Protein AF-A0A2D9F675-F1 (afdb_monomer_lite)

Foldseek 3Di:
DPPVVLVQQCPFLLNPPPDSVLLVPFVVRWDKDKDAQFAWPFAFQAQLFKKKAWAFAKKWKWAQDPVRDIDTQAMADHSDMPSVVCLVVVGTHRIIMGTLFTTMITIDGSRRVVSCVVPPVPSVVSVVVVVVVCVVCGSDHDPDAFPWAAEEEAEWFDPDPVVLVVVLLQVLLVVPWQEDEDELCNLPDVLSPQQPDPDDDDPVSVVSSRVSVVVVSVVISHYYYYADNAQGSSLVNSQRRTLEYEYEDEQVGDLDGGNSNVVQVPRDDPVSGRAYEYEYEYEQDADQRRVLVSNPVVDPHLYYAYDYRPDSVRSNLVSCQNRLLAEAEWQFDQALLSLLVLLLVVQCVLQQQDHQAYEAFASSLLLRQCVQQVDDSVLSLVLLCVLPVVLVQLPQADDQPWARHASVSVLVSLCVVQPQGWQSSTNHQYKYWWQWPVVRGIDIRRTGGSSLRNSLLNADGRHYAFRQDPNTTTHHRLLAARICLVVVVVSGGHAYETEDSAPDLDPDDPPPDPDDDDPVRLVVLVVDPPHDNHPDDDPSRVSRCVSNVNNNVVVVVSVVPGQHYFHQLNNLDHSSNNVCSVVSNNSSNQSSLVRLVDDGDPSRVVRRNNVSRDDDPHDPRPDSVCSVVPVPPPVPVVPPPPPPDDDDDDDDDDDDDDDDDDDDDDDDDDDDDDDDDDDDDDDDDDDDDQDFAEFAKDFWAKDQWDKDKDKFKWFKAFPDKDFWFFQAWAAWADADADAFDWAAAFDWGTFGDCPVLVVVLVVLVVQLVVLVVQLVVLVVQLVVLVVLLVVVVVCVVVVNDDPVSNVVSVVSNVVSVVVSVVSVVSNVVSVVVSVVSVVVRVSRTIGDNHTFGWHDADDDHRDTDHRPDGGTMTGHQFKMKIKTFAAPVQVVVDDQQDWFWKAFPRDIFIWHFNDFDPDADPVVRGTITITMGGPVVRPRDRGGMIMTMGMDIDGDIFTKAWPQQWDADPPGWIWWWWWDDDPDPQKTFTAIWTWDFPDDDPTITTIDTDDDRRIMIGRHPCVVDDHGRIHGYDHDDD

Radius of gyration: 43.02 Å; chains: 1; bounding box: 139×98×117 Å

Structure (mmCIF, N/CA/C/O backbone):
data_AF-A0A2D9F675-F1
#
_entry.id   AF-A0A2D9F675-F1
#
loop_
_atom_site.group_PDB
_atom_site.id
_atom_site.type_symbol
_atom_site.label_atom_id
_atom_site.label_alt_id
_atom_site.label_comp_id
_atom_site.label_asym_id
_atom_site.label_entity_id
_atom_site.label_seq_id
_atom_site.pdbx_PDB_ins_code
_atom_site.Cartn_x
_atom_site.Cartn_y
_atom_site.Cartn_z
_atom_site.occupancy
_atom_site.B_iso_or_equiv
_atom_site.auth_seq_id
_atom_site.auth_comp_id
_atom_site.auth_asym_id
_atom_site.auth_atom_id
_atom_site.pdbx_PDB_model_num
ATOM 1 N N . MET A 1 1 ? -28.519 6.036 36.894 1.00 57.94 1 MET A N 1
ATOM 2 C CA . MET A 1 1 ? -28.214 6.800 35.665 1.00 57.94 1 MET A CA 1
ATOM 3 C C . MET A 1 1 ? -28.690 8.237 35.803 1.00 57.94 1 MET A C 1
ATOM 5 O O . MET A 1 1 ? -29.732 8.433 36.426 1.00 57.94 1 MET A O 1
ATOM 9 N N . PRO A 1 2 ? -27.969 9.214 35.232 1.00 57.16 2 PRO A N 1
ATOM 10 C CA . PRO A 1 2 ? -28.535 10.517 34.888 1.00 57.16 2 PRO A CA 1
ATOM 11 C C . PRO A 1 2 ? -29.544 10.377 33.723 1.00 57.16 2 PRO A C 1
ATOM 13 O O . PRO A 1 2 ? -29.600 9.333 33.069 1.00 57.16 2 PRO A O 1
ATOM 16 N N . GLN A 1 3 ? -30.416 11.371 33.530 1.00 58.47 3 GLN A N 1
ATOM 17 C CA . GLN A 1 3 ? -31.591 11.244 32.649 1.00 58.47 3 GLN A CA 1
ATOM 18 C C . GLN A 1 3 ? -31.233 11.263 31.152 1.00 58.47 3 GLN A C 1
ATOM 20 O O . GLN A 1 3 ? -31.793 10.490 30.376 1.00 58.47 3 GLN A O 1
ATOM 25 N N . ASP A 1 4 ? -30.253 12.087 30.785 1.00 62.53 4 ASP A N 1
ATOM 26 C CA . ASP A 1 4 ? -29.620 12.166 29.463 1.00 62.53 4 ASP A CA 1
ATOM 27 C C . ASP A 1 4 ? -29.192 10.790 28.924 1.00 62.53 4 ASP A C 1
ATOM 29 O O . ASP A 1 4 ? -29.533 10.427 27.799 1.00 62.53 4 ASP A O 1
ATOM 33 N N . ALA A 1 5 ? -28.518 9.986 29.750 1.00 64.50 5 ALA A N 1
ATOM 34 C CA . ALA A 1 5 ? -28.063 8.650 29.385 1.00 64.50 5 ALA A CA 1
ATOM 35 C C . ALA A 1 5 ? -29.232 7.718 29.029 1.00 64.50 5 ALA A C 1
ATOM 37 O O . ALA A 1 5 ? -29.139 6.969 28.062 1.00 64.50 5 ALA A O 1
ATOM 38 N N . VAL A 1 6 ? -30.345 7.769 29.771 1.00 67.12 6 VAL A N 1
ATOM 39 C CA . VAL A 1 6 ? -31.510 6.897 29.528 1.00 67.12 6 VAL A CA 1
ATOM 40 C C . VAL A 1 6 ? -32.218 7.275 28.224 1.00 67.12 6 VAL A C 1
ATOM 42 O O . VAL A 1 6 ? -32.516 6.399 27.411 1.00 67.12 6 VAL A O 1
ATOM 45 N N . GLU A 1 7 ? -32.430 8.573 27.993 1.00 65.94 7 GLU A N 1
ATOM 46 C CA . GLU A 1 7 ? -33.061 9.084 26.769 1.00 65.94 7 GLU A CA 1
ATOM 47 C C . GLU A 1 7 ? -32.202 8.868 25.514 1.00 65.94 7 GLU A C 1
ATOM 49 O O . GLU A 1 7 ? -32.743 8.787 24.410 1.00 65.94 7 GLU A O 1
ATOM 54 N N . LEU A 1 8 ? -30.875 8.795 25.658 1.00 66.88 8 LEU A N 1
ATOM 55 C CA . LEU A 1 8 ? -29.948 8.516 24.559 1.00 66.88 8 LEU A CA 1
ATOM 56 C C . LEU A 1 8 ? -29.852 7.006 24.286 1.00 66.88 8 LEU A C 1
ATOM 58 O O . LEU A 1 8 ? -29.984 6.592 23.136 1.00 66.88 8 LEU A O 1
ATOM 62 N N . LEU A 1 9 ? -29.747 6.170 25.327 1.00 69.00 9 LEU A N 1
ATOM 63 C CA . LEU A 1 9 ? -29.768 4.704 25.212 1.00 69.00 9 LEU A CA 1
ATOM 64 C C . LEU A 1 9 ? -30.987 4.199 24.432 1.00 69.00 9 LEU A C 1
ATOM 66 O O . LEU A 1 9 ? -30.829 3.422 23.490 1.00 69.00 9 LEU A O 1
ATOM 70 N N . ALA A 1 10 ? -32.182 4.689 24.777 1.00 65.25 10 ALA A N 1
ATOM 71 C CA . ALA A 1 10 ? -33.442 4.297 24.144 1.00 65.25 10 ALA A CA 1
ATOM 72 C C . ALA A 1 10 ? -33.534 4.641 22.639 1.00 65.25 10 ALA A C 1
ATOM 74 O O . ALA A 1 10 ? -34.393 4.096 21.944 1.00 65.25 10 ALA A O 1
ATOM 75 N N . LYS A 1 11 ? -32.658 5.523 22.130 1.00 65.69 11 LYS A N 1
ATOM 76 C CA . LYS A 1 11 ? -32.572 5.920 20.711 1.00 65.69 11 LYS A CA 1
ATOM 77 C C . LYS A 1 11 ? -31.547 5.110 19.908 1.00 65.69 11 LYS A C 1
ATOM 79 O O . LYS A 1 11 ? -31.570 5.178 18.685 1.00 65.69 11 LYS A O 1
ATOM 84 N N . THR A 1 12 ? -30.653 4.358 20.556 1.00 70.50 12 THR A N 1
ATOM 85 C CA . THR A 1 12 ? -29.629 3.561 19.852 1.00 70.50 12 THR A CA 1
ATOM 86 C C . THR A 1 12 ? -30.213 2.276 19.263 1.00 70.50 12 THR A C 1
ATOM 88 O O . THR A 1 12 ? -30.947 1.567 19.947 1.00 70.50 12 THR A O 1
ATOM 91 N N . ASP A 1 13 ? -29.845 1.914 18.027 1.00 67.00 13 ASP A N 1
ATOM 92 C CA . ASP A 1 13 ? -30.332 0.704 17.327 1.00 67.00 13 ASP A CA 1
ATOM 93 C C . ASP A 1 13 ? -30.208 -0.592 18.154 1.00 67.00 13 ASP A C 1
ATOM 95 O O . ASP A 1 13 ? -31.023 -1.512 18.024 1.00 67.00 13 ASP A O 1
ATOM 99 N N . LEU A 1 14 ? -29.189 -0.666 19.017 1.00 68.25 14 LEU A N 1
ATOM 100 C CA . LEU A 1 14 ? -28.904 -1.820 19.867 1.00 68.25 14 LEU A CA 1
ATOM 101 C C . LEU A 1 14 ? -29.928 -2.011 21.003 1.00 68.25 14 LEU A C 1
ATOM 103 O O . LEU A 1 14 ? -30.152 -3.141 21.434 1.00 68.25 14 LEU A O 1
ATOM 107 N N . LEU A 1 15 ? -30.533 -0.921 21.488 1.00 72.19 15 LEU A N 1
ATOM 108 C CA . LEU A 1 15 ? -31.460 -0.895 22.631 1.00 72.19 15 LEU A CA 1
ATOM 109 C C . LEU A 1 15 ? -32.822 -0.262 22.290 1.00 72.19 15 LEU A C 1
ATOM 111 O O . LEU A 1 15 ? -33.674 -0.103 23.166 1.00 72.19 15 LEU A O 1
ATOM 115 N N . ALA A 1 16 ? -33.056 0.060 21.017 1.00 66.25 16 ALA A N 1
ATOM 116 C CA . ALA A 1 16 ? -34.313 0.589 20.510 1.00 66.25 16 ALA A CA 1
ATOM 117 C C . ALA A 1 16 ? -35.485 -0.344 20.864 1.00 66.25 16 ALA A C 1
ATOM 119 O O . ALA A 1 16 ? -35.533 -1.506 20.455 1.00 66.25 16 ALA A O 1
ATOM 120 N N . GLY A 1 17 ? -36.442 0.184 21.632 1.00 68.50 17 GLY A N 1
ATOM 121 C CA . GLY A 1 17 ? -37.603 -0.559 22.132 1.00 68.50 17 GLY A CA 1
ATOM 122 C C . GLY A 1 17 ? -37.462 -1.127 23.550 1.00 68.50 17 GLY A C 1
ATOM 123 O O . GLY A 1 17 ? -38.452 -1.634 24.075 1.00 68.50 17 GLY A O 1
ATOM 124 N N . VAL A 1 18 ? -36.300 -1.010 24.206 1.00 77.56 18 VAL A N 1
ATOM 125 C CA . VAL A 1 18 ? -36.172 -1.313 25.643 1.00 77.56 18 VAL A CA 1
ATOM 126 C C . VAL A 1 18 ? -36.865 -0.211 26.462 1.00 77.56 18 VAL A C 1
ATOM 128 O O . VAL A 1 18 ? -36.518 0.961 26.302 1.00 77.56 18 VAL A O 1
ATOM 131 N N . PRO A 1 19 ? -37.817 -0.537 27.359 1.00 78.06 19 PRO A N 1
ATOM 132 C CA . PRO A 1 19 ? -38.482 0.466 28.189 1.00 78.06 19 PRO A CA 1
ATOM 133 C C . PRO A 1 19 ? -37.523 1.177 29.157 1.00 78.06 19 PRO A C 1
ATOM 135 O O . PRO A 1 19 ? -36.663 0.549 29.779 1.00 78.06 19 PRO A O 1
ATOM 138 N N . GLU A 1 20 ? -37.694 2.488 29.342 1.00 77.62 20 GLU A N 1
ATOM 139 C CA . GLU A 1 20 ? -36.815 3.288 30.207 1.00 77.62 20 GLU A CA 1
ATOM 140 C C . GLU A 1 20 ? -36.791 2.819 31.669 1.00 77.62 20 GLU A C 1
ATOM 142 O O . GLU A 1 20 ? -35.759 2.918 32.330 1.00 77.62 20 GLU A O 1
ATOM 147 N N . ASP A 1 21 ? -37.902 2.293 32.191 1.00 78.06 21 ASP A N 1
ATOM 148 C CA . ASP A 1 21 ? -37.978 1.735 33.543 1.00 78.06 21 ASP A CA 1
ATOM 149 C C . ASP A 1 21 ? -37.104 0.481 33.706 1.00 78.06 21 ASP A C 1
ATOM 151 O O . ASP A 1 21 ? -36.565 0.253 34.790 1.00 78.06 21 ASP A O 1
ATOM 155 N N . ARG A 1 22 ? -36.872 -0.281 32.625 1.00 79.19 22 ARG A N 1
ATOM 156 C CA . ARG A 1 22 ? -35.912 -1.396 32.615 1.00 79.19 22 ARG A CA 1
ATOM 157 C C . ARG A 1 22 ? -34.476 -0.897 32.686 1.00 79.19 22 ARG A C 1
ATOM 159 O O . ARG A 1 22 ? -33.727 -1.382 33.526 1.00 79.19 22 ARG A O 1
ATOM 166 N N . LEU A 1 23 ? -34.115 0.104 31.878 1.00 77.12 23 LEU A N 1
ATOM 167 C CA . LEU A 1 23 ? -32.776 0.713 31.898 1.00 77.12 23 LEU A CA 1
ATOM 168 C C . LEU A 1 23 ? -32.465 1.373 33.254 1.00 77.12 23 LEU A C 1
ATOM 170 O O . LEU A 1 23 ? -31.360 1.243 33.776 1.00 77.12 23 LEU A O 1
ATOM 174 N N . ARG A 1 24 ? -33.460 2.034 33.861 1.00 79.00 24 ARG A N 1
ATOM 175 C CA . ARG A 1 24 ? -33.368 2.637 35.204 1.00 79.00 24 ARG A CA 1
ATOM 176 C C . ARG A 1 24 ? -33.337 1.598 36.339 1.00 79.00 24 ARG A C 1
ATOM 178 O O . ARG A 1 24 ? -32.915 1.947 37.438 1.00 79.00 24 ARG A O 1
ATOM 185 N N . GLY A 1 25 ? -33.786 0.365 36.091 1.00 81.00 25 GLY A N 1
ATOM 186 C CA . GLY A 1 25 ? -33.882 -0.732 37.065 1.00 81.00 25 GLY A CA 1
ATOM 187 C C . GLY A 1 25 ? -32.702 -1.712 37.080 1.00 81.00 25 GLY A C 1
ATOM 188 O O . GLY A 1 25 ? -32.811 -2.773 37.699 1.00 81.00 25 GLY A O 1
ATOM 189 N N . LEU A 1 26 ? -31.605 -1.397 36.385 1.00 83.81 26 LEU A N 1
ATOM 190 C CA . LEU A 1 26 ? -30.380 -2.199 36.382 1.00 83.81 26 LEU A CA 1
ATOM 191 C C . LEU A 1 26 ? -29.542 -1.961 37.652 1.00 83.81 26 LEU A C 1
ATOM 193 O O . LEU A 1 26 ? -29.348 -0.812 38.053 1.00 83.81 26 LEU A O 1
ATOM 197 N N . ASP A 1 27 ? -29.020 -3.037 38.245 1.00 83.06 27 ASP A N 1
ATOM 198 C CA . ASP A 1 27 ? -28.173 -3.023 39.445 1.00 83.06 27 ASP A CA 1
ATOM 199 C C . ASP A 1 27 ? -26.938 -3.935 39.238 1.00 83.06 27 ASP A C 1
ATOM 201 O O . ASP A 1 27 ? -27.105 -5.141 39.032 1.00 83.06 27 ASP A O 1
ATOM 205 N N . PRO A 1 28 ? -25.698 -3.400 39.234 1.00 84.88 28 PRO A N 1
ATOM 206 C CA . PRO A 1 28 ? -25.349 -1.988 39.387 1.00 84.88 28 PRO A CA 1
ATOM 207 C C . PRO A 1 28 ? -25.815 -1.141 38.194 1.00 84.88 28 PRO A C 1
ATOM 209 O O . PRO A 1 28 ? -25.789 -1.578 37.040 1.00 84.88 28 PRO A O 1
ATOM 212 N N . ALA A 1 29 ? -26.211 0.103 38.464 1.00 83.12 29 ALA A N 1
ATOM 213 C CA . ALA A 1 29 ? -26.615 1.036 37.416 1.00 83.12 29 ALA A CA 1
ATOM 214 C C . ALA A 1 29 ? -25.437 1.312 36.451 1.00 83.12 29 ALA A C 1
ATOM 216 O O . ALA A 1 29 ? -24.346 1.611 36.935 1.00 83.12 29 ALA A O 1
ATOM 217 N N . PRO A 1 30 ? -25.625 1.263 35.115 1.00 86.19 30 PRO A N 1
ATOM 218 C CA . PRO A 1 30 ? -24.525 1.485 34.178 1.00 86.19 30 PRO A CA 1
ATOM 219 C C . PRO A 1 30 ? -23.994 2.926 34.238 1.00 86.19 30 PRO A C 1
ATOM 221 O O . PRO A 1 30 ? -24.740 3.878 34.503 1.00 86.19 30 PRO A O 1
ATOM 224 N N . GLU A 1 31 ? -22.693 3.067 33.996 1.00 87.19 31 GLU A N 1
ATOM 225 C CA . GLU A 1 31 ? -21.894 4.256 34.314 1.00 87.19 31 GLU A CA 1
ATOM 226 C C . GLU A 1 31 ? -21.377 4.957 33.049 1.00 87.19 31 GLU A C 1
ATOM 228 O O . GLU A 1 31 ? -21.138 4.314 32.028 1.00 87.19 31 GLU A O 1
ATOM 233 N N . TRP A 1 32 ? -21.151 6.272 33.121 1.00 85.81 32 TRP A N 1
ATOM 234 C CA . TRP A 1 32 ? -20.409 6.997 32.084 1.00 85.81 32 TRP A CA 1
ATOM 235 C C . TRP A 1 32 ? -18.907 6.710 32.200 1.00 85.81 32 TRP A C 1
ATOM 237 O O . TRP A 1 32 ? -18.339 6.800 33.288 1.00 85.81 32 TRP A O 1
ATOM 247 N N . LEU A 1 33 ? -18.259 6.433 31.069 1.00 89.25 33 LEU A N 1
ATOM 248 C CA . LEU A 1 33 ? -16.815 6.257 30.948 1.00 89.25 33 LEU A CA 1
ATOM 249 C C . LEU A 1 33 ? -16.295 7.094 29.774 1.00 89.25 33 LEU A C 1
ATOM 251 O O . LEU A 1 33 ? -16.635 6.818 28.627 1.00 89.25 33 LEU A O 1
ATOM 255 N N . SER A 1 34 ? -15.440 8.075 30.060 1.00 87.06 34 SER A N 1
ATOM 256 C CA . SER A 1 34 ? -14.696 8.823 29.041 1.00 87.06 34 SER A CA 1
ATOM 257 C C . SER A 1 34 ? -13.314 8.192 28.835 1.00 87.06 34 SER A C 1
ATOM 259 O O . SER A 1 34 ? -12.616 7.920 29.814 1.00 87.06 34 SER A O 1
ATOM 261 N N . VAL A 1 35 ? -12.908 7.990 27.582 1.00 86.69 35 VAL A N 1
ATOM 262 C CA . VAL A 1 35 ? -11.623 7.394 27.166 1.00 86.69 35 VAL A CA 1
ATOM 263 C C . VAL A 1 35 ? -10.980 8.309 26.131 1.00 86.69 35 VAL A C 1
ATOM 265 O O . VAL A 1 35 ? -11.656 8.731 25.197 1.00 86.69 35 VAL A O 1
ATOM 268 N N . LYS A 1 36 ? -9.697 8.648 26.278 1.00 81.38 36 LYS A N 1
ATOM 269 C CA . LYS A 1 36 ? -9.036 9.584 25.353 1.00 81.38 36 LYS A CA 1
ATOM 270 C C . LYS A 1 36 ? -8.579 8.911 24.063 1.00 81.38 36 LYS A C 1
ATOM 272 O O . LYS A 1 36 ? -8.267 7.722 24.063 1.00 81.38 36 LYS A O 1
ATOM 277 N N . ALA A 1 37 ? -8.417 9.701 23.005 1.00 76.94 37 ALA A N 1
ATOM 278 C CA . ALA A 1 37 ? -7.717 9.293 21.790 1.00 76.94 37 ALA A CA 1
ATOM 279 C C . ALA A 1 37 ? -6.365 8.625 22.128 1.00 76.94 37 ALA A C 1
ATOM 281 O O . ALA A 1 37 ? -5.538 9.189 22.850 1.00 76.94 37 ALA A O 1
ATOM 282 N N . GLY A 1 38 ? -6.149 7.410 21.622 1.00 75.12 38 GLY A N 1
ATOM 283 C CA . GLY A 1 38 ? -4.968 6.584 21.882 1.00 75.12 38 GLY A CA 1
ATOM 284 C C . GLY A 1 38 ? -5.062 5.635 23.089 1.00 75.12 38 GLY A C 1
ATOM 285 O O . GLY A 1 38 ? -4.254 4.712 23.193 1.00 75.12 38 GLY A O 1
ATOM 286 N N . GLU A 1 39 ? -6.028 5.799 23.999 1.00 84.56 39 GLU A N 1
ATOM 287 C CA . GLU A 1 39 ? -6.183 4.902 25.154 1.00 84.56 39 GLU A CA 1
ATOM 288 C C . GLU A 1 39 ? -6.820 3.555 24.742 1.00 84.56 39 GLU A C 1
ATOM 290 O O . GLU A 1 39 ? -7.659 3.468 23.839 1.00 84.56 39 GLU A O 1
ATOM 295 N N . THR A 1 40 ? -6.403 2.465 25.398 1.00 89.25 40 THR A N 1
ATOM 296 C CA . THR A 1 40 ? -6.932 1.112 25.144 1.00 89.25 40 THR A CA 1
ATOM 297 C C . THR A 1 40 ? -8.113 0.827 26.070 1.00 89.25 40 THR A C 1
ATOM 299 O O . THR A 1 40 ? -7.973 0.895 27.287 1.00 89.25 40 THR A O 1
ATOM 302 N N . LEU A 1 41 ? -9.270 0.495 25.490 1.00 91.88 41 LEU A N 1
ATOM 303 C CA . LEU A 1 41 ? -10.505 0.164 26.209 1.00 91.88 41 LEU A CA 1
ATOM 304 C C . LEU A 1 41 ? -10.578 -1.328 26.570 1.00 91.88 41 LEU A C 1
ATOM 306 O O . LEU A 1 41 ? -11.093 -1.686 27.625 1.00 91.88 41 LEU A O 1
ATOM 310 N N . ILE A 1 42 ? -10.093 -2.195 25.674 1.00 92.00 42 ILE A N 1
ATOM 311 C CA . ILE A 1 42 ? -10.078 -3.656 25.832 1.00 92.00 42 ILE A CA 1
ATOM 312 C C . ILE A 1 42 ? -8.762 -4.185 25.255 1.00 92.00 42 ILE A C 1
ATOM 314 O O . ILE A 1 42 ? -8.404 -3.817 24.140 1.00 92.00 42 ILE A O 1
ATOM 318 N N . GLU A 1 43 ? -8.071 -5.084 25.953 1.00 91.44 43 GLU A N 1
ATOM 319 C CA . GLU A 1 43 ? -6.952 -5.857 25.393 1.00 91.44 43 GLU A CA 1
ATOM 320 C C . GLU A 1 43 ? -7.394 -7.288 25.065 1.00 91.44 43 GLU A C 1
ATOM 322 O O . GLU A 1 43 ? -8.179 -7.882 25.805 1.00 91.44 43 GLU A O 1
ATOM 327 N N . GLN A 1 44 ? -6.893 -7.854 23.963 1.00 90.75 44 GLN A N 1
ATOM 328 C CA . GLN A 1 44 ? -7.150 -9.236 23.544 1.00 90.75 44 GLN A CA 1
ATOM 329 C C . GLN A 1 44 ? -6.628 -10.259 24.569 1.00 90.75 44 GLN A C 1
ATOM 331 O O . GLN A 1 44 ? -5.553 -10.098 25.142 1.00 90.75 44 GLN A O 1
ATOM 336 N N . GLY A 1 45 ? -7.363 -11.356 24.760 1.00 87.25 45 GLY A N 1
ATOM 337 C CA . GLY A 1 45 ? -6.972 -12.471 25.628 1.00 87.25 45 GLY A CA 1
ATOM 338 C C . GLY A 1 45 ? -7.247 -12.266 27.123 1.00 87.25 45 GLY A C 1
ATOM 339 O O . GLY A 1 45 ? -7.027 -13.191 27.903 1.00 87.25 45 GLY A O 1
ATOM 340 N N . GLN A 1 46 ? -7.770 -11.109 27.533 1.00 88.00 46 GLN A N 1
ATOM 341 C CA . GLN A 1 46 ? -8.200 -10.838 28.908 1.00 88.00 46 GLN A CA 1
ATOM 342 C C . GLN A 1 46 ? -9.634 -11.326 29.167 1.00 88.00 46 GLN A C 1
ATOM 344 O O . GLN A 1 46 ? -10.375 -11.674 28.248 1.00 88.00 46 GLN A O 1
ATOM 349 N N . ARG A 1 47 ? -10.053 -11.386 30.437 1.00 87.12 47 ARG A N 1
ATOM 350 C CA . ARG A 1 47 ? -11.431 -11.752 30.800 1.00 87.12 47 ARG A CA 1
ATOM 351 C C . ARG A 1 47 ? -12.376 -10.594 30.461 1.00 87.12 47 ARG A C 1
ATOM 353 O O . ARG A 1 47 ? -12.135 -9.471 30.882 1.00 87.12 47 ARG A O 1
ATOM 360 N N . GLY A 1 48 ? -13.478 -10.860 29.756 1.00 83.75 48 GLY A N 1
ATOM 361 C CA . GLY A 1 48 ? -14.507 -9.840 29.524 1.00 83.75 48 GLY A CA 1
ATOM 362 C C . GLY A 1 48 ? -15.239 -9.472 30.821 1.00 83.75 48 GLY A C 1
ATOM 363 O O . GLY A 1 48 ? -15.971 -10.304 31.366 1.00 83.75 48 GLY A O 1
ATOM 364 N N . GLU A 1 49 ? -15.052 -8.247 31.320 1.00 86.19 49 GLU A N 1
ATOM 365 C CA . GLU A 1 49 ? -15.668 -7.766 32.574 1.00 86.19 49 GLU A CA 1
ATOM 366 C C . GLU A 1 49 ? -16.879 -6.845 32.376 1.00 86.19 49 GLU A C 1
ATOM 368 O O . GLU A 1 49 ? -17.724 -6.735 33.265 1.00 86.19 49 GLU A O 1
ATOM 373 N N . ALA A 1 50 ? -16.977 -6.180 31.226 1.00 90.94 50 ALA A N 1
ATOM 374 C CA . ALA A 1 50 ? -18.003 -5.184 30.948 1.00 90.94 50 ALA A CA 1
ATOM 375 C C . ALA A 1 50 ? -18.362 -5.141 29.457 1.00 90.94 50 ALA A C 1
ATOM 377 O O . ALA A 1 50 ? -17.571 -5.528 28.596 1.00 90.94 50 ALA A O 1
ATOM 378 N N . PHE A 1 51 ? -19.565 -4.645 29.181 1.00 90.38 51 PHE A N 1
ATOM 379 C CA . PHE A 1 51 ? -20.024 -4.261 27.853 1.00 90.38 51 PHE A CA 1
ATOM 380 C C . PHE A 1 51 ? -20.026 -2.733 27.759 1.00 90.38 51 PHE A C 1
ATOM 382 O O . PHE A 1 51 ? -20.411 -2.049 28.709 1.00 90.38 51 PHE A O 1
ATOM 389 N N . TYR A 1 52 ? -19.609 -2.200 26.615 1.00 91.31 52 TYR A N 1
ATOM 390 C CA . TYR A 1 52 ? -19.482 -0.765 26.393 1.00 91.31 52 TYR A CA 1
ATOM 391 C C . TYR A 1 52 ? -20.307 -0.363 25.175 1.00 91.31 52 TYR A C 1
ATOM 393 O O . TYR A 1 52 ? -20.096 -0.887 24.082 1.00 91.31 52 TYR A O 1
ATOM 401 N N . LEU A 1 53 ? -21.226 0.583 25.355 1.00 87.06 53 LEU A N 1
ATOM 402 C CA . LEU A 1 53 ? -21.913 1.246 24.251 1.00 87.06 53 LEU A CA 1
ATOM 403 C C . LEU A 1 53 ? -21.203 2.564 23.946 1.00 87.06 53 LEU A C 1
ATOM 405 O O . LEU A 1 53 ? -21.031 3.381 24.852 1.00 87.06 53 LEU A O 1
ATOM 409 N N . LEU A 1 54 ? -20.800 2.772 22.695 1.00 85.38 54 LEU A N 1
ATOM 410 C CA . LEU A 1 54 ? -20.158 4.010 22.264 1.00 85.38 54 LEU A CA 1
ATOM 411 C C . LEU A 1 54 ? -21.221 5.094 22.032 1.00 85.38 54 LEU A C 1
ATOM 413 O O . LEU A 1 54 ? -22.162 4.878 21.270 1.00 85.38 54 LEU A O 1
ATOM 417 N N . VAL A 1 55 ? -21.079 6.249 22.684 1.00 81.00 55 VAL A N 1
ATOM 418 C CA . VAL A 1 55 ? -21.994 7.396 22.534 1.00 81.00 55 VAL A CA 1
ATOM 419 C C . VAL A 1 55 ? -21.357 8.511 21.708 1.00 81.00 55 VAL A C 1
ATOM 421 O O . VAL A 1 55 ? -22.011 9.042 20.820 1.00 81.00 55 VAL A O 1
ATOM 424 N N . HIS A 1 56 ? -20.088 8.832 21.965 1.00 76.88 56 HIS A N 1
ATOM 425 C CA . HIS A 1 56 ? -19.303 9.804 21.197 1.00 76.88 56 HIS A CA 1
ATOM 426 C C . HIS A 1 56 ? -17.964 9.200 20.772 1.00 76.88 56 HIS A C 1
ATOM 428 O O . HIS A 1 56 ? -17.416 8.359 21.487 1.00 76.88 56 HIS A O 1
ATOM 434 N N . GLY A 1 57 ? -17.408 9.686 19.662 1.00 79.00 57 GLY A N 1
ATOM 435 C CA . GLY A 1 57 ? -16.084 9.317 19.169 1.00 79.00 57 GLY A CA 1
ATOM 436 C C . GLY A 1 57 ? -16.090 8.035 18.335 1.00 79.00 57 GLY A C 1
ATOM 437 O O . GLY A 1 57 ? -17.118 7.608 17.810 1.00 79.00 57 GLY A O 1
ATOM 438 N N . ARG A 1 58 ? -14.914 7.418 18.180 1.00 81.62 58 ARG A N 1
ATOM 439 C CA . ARG A 1 58 ? -14.726 6.202 17.378 1.00 81.62 58 ARG A CA 1
ATOM 440 C C . ARG A 1 58 ? -13.687 5.290 18.011 1.00 81.62 58 ARG A C 1
ATOM 442 O O . ARG A 1 58 ? -12.632 5.758 18.437 1.00 81.62 58 ARG A O 1
ATOM 449 N N . LEU A 1 59 ? -13.956 3.987 18.022 1.00 84.94 59 LEU A N 1
ATOM 450 C CA . LEU A 1 59 ? -12.987 2.972 18.444 1.00 84.94 59 LEU A CA 1
ATOM 451 C C . LEU A 1 59 ? -12.473 2.197 17.227 1.00 84.94 59 LEU A C 1
ATOM 453 O O . LEU A 1 59 ? -13.220 1.970 16.276 1.00 84.94 59 LEU A O 1
ATOM 457 N N . ARG A 1 60 ? -11.231 1.720 17.279 1.00 85.00 60 ARG A N 1
ATOM 458 C CA . ARG A 1 60 ? -10.625 0.832 16.279 1.00 85.00 60 ARG A CA 1
ATOM 459 C C . ARG A 1 60 ? -10.299 -0.521 16.907 1.00 85.00 60 ARG A C 1
ATOM 461 O O . ARG A 1 60 ? -9.829 -0.605 18.042 1.00 85.00 60 ARG A O 1
ATOM 468 N N . VAL A 1 61 ? -10.593 -1.582 16.161 1.00 83.75 61 VAL A N 1
ATOM 469 C CA . VAL A 1 61 ? -10.488 -2.982 16.585 1.00 83.75 61 VAL A CA 1
ATOM 470 C C . VAL A 1 61 ? -9.303 -3.634 15.882 1.00 83.75 61 VAL A C 1
ATOM 472 O O . VAL A 1 61 ? -9.180 -3.563 14.655 1.00 83.75 61 VAL A O 1
ATOM 475 N N . PHE A 1 62 ? -8.458 -4.302 16.660 1.00 82.69 62 PHE A N 1
ATOM 476 C CA . PHE A 1 62 ? -7.245 -4.984 16.222 1.00 82.69 62 PHE A CA 1
ATOM 477 C C . PHE A 1 62 ? -7.258 -6.432 16.715 1.00 82.69 62 PHE A C 1
ATOM 479 O O . PHE A 1 62 ? -7.638 -6.690 17.855 1.00 82.69 62 PHE A O 1
ATOM 486 N N . VAL A 1 63 ? -6.811 -7.374 15.885 1.00 82.31 63 VAL A N 1
ATOM 487 C CA . VAL A 1 63 ? -6.555 -8.759 16.307 1.00 82.31 63 VAL A CA 1
ATOM 488 C C . VAL A 1 63 ? -5.078 -9.065 16.124 1.00 82.31 63 VAL A C 1
ATOM 490 O O . VAL A 1 63 ? -4.550 -8.953 15.018 1.00 82.31 63 VAL A O 1
ATOM 493 N N . THR A 1 64 ? -4.418 -9.455 17.209 1.00 81.94 64 THR A N 1
ATOM 494 C CA . THR A 1 64 ? -3.038 -9.936 17.193 1.00 81.94 64 THR A CA 1
ATOM 495 C C . THR A 1 64 ? -3.017 -11.395 16.746 1.00 81.94 64 THR A C 1
ATOM 497 O O . THR A 1 64 ? -3.669 -12.250 17.354 1.00 81.94 64 THR A O 1
ATOM 500 N N . ASN A 1 65 ? -2.276 -11.665 15.674 1.00 78.00 65 ASN A N 1
ATOM 501 C CA . ASN A 1 65 ? -2.038 -12.995 15.122 1.00 78.00 65 ASN A CA 1
ATOM 502 C C . ASN A 1 65 ? -1.011 -13.783 15.973 1.00 78.00 65 ASN A C 1
ATOM 504 O O . ASN A 1 65 ? -0.266 -13.183 16.751 1.00 78.00 65 ASN A O 1
ATOM 508 N N . PRO A 1 66 ? -0.898 -15.119 15.809 1.00 67.75 66 PRO A N 1
ATOM 509 C CA . PRO A 1 66 ? 0.079 -15.937 16.544 1.00 67.75 66 PRO A CA 1
ATOM 510 C C . PRO A 1 66 ? 1.559 -15.604 16.281 1.00 67.75 66 PRO A C 1
ATOM 512 O O . PRO A 1 66 ? 2.414 -16.014 17.058 1.00 67.75 66 PRO A O 1
ATOM 515 N N . ASP A 1 67 ? 1.863 -14.874 15.204 1.00 66.25 67 ASP A N 1
ATOM 516 C CA . ASP A 1 67 ? 3.200 -14.356 14.873 1.00 66.25 67 ASP A CA 1
ATOM 517 C C . ASP A 1 67 ? 3.535 -13.022 15.580 1.00 66.25 67 ASP A C 1
ATOM 519 O O . ASP A 1 67 ? 4.629 -12.487 15.413 1.00 66.25 67 ASP A O 1
ATOM 523 N N . GLY A 1 68 ? 2.603 -12.481 16.375 1.00 68.38 68 GLY A N 1
ATOM 524 C CA . GLY A 1 68 ? 2.729 -11.196 17.063 1.00 68.38 68 GLY A CA 1
ATOM 525 C C . GLY A 1 68 ? 2.287 -9.981 16.241 1.00 68.38 68 GLY A C 1
ATOM 526 O O . GLY A 1 68 ? 2.259 -8.876 16.780 1.00 68.38 68 GLY A O 1
ATOM 527 N N . THR A 1 69 ? 1.902 -10.144 14.970 1.00 68.12 69 THR A N 1
ATOM 528 C CA . THR A 1 69 ? 1.434 -9.026 14.136 1.00 68.12 69 THR A CA 1
ATOM 529 C C . THR A 1 69 ? 0.022 -8.588 14.529 1.00 68.12 69 THR A C 1
ATOM 531 O O . THR A 1 69 ? -0.910 -9.394 14.580 1.00 68.12 69 THR A O 1
ATOM 534 N N . ALA A 1 70 ? -0.164 -7.293 14.792 1.00 71.31 70 ALA A N 1
ATOM 535 C CA . ALA A 1 70 ? -1.480 -6.705 15.018 1.00 71.31 70 ALA A CA 1
ATOM 536 C C . ALA A 1 70 ? -2.143 -6.374 13.673 1.00 71.31 70 ALA A C 1
ATOM 538 O O . ALA A 1 70 ? -1.674 -5.519 12.924 1.00 71.31 70 ALA A O 1
ATOM 539 N N . LYS A 1 71 ? -3.256 -7.036 13.355 1.00 72.19 71 LYS A N 1
ATOM 540 C CA . LYS A 1 71 ? -4.048 -6.756 12.154 1.00 72.19 71 LYS A CA 1
ATOM 541 C C . LYS A 1 71 ? -5.226 -5.849 12.502 1.00 72.19 71 LYS A C 1
ATOM 543 O O . LYS A 1 71 ? -6.043 -6.202 13.352 1.00 72.19 71 LYS A O 1
ATOM 548 N N . ARG A 1 72 ? -5.377 -4.715 11.805 1.00 75.25 72 ARG A N 1
ATOM 549 C CA . ARG A 1 72 ? -6.605 -3.901 11.876 1.00 75.25 72 ARG A CA 1
ATOM 550 C C . ARG A 1 72 ? -7.790 -4.705 11.333 1.00 75.25 72 ARG A C 1
ATOM 552 O O . ARG A 1 72 ? -7.712 -5.280 10.248 1.00 75.25 72 ARG A O 1
ATOM 559 N N . VAL A 1 73 ? -8.876 -4.724 12.096 1.00 69.31 73 VAL A N 1
ATOM 560 C CA . VAL A 1 73 ? -10.014 -5.638 11.928 1.00 69.31 73 VAL A CA 1
ATOM 561 C C . VAL A 1 73 ? -11.352 -4.906 11.779 1.00 69.31 73 VAL A C 1
ATOM 563 O O . VAL A 1 73 ? -12.251 -5.408 11.112 1.00 69.31 73 VAL A O 1
ATOM 566 N N . GLY A 1 74 ? -11.497 -3.702 12.327 1.00 70.88 74 GLY A N 1
ATOM 567 C CA . GLY A 1 74 ? -12.703 -2.900 12.124 1.00 70.88 74 GLY A CA 1
ATOM 568 C C . GLY A 1 74 ? -12.705 -1.613 12.933 1.00 70.88 74 GLY A C 1
ATOM 569 O O . GLY A 1 74 ? -11.720 -1.288 13.595 1.00 70.88 74 GLY A O 1
ATOM 570 N N . GLU A 1 75 ? -13.826 -0.903 12.891 1.00 79.12 75 GLU A N 1
ATOM 571 C CA . GLU A 1 75 ? -14.089 0.289 13.700 1.00 79.12 75 GLU A CA 1
ATOM 572 C C . GLU A 1 75 ? -15.485 0.178 14.327 1.00 79.12 75 GLU A C 1
ATOM 574 O O . GLU A 1 75 ? -16.368 -0.468 13.762 1.00 79.12 75 GLU A O 1
ATOM 579 N N . VAL A 1 76 ? -15.663 0.777 15.504 1.00 79.06 76 VAL A N 1
ATOM 580 C CA . VAL A 1 76 ? -16.941 0.877 16.222 1.00 79.06 76 VAL A CA 1
ATOM 581 C C . VAL A 1 76 ? -17.383 2.334 16.153 1.00 79.06 76 VAL A C 1
ATOM 583 O O . VAL A 1 76 ? -16.600 3.228 16.484 1.00 79.06 76 VAL A O 1
ATOM 586 N N . LEU A 1 77 ? -18.614 2.557 15.697 1.00 78.44 77 LEU A N 1
ATOM 587 C CA . LEU A 1 77 ? -19.222 3.877 15.502 1.00 78.44 77 LEU A CA 1
ATOM 588 C C . LEU A 1 77 ? -20.203 4.208 16.648 1.00 78.44 77 LEU A C 1
ATOM 590 O O . LEU A 1 77 ? -20.637 3.285 17.345 1.00 78.44 77 LEU A O 1
ATOM 594 N N . PRO A 1 78 ? -20.572 5.486 16.858 1.00 76.31 78 PRO A N 1
ATOM 595 C CA . PRO A 1 78 ? -21.612 5.866 17.813 1.00 76.31 78 PRO A CA 1
ATOM 596 C C . PRO A 1 78 ? -22.897 5.041 17.648 1.00 76.31 78 PRO A C 1
ATOM 598 O O . PRO A 1 78 ? -23.319 4.728 16.535 1.00 76.31 78 PRO A O 1
ATOM 601 N N . GLY A 1 79 ? -23.493 4.637 18.769 1.00 74.00 79 GLY A N 1
ATOM 602 C CA . GLY A 1 79 ? -24.642 3.729 18.817 1.00 74.00 79 GLY A CA 1
ATOM 603 C C . GLY A 1 79 ? -24.301 2.236 18.683 1.00 74.00 79 GLY A C 1
ATOM 604 O O . GLY A 1 79 ? -25.162 1.403 18.976 1.00 74.00 79 GLY A O 1
ATOM 605 N N . GLU A 1 80 ? -23.072 1.863 18.302 1.00 80.25 80 GLU A N 1
ATOM 606 C CA . GLU A 1 80 ? -22.620 0.468 18.336 1.00 80.25 80 GLU A CA 1
ATOM 607 C C . GLU A 1 80 ? -22.034 0.062 19.701 1.00 80.25 80 GLU A C 1
ATOM 609 O O . GLU A 1 80 ? -21.456 0.853 20.450 1.00 80.25 80 GLU A O 1
ATOM 614 N N . GLY A 1 81 ? -22.182 -1.226 20.020 1.00 84.69 81 GLY A N 1
ATOM 615 C CA . GLY A 1 81 ? -21.636 -1.849 21.224 1.00 84.69 81 GLY A CA 1
ATOM 616 C C . GLY A 1 81 ? -20.326 -2.601 20.987 1.00 84.69 81 GLY A C 1
ATOM 617 O O . GLY A 1 81 ? -20.052 -3.046 19.867 1.00 84.69 81 GLY A O 1
ATOM 618 N N . VAL A 1 82 ? -19.541 -2.793 22.048 1.00 88.50 82 VAL A N 1
ATOM 619 C CA . VAL A 1 82 ? -18.322 -3.612 22.048 1.00 88.50 82 VAL A CA 1
ATOM 620 C C . VAL A 1 82 ? -18.108 -4.331 23.389 1.00 88.50 82 VAL A C 1
ATOM 622 O O . VAL A 1 82 ? -18.529 -3.861 24.446 1.00 88.50 82 VAL A O 1
ATOM 625 N N . GLY A 1 83 ? -17.457 -5.497 23.345 1.00 87.38 83 GLY A N 1
ATOM 626 C CA . GLY A 1 83 ? -17.244 -6.384 24.500 1.00 87.38 83 GLY A CA 1
ATOM 627 C C . GLY A 1 83 ? -18.359 -7.421 24.704 1.00 87.38 83 GLY A C 1
ATOM 628 O O . GLY A 1 83 ? -18.233 -8.310 25.544 1.00 87.38 83 GLY A O 1
ATOM 629 N N . GLU A 1 84 ? -19.418 -7.368 23.892 1.00 85.19 84 GLU A N 1
ATOM 630 C CA . GLU A 1 84 ? -20.598 -8.228 23.983 1.00 85.19 84 GLU A CA 1
ATOM 631 C C . GLU A 1 84 ? -20.259 -9.715 23.829 1.00 85.19 84 GLU A C 1
ATOM 633 O O . GLU A 1 84 ? -20.815 -10.554 24.535 1.00 85.19 84 GLU A O 1
ATOM 638 N N . MET A 1 85 ? -19.308 -10.048 22.949 1.00 81.38 85 MET A N 1
ATOM 639 C CA . MET A 1 85 ? -18.956 -11.437 22.638 1.00 81.38 85 MET A CA 1
ATOM 640 C C . MET A 1 85 ? -18.406 -12.181 23.863 1.00 81.38 85 MET A C 1
ATOM 642 O O . MET A 1 85 ? -18.918 -13.245 24.195 1.00 81.38 85 MET A O 1
ATOM 646 N N . ALA A 1 86 ? -17.447 -11.594 24.586 1.00 85.19 86 ALA A N 1
ATOM 647 C CA . ALA A 1 86 ? -16.832 -12.221 25.762 1.00 85.19 86 ALA A CA 1
ATOM 648 C C . ALA A 1 86 ? -17.799 -12.348 26.959 1.00 85.19 86 ALA A C 1
ATOM 650 O O . ALA A 1 86 ? -17.635 -13.232 27.798 1.00 85.19 86 ALA A O 1
ATOM 651 N N . LEU A 1 87 ? -18.837 -11.503 27.038 1.00 86.88 87 LEU A N 1
ATOM 652 C CA . LEU A 1 87 ? -19.913 -11.669 28.024 1.00 86.88 87 LEU A CA 1
ATOM 653 C C . LEU A 1 87 ? -20.946 -12.729 27.611 1.00 86.88 87 LEU A C 1
ATOM 655 O O . LEU A 1 87 ? -21.545 -13.355 28.483 1.00 86.88 87 LEU A O 1
ATOM 659 N N . LEU A 1 88 ? -21.161 -12.936 26.308 1.00 80.62 88 LEU A N 1
ATOM 660 C CA . LEU A 1 88 ? -22.119 -13.912 25.777 1.00 80.62 88 LEU A CA 1
ATOM 661 C C . LEU A 1 88 ? -21.556 -15.340 25.695 1.00 80.62 88 LEU A C 1
ATOM 663 O O . LEU A 1 88 ? -22.324 -16.289 25.852 1.00 80.62 88 LEU A O 1
ATOM 667 N N . THR A 1 89 ? -20.250 -15.514 25.460 1.00 79.88 89 THR A N 1
ATOM 668 C CA . THR A 1 89 ? -19.601 -16.842 25.420 1.00 79.88 89 THR A CA 1
ATOM 669 C C . THR A 1 89 ? -18.926 -17.249 26.737 1.00 79.88 89 THR A C 1
ATOM 671 O O . THR A 1 89 ? -18.634 -18.427 26.922 1.00 79.88 89 THR A O 1
ATOM 674 N N . ASP A 1 90 ? -18.718 -16.300 27.660 1.00 77.12 90 ASP A N 1
ATOM 675 C CA . ASP A 1 90 ? -17.871 -16.413 28.868 1.00 77.12 90 ASP A CA 1
ATOM 676 C C . ASP A 1 90 ? -16.395 -16.771 28.583 1.00 77.12 90 ASP A C 1
ATOM 678 O O . ASP A 1 90 ? -15.676 -17.285 29.443 1.00 77.12 90 ASP A O 1
ATOM 682 N N . GLU A 1 91 ? -15.931 -16.473 27.368 1.00 81.75 91 GLU A N 1
ATOM 683 C CA . GLU A 1 91 ? -14.537 -16.621 26.944 1.00 81.75 91 GLU A CA 1
ATOM 684 C C . GLU A 1 91 ? -13.720 -15.340 27.220 1.00 81.75 91 GLU A C 1
ATOM 686 O O . GLU A 1 91 ? -14.173 -14.376 27.850 1.00 81.75 91 GLU A O 1
ATOM 691 N N . THR A 1 92 ? -12.470 -15.328 26.760 1.00 86.81 92 THR A N 1
ATOM 692 C CA . THR A 1 92 ? -11.632 -14.129 26.746 1.00 86.81 92 THR A CA 1
ATOM 693 C C . THR A 1 92 ? -11.978 -13.199 25.579 1.00 86.81 92 THR A C 1
ATOM 695 O O . THR A 1 92 ? -12.648 -13.565 24.614 1.00 86.81 92 THR A O 1
ATOM 698 N N . THR A 1 93 ? -11.527 -11.954 25.674 1.00 86.19 93 THR A N 1
ATOM 699 C CA . THR A 1 93 ? -11.696 -10.905 24.667 1.00 86.19 93 THR A CA 1
ATOM 700 C C . THR A 1 93 ? -11.012 -11.290 23.351 1.00 86.19 93 THR A C 1
ATOM 702 O O . THR A 1 93 ? -9.803 -11.510 23.290 1.00 86.19 93 THR A O 1
ATOM 705 N N . SER A 1 94 ? -11.785 -11.365 22.267 1.00 84.12 94 SER A N 1
ATOM 706 C CA . SER A 1 94 ? -11.309 -11.851 20.962 1.00 84.12 94 SER A CA 1
ATOM 707 C C . SER A 1 94 ? -10.459 -10.848 20.172 1.00 84.12 94 SER A C 1
ATOM 709 O O . SER A 1 94 ? -9.914 -11.209 19.133 1.00 84.12 94 SER A O 1
ATOM 711 N N . ALA A 1 95 ? -10.383 -9.594 20.622 1.00 86.88 95 ALA A N 1
ATOM 712 C CA . ALA A 1 95 ? -9.696 -8.494 19.953 1.00 86.88 95 ALA A CA 1
ATOM 713 C C . ALA A 1 95 ? -9.303 -7.398 20.959 1.00 86.88 95 ALA A C 1
ATOM 715 O O . ALA A 1 95 ? -9.939 -7.251 22.005 1.00 86.88 95 ALA A O 1
ATOM 716 N N . THR A 1 96 ? -8.294 -6.607 20.602 1.00 89.94 96 THR A N 1
ATOM 717 C CA . THR A 1 96 ? -7.920 -5.360 21.278 1.00 89.94 96 THR A CA 1
ATOM 718 C C . THR A 1 96 ? -8.730 -4.208 20.680 1.00 89.94 96 THR A C 1
ATOM 720 O O . THR A 1 96 ? -8.918 -4.133 19.465 1.00 89.94 96 THR A O 1
ATOM 723 N N . VAL A 1 97 ? -9.211 -3.296 21.522 1.00 89.75 97 VAL A N 1
ATOM 724 C CA . VAL A 1 97 ? -10.062 -2.160 21.144 1.00 89.75 97 VAL A CA 1
ATOM 725 C C . VAL A 1 97 ? -9.465 -0.885 21.725 1.00 89.75 97 VAL A C 1
ATOM 727 O O . VAL A 1 97 ? -9.310 -0.771 22.942 1.00 89.75 97 VAL A O 1
ATOM 730 N N . ARG A 1 98 ? -9.133 0.077 20.861 1.00 88.88 98 ARG A N 1
ATOM 731 C CA . ARG A 1 98 ? -8.517 1.362 21.233 1.00 88.88 98 ARG A CA 1
ATOM 732 C C . ARG A 1 98 ? -9.347 2.535 20.726 1.00 88.88 98 ARG A C 1
ATOM 734 O O . ARG A 1 98 ? -10.026 2.408 19.710 1.00 88.88 98 ARG A O 1
ATOM 741 N N . ALA A 1 99 ? -9.301 3.662 21.422 1.00 86.12 99 ALA A N 1
ATOM 742 C CA . ALA A 1 99 ? -9.982 4.882 21.006 1.00 86.12 99 ALA A CA 1
ATOM 743 C C . ALA A 1 99 ? -9.174 5.636 19.933 1.00 86.12 99 ALA A C 1
ATOM 745 O O . ALA A 1 99 ? -7.972 5.843 20.092 1.00 86.12 99 ALA A O 1
ATOM 746 N N . MET A 1 100 ? -9.837 6.044 18.848 1.00 76.94 100 MET A N 1
ATOM 747 C CA . MET A 1 100 ? -9.263 6.904 17.800 1.00 76.94 100 MET A CA 1
ATOM 748 C C . MET A 1 100 ? -9.445 8.386 18.128 1.00 76.94 100 MET A C 1
ATOM 750 O O . MET A 1 100 ? -8.523 9.175 17.954 1.00 76.94 100 MET A O 1
ATOM 754 N N . HIS A 1 101 ? -10.626 8.736 18.637 1.00 81.12 101 HIS A N 1
ATOM 755 C CA . HIS A 1 101 ? -10.980 10.079 19.099 1.00 81.12 101 HIS A CA 1
ATOM 756 C C . HIS A 1 101 ? -11.201 10.064 20.615 1.00 81.12 101 HIS A C 1
ATOM 758 O O . HIS A 1 101 ? -11.207 8.993 21.227 1.00 81.12 101 HIS A O 1
ATOM 764 N N . ASP A 1 102 ? -11.435 11.223 21.232 1.00 80.81 102 ASP A N 1
ATOM 765 C CA . ASP A 1 102 ? -11.935 11.249 22.609 1.00 80.81 102 ASP A CA 1
ATOM 766 C C . ASP A 1 102 ? -13.366 10.679 22.629 1.00 80.81 102 ASP A C 1
ATOM 768 O O . ASP A 1 102 ? -14.293 11.212 22.017 1.00 80.81 102 ASP A O 1
ATOM 772 N N . CYS A 1 103 ? -13.536 9.540 23.295 1.00 85.94 103 CYS A N 1
ATOM 773 C CA . CYS A 1 103 ? -14.764 8.756 23.292 1.00 85.94 103 CYS A CA 1
ATOM 774 C C . CYS A 1 103 ? -15.503 8.882 24.625 1.00 85.94 103 CYS A C 1
ATOM 776 O O . CYS A 1 103 ? -14.901 8.723 25.686 1.00 85.94 103 CYS A O 1
ATOM 778 N N . ASP A 1 104 ? -16.823 9.059 24.571 1.00 86.69 104 ASP A N 1
ATOM 779 C CA . ASP A 1 104 ? -17.703 8.851 25.723 1.00 86.69 104 ASP A CA 1
ATOM 780 C C . ASP A 1 104 ? -18.525 7.583 25.505 1.00 86.69 104 ASP A C 1
ATOM 782 O O . ASP A 1 104 ? -19.103 7.363 24.437 1.00 86.69 104 ASP A O 1
ATOM 786 N N . LEU A 1 105 ? -18.560 6.735 26.530 1.00 89.88 105 LEU A N 1
ATOM 787 C CA . LEU A 1 105 ? -19.194 5.426 26.509 1.00 89.88 105 LEU A CA 1
ATOM 788 C C . LEU A 1 105 ? -20.099 5.240 27.725 1.00 89.88 105 LEU A C 1
ATOM 790 O O . LEU A 1 105 ? -19.866 5.815 28.790 1.00 89.88 105 LEU A O 1
ATOM 794 N N . ILE A 1 106 ? -21.085 4.357 27.589 1.00 89.12 106 ILE A N 1
ATOM 795 C CA . ILE A 1 106 ? -21.862 3.839 28.718 1.00 89.12 106 ILE A CA 1
ATOM 796 C C . ILE A 1 106 ? -21.385 2.413 29.005 1.00 89.12 106 ILE A C 1
ATOM 798 O O . ILE A 1 106 ? -21.516 1.515 28.168 1.00 89.12 106 ILE A O 1
ATOM 802 N N . ARG A 1 107 ? -20.807 2.217 30.193 1.00 91.88 107 ARG A N 1
ATOM 803 C CA . ARG A 1 107 ? -20.272 0.947 30.690 1.00 91.88 107 ARG A CA 1
ATOM 804 C C . ARG A 1 107 ? -21.342 0.196 31.476 1.00 91.88 107 ARG A C 1
ATOM 806 O O . ARG A 1 107 ? -21.774 0.642 32.537 1.00 91.88 107 ARG A O 1
ATOM 813 N N . PHE A 1 108 ? -21.696 -0.986 30.994 1.00 90.88 108 PHE A N 1
ATOM 814 C CA . PHE A 1 108 ? -22.508 -1.975 31.694 1.00 90.88 108 PHE A CA 1
ATOM 815 C C . PHE A 1 108 ? -21.571 -3.007 32.326 1.00 90.88 108 PHE A C 1
ATOM 817 O O . PHE A 1 108 ? -20.714 -3.562 31.635 1.00 90.88 108 PHE A O 1
ATOM 824 N N . SER A 1 109 ? -21.720 -3.287 33.622 1.00 91.56 109 SER A N 1
ATOM 825 C CA . SER A 1 109 ? -20.994 -4.400 34.241 1.00 91.56 109 SER A CA 1
ATOM 826 C C . SER A 1 109 ? -21.513 -5.730 33.689 1.00 91.56 109 SER A C 1
ATOM 828 O O . SER A 1 109 ? -22.614 -5.807 33.139 1.00 91.56 109 SER A O 1
ATOM 830 N N . ARG A 1 110 ? -20.742 -6.803 33.856 1.00 89.50 110 ARG A N 1
ATOM 831 C CA . ARG A 1 110 ? -21.168 -8.170 33.527 1.00 89.50 110 ARG A CA 1
ATOM 832 C C . ARG A 1 110 ? -22.524 -8.541 34.148 1.00 89.50 110 ARG A C 1
ATOM 834 O O . ARG A 1 110 ? -23.319 -9.222 33.504 1.00 89.50 110 ARG A O 1
ATOM 841 N N . GLU A 1 111 ? -22.805 -8.075 35.361 1.00 90.12 111 GLU A N 1
ATOM 842 C CA . GLU A 1 111 ? -24.048 -8.317 36.102 1.00 90.12 111 GLU A CA 1
ATOM 843 C C . GLU A 1 111 ? -25.216 -7.532 35.500 1.00 90.12 111 GLU A C 1
ATOM 845 O O . GLU A 1 111 ? -26.238 -8.131 35.166 1.00 90.12 111 GLU A O 1
ATOM 850 N N . SER A 1 112 ? -25.060 -6.220 35.290 1.00 89.25 112 SER A N 1
ATOM 851 C CA . SER A 1 112 ? -26.135 -5.380 34.749 1.00 89.25 112 SER A CA 1
ATOM 852 C C . SER A 1 112 ? -26.399 -5.630 33.264 1.00 89.25 112 SER A C 1
ATOM 854 O O . SER A 1 112 ? -27.552 -5.611 32.834 1.00 89.25 112 SER A O 1
ATOM 856 N N . TYR A 1 113 ? -25.371 -5.982 32.488 1.00 89.19 113 TYR A N 1
ATOM 857 C CA . TYR A 1 113 ? -25.530 -6.495 31.127 1.00 89.19 113 TYR A CA 1
ATOM 858 C C . TYR A 1 113 ? -26.304 -7.821 31.112 1.00 89.19 113 TYR A C 1
ATOM 860 O O . TYR A 1 113 ? -27.255 -7.974 30.345 1.00 89.19 113 TYR A O 1
ATOM 868 N N . LYS A 1 114 ? -25.961 -8.770 31.995 1.00 87.88 114 LYS A N 1
ATOM 869 C CA . LYS A 1 114 ? -26.706 -10.028 32.126 1.00 87.88 114 LYS A CA 1
ATOM 870 C C . LYS A 1 114 ? -28.167 -9.772 32.520 1.00 87.88 114 LYS A C 1
ATOM 872 O O . LYS A 1 114 ? -29.061 -10.323 31.884 1.00 87.88 114 LYS A O 1
ATOM 877 N N . GLN A 1 115 ? -28.415 -8.912 33.508 1.00 88.81 115 GLN A N 1
ATOM 878 C CA . GLN A 1 115 ? -29.764 -8.527 33.930 1.00 88.81 115 GLN A CA 1
ATOM 879 C C . GLN A 1 115 ? -30.559 -7.902 32.772 1.00 88.81 115 GLN A C 1
ATOM 881 O O . GLN A 1 115 ? -31.734 -8.223 32.593 1.00 88.81 115 GLN A O 1
ATOM 886 N N . LEU A 1 116 ? -29.933 -7.056 31.949 1.00 86.31 116 LEU A N 1
ATOM 887 C CA . LEU A 1 116 ? -30.551 -6.475 30.756 1.00 86.31 116 LEU A CA 1
ATOM 888 C C . LEU A 1 116 ? -30.953 -7.560 29.740 1.00 86.31 116 LEU A C 1
ATOM 890 O O . LEU A 1 116 ? -32.093 -7.563 29.280 1.00 86.31 116 LEU A O 1
ATOM 894 N N . MET A 1 117 ? -30.065 -8.520 29.452 1.00 87.62 117 MET A N 1
ATOM 895 C CA . MET A 1 117 ? -30.356 -9.650 28.554 1.00 87.62 117 MET A CA 1
ATOM 896 C C . MET A 1 117 ? -31.445 -10.592 29.104 1.00 87.62 117 MET A C 1
ATOM 898 O O . MET A 1 117 ? -32.253 -11.105 28.333 1.00 87.62 117 MET A O 1
ATOM 902 N N . GLU A 1 118 ? -31.499 -10.813 30.422 1.00 86.31 118 GLU A N 1
ATOM 903 C CA . GLU A 1 118 ? -32.512 -11.661 31.075 1.00 86.31 118 GLU A CA 1
ATOM 904 C C . GLU A 1 118 ? -33.886 -10.974 31.214 1.00 86.31 118 GLU A C 1
ATOM 906 O O . GLU A 1 118 ? -34.910 -11.657 31.255 1.00 86.31 118 GLU A O 1
ATOM 911 N N . THR A 1 119 ? -33.936 -9.637 31.279 1.00 84.94 119 THR A N 1
ATOM 912 C CA . THR A 1 119 ? -35.184 -8.871 31.489 1.00 84.94 119 THR A CA 1
ATOM 913 C C . THR A 1 119 ? -35.775 -8.238 30.229 1.00 84.94 119 THR A C 1
ATOM 915 O O . THR A 1 119 ? -36.953 -7.876 30.256 1.00 84.94 119 THR A O 1
ATOM 918 N N . SER A 1 120 ? -34.994 -8.107 29.149 1.00 83.62 120 SER A N 1
ATOM 919 C CA . SER A 1 120 ? -35.384 -7.419 27.906 1.00 83.62 120 SER A CA 1
ATOM 920 C C . SER A 1 120 ? -35.070 -8.278 26.664 1.00 83.62 120 SER A C 1
ATOM 922 O O . SER A 1 120 ? -33.999 -8.131 26.064 1.00 83.62 120 SER A O 1
ATOM 924 N N . PRO A 1 121 ? -35.980 -9.188 26.252 1.00 82.75 121 PRO A N 1
ATOM 925 C CA . PRO A 1 121 ? -35.798 -10.056 25.080 1.00 82.75 121 PRO A CA 1
ATOM 926 C C . PRO A 1 121 ? -35.480 -9.305 23.778 1.00 82.75 121 PRO A C 1
ATOM 928 O O . PRO A 1 121 ? -34.773 -9.823 22.913 1.00 82.75 121 PRO A O 1
ATOM 931 N N . GLU A 1 122 ? -35.974 -8.076 23.646 1.00 80.50 122 GLU A N 1
ATOM 932 C CA . GLU A 1 122 ? -35.737 -7.168 22.526 1.00 80.50 122 GLU A CA 1
ATOM 933 C C . GLU A 1 122 ? -34.245 -6.819 22.402 1.00 80.50 122 GLU A C 1
ATOM 935 O O . GLU A 1 122 ? -33.669 -6.951 21.320 1.00 80.50 122 GLU A O 1
ATOM 940 N N . ALA A 1 123 ? -33.595 -6.470 23.520 1.00 79.75 123 ALA A N 1
ATOM 941 C CA . ALA A 1 123 ? -32.162 -6.176 23.572 1.00 79.75 123 ALA A CA 1
ATOM 942 C C . ALA A 1 123 ? -31.329 -7.414 23.207 1.00 79.75 123 ALA A C 1
ATOM 944 O O . ALA A 1 123 ? -30.424 -7.337 22.376 1.00 79.75 123 ALA A O 1
ATOM 945 N N . ALA A 1 124 ? -31.681 -8.578 23.764 1.00 83.31 124 ALA A N 1
ATOM 946 C CA . ALA A 1 124 ? -31.008 -9.838 23.454 1.00 83.31 124 ALA A CA 1
ATOM 947 C C . ALA A 1 124 ? -31.096 -10.192 21.956 1.00 83.31 124 ALA A C 1
ATOM 949 O O . ALA A 1 124 ? -30.109 -10.636 21.359 1.00 83.31 124 ALA A O 1
ATOM 950 N N . LEU A 1 125 ? -32.244 -9.944 21.314 1.00 82.56 125 LEU A N 1
ATOM 951 C CA . LEU A 1 125 ? -32.425 -10.136 19.872 1.00 82.56 125 LEU A CA 1
ATOM 952 C C . LEU A 1 125 ? -31.609 -9.141 19.030 1.00 82.56 125 LEU A C 1
ATOM 954 O O . LEU A 1 125 ? -31.021 -9.556 18.029 1.00 82.56 125 LEU A O 1
ATOM 958 N N . GLN A 1 126 ? -31.543 -7.863 19.414 1.00 76.19 126 GLN A N 1
ATOM 959 C CA . GLN A 1 126 ? -30.770 -6.848 18.684 1.00 76.19 126 GLN A CA 1
ATOM 960 C C . GLN A 1 126 ? -29.260 -7.092 18.793 1.00 76.19 126 GLN A C 1
ATOM 962 O O . GLN A 1 126 ? -28.584 -7.144 17.765 1.00 76.19 126 GLN A O 1
ATOM 967 N N . VAL A 1 127 ? -28.732 -7.366 19.992 1.00 78.56 127 VAL A N 1
ATOM 968 C CA . VAL A 1 127 ? -27.318 -7.744 20.169 1.00 78.56 127 VAL A CA 1
ATOM 969 C C . VAL A 1 127 ? -26.983 -9.001 19.356 1.00 78.56 127 VAL A C 1
ATOM 971 O O . VAL A 1 127 ? -26.000 -9.014 18.613 1.00 78.56 127 VAL A O 1
ATOM 974 N N . THR A 1 128 ? -27.838 -10.031 19.401 1.00 79.00 128 THR A N 1
ATOM 975 C CA . THR A 1 128 ? -27.654 -11.261 18.607 1.00 79.00 128 THR A CA 1
ATOM 976 C C . THR A 1 128 ? -27.607 -10.971 17.101 1.00 79.00 128 THR A C 1
ATOM 978 O O . THR A 1 128 ? -26.766 -11.526 16.392 1.00 79.00 128 THR A O 1
ATOM 981 N N . ARG A 1 129 ? -28.462 -10.073 16.588 1.00 77.94 129 ARG A N 1
ATOM 982 C CA . ARG A 1 129 ? -28.434 -9.637 15.178 1.00 77.94 129 ARG A CA 1
ATOM 983 C C . ARG A 1 129 ? -27.136 -8.912 14.826 1.00 77.94 129 ARG A C 1
ATOM 985 O O . ARG A 1 129 ? -26.571 -9.205 13.774 1.00 77.94 129 ARG A O 1
ATOM 992 N N . THR A 1 130 ? -26.646 -8.020 15.686 1.00 72.69 130 THR A N 1
ATOM 993 C CA . THR A 1 130 ? -25.386 -7.287 15.478 1.00 72.69 130 THR A CA 1
ATOM 994 C C . THR A 1 130 ? -24.185 -8.232 15.429 1.00 72.69 130 THR A C 1
ATOM 996 O O . THR A 1 130 ? -23.393 -8.155 14.489 1.00 72.69 130 THR A O 1
ATOM 999 N N . VAL A 1 131 ? -24.099 -9.200 16.349 1.00 73.50 131 VAL A N 1
ATOM 1000 C CA . VAL A 1 131 ? -23.052 -10.238 16.328 1.00 73.50 131 VAL A CA 1
ATOM 1001 C C . VAL A 1 131 ? -23.144 -11.091 15.054 1.00 73.50 131 VAL A C 1
ATOM 1003 O O . VAL A 1 131 ? -22.140 -11.286 14.373 1.00 73.50 131 VAL A O 1
ATOM 1006 N N . ILE A 1 132 ? -24.342 -11.534 14.650 1.00 70.94 132 ILE A N 1
ATOM 1007 C CA . ILE A 1 132 ? -24.533 -12.294 13.397 1.00 70.94 132 ILE A CA 1
ATOM 1008 C C . ILE A 1 132 ? -24.163 -11.463 12.156 1.00 70.94 132 ILE A C 1
ATOM 1010 O O . ILE A 1 132 ? -23.601 -12.011 11.208 1.00 70.94 132 ILE A O 1
ATOM 1014 N N . LYS A 1 133 ? -24.443 -10.152 12.146 1.00 65.81 133 LYS A N 1
ATOM 1015 C CA . LYS A 1 133 ? -24.063 -9.227 11.065 1.00 65.81 133 LYS A CA 1
ATOM 1016 C C . LYS A 1 133 ? -22.537 -9.133 10.949 1.00 65.81 133 LYS A C 1
ATOM 1018 O O . LYS A 1 133 ? -22.019 -9.386 9.865 1.00 65.81 133 LYS A O 1
ATOM 1023 N N . ARG A 1 134 ? -21.839 -8.877 12.068 1.00 64.81 134 ARG A N 1
ATOM 1024 C CA . ARG A 1 134 ? -20.364 -8.825 12.166 1.00 64.81 134 ARG A CA 1
ATOM 1025 C C . ARG A 1 134 ? -19.701 -10.152 11.753 1.00 64.81 134 ARG A C 1
ATOM 1027 O O . ARG A 1 134 ? -18.702 -10.142 11.041 1.00 64.81 134 ARG A O 1
ATOM 1034 N N . LEU A 1 135 ? -20.286 -11.296 12.125 1.00 63.75 135 LEU A N 1
ATOM 1035 C CA . LEU A 1 135 ? -19.814 -12.626 11.706 1.00 63.75 135 LEU A CA 1
ATOM 1036 C C . LEU A 1 135 ? -20.042 -12.911 10.208 1.00 63.75 135 LEU A C 1
ATOM 1038 O O . LEU A 1 135 ? -19.244 -13.616 9.595 1.00 63.75 135 LEU A O 1
ATOM 1042 N N . ARG A 1 136 ? -21.123 -12.391 9.607 1.00 57.12 136 ARG A N 1
ATOM 1043 C CA . ARG A 1 136 ? -21.472 -12.638 8.193 1.00 57.12 136 ARG A CA 1
ATOM 1044 C C . ARG A 1 136 ? -20.738 -11.758 7.191 1.00 57.12 136 ARG A C 1
ATOM 1046 O O . ARG A 1 136 ? -20.492 -12.221 6.084 1.00 57.12 136 ARG A O 1
ATOM 1053 N N . SER A 1 137 ? -20.433 -10.508 7.533 1.00 53.03 137 SER A N 1
ATOM 1054 C CA . SER A 1 137 ? -19.742 -9.584 6.620 1.00 53.03 137 SER A CA 1
ATOM 1055 C C . SER A 1 137 ? -18.275 -9.948 6.389 1.00 53.03 137 SER A C 1
ATOM 1057 O O . SER A 1 137 ? -17.643 -9.399 5.490 1.00 53.03 137 SER A O 1
ATOM 1059 N N . GLY A 1 138 ? -17.710 -10.805 7.245 1.00 47.47 138 GLY A N 1
ATOM 1060 C CA . GLY A 1 138 ? -16.285 -10.751 7.528 1.00 47.47 138 GLY A CA 1
ATOM 1061 C C . GLY A 1 138 ? -15.917 -9.427 8.207 1.00 47.47 138 GLY A C 1
ATOM 1062 O O . GLY A 1 138 ? -16.725 -8.506 8.351 1.00 47.47 138 GLY A O 1
ATOM 1063 N N . LEU A 1 139 ? -14.665 -9.322 8.628 1.00 48.75 139 LEU A N 1
ATOM 1064 C CA . LEU A 1 139 ? -14.147 -8.152 9.333 1.00 48.75 139 LEU A CA 1
ATOM 1065 C C . LEU A 1 139 ? -13.548 -7.164 8.315 1.00 48.75 139 LEU A C 1
ATOM 1067 O O . LEU A 1 139 ? -12.346 -6.918 8.269 1.00 48.75 139 LEU A O 1
ATOM 1071 N N . GLY A 1 140 ? -14.417 -6.703 7.407 1.00 40.19 140 GLY A N 1
ATOM 1072 C CA . GLY A 1 140 ? -14.073 -5.870 6.253 1.00 40.19 140 GLY A CA 1
ATOM 1073 C C . GLY A 1 140 ? -15.176 -5.869 5.191 1.00 40.19 140 GLY A C 1
ATOM 1074 O O . GLY A 1 140 ? -15.130 -6.656 4.251 1.00 40.19 140 GLY A O 1
ATOM 1075 N N . GLY A 1 141 ? -16.166 -4.980 5.330 1.00 28.39 141 GLY A N 1
ATOM 1076 C CA . GLY A 1 141 ? -17.311 -4.907 4.416 1.00 28.39 141 GLY A CA 1
ATOM 1077 C C . GLY A 1 141 ? -18.092 -3.598 4.532 1.00 28.39 141 GLY A C 1
ATOM 1078 O O . GLY A 1 141 ? -19.135 -3.555 5.179 1.00 28.39 141 GLY A O 1
ATOM 1079 N N . GLY A 1 142 ? -17.588 -2.534 3.901 1.00 29.00 142 GLY A N 1
ATOM 1080 C CA . GLY A 1 142 ? -18.213 -1.208 3.892 1.00 29.00 142 GLY A CA 1
ATOM 1081 C C . GLY A 1 142 ? -17.965 -0.466 2.581 1.00 29.00 142 GLY A C 1
ATOM 1082 O O . GLY A 1 142 ? -17.059 0.354 2.485 1.00 29.00 142 GLY A O 1
ATOM 1083 N N . SER A 1 143 ? -18.764 -0.765 1.558 1.00 31.12 143 SER A N 1
ATOM 1084 C CA . SER A 1 143 ? -18.744 -0.058 0.274 1.00 31.12 143 SER A CA 1
ATOM 1085 C C . SER A 1 143 ? -19.469 1.290 0.366 1.00 31.12 143 SER A C 1
ATOM 1087 O O . SER A 1 143 ? -20.621 1.321 0.796 1.00 31.12 143 SER A O 1
ATOM 1089 N N . GLY A 1 144 ? -18.856 2.372 -0.124 1.00 39.84 144 GLY A N 1
ATOM 1090 C CA . GLY A 1 144 ? -19.578 3.615 -0.437 1.00 39.84 144 GLY A CA 1
ATOM 1091 C C . GLY A 1 144 ? -19.770 4.623 0.702 1.00 39.84 144 GLY A C 1
ATOM 1092 O O . GLY A 1 144 ? -20.635 5.484 0.577 1.00 39.84 144 GLY A O 1
ATOM 1093 N N . LYS A 1 145 ? -18.985 4.556 1.786 1.00 50.31 145 LYS A N 1
ATOM 1094 C CA . LYS A 1 145 ? -18.811 5.704 2.699 1.00 50.31 145 LYS A CA 1
ATOM 1095 C C . LYS A 1 145 ? -17.687 6.624 2.202 1.00 50.31 145 LYS A C 1
ATOM 1097 O O . LYS A 1 145 ? -16.799 6.173 1.480 1.00 50.31 145 LYS A O 1
ATOM 1102 N N . LEU A 1 146 ? -17.734 7.896 2.607 1.00 53.03 146 LEU A N 1
ATOM 1103 C CA . LEU A 1 146 ? -16.636 8.852 2.427 1.00 53.03 146 LEU A CA 1
ATOM 1104 C C . LEU A 1 146 ? -15.367 8.374 3.147 1.00 53.03 146 LEU A C 1
ATOM 1106 O O . LEU A 1 146 ? -15.435 7.596 4.099 1.00 53.03 146 LEU A O 1
ATOM 1110 N N . LEU A 1 147 ? -14.209 8.837 2.672 1.00 63.25 147 LEU A N 1
ATOM 1111 C CA . LEU A 1 147 ? -12.901 8.404 3.175 1.00 63.25 147 LEU A CA 1
ATOM 1112 C C . LEU A 1 147 ? -12.600 8.927 4.593 1.00 63.25 147 LEU A C 1
ATOM 1114 O O . LEU A 1 147 ? -11.902 8.262 5.354 1.00 63.25 147 LEU A O 1
ATOM 1118 N N . TYR A 1 148 ? -13.161 10.091 4.928 1.00 77.00 148 TYR A N 1
ATOM 1119 C CA . TYR A 1 148 ? -13.061 10.797 6.205 1.00 77.00 148 TYR A CA 1
ATOM 1120 C C . TYR A 1 148 ? -14.432 11.419 6.522 1.00 77.00 148 TYR A C 1
ATOM 1122 O O . TYR A 1 148 ? -15.141 11.794 5.587 1.00 77.00 148 TYR A O 1
ATOM 1130 N N . GLY A 1 149 ? -14.795 11.538 7.802 1.00 79.62 149 GLY A N 1
ATOM 1131 C CA . GLY A 1 149 ? -15.972 12.292 8.264 1.00 79.62 149 GLY A CA 1
ATOM 1132 C C . GLY A 1 149 ? -15.603 13.620 8.934 1.00 79.62 149 GLY A C 1
ATOM 1133 O O . GLY A 1 149 ? -16.309 14.611 8.768 1.00 79.62 149 GLY A O 1
ATOM 1134 N N . ALA A 1 150 ? -14.455 13.668 9.617 1.00 88.38 150 ALA A N 1
ATOM 1135 C CA . ALA A 1 150 ? -13.929 14.875 10.255 1.00 88.38 150 ALA A CA 1
ATOM 1136 C C . ALA A 1 150 ? -12.506 15.198 9.767 1.00 88.38 150 ALA A C 1
ATOM 1138 O O . ALA A 1 150 ? -11.612 14.353 9.824 1.00 88.38 150 ALA A O 1
ATOM 1139 N N . ILE A 1 151 ? -12.273 16.433 9.318 1.00 93.19 151 ILE A N 1
ATOM 1140 C CA . ILE A 1 151 ? -10.961 16.933 8.882 1.00 93.19 151 ILE A CA 1
ATOM 1141 C C . ILE A 1 151 ? -10.570 18.131 9.749 1.00 93.19 151 ILE A C 1
ATOM 1143 O O . ILE A 1 151 ? -11.285 19.128 9.772 1.00 93.19 151 ILE A O 1
ATOM 1147 N N . ALA A 1 152 ? -9.421 18.077 10.420 1.00 93.75 152 ALA A N 1
ATOM 1148 C CA . ALA A 1 152 ? -8.831 19.245 11.067 1.00 93.75 152 ALA A CA 1
ATOM 1149 C C . ALA A 1 152 ? -7.917 19.986 10.085 1.00 93.75 152 ALA A C 1
ATOM 1151 O O . ALA A 1 152 ? -7.052 19.380 9.457 1.00 93.75 152 ALA A O 1
ATOM 1152 N N . ILE A 1 153 ? -8.072 21.303 9.988 1.00 95.56 153 ILE A N 1
ATOM 1153 C CA . ILE A 1 153 ? -7.145 22.196 9.290 1.00 95.56 153 ILE A CA 1
ATOM 1154 C C . ILE A 1 153 ? -6.288 22.894 10.343 1.00 95.56 153 ILE A C 1
ATOM 1156 O O . ILE A 1 153 ? -6.812 23.615 11.194 1.00 95.56 153 ILE A O 1
ATOM 1160 N N . LEU A 1 154 ? -4.976 22.660 10.283 1.00 93.19 154 LEU A N 1
ATOM 1161 C CA . LEU A 1 154 ? -3.982 23.203 11.203 1.00 93.19 154 LEU A CA 1
ATOM 1162 C C . LEU A 1 154 ? -3.087 24.216 10.468 1.00 93.19 154 LEU A C 1
ATOM 1164 O O . LEU A 1 154 ? -2.326 23.816 9.585 1.00 93.19 154 LEU A O 1
ATOM 1168 N N . PRO A 1 155 ? -3.132 25.514 10.813 1.00 92.00 155 PRO A N 1
ATOM 1169 C CA . PRO A 1 155 ? -2.180 26.493 10.293 1.00 92.00 155 PRO A CA 1
ATOM 1170 C C . PRO A 1 155 ? -0.776 26.240 10.857 1.00 92.00 155 PRO A C 1
ATOM 1172 O O . PRO A 1 155 ? -0.626 26.066 12.068 1.00 92.00 155 PRO A O 1
ATOM 1175 N N . ILE A 1 156 ? 0.251 26.244 10.002 1.00 88.06 156 ILE A N 1
ATOM 1176 C CA . ILE A 1 156 ? 1.650 25.991 10.409 1.00 88.06 156 ILE A CA 1
ATOM 1177 C C . ILE A 1 156 ? 2.643 27.073 9.946 1.00 88.06 156 ILE A C 1
ATOM 1179 O O . ILE A 1 156 ? 3.847 26.914 10.131 1.00 88.06 156 ILE A O 1
ATOM 1183 N N . GLY A 1 157 ? 2.151 28.184 9.388 1.00 76.31 157 GLY A N 1
ATOM 1184 C CA . GLY A 1 157 ? 2.944 29.348 8.978 1.00 76.31 157 GLY A CA 1
ATOM 1185 C C . GLY A 1 157 ? 2.108 30.634 8.929 1.00 76.31 157 GLY A C 1
ATOM 1186 O O . GLY A 1 157 ? 0.877 30.576 8.913 1.00 76.31 157 GLY A O 1
ATOM 1187 N N . ASP A 1 158 ? 2.775 31.792 8.932 1.00 71.19 158 ASP A N 1
ATOM 1188 C CA . ASP A 1 158 ? 2.138 33.108 9.113 1.00 71.19 158 ASP A CA 1
ATOM 1189 C C . ASP A 1 158 ? 1.518 33.691 7.826 1.00 71.19 158 ASP A C 1
ATOM 1191 O O . ASP A 1 158 ? 0.657 34.569 7.902 1.00 71.19 158 ASP A O 1
ATOM 1195 N N . HIS A 1 159 ? 1.948 33.242 6.639 1.00 76.25 159 HIS A N 1
ATOM 1196 C CA . HIS A 1 159 ? 1.578 33.874 5.360 1.00 76.25 159 HIS A CA 1
ATOM 1197 C C . HIS A 1 159 ? 0.441 33.171 4.596 1.00 76.25 159 HIS A C 1
ATOM 1199 O O . HIS A 1 159 ? 0.012 33.661 3.549 1.00 76.25 159 HIS A O 1
ATOM 1205 N N . ALA A 1 160 ? -0.068 32.041 5.091 1.00 79.06 160 ALA A N 1
ATOM 1206 C CA . ALA A 1 160 ? -1.183 31.334 4.466 1.00 79.06 160 ALA A CA 1
ATOM 1207 C C . ALA A 1 160 ? -2.535 31.994 4.810 1.00 79.06 160 ALA A C 1
ATOM 1209 O O . ALA A 1 160 ? -2.916 32.080 5.976 1.00 79.06 160 ALA A O 1
ATOM 1210 N N . ASP A 1 161 ? -3.313 32.402 3.800 1.00 86.75 161 ASP A N 1
ATOM 1211 C CA . ASP A 1 161 ? -4.706 32.834 4.000 1.00 86.75 161 ASP A CA 1
ATOM 1212 C C . ASP A 1 161 ? -5.610 31.614 4.244 1.00 86.75 161 ASP A C 1
ATOM 1214 O O . ASP A 1 161 ? -6.244 31.067 3.335 1.00 86.75 161 ASP A O 1
ATOM 1218 N N . ILE A 1 162 ? -5.633 31.168 5.501 1.00 90.50 162 ILE A N 1
ATOM 1219 C CA . ILE A 1 162 ? -6.403 30.002 5.936 1.00 90.50 162 ILE A CA 1
ATOM 1220 C C . ILE A 1 162 ? -7.910 30.224 5.762 1.00 90.50 162 ILE A C 1
ATOM 1222 O O . ILE A 1 162 ? -8.617 29.284 5.413 1.00 90.50 162 ILE A O 1
ATOM 1226 N N . ALA A 1 163 ? -8.419 31.444 5.956 1.00 88.50 163 ALA A N 1
ATOM 1227 C CA . ALA A 1 163 ? -9.850 31.722 5.827 1.00 88.50 163 ALA A CA 1
ATOM 1228 C C . ALA A 1 163 ? -10.326 31.507 4.380 1.00 88.50 163 ALA A C 1
ATOM 1230 O O . ALA A 1 163 ? -11.315 30.807 4.145 1.00 88.50 163 ALA A O 1
ATOM 1231 N N . THR A 1 164 ? -9.572 32.026 3.406 1.00 90.06 164 THR A N 1
ATOM 1232 C CA . THR A 1 164 ? -9.803 31.749 1.983 1.00 90.06 164 THR A CA 1
ATOM 1233 C C . THR A 1 164 ? -9.597 30.271 1.656 1.00 90.06 164 THR A C 1
ATOM 1235 O O . THR A 1 164 ? -10.429 29.686 0.963 1.00 90.06 164 THR A O 1
ATOM 1238 N N . PHE A 1 165 ? -8.522 29.645 2.151 1.00 93.81 165 PHE A N 1
ATOM 1239 C CA . PHE A 1 165 ? -8.231 28.230 1.898 1.00 93.81 165 PHE A CA 1
ATOM 1240 C C . PHE A 1 165 ? -9.381 27.318 2.352 1.00 93.81 165 PHE A C 1
ATOM 1242 O O . PHE A 1 165 ? -9.834 26.468 1.582 1.00 93.81 165 PHE A O 1
ATOM 1249 N N . VAL A 1 166 ? -9.877 27.518 3.578 1.00 94.56 166 VAL A N 1
ATOM 1250 C CA . VAL A 1 166 ? -10.986 26.754 4.165 1.00 94.56 166 VAL A CA 1
ATOM 1251 C C . VAL A 1 166 ? -12.242 26.902 3.313 1.00 94.56 166 VAL A C 1
ATOM 1253 O O . VAL A 1 166 ? -12.837 25.890 2.954 1.00 94.56 166 VAL A O 1
ATOM 1256 N N . GLU A 1 167 ? -12.632 28.123 2.936 1.00 93.50 167 GLU A N 1
ATOM 1257 C CA . GLU A 1 167 ? -13.855 28.338 2.154 1.00 93.50 167 GLU A CA 1
ATOM 1258 C C . GLU A 1 167 ? -13.734 27.796 0.720 1.00 93.50 167 GLU A C 1
ATOM 1260 O O . GLU A 1 167 ? -14.650 27.129 0.237 1.00 93.50 167 GLU A O 1
ATOM 1265 N N . MET A 1 168 ? -12.588 27.985 0.054 1.00 94.38 168 MET A N 1
ATOM 1266 C CA . MET A 1 168 ? -12.333 27.393 -1.266 1.00 94.38 168 MET A CA 1
ATOM 1267 C C . MET A 1 168 ? -12.402 25.862 -1.233 1.00 94.38 168 MET A C 1
ATOM 1269 O O . MET A 1 168 ? -13.014 25.251 -2.114 1.00 94.38 168 MET A O 1
ATOM 1273 N N . LEU A 1 169 ? -11.807 25.234 -0.214 1.00 95.81 169 LEU A N 1
ATOM 1274 C CA . LEU A 1 169 ? -11.840 23.784 -0.049 1.00 95.81 169 LEU A CA 1
ATOM 1275 C C . LEU A 1 169 ? -13.254 23.294 0.299 1.00 95.81 169 LEU A C 1
ATOM 1277 O O . LEU A 1 169 ? -13.732 22.341 -0.315 1.00 95.81 169 LEU A O 1
ATOM 1281 N N . ARG A 1 170 ? -13.963 23.983 1.203 1.00 95.62 170 ARG A N 1
ATOM 1282 C CA . ARG A 1 170 ? -15.350 23.680 1.591 1.00 95.62 170 ARG A CA 1
ATOM 1283 C C . ARG A 1 170 ? -16.302 23.741 0.395 1.00 95.62 170 ARG A C 1
ATOM 1285 O O . ARG A 1 170 ? -17.135 22.849 0.244 1.00 95.62 170 ARG A O 1
ATOM 1292 N N . VAL A 1 171 ? -16.170 24.740 -0.482 1.00 94.94 171 VAL A N 1
ATOM 1293 C CA . VAL A 1 171 ? -16.973 24.859 -1.715 1.00 94.94 171 VAL A CA 1
ATOM 1294 C C . VAL A 1 171 ? -16.731 23.678 -2.660 1.00 94.94 171 VAL A C 1
ATOM 1296 O O . VAL A 1 171 ? -17.692 23.117 -3.183 1.00 94.94 171 VAL A O 1
ATOM 1299 N N . GLN A 1 172 ? -15.480 23.246 -2.846 1.00 95.12 172 GLN A N 1
ATOM 1300 C CA . GLN A 1 172 ? -15.169 22.110 -3.725 1.00 95.12 172 GLN A CA 1
ATOM 1301 C C . GLN A 1 172 ? -15.569 20.756 -3.112 1.00 95.12 172 GLN A C 1
ATOM 1303 O O . GLN A 1 172 ? -16.055 19.881 -3.826 1.00 95.12 172 GLN A O 1
ATOM 1308 N N . LEU A 1 173 ? -15.448 20.588 -1.791 1.00 93.44 173 LEU A N 1
ATOM 1309 C CA . LEU A 1 173 ? -15.948 19.415 -1.062 1.00 93.44 173 LEU A CA 1
ATOM 1310 C C . LEU A 1 173 ? -17.485 19.337 -1.063 1.00 93.44 173 LEU A C 1
ATOM 1312 O O . LEU A 1 173 ? -18.036 18.245 -1.197 1.00 93.44 173 LEU A O 1
ATOM 1316 N N . SER A 1 174 ? -18.175 20.486 -1.058 1.00 91.81 174 SER A N 1
ATOM 1317 C CA . SER A 1 174 ? -19.644 20.580 -1.167 1.00 91.81 174 SER A CA 1
ATOM 1318 C C . SER A 1 174 ? -20.212 19.988 -2.468 1.00 91.81 174 SER A C 1
ATOM 1320 O O . SER A 1 174 ? -21.411 19.738 -2.557 1.00 91.81 174 SER A O 1
ATOM 1322 N N . ALA A 1 175 ? -19.377 19.727 -3.481 1.00 88.94 175 ALA A N 1
ATOM 1323 C CA . ALA A 1 175 ? -19.778 18.989 -4.680 1.00 88.94 175 ALA A CA 1
ATOM 1324 C C . ALA A 1 175 ? -19.864 17.460 -4.463 1.00 88.94 175 ALA A C 1
ATOM 1326 O O . ALA A 1 175 ? -20.372 16.748 -5.332 1.00 88.94 175 ALA A O 1
ATOM 1327 N N . PHE A 1 176 ? -19.350 16.935 -3.349 1.00 87.44 176 PHE A N 1
ATOM 1328 C CA . PHE A 1 176 ? -19.254 15.500 -3.048 1.00 87.44 176 PHE A CA 1
ATOM 1329 C C . PHE A 1 176 ? -20.005 15.090 -1.777 1.00 87.44 176 PHE A C 1
ATOM 1331 O O . PHE A 1 176 ? -20.482 13.960 -1.714 1.00 87.44 176 PHE A O 1
ATOM 1338 N N . ALA A 1 177 ? -20.085 15.988 -0.796 1.00 86.25 177 ALA A N 1
ATOM 1339 C CA . ALA A 1 177 ? -20.568 15.742 0.560 1.00 86.25 177 ALA A CA 1
ATOM 1340 C C . ALA A 1 177 ? -21.179 17.035 1.130 1.00 86.25 177 ALA A C 1
ATOM 1342 O O . ALA A 1 177 ? -20.638 18.115 0.880 1.00 86.25 177 ALA A O 1
ATOM 1343 N N . ALA A 1 178 ? -22.254 16.971 1.918 1.00 88.62 178 ALA A N 1
ATOM 1344 C CA . ALA A 1 178 ? -22.717 18.118 2.702 1.00 88.62 178 ALA A CA 1
ATOM 1345 C C . ALA A 1 178 ? -21.602 18.566 3.669 1.00 88.62 178 ALA A C 1
ATOM 1347 O O . ALA A 1 178 ? -21.289 17.862 4.626 1.00 88.62 178 ALA A O 1
ATOM 1348 N N . THR A 1 179 ? -20.957 19.704 3.369 1.00 93.12 179 THR A N 1
ATOM 1349 C CA . THR A 1 179 ? -19.693 20.102 4.014 1.00 93.12 179 THR A CA 1
ATOM 1350 C C . THR A 1 179 ? -19.807 21.415 4.790 1.00 93.12 179 THR A C 1
ATOM 1352 O O . THR A 1 179 ? -20.003 22.487 4.196 1.00 93.12 179 THR A O 1
ATOM 1355 N N . ARG A 1 180 ? -19.569 21.358 6.107 1.00 94.19 180 ARG A N 1
ATOM 1356 C CA . ARG A 1 180 ? -19.510 22.528 7.002 1.00 94.19 180 ARG A CA 1
ATOM 1357 C C . ARG A 1 180 ? -18.094 22.780 7.522 1.00 94.19 180 ARG A C 1
ATOM 1359 O O . ARG A 1 180 ? -17.385 21.849 7.883 1.00 94.19 180 ARG A O 1
ATOM 1366 N N . ALA A 1 181 ? -17.713 24.056 7.606 1.00 94.19 181 ALA A N 1
ATOM 1367 C CA . ALA A 1 181 ? -16.560 24.503 8.385 1.00 94.19 181 ALA A CA 1
ATOM 1368 C C . ALA A 1 181 ? -16.999 24.957 9.788 1.00 94.19 181 ALA A C 1
ATOM 1370 O O . ALA A 1 181 ? -18.087 25.515 9.944 1.00 94.19 181 ALA A O 1
ATOM 1371 N N . VAL A 1 182 ? -16.164 24.688 10.792 1.00 94.56 182 VAL A N 1
ATOM 1372 C CA . VAL A 1 182 ? -16.468 24.850 12.219 1.00 94.56 182 VAL A CA 1
ATOM 1373 C C . VAL A 1 182 ? -15.308 25.539 12.928 1.00 94.56 182 VAL A C 1
ATOM 1375 O O . VAL A 1 182 ? -14.157 25.105 12.847 1.00 94.56 182 VAL A O 1
ATOM 1378 N N . THR A 1 183 ? -15.636 26.590 13.669 1.00 93.56 183 THR A N 1
ATOM 1379 C CA . THR A 1 183 ? -14.749 27.301 14.593 1.00 93.56 183 THR A CA 1
ATOM 1380 C C . THR A 1 183 ? -15.206 27.096 16.039 1.00 93.56 183 THR A C 1
ATOM 1382 O O . THR A 1 183 ? -16.305 26.607 16.301 1.00 93.56 183 THR A O 1
ATOM 1385 N N . VAL A 1 184 ? -14.397 27.527 17.010 1.00 91.50 184 VAL A N 1
ATOM 1386 C CA . VAL A 1 184 ? -14.769 27.469 18.434 1.00 91.50 184 VAL A CA 1
ATOM 1387 C C . VAL A 1 184 ? -16.040 28.274 18.766 1.00 91.50 184 VAL A C 1
ATOM 1389 O O . VAL A 1 184 ? -16.735 27.947 19.728 1.00 91.50 184 VAL A O 1
ATOM 1392 N N . ASP A 1 185 ? -16.374 29.302 17.976 1.00 89.19 185 ASP A N 1
ATOM 1393 C CA . ASP A 1 185 ? -17.571 30.131 18.171 1.00 89.19 185 ASP A CA 1
ATOM 1394 C C . ASP A 1 185 ? -18.861 29.465 17.654 1.00 89.19 185 ASP A C 1
ATOM 1396 O O . ASP A 1 185 ? -19.935 29.719 18.208 1.00 89.19 185 ASP A O 1
ATOM 1400 N N . ASP A 1 186 ? -18.772 28.555 16.673 1.00 89.94 186 ASP A N 1
ATOM 1401 C CA . ASP A 1 186 ? -19.914 27.777 16.160 1.00 89.94 186 ASP A CA 1
ATOM 1402 C C . ASP A 1 186 ? -20.560 26.888 17.237 1.00 89.94 186 ASP A C 1
ATOM 1404 O O . ASP A 1 186 ? -21.756 26.605 17.173 1.00 89.94 186 ASP A O 1
ATOM 1408 N N . LEU A 1 187 ? -19.799 26.488 18.264 1.00 88.75 187 LEU A N 1
ATOM 1409 C CA . LEU A 1 187 ? -20.292 25.692 19.397 1.00 88.75 187 LEU A CA 1
ATOM 1410 C C . LEU A 1 187 ? -21.209 26.474 20.356 1.00 88.75 187 LEU A C 1
ATOM 1412 O O . LEU A 1 187 ? -21.822 25.879 21.253 1.00 88.75 187 LEU A O 1
ATOM 1416 N N . GLY A 1 188 ? -21.300 27.796 20.185 1.00 87.88 188 GLY A N 1
ATOM 1417 C CA . GLY A 1 188 ? -22.084 28.705 21.011 1.00 87.88 188 GLY A CA 1
ATOM 1418 C C . GLY A 1 188 ? -21.283 29.342 22.149 1.00 87.88 188 GLY A C 1
ATOM 1419 O O . GLY A 1 188 ? -20.399 28.734 22.756 1.00 87.88 188 GLY A O 1
ATOM 1420 N N . ALA A 1 189 ? -21.637 30.589 22.479 1.00 85.69 189 ALA A N 1
ATOM 1421 C CA . ALA A 1 189 ? -20.849 31.478 23.339 1.00 85.69 189 ALA A CA 1
ATOM 1422 C C . ALA A 1 189 ? -20.467 30.893 24.714 1.00 85.69 189 ALA A C 1
ATOM 1424 O O . ALA A 1 189 ? -19.386 31.188 25.218 1.00 85.69 189 ALA A O 1
ATOM 1425 N N . GLN A 1 190 ? -21.302 30.043 25.321 1.00 86.12 190 GLN A N 1
ATOM 1426 C CA . GLN A 1 190 ? -20.981 29.393 26.597 1.00 86.12 190 GLN A CA 1
ATOM 1427 C C . GLN A 1 190 ? -19.817 28.398 26.456 1.00 86.12 190 GLN A C 1
ATOM 1429 O O . GLN A 1 190 ? -18.852 28.479 27.217 1.00 86.12 190 GLN A O 1
ATOM 1434 N N . ARG 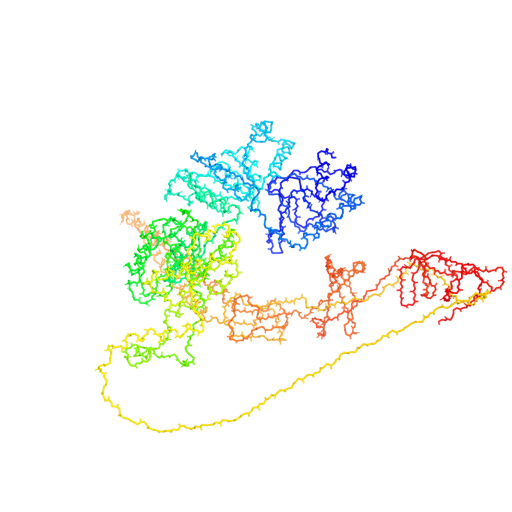A 1 191 ? -19.874 27.504 25.461 1.00 89.88 191 ARG A N 1
ATOM 1435 C CA . ARG A 1 191 ? -18.827 26.505 25.191 1.00 89.88 191 ARG A CA 1
ATOM 1436 C C . ARG A 1 191 ? -17.551 27.172 24.699 1.00 89.88 191 ARG A C 1
ATOM 1438 O O . ARG A 1 191 ? -16.478 26.884 25.218 1.00 89.88 191 ARG A O 1
ATOM 1445 N N . ALA A 1 192 ? -17.675 28.153 23.803 1.00 88.25 192 ALA A N 1
ATOM 1446 C CA . ALA A 1 192 ? -16.548 28.964 23.348 1.00 88.25 192 ALA A CA 1
ATOM 1447 C C . ALA A 1 192 ? -15.811 29.644 24.520 1.00 88.25 192 ALA A C 1
ATOM 1449 O O . ALA A 1 192 ? -14.582 29.657 24.564 1.00 88.25 192 ALA A O 1
ATOM 1450 N N . THR A 1 193 ? -16.556 30.153 25.510 1.00 87.06 193 THR A N 1
ATOM 1451 C CA . THR A 1 193 ? -15.989 30.753 26.733 1.00 87.06 193 THR A CA 1
ATOM 1452 C C . THR A 1 193 ? -15.279 29.721 27.612 1.00 87.06 193 THR A C 1
ATOM 1454 O O . THR A 1 193 ? -14.225 30.019 28.170 1.00 87.06 193 THR A O 1
ATOM 1457 N N . GLN A 1 194 ? -15.816 28.501 27.722 1.00 87.00 194 GLN A N 1
ATOM 1458 C CA . GLN A 1 194 ? -15.191 27.411 28.480 1.00 87.00 194 GLN A CA 1
ATOM 1459 C C . GLN A 1 194 ? -13.899 26.909 27.817 1.00 87.00 194 GLN A C 1
ATOM 1461 O O . GLN A 1 194 ? -12.898 26.728 28.505 1.00 87.00 194 GLN A O 1
ATOM 1466 N N . ILE A 1 195 ? -13.898 26.734 26.491 1.00 87.00 195 ILE A N 1
ATOM 1467 C CA . ILE A 1 195 ? -12.740 26.268 25.706 1.00 87.00 195 ILE A CA 1
ATOM 1468 C C . ILE A 1 195 ? -11.615 27.314 25.689 1.00 87.00 195 ILE A C 1
ATOM 1470 O O . ILE A 1 195 ? -10.445 26.955 25.763 1.00 87.00 195 ILE A O 1
ATOM 1474 N N . ARG A 1 196 ? -11.953 28.611 25.647 1.00 87.75 196 ARG A N 1
ATOM 1475 C CA . ARG A 1 196 ? -10.991 29.725 25.768 1.00 87.75 196 ARG A CA 1
ATOM 1476 C C . ARG A 1 196 ? -10.552 30.012 27.217 1.00 87.75 196 ARG A C 1
ATOM 1478 O O . ARG A 1 196 ? -9.760 30.926 27.444 1.00 87.75 196 ARG A O 1
ATOM 1485 N N . GLY A 1 197 ? -11.076 29.283 28.203 1.00 80.19 197 GLY A N 1
ATOM 1486 C CA . GLY A 1 197 ? -10.767 29.473 29.619 1.00 80.19 197 GLY A CA 1
ATOM 1487 C C . GLY A 1 197 ? -9.388 28.936 30.018 1.00 80.19 197 GLY A C 1
ATOM 1488 O O . GLY A 1 197 ? -8.902 27.948 29.477 1.00 80.19 197 GLY A O 1
ATOM 1489 N N . GLN A 1 198 ? -8.756 29.552 31.021 1.00 62.56 198 GLN A N 1
ATOM 1490 C CA . GLN A 1 198 ? -7.500 29.047 31.586 1.00 62.56 198 GLN A CA 1
ATOM 1491 C C . GLN A 1 198 ? -7.764 27.899 32.573 1.00 62.56 198 GLN A C 1
ATOM 1493 O O . GLN A 1 198 ? -7.954 28.120 33.769 1.00 62.56 198 GLN A O 1
ATOM 1498 N N . GLY A 1 199 ? -7.767 26.663 32.074 1.00 69.25 199 GLY A N 1
ATOM 1499 C CA . GLY A 1 199 ? -7.868 25.456 32.895 1.00 69.25 199 GLY A CA 1
ATOM 1500 C C . GLY A 1 199 ? -8.170 24.199 32.078 1.00 69.25 199 GLY A C 1
ATOM 1501 O O . GLY A 1 199 ? -8.507 24.269 30.901 1.00 69.25 199 GLY A O 1
ATOM 1502 N N . ALA A 1 200 ? -8.068 23.028 32.707 1.00 75.44 200 ALA A N 1
ATOM 1503 C CA . ALA A 1 200 ? -8.526 21.787 32.090 1.00 75.44 200 ALA A CA 1
ATOM 1504 C C . ALA A 1 200 ? -10.062 21.709 32.133 1.00 75.44 200 ALA A C 1
ATOM 1506 O O . ALA A 1 200 ? -10.658 21.863 33.200 1.00 75.44 200 ALA A O 1
ATOM 1507 N N . LEU A 1 201 ? -10.699 21.417 30.993 1.00 82.50 201 LEU A N 1
ATOM 1508 C CA . LEU A 1 201 ? -12.150 21.212 30.907 1.00 82.50 201 LEU A CA 1
ATOM 1509 C C . LEU A 1 201 ? -12.607 20.110 31.879 1.00 82.50 201 LEU A C 1
ATOM 1511 O O . LEU A 1 201 ? -12.007 19.027 31.919 1.00 82.50 201 LEU A O 1
ATOM 1515 N N . SER A 1 202 ? -13.686 20.366 32.626 1.00 83.81 202 SER A N 1
ATOM 1516 C CA . SER A 1 202 ? -14.330 19.362 33.482 1.00 83.81 202 SER A CA 1
ATOM 1517 C C . SER A 1 202 ? -14.948 18.236 32.645 1.00 83.81 202 SER A C 1
ATOM 1519 O O . SER A 1 202 ? -15.199 18.409 31.452 1.00 83.81 202 SER A O 1
ATOM 1521 N N . ALA A 1 203 ? -15.212 17.080 33.262 1.00 77.62 203 ALA A N 1
ATOM 1522 C CA . ALA A 1 203 ? -15.839 15.954 32.566 1.00 77.62 203 ALA A CA 1
ATOM 1523 C C . ALA A 1 203 ? -17.193 16.346 31.945 1.00 77.62 203 ALA A C 1
ATOM 1525 O O . ALA A 1 203 ? -17.473 15.991 30.807 1.00 77.62 203 ALA A O 1
ATOM 1526 N N . ASP A 1 204 ? -18.005 17.127 32.662 1.00 78.69 204 ASP A N 1
ATOM 1527 C CA . ASP A 1 204 ? -19.328 17.552 32.189 1.00 78.69 204 ASP A CA 1
ATOM 1528 C C . ASP A 1 204 ? -19.238 18.561 31.036 1.00 78.69 204 ASP A C 1
ATOM 1530 O O . ASP A 1 204 ? -19.995 18.457 30.075 1.00 78.69 204 ASP A O 1
ATOM 1534 N N . ALA A 1 205 ? -18.268 19.484 31.081 1.00 82.81 205 ALA A N 1
ATOM 1535 C CA . ALA A 1 205 ? -18.022 20.414 29.979 1.00 82.81 205 ALA A CA 1
ATOM 1536 C C . ALA A 1 205 ? -17.532 19.686 28.716 1.00 82.81 205 ALA A C 1
ATOM 1538 O O . ALA A 1 205 ? -17.941 20.039 27.616 1.00 82.81 205 ALA A O 1
ATOM 1539 N N . ARG A 1 206 ? -16.702 18.638 28.855 1.00 82.75 206 ARG A N 1
ATOM 1540 C CA . ARG A 1 206 ? -16.289 17.812 27.705 1.00 82.75 206 ARG A CA 1
ATOM 1541 C C . ARG A 1 206 ? -17.470 17.084 27.079 1.00 82.75 206 ARG A C 1
ATOM 1543 O O . ARG A 1 206 ? -17.624 17.187 25.873 1.00 82.75 206 ARG A O 1
ATOM 1550 N N . ARG A 1 207 ? -18.336 16.439 27.873 1.00 80.88 207 ARG A N 1
ATOM 1551 C CA . ARG A 1 207 ? -19.527 15.749 27.337 1.00 80.88 207 ARG A CA 1
ATOM 1552 C C . ARG A 1 207 ? -20.489 16.704 26.616 1.00 80.88 207 ARG A C 1
ATOM 1554 O O . ARG A 1 207 ? -21.047 16.330 25.592 1.00 80.88 207 ARG A O 1
ATOM 1561 N N . ASP A 1 208 ? -20.642 17.945 27.088 1.00 83.62 208 ASP A N 1
ATOM 1562 C CA . ASP A 1 208 ? -21.433 18.979 26.395 1.00 83.62 208 ASP A CA 1
ATOM 1563 C C . ASP A 1 208 ? -20.781 19.463 25.078 1.00 83.62 208 ASP A C 1
ATOM 1565 O O . ASP A 1 208 ? -21.475 19.702 24.091 1.00 83.62 208 ASP A O 1
ATOM 1569 N N . ILE A 1 209 ? -19.447 19.558 25.026 1.00 87.25 209 ILE A N 1
ATOM 1570 C CA . ILE A 1 209 ? -18.694 19.891 23.802 1.00 87.25 209 ILE A CA 1
ATOM 1571 C C . ILE A 1 209 ? -18.733 18.732 22.793 1.00 87.25 209 ILE A C 1
ATOM 1573 O O . ILE A 1 209 ? -19.002 18.959 21.618 1.00 87.25 209 ILE A O 1
ATOM 1577 N N . HIS A 1 210 ? -18.540 17.496 23.247 1.00 84.69 210 HIS A N 1
ATOM 1578 C CA . HIS A 1 210 ? -18.666 16.273 22.452 1.00 84.69 210 HIS A CA 1
ATOM 1579 C C . HIS A 1 210 ? -20.086 16.108 21.887 1.00 84.69 210 HIS A C 1
ATOM 1581 O O . HIS A 1 210 ? -20.264 15.879 20.694 1.00 84.69 210 HIS A O 1
ATOM 1587 N N . GLY A 1 211 ? -21.123 16.337 22.701 1.00 80.50 211 GLY A N 1
ATOM 1588 C CA . GLY A 1 211 ? -22.508 16.371 22.223 1.00 80.50 211 GLY A CA 1
ATOM 1589 C C . GLY A 1 211 ? -22.753 17.444 21.153 1.00 80.50 211 GLY A C 1
ATOM 1590 O O . GLY A 1 211 ? -23.567 17.237 20.256 1.00 80.50 211 GLY A O 1
ATOM 1591 N N . ALA A 1 212 ? -22.024 18.564 21.199 1.00 85.94 212 ALA A N 1
ATOM 1592 C CA . ALA A 1 212 ? -22.059 19.588 20.156 1.00 85.94 212 ALA A CA 1
ATOM 1593 C C . ALA A 1 212 ? -21.277 19.195 18.887 1.00 85.94 212 ALA A C 1
ATOM 1595 O O . ALA A 1 212 ? -21.686 19.589 17.799 1.00 85.94 212 ALA A O 1
ATOM 1596 N N . PHE A 1 213 ? -20.198 18.411 18.999 1.00 86.75 213 PHE A N 1
ATOM 1597 C CA . PHE A 1 213 ? -19.509 17.828 17.843 1.00 86.75 213 PHE A CA 1
ATOM 1598 C C . PHE A 1 213 ? -20.401 16.819 17.118 1.00 86.75 213 PHE A C 1
ATOM 1600 O O . PHE A 1 213 ? -20.668 17.025 15.937 1.00 86.75 213 PHE A O 1
ATOM 1607 N N . THR A 1 214 ? -20.965 15.825 17.815 1.00 80.19 214 THR A N 1
ATOM 1608 C CA . THR A 1 214 ? -21.914 14.877 17.199 1.00 80.19 214 THR A CA 1
ATOM 1609 C C . THR A 1 214 ? -23.120 15.587 16.588 1.00 80.19 214 THR A C 1
ATOM 1611 O O . THR A 1 214 ? -23.491 15.259 15.472 1.00 80.19 214 THR A O 1
ATOM 1614 N N . ALA A 1 215 ? -23.686 16.616 17.230 1.00 83.12 215 ALA A N 1
ATOM 1615 C CA . ALA A 1 215 ? -24.794 17.371 16.636 1.00 83.12 215 ALA A CA 1
ATOM 1616 C C . ALA A 1 215 ? -24.427 18.095 15.321 1.00 83.12 215 ALA A C 1
ATOM 1618 O O . ALA A 1 215 ? -25.305 18.325 14.497 1.00 83.12 215 ALA A O 1
ATOM 1619 N N . ILE A 1 216 ? -23.155 18.458 15.112 1.00 87.75 216 ILE A N 1
ATOM 1620 C CA . ILE A 1 216 ? -22.681 19.051 13.852 1.00 87.75 216 ILE A CA 1
ATOM 1621 C C . ILE A 1 216 ? -22.348 17.961 12.821 1.00 87.75 216 ILE A C 1
ATOM 1623 O O . ILE A 1 216 ? -22.662 18.129 11.643 1.00 87.75 216 ILE A O 1
ATOM 1627 N N . GLU A 1 217 ? -21.746 16.849 13.245 1.00 85.25 217 GLU A N 1
ATOM 1628 C CA . GLU A 1 217 ? -21.408 15.711 12.379 1.00 85.25 217 GLU A CA 1
ATOM 1629 C C . GLU A 1 217 ? -22.660 14.952 11.893 1.00 85.25 217 GLU A C 1
ATOM 1631 O O . GLU A 1 217 ? -22.728 14.585 10.726 1.00 85.25 217 GLU A O 1
ATOM 1636 N N . ASP A 1 218 ? -23.699 14.803 12.719 1.00 80.62 218 ASP A N 1
ATOM 1637 C CA . ASP A 1 218 ? -24.991 14.214 12.321 1.00 80.62 218 ASP A CA 1
ATOM 1638 C C . ASP A 1 218 ? -25.739 15.079 11.280 1.00 80.62 218 ASP A C 1
ATOM 1640 O O . ASP A 1 218 ? -26.570 14.571 10.523 1.00 80.62 218 ASP A O 1
ATOM 1644 N N . GLU A 1 219 ? -25.454 16.387 11.221 1.00 85.62 219 GLU A N 1
ATOM 1645 C CA . GLU A 1 219 ? -26.017 17.319 10.231 1.00 85.62 219 GLU A CA 1
ATOM 1646 C C . GLU A 1 219 ? -25.214 17.384 8.913 1.00 85.62 219 GLU A C 1
ATOM 1648 O O . GLU A 1 219 ? -25.706 17.968 7.943 1.00 85.62 219 GLU A O 1
ATOM 1653 N N . ASN A 1 220 ? -23.988 16.841 8.849 1.00 85.62 220 ASN A N 1
ATOM 1654 C CA . ASN A 1 220 ? -23.056 17.066 7.733 1.00 85.62 220 ASN A CA 1
ATOM 1655 C C . ASN A 1 220 ? -22.260 15.803 7.364 1.00 85.62 220 ASN A C 1
ATOM 1657 O O . ASN A 1 220 ? -21.492 15.290 8.170 1.00 85.62 220 ASN A O 1
ATOM 1661 N N . ASP A 1 221 ? -22.336 15.376 6.097 1.00 84.69 221 ASP A N 1
ATOM 1662 C CA . ASP A 1 221 ? -21.538 14.260 5.556 1.00 84.69 221 ASP A CA 1
ATOM 1663 C C . ASP A 1 221 ? -20.017 14.435 5.771 1.00 84.69 221 ASP A C 1
ATOM 1665 O O . ASP A 1 221 ? -19.275 13.450 5.776 1.00 84.69 221 ASP A O 1
ATOM 1669 N N . LEU A 1 222 ? -19.543 15.685 5.887 1.00 90.38 222 LEU A N 1
ATOM 1670 C CA . LEU A 1 222 ? -18.143 16.032 6.127 1.00 90.38 222 LEU A CA 1
ATOM 1671 C C . LEU A 1 222 ? -18.004 17.317 6.967 1.00 90.38 222 LEU A C 1
ATOM 1673 O O . LEU A 1 222 ? -18.465 18.391 6.571 1.00 90.38 222 LEU A O 1
ATOM 1677 N N . THR A 1 223 ? -17.281 17.240 8.084 1.00 93.56 223 THR A N 1
ATOM 1678 C CA . THR A 1 223 ? -17.000 18.389 8.961 1.00 93.56 223 THR A CA 1
ATOM 1679 C C . THR A 1 223 ? -15.537 18.826 8.862 1.00 93.56 223 THR A C 1
ATOM 1681 O O . THR A 1 223 ? -14.622 18.006 8.930 1.00 93.56 223 THR A O 1
ATOM 1684 N N . ILE A 1 224 ? -15.305 20.134 8.721 1.00 95.62 224 ILE A N 1
ATOM 1685 C CA . ILE A 1 224 ? -13.978 20.763 8.701 1.00 95.62 224 ILE A CA 1
ATOM 1686 C C . ILE A 1 224 ? -13.786 21.574 9.988 1.00 95.62 224 ILE A C 1
ATOM 1688 O O . ILE A 1 224 ? -14.390 22.632 10.152 1.00 95.62 224 ILE A O 1
ATOM 1692 N N . TYR A 1 225 ? -12.911 21.120 10.879 1.00 95.00 225 TYR A N 1
ATOM 1693 C CA . TYR A 1 225 ? -12.536 21.824 12.104 1.00 95.00 225 TYR A CA 1
ATOM 1694 C C . TYR A 1 225 ? -11.328 22.735 11.858 1.00 95.00 225 TYR A C 1
ATOM 1696 O O . TYR A 1 225 ? -10.236 22.255 11.557 1.00 95.00 225 TYR A O 1
ATOM 1704 N N . LEU A 1 226 ? -11.499 24.051 11.996 1.00 95.06 226 LEU A N 1
ATOM 1705 C CA . LEU A 1 226 ? -10.394 25.009 11.898 1.00 95.06 226 LEU A CA 1
ATOM 1706 C C . LEU A 1 226 ? -9.715 25.172 13.264 1.00 95.06 226 LEU A C 1
ATOM 1708 O O . LEU A 1 226 ? -10.297 25.770 14.170 1.00 95.06 226 LEU A O 1
ATOM 1712 N N . ALA A 1 227 ? -8.492 24.660 13.403 1.00 92.38 227 ALA A N 1
ATOM 1713 C CA . ALA A 1 227 ? -7.682 24.793 14.612 1.00 92.38 227 ALA A CA 1
ATOM 1714 C C . ALA A 1 227 ? -6.973 26.161 14.698 1.00 92.38 227 ALA A C 1
ATOM 1716 O O . ALA A 1 227 ? -6.725 26.816 13.684 1.00 92.38 227 ALA A O 1
ATOM 1717 N N . ASP A 1 228 ? -6.593 26.571 15.912 1.00 89.69 228 ASP A N 1
ATOM 1718 C CA . ASP A 1 228 ? -5.691 27.711 16.108 1.00 89.69 228 ASP A CA 1
ATOM 1719 C C . ASP A 1 228 ? -4.242 27.304 15.738 1.00 89.69 228 ASP A C 1
ATOM 1721 O O . ASP A 1 228 ? -3.861 26.153 15.977 1.00 89.69 228 ASP A O 1
ATOM 1725 N N . PRO A 1 229 ? -3.381 28.226 15.256 1.00 85.25 229 PRO A N 1
ATOM 1726 C CA . PRO A 1 229 ? -1.963 27.929 14.985 1.00 85.25 229 PRO A CA 1
ATOM 1727 C C . PRO A 1 229 ? -1.164 27.513 16.236 1.00 85.25 229 PRO A C 1
ATOM 1729 O O . PRO A 1 229 ? -0.136 26.843 16.148 1.00 85.25 229 PRO A O 1
ATOM 1732 N N . ALA A 1 230 ? -1.626 27.938 17.416 1.00 86.44 230 ALA A N 1
ATOM 1733 C CA . ALA A 1 230 ? -1.037 27.611 18.711 1.00 86.44 230 AL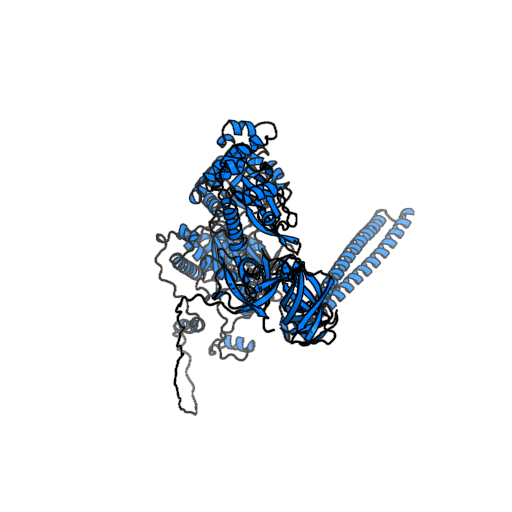A A CA 1
ATOM 1734 C C . ALA A 1 230 ? -1.661 26.328 19.307 1.00 86.44 230 ALA A C 1
ATOM 1736 O O . ALA A 1 230 ? -2.815 26.013 19.006 1.00 86.44 230 ALA A O 1
ATOM 1737 N N . PRO A 1 231 ? -0.962 25.608 20.209 1.00 86.25 231 PRO A N 1
ATOM 1738 C CA . PRO A 1 231 ? -1.491 24.428 20.903 1.00 86.25 231 PRO A CA 1
ATOM 1739 C C . PRO A 1 231 ? -2.525 24.806 21.987 1.00 86.25 231 PRO A C 1
ATOM 1741 O O . PRO A 1 231 ? -2.301 24.646 23.187 1.00 86.25 231 PRO A O 1
ATOM 1744 N N . THR A 1 232 ? -3.673 25.346 21.573 1.00 89.00 232 THR A N 1
ATOM 1745 C CA . THR A 1 232 ? -4.785 25.707 22.465 1.00 89.00 232 THR A CA 1
ATOM 1746 C C . THR A 1 232 ? -5.624 24.482 22.850 1.00 89.00 232 THR A C 1
ATOM 1748 O O . THR A 1 232 ? -5.520 23.399 22.263 1.00 89.00 232 THR A O 1
ATOM 1751 N N . THR A 1 233 ? -6.530 24.652 23.817 1.00 88.94 233 THR A N 1
ATOM 1752 C CA . THR A 1 233 ? -7.569 23.657 24.127 1.00 88.94 233 THR A CA 1
ATOM 1753 C C . THR A 1 233 ? -8.467 23.380 22.917 1.00 88.94 233 THR A C 1
ATOM 1755 O O . THR A 1 233 ? -8.858 22.235 22.712 1.00 88.94 233 THR A O 1
ATOM 1758 N N . TRP A 1 234 ? -8.748 24.391 22.085 1.00 90.94 234 TRP A N 1
ATOM 1759 C CA . TRP A 1 234 ? -9.524 24.227 20.854 1.00 90.94 234 TRP A CA 1
ATOM 1760 C C . TRP A 1 234 ? -8.769 23.395 19.813 1.00 90.94 234 TRP A C 1
ATOM 1762 O O . TRP A 1 234 ? -9.293 22.384 19.347 1.00 90.94 234 TRP A O 1
ATOM 1772 N N . THR A 1 235 ? -7.510 23.741 19.533 1.00 89.44 235 THR A N 1
ATOM 1773 C CA . THR A 1 235 ? -6.619 22.962 18.660 1.00 89.44 235 THR A CA 1
ATOM 1774 C C . THR A 1 235 ? -6.502 21.516 19.133 1.00 89.44 235 THR A C 1
ATOM 1776 O O . THR A 1 235 ? -6.648 20.596 18.335 1.00 89.44 235 THR A O 1
ATOM 1779 N N . THR A 1 236 ? -6.349 21.289 20.441 1.00 86.69 236 THR A N 1
ATOM 1780 C CA . THR A 1 236 ? -6.301 19.931 21.012 1.00 86.69 236 THR A CA 1
ATOM 1781 C C . THR A 1 236 ? -7.583 19.135 20.736 1.00 86.69 236 THR A C 1
ATOM 1783 O O . THR A 1 236 ? -7.495 17.964 20.378 1.00 86.69 236 THR A O 1
ATOM 1786 N N . LEU A 1 237 ? -8.762 19.758 20.858 1.00 87.06 237 LEU A N 1
ATOM 1787 C CA . LEU A 1 237 ? -10.052 19.117 20.570 1.00 87.06 237 LEU A CA 1
ATOM 1788 C C . LEU A 1 237 ? -10.215 18.792 19.077 1.00 87.06 237 LEU A C 1
ATOM 1790 O O . LEU A 1 237 ? -10.536 17.655 18.741 1.00 87.06 237 LEU A O 1
ATOM 1794 N N . CYS A 1 238 ? -9.925 19.744 18.182 1.00 89.38 238 CYS A N 1
ATOM 1795 C CA . CYS A 1 238 ? -9.985 19.535 16.726 1.00 89.38 238 CYS A CA 1
ATOM 1796 C C . CYS A 1 238 ? -9.111 18.351 16.285 1.00 89.38 238 CYS A C 1
ATOM 1798 O O . CYS A 1 238 ? -9.526 17.506 15.495 1.00 89.38 238 CYS A O 1
ATOM 1800 N N . LEU A 1 239 ? -7.898 18.280 16.838 1.00 86.19 239 LEU A N 1
ATOM 1801 C CA . LEU A 1 239 ? -6.903 17.253 16.542 1.00 86.19 239 LEU A CA 1
ATOM 1802 C C . LEU A 1 239 ? -7.186 15.896 17.213 1.00 86.19 239 LEU A C 1
ATOM 1804 O O . LEU A 1 239 ? -6.580 14.898 16.829 1.00 86.19 239 LEU A O 1
ATOM 1808 N N . ASN A 1 240 ? -8.085 15.843 18.200 1.00 81.81 240 ASN A N 1
ATOM 1809 C CA . ASN A 1 240 ? -8.606 14.588 18.748 1.00 81.81 240 ASN A CA 1
ATOM 1810 C C . ASN A 1 240 ? -9.822 14.090 17.949 1.00 81.81 240 ASN A C 1
ATOM 1812 O O . ASN A 1 240 ? -9.974 12.884 17.784 1.00 81.81 240 ASN A O 1
ATOM 1816 N N . GLN A 1 241 ? -10.663 14.996 17.441 1.00 84.44 241 GLN A N 1
ATOM 1817 C CA . GLN A 1 241 ? -11.892 14.657 16.715 1.00 84.44 241 GLN A CA 1
ATOM 1818 C C . GLN A 1 241 ? -11.652 14.215 15.261 1.00 84.44 241 GLN A C 1
ATOM 1820 O O . GLN A 1 241 ? -12.415 13.420 14.723 1.00 84.44 241 GLN A O 1
ATOM 1825 N N . ALA A 1 242 ? -10.606 14.720 14.606 1.00 86.19 242 ALA A N 1
ATOM 1826 C CA . ALA A 1 242 ? -10.408 14.494 13.177 1.00 86.19 242 ALA A CA 1
ATOM 1827 C C . ALA A 1 242 ? -9.944 13.071 12.802 1.00 86.19 242 ALA A C 1
ATOM 1829 O O . ALA A 1 242 ? -9.082 12.480 13.450 1.00 86.19 242 ALA A O 1
ATOM 1830 N N . ASP A 1 243 ? -10.450 12.565 11.673 1.00 84.00 243 ASP A N 1
ATOM 1831 C CA . ASP A 1 243 ? -9.881 11.426 10.938 1.00 84.00 243 ASP A CA 1
ATOM 1832 C C . ASP A 1 243 ? -8.544 11.790 10.266 1.00 84.00 243 ASP A C 1
ATOM 1834 O O . ASP A 1 243 ? -7.625 10.969 10.167 1.00 84.00 243 ASP A O 1
ATOM 1838 N N . LEU A 1 244 ? -8.471 13.032 9.777 1.00 88.62 244 LEU A N 1
ATOM 1839 C CA . LEU A 1 244 ? -7.388 13.581 8.968 1.00 88.62 244 LEU A CA 1
ATOM 1840 C C . LEU A 1 244 ? -6.996 14.974 9.475 1.00 88.62 244 LEU A C 1
ATOM 1842 O O . LEU A 1 244 ? -7.849 15.848 9.615 1.00 88.62 244 LEU A O 1
ATOM 1846 N N . VAL A 1 245 ? -5.702 15.208 9.666 1.00 91.38 245 VAL A N 1
ATOM 1847 C CA . VAL A 1 245 ? -5.119 16.530 9.912 1.00 91.38 245 VAL A CA 1
ATOM 1848 C C . VAL A 1 245 ? -4.457 17.025 8.630 1.00 91.38 245 VAL A C 1
ATOM 1850 O O . VAL A 1 245 ? -3.586 16.353 8.082 1.00 91.38 245 VAL A O 1
ATOM 1853 N N . LEU A 1 246 ? -4.849 18.211 8.172 1.00 94.25 246 LEU A N 1
ATOM 1854 C CA . LEU A 1 246 ? -4.199 18.947 7.093 1.00 94.25 246 LEU A CA 1
ATOM 1855 C C . LEU A 1 246 ? -3.350 20.074 7.689 1.00 94.25 246 LEU A C 1
ATOM 1857 O O . LEU A 1 246 ? -3.892 21.102 8.101 1.00 94.25 246 LEU A O 1
ATOM 1861 N N . SER A 1 247 ? -2.028 19.891 7.720 1.00 93.62 247 SER A N 1
ATOM 1862 C CA . SER A 1 247 ? -1.082 20.972 8.031 1.00 93.62 247 SER A CA 1
ATOM 1863 C C . SER A 1 247 ? -0.979 21.915 6.828 1.00 93.62 247 SER A C 1
ATOM 1865 O O . SER A 1 247 ? -0.610 21.471 5.741 1.00 93.62 247 SER A O 1
ATOM 1867 N N . ILE A 1 248 ? -1.289 23.203 7.001 1.00 94.12 248 ILE A N 1
ATOM 1868 C CA . ILE A 1 248 ? -1.298 24.212 5.926 1.00 94.12 248 ILE A CA 1
ATOM 1869 C C . ILE A 1 248 ? -0.168 25.231 6.126 1.00 94.12 248 ILE A C 1
ATOM 1871 O O . ILE A 1 248 ? -0.200 26.012 7.082 1.00 94.12 248 ILE A O 1
ATOM 1875 N N . GLY A 1 249 ? 0.806 25.249 5.214 1.00 92.38 249 GLY A N 1
ATOM 1876 C CA . GLY A 1 249 ? 1.907 26.226 5.184 1.00 92.38 249 GLY A CA 1
ATOM 1877 C C . GLY A 1 249 ? 1.987 26.953 3.840 1.00 92.38 249 GLY A C 1
ATOM 1878 O O . GLY A 1 249 ? 1.542 26.414 2.823 1.00 92.38 249 GLY A O 1
ATOM 1879 N N . ALA A 1 250 ? 2.538 28.171 3.806 1.00 91.81 250 ALA A N 1
ATOM 1880 C CA . ALA A 1 250 ? 2.767 28.879 2.547 1.00 91.81 250 ALA A CA 1
ATOM 1881 C C . ALA A 1 250 ? 4.158 28.570 1.970 1.00 91.81 250 ALA A C 1
ATOM 1883 O O . ALA A 1 250 ? 5.154 28.493 2.689 1.00 91.81 250 ALA A O 1
ATOM 1884 N N . VAL A 1 251 ? 4.256 28.442 0.645 1.00 89.75 251 VAL A N 1
ATOM 1885 C CA . VAL A 1 251 ? 5.552 28.307 -0.036 1.00 89.75 251 VAL A CA 1
ATOM 1886 C C . VAL A 1 251 ? 6.316 29.630 0.075 1.00 89.75 251 VAL A C 1
ATOM 1888 O O . VAL A 1 251 ? 5.955 30.619 -0.570 1.00 89.75 251 VAL A O 1
ATOM 1891 N N . GLY A 1 252 ? 7.360 29.620 0.907 1.00 84.94 252 GLY A N 1
ATOM 1892 C CA . GLY A 1 252 ? 8.130 30.791 1.339 1.00 84.94 252 GLY A CA 1
ATOM 1893 C C . GLY A 1 252 ? 8.235 30.927 2.866 1.00 84.94 252 GLY A C 1
ATOM 1894 O O . GLY A 1 252 ? 9.124 31.631 3.342 1.00 84.94 252 GLY A O 1
ATOM 1895 N N . ASP A 1 253 ? 7.379 30.237 3.629 1.00 88.44 253 ASP A N 1
ATOM 1896 C CA . ASP A 1 253 ? 7.514 30.103 5.085 1.00 88.44 253 ASP A CA 1
ATOM 1897 C C . ASP A 1 253 ? 8.706 29.200 5.463 1.00 88.44 253 ASP A C 1
ATOM 1899 O O . ASP A 1 253 ? 9.228 28.434 4.650 1.00 88.44 253 ASP A O 1
ATOM 1903 N N . ALA A 1 254 ? 9.146 29.273 6.722 1.00 86.31 254 ALA A N 1
ATOM 1904 C CA . ALA A 1 254 ? 10.210 28.413 7.230 1.00 86.31 254 ALA A CA 1
ATOM 1905 C C . ALA A 1 254 ? 9.680 26.984 7.501 1.00 86.31 254 ALA A C 1
ATOM 1907 O O . ALA A 1 254 ? 8.737 26.850 8.279 1.00 86.31 254 ALA A O 1
ATOM 1908 N N . PRO A 1 255 ? 10.315 25.911 6.982 1.00 88.31 255 PRO A N 1
ATOM 1909 C CA . PRO A 1 255 ? 9.779 24.540 7.010 1.00 88.31 255 PRO A CA 1
ATOM 1910 C C . PRO A 1 255 ? 9.767 23.847 8.389 1.00 88.31 255 PRO A C 1
ATOM 1912 O O . PRO A 1 255 ? 9.528 22.641 8.485 1.00 88.31 255 PRO A O 1
ATOM 1915 N N . ASN A 1 256 ? 10.024 24.585 9.470 1.00 86.31 256 ASN A N 1
ATOM 1916 C CA . ASN A 1 256 ? 10.071 24.072 10.840 1.00 86.31 256 ASN A CA 1
ATOM 1917 C C . ASN A 1 256 ? 8.707 23.524 11.295 1.00 86.31 256 ASN A C 1
ATOM 1919 O O . ASN A 1 256 ? 7.668 23.903 10.762 1.00 86.31 256 ASN A O 1
ATOM 1923 N N . LEU A 1 257 ? 8.706 22.657 12.311 1.00 85.69 257 LEU A N 1
ATOM 1924 C CA . LEU A 1 257 ? 7.478 22.230 12.993 1.00 85.69 257 LEU A CA 1
ATOM 1925 C C . LEU A 1 257 ? 6.900 23.376 13.830 1.00 85.69 257 LEU A C 1
ATOM 1927 O O . LEU A 1 257 ? 7.647 24.034 14.559 1.00 85.69 257 LEU A O 1
ATOM 1931 N N . SER A 1 258 ? 5.579 23.563 13.793 1.00 83.81 258 SER A N 1
ATOM 1932 C CA . SER A 1 258 ? 4.898 24.434 14.761 1.00 83.81 258 SER A CA 1
ATOM 1933 C C . SER A 1 258 ? 4.813 23.774 16.148 1.00 83.81 258 SER A C 1
ATOM 1935 O O . SER A 1 258 ? 4.919 22.552 16.285 1.00 83.81 258 SER A O 1
ATOM 1937 N N . GLU A 1 259 ? 4.577 24.561 17.205 1.00 82.19 259 GLU A N 1
ATOM 1938 C CA . GLU A 1 259 ? 4.351 24.011 18.555 1.00 82.19 259 GLU A CA 1
ATOM 1939 C C . GLU A 1 259 ? 3.123 23.080 18.600 1.00 82.19 259 GLU A C 1
ATOM 1941 O O . GLU A 1 259 ? 3.114 22.085 19.329 1.00 82.19 259 GLU A O 1
ATOM 1946 N N . ALA A 1 260 ? 2.107 23.356 17.774 1.00 80.75 260 ALA A N 1
ATOM 1947 C CA . ALA A 1 260 ? 0.944 22.491 17.619 1.00 80.75 260 ALA A CA 1
ATOM 1948 C C . ALA A 1 260 ? 1.297 21.166 16.916 1.00 80.75 260 ALA A C 1
ATOM 1950 O O . ALA A 1 260 ? 0.900 20.104 17.398 1.00 80.75 260 ALA A O 1
ATOM 1951 N N . GLU A 1 261 ? 2.107 21.182 15.852 1.00 81.06 261 GLU A N 1
ATOM 1952 C CA . GLU A 1 261 ? 2.590 19.952 15.203 1.00 81.06 261 GLU A CA 1
ATOM 1953 C C . GLU A 1 261 ? 3.494 19.115 16.116 1.00 81.06 261 GLU A C 1
ATOM 1955 O O . GLU A 1 261 ? 3.374 17.889 16.154 1.00 81.06 261 GLU A O 1
ATOM 1960 N N . ALA A 1 262 ? 4.352 19.752 16.916 1.00 78.19 262 ALA A N 1
ATOM 1961 C CA . ALA A 1 262 ? 5.157 19.050 17.914 1.00 78.19 262 ALA A CA 1
ATOM 1962 C C . ALA A 1 262 ? 4.276 18.315 18.950 1.00 78.19 262 ALA A C 1
ATOM 1964 O O . ALA A 1 262 ? 4.604 17.202 19.367 1.00 78.19 262 ALA A O 1
ATOM 1965 N N . SER A 1 263 ? 3.118 18.887 19.311 1.00 68.88 263 SER A N 1
ATOM 1966 C CA . SER A 1 263 ? 2.138 18.251 20.209 1.00 68.88 263 SER A CA 1
ATOM 1967 C C . SER A 1 263 ? 1.381 17.061 19.584 1.00 68.88 263 SER A C 1
ATOM 1969 O O . SER A 1 263 ? 0.871 16.202 20.308 1.00 68.88 263 SER A O 1
ATOM 1971 N N . LEU A 1 264 ? 1.335 16.973 18.247 1.00 66.12 264 LEU A N 1
ATOM 1972 C CA . LEU A 1 264 ? 0.825 15.809 17.511 1.00 66.12 264 LEU A CA 1
ATOM 1973 C C . LEU A 1 264 ? 1.866 14.691 17.441 1.00 66.12 264 LEU A C 1
ATOM 1975 O O . LEU A 1 264 ? 1.562 13.543 17.760 1.00 66.12 264 LEU A O 1
ATOM 1979 N N . LEU A 1 265 ? 3.095 15.032 17.047 1.00 62.81 265 LEU A N 1
ATOM 1980 C CA . LEU A 1 265 ? 4.177 14.069 16.822 1.00 62.81 265 LEU A CA 1
ATOM 1981 C C . LEU A 1 265 ? 4.657 13.380 18.113 1.00 62.81 265 LEU A C 1
ATOM 1983 O O . LEU A 1 265 ? 5.249 12.308 18.046 1.00 62.81 265 LEU A O 1
ATOM 1987 N N . GLY A 1 266 ? 4.369 13.952 19.287 1.00 54.31 266 GLY A N 1
ATOM 1988 C CA . GLY A 1 266 ? 4.633 13.334 20.592 1.00 54.31 266 GLY A CA 1
ATOM 1989 C C . GLY A 1 266 ? 3.637 12.246 21.034 1.00 54.31 266 GLY A C 1
ATOM 1990 O O . GLY A 1 266 ? 3.732 11.780 22.171 1.00 54.31 266 GLY A O 1
ATOM 1991 N N . ARG A 1 267 ? 2.656 11.860 20.203 1.00 58.09 267 ARG A N 1
ATOM 1992 C CA . ARG A 1 267 ? 1.642 10.843 20.545 1.00 58.09 267 ARG A CA 1
ATOM 1993 C C . ARG A 1 267 ? 2.186 9.417 20.362 1.00 58.09 267 ARG A C 1
ATOM 1995 O O . ARG A 1 267 ? 2.974 9.142 19.467 1.00 58.09 267 ARG A O 1
ATOM 2002 N N . VAL A 1 268 ? 1.780 8.515 21.258 1.00 48.00 268 VAL A N 1
ATOM 2003 C CA . VAL A 1 268 ? 2.560 7.309 21.619 1.00 48.00 268 VAL A CA 1
ATOM 2004 C C . VAL A 1 268 ? 2.352 6.099 20.685 1.00 48.00 268 VAL A C 1
ATOM 2006 O O . VAL A 1 268 ? 3.129 5.151 20.754 1.00 48.00 268 VAL A O 1
ATOM 2009 N N . ASP A 1 269 ? 1.350 6.117 19.800 1.00 57.44 269 ASP A N 1
ATOM 2010 C CA . ASP A 1 269 ? 1.028 4.993 18.905 1.00 57.44 269 ASP A CA 1
ATOM 2011 C C . ASP A 1 269 ? 0.722 5.477 17.465 1.00 57.44 269 ASP A C 1
ATOM 2013 O O . ASP A 1 269 ? -0.295 6.150 17.254 1.00 57.44 269 ASP A O 1
ATOM 2017 N N . PRO A 1 270 ? 1.568 5.145 16.464 1.00 55.72 270 PRO A N 1
ATOM 2018 C CA . PRO A 1 270 ? 1.343 5.501 15.062 1.00 55.72 270 PRO A CA 1
ATOM 2019 C C . PRO A 1 270 ? 0.061 4.930 14.435 1.00 55.72 270 PRO A C 1
ATOM 2021 O O . PRO A 1 270 ? -0.471 5.555 13.520 1.00 55.72 270 PRO A O 1
ATOM 2024 N N . ASP A 1 271 ? -0.470 3.797 14.916 1.00 55.47 271 ASP A N 1
ATOM 2025 C CA . ASP A 1 271 ? -1.701 3.186 14.373 1.00 55.47 271 ASP A CA 1
ATOM 2026 C C . ASP A 1 271 ? -2.991 3.881 14.866 1.00 55.47 271 ASP A C 1
ATOM 2028 O O . ASP A 1 271 ? -4.096 3.619 14.359 1.00 55.47 271 ASP A O 1
ATOM 2032 N N . LEU A 1 272 ? -2.851 4.771 15.858 1.00 59.50 272 LEU A N 1
ATOM 2033 C CA . LEU A 1 272 ? -3.928 5.533 16.503 1.00 59.50 272 LEU A CA 1
ATOM 2034 C C . LEU A 1 272 ? -3.835 7.043 16.268 1.00 59.50 272 LEU A C 1
ATOM 2036 O O . LEU A 1 272 ? -4.807 7.753 16.517 1.00 59.50 272 LEU A O 1
ATOM 2040 N N . ALA A 1 273 ? -2.693 7.547 15.800 1.00 63.56 273 ALA A N 1
ATOM 2041 C CA . ALA A 1 273 ? -2.585 8.934 15.372 1.00 63.56 273 ALA A CA 1
ATOM 2042 C C . ALA A 1 273 ? -3.573 9.213 14.215 1.00 63.56 273 ALA A C 1
ATOM 2044 O O . ALA A 1 273 ? -3.747 8.357 13.338 1.00 63.56 273 ALA A O 1
ATOM 2045 N N . PRO A 1 274 ? -4.222 10.394 14.174 1.00 70.38 274 PRO A N 1
ATOM 2046 C CA . PRO A 1 274 ? -4.993 10.792 13.003 1.00 70.38 274 PRO A CA 1
ATOM 2047 C C . PRO A 1 274 ? -4.050 10.907 11.801 1.00 70.38 274 PRO A C 1
ATOM 2049 O O . PRO A 1 274 ? -2.880 11.279 11.945 1.00 70.38 274 PRO A O 1
ATOM 2052 N N . ARG A 1 275 ? -4.538 10.581 10.600 1.00 82.31 275 ARG A N 1
ATOM 2053 C CA . ARG A 1 275 ? -3.702 10.638 9.393 1.00 82.31 275 ARG A CA 1
ATOM 2054 C C . ARG A 1 275 ? -3.276 12.092 9.171 1.00 82.31 275 ARG A C 1
ATOM 2056 O O . ARG A 1 275 ? -4.129 12.966 9.146 1.00 82.31 275 ARG A O 1
ATOM 2063 N N . SER A 1 276 ? -1.981 12.358 9.016 1.00 87.25 276 SER A N 1
ATOM 2064 C CA . SER A 1 276 ? -1.470 13.716 8.780 1.00 87.25 276 SER A CA 1
ATOM 2065 C C . SER A 1 276 ? -1.029 13.878 7.329 1.00 87.25 276 SER A C 1
ATOM 2067 O O . SER A 1 276 ? -0.227 13.084 6.832 1.00 87.25 276 SER A O 1
ATOM 2069 N N . GLU A 1 277 ? -1.549 14.896 6.648 1.00 92.56 277 GLU A N 1
ATOM 2070 C CA . GLU A 1 277 ? -1.167 15.279 5.289 1.00 92.56 277 GLU A CA 1
ATOM 2071 C C . GLU A 1 277 ? -0.754 16.760 5.245 1.00 92.56 277 GLU A C 1
ATOM 2073 O O . GLU A 1 277 ? -1.316 17.604 5.944 1.00 92.56 277 GLU A O 1
ATOM 2078 N N . LEU A 1 278 ? 0.257 17.082 4.435 1.00 94.25 278 LEU A N 1
ATOM 2079 C CA . LEU A 1 278 ? 0.770 18.448 4.277 1.00 94.25 278 LEU A CA 1
ATOM 2080 C C . LEU A 1 278 ? 0.140 19.105 3.044 1.00 94.25 278 LEU A C 1
ATOM 2082 O O . LEU A 1 278 ? 0.101 18.497 1.975 1.00 94.25 278 LEU A O 1
ATOM 2086 N N . VAL A 1 279 ? -0.287 20.362 3.154 1.00 95.75 279 VAL A N 1
ATOM 2087 C CA . VAL A 1 279 ? -0.688 21.176 2.001 1.00 95.75 279 VAL A CA 1
ATOM 2088 C C . VAL A 1 279 ? 0.176 22.428 1.933 1.00 95.75 279 VAL A C 1
ATOM 2090 O O . VAL A 1 279 ? 0.114 23.291 2.809 1.00 95.75 279 VAL A O 1
ATOM 2093 N N . LEU A 1 280 ? 0.962 22.534 0.862 1.00 94.81 280 LEU A N 1
ATOM 2094 C CA . LEU A 1 280 ? 1.746 23.722 0.553 1.00 94.81 280 LEU A CA 1
ATOM 2095 C C . LEU A 1 280 ? 0.943 24.651 -0.362 1.00 94.81 280 LEU A C 1
ATOM 2097 O O . LEU A 1 280 ? 0.566 24.301 -1.487 1.00 94.81 280 LEU A O 1
ATOM 2101 N N . VAL A 1 281 ? 0.660 25.847 0.151 1.00 94.06 281 VAL A N 1
ATOM 2102 C CA . VAL A 1 281 ? -0.096 26.891 -0.540 1.00 94.06 281 VAL A CA 1
ATOM 2103 C C . VAL A 1 281 ? 0.879 27.821 -1.252 1.00 94.06 281 VAL A C 1
ATOM 2105 O O . VAL A 1 281 ? 1.677 28.520 -0.632 1.00 94.06 281 VAL A O 1
ATOM 2108 N N . HIS A 1 282 ? 0.809 27.841 -2.576 1.00 92.62 282 HIS A N 1
ATOM 2109 C CA . HIS A 1 282 ? 1.525 28.803 -3.400 1.00 92.62 282 HIS A CA 1
ATOM 2110 C C . HIS A 1 282 ? 0.734 30.109 -3.509 1.00 92.62 282 HIS A C 1
ATOM 2112 O O . HIS A 1 282 ? -0.487 30.150 -3.319 1.00 92.62 282 HIS A O 1
ATOM 2118 N N . ASN A 1 283 ? 1.424 31.156 -3.957 1.00 87.69 283 ASN A N 1
ATOM 2119 C CA . ASN A 1 283 ? 0.791 32.309 -4.587 1.00 87.69 283 ASN A CA 1
ATOM 2120 C C . ASN A 1 283 ? -0.102 31.896 -5.784 1.00 87.69 283 ASN A C 1
ATOM 2122 O O . ASN A 1 283 ? -0.188 30.727 -6.164 1.00 87.69 283 ASN A O 1
ATOM 2126 N N . ARG A 1 284 ? -0.797 32.865 -6.394 1.00 84.31 284 ARG A N 1
ATOM 2127 C CA . ARG A 1 284 ? -1.664 32.621 -7.565 1.00 84.31 284 ARG A CA 1
ATOM 2128 C C . ARG A 1 284 ? -0.916 31.955 -8.729 1.00 84.31 284 ARG A C 1
ATOM 2130 O O . ARG A 1 284 ? -1.487 31.123 -9.435 1.00 84.31 284 ARG A O 1
ATOM 2137 N N . ASP A 1 285 ? 0.342 32.333 -8.916 1.00 87.44 285 ASP A N 1
ATOM 2138 C CA . ASP A 1 285 ? 1.259 31.735 -9.880 1.00 87.44 285 ASP A CA 1
ATOM 2139 C C . ASP A 1 285 ? 2.093 30.630 -9.214 1.00 87.44 285 ASP A C 1
ATOM 2141 O O . ASP A 1 285 ? 2.317 30.639 -8.001 1.00 87.44 285 ASP A O 1
ATOM 2145 N N . TRP A 1 286 ? 2.541 29.650 -10.004 1.00 89.25 286 TRP A N 1
ATOM 2146 C CA . TRP A 1 286 ? 3.380 28.565 -9.488 1.00 89.25 286 TRP A CA 1
ATOM 2147 C C . TRP A 1 286 ? 4.747 29.091 -9.026 1.00 89.25 286 TRP A C 1
ATOM 2149 O O . TRP A 1 286 ? 5.257 30.078 -9.555 1.00 89.25 286 TRP A O 1
ATOM 2159 N N . GLN A 1 287 ? 5.345 28.414 -8.045 1.00 87.25 287 GLN A N 1
ATOM 2160 C CA . GLN A 1 287 ? 6.644 28.771 -7.473 1.00 87.25 287 GLN A CA 1
ATOM 2161 C C . GLN A 1 287 ? 7.528 27.523 -7.541 1.00 87.25 287 GLN A C 1
ATOM 2163 O O . GLN A 1 287 ? 7.187 26.517 -6.931 1.00 87.25 287 GLN A O 1
ATOM 2168 N N . ASP A 1 288 ? 8.608 27.566 -8.326 1.00 78.69 288 ASP A N 1
ATOM 2169 C CA . ASP A 1 288 ? 9.444 26.384 -8.613 1.00 78.69 288 ASP A CA 1
ATOM 2170 C C . ASP A 1 288 ? 10.364 25.971 -7.448 1.00 78.69 288 ASP A C 1
ATOM 2172 O O . ASP A 1 288 ? 10.853 24.844 -7.435 1.00 78.69 288 ASP A O 1
ATOM 2176 N N . ASP A 1 289 ? 10.609 26.862 -6.483 1.00 78.69 289 ASP A N 1
ATOM 2177 C CA . ASP A 1 289 ? 11.460 26.621 -5.312 1.00 78.69 289 ASP A CA 1
ATOM 2178 C C . ASP A 1 289 ? 10.579 26.459 -4.062 1.00 78.69 289 ASP A C 1
ATOM 2180 O O . ASP A 1 289 ? 10.262 27.425 -3.367 1.00 78.69 289 ASP A O 1
ATOM 2184 N N . CYS A 1 290 ? 10.078 25.238 -3.848 1.00 84.75 290 CYS A N 1
ATOM 2185 C CA . CYS A 1 290 ? 9.155 24.925 -2.748 1.00 84.75 290 CYS A CA 1
ATOM 2186 C C . CYS A 1 290 ? 9.849 24.436 -1.472 1.00 84.75 290 CYS A C 1
ATOM 2188 O O . CYS A 1 290 ? 9.229 24.431 -0.408 1.00 84.75 290 CYS A O 1
ATOM 2190 N N . ALA A 1 291 ? 11.097 23.969 -1.592 1.00 88.00 291 ALA A N 1
ATOM 2191 C CA . ALA A 1 291 ? 11.817 23.228 -0.558 1.00 88.00 291 ALA A CA 1
ATOM 2192 C C . ALA A 1 291 ? 10.985 22.080 0.066 1.00 88.00 291 ALA A C 1
ATOM 2194 O O . ALA A 1 291 ? 11.082 21.816 1.264 1.00 88.00 291 ALA A O 1
ATOM 2195 N N . THR A 1 292 ? 10.152 21.375 -0.714 1.00 92.81 292 THR A N 1
ATOM 2196 C CA . THR A 1 292 ? 9.170 20.408 -0.170 1.00 92.81 292 THR A CA 1
ATOM 2197 C C . THR A 1 292 ? 9.837 19.274 0.610 1.00 92.81 292 THR A C 1
ATOM 2199 O O . THR A 1 292 ? 9.318 18.827 1.630 1.00 92.81 292 THR A O 1
ATOM 2202 N N . ALA A 1 293 ? 11.037 18.853 0.198 1.00 91.06 293 ALA A N 1
ATOM 2203 C CA . ALA A 1 293 ? 11.848 17.895 0.947 1.00 91.06 293 ALA A CA 1
ATOM 2204 C C . ALA A 1 293 ? 12.212 18.386 2.364 1.00 91.06 293 ALA A C 1
ATOM 2206 O O . ALA A 1 293 ? 12.267 17.577 3.288 1.00 91.06 293 ALA A O 1
ATOM 2207 N N . GLU A 1 294 ? 12.421 19.691 2.562 1.00 92.12 294 GLU A N 1
ATOM 2208 C CA . GLU A 1 294 ? 12.707 20.286 3.874 1.00 92.12 294 GLU A CA 1
ATOM 2209 C C . GLU A 1 294 ? 11.443 20.395 4.735 1.00 92.12 294 GLU A C 1
ATOM 2211 O O . GLU A 1 294 ? 11.513 20.163 5.939 1.00 92.12 294 GLU A O 1
ATOM 2216 N N . TRP A 1 295 ? 10.275 20.653 4.131 1.00 91.69 295 TRP A N 1
ATOM 2217 C CA . TRP A 1 295 ? 8.982 20.578 4.828 1.00 91.69 295 TRP A CA 1
ATOM 2218 C C . TRP A 1 295 ? 8.640 19.156 5.288 1.00 91.69 295 TRP A C 1
ATOM 2220 O O . TRP A 1 295 ? 8.069 18.980 6.366 1.00 91.69 295 TRP A O 1
ATOM 2230 N N . LEU A 1 296 ? 8.981 18.143 4.488 1.00 91.19 296 LEU A N 1
ATOM 2231 C CA . LEU A 1 296 ? 8.708 16.739 4.798 1.00 91.19 296 LEU A CA 1
ATOM 2232 C C . LEU A 1 296 ? 9.725 16.137 5.779 1.00 91.19 296 LEU A C 1
ATOM 2234 O O . LEU A 1 296 ? 9.336 15.344 6.627 1.00 91.19 296 LEU A O 1
ATOM 2238 N N . ALA A 1 297 ? 11.003 16.522 5.722 1.00 89.25 297 ALA A N 1
ATOM 2239 C CA . ALA A 1 297 ? 12.062 15.933 6.549 1.00 89.25 297 ALA A CA 1
ATOM 2240 C C . ALA A 1 297 ? 11.789 15.882 8.077 1.00 89.25 297 ALA A C 1
ATOM 2242 O O . ALA A 1 297 ? 12.158 14.877 8.690 1.00 89.25 297 ALA A O 1
ATOM 2243 N N . PRO A 1 298 ? 11.162 16.889 8.726 1.00 85.69 298 PRO A N 1
ATOM 2244 C CA . PRO A 1 298 ? 10.820 16.823 10.148 1.00 85.69 298 PRO A CA 1
ATOM 2245 C C . PRO A 1 298 ? 9.421 16.241 10.438 1.00 85.69 298 PRO A C 1
ATOM 2247 O O . PRO A 1 298 ? 9.040 16.167 11.606 1.00 85.69 298 PRO A O 1
ATOM 2250 N N . ARG A 1 299 ? 8.632 15.851 9.423 1.00 84.00 299 ARG A N 1
ATOM 2251 C CA . ARG A 1 299 ? 7.223 15.439 9.565 1.00 84.00 299 ARG A CA 1
ATOM 2252 C C . ARG A 1 299 ? 7.003 13.981 9.155 1.00 84.00 299 ARG A C 1
ATOM 2254 O O . ARG A 1 299 ? 7.380 13.563 8.067 1.00 84.00 299 ARG A O 1
ATOM 2261 N N . ASN A 1 300 ? 6.285 13.215 9.979 1.00 73.94 300 ASN A N 1
ATOM 2262 C CA . ASN A 1 300 ? 5.805 11.878 9.603 1.00 73.94 300 ASN A CA 1
ATOM 2263 C C . ASN A 1 300 ? 4.502 11.974 8.777 1.00 73.94 300 ASN A C 1
ATOM 2265 O O . ASN A 1 300 ? 3.426 11.591 9.234 1.00 73.94 300 ASN A O 1
ATOM 2269 N N . THR A 1 301 ? 4.593 12.586 7.596 1.00 82.38 301 THR A N 1
ATOM 2270 C CA . THR A 1 301 ? 3.458 12.925 6.722 1.00 82.38 301 THR A CA 1
ATOM 2271 C C . THR A 1 301 ? 3.073 11.759 5.799 1.00 82.38 301 THR A C 1
ATOM 2273 O O . THR A 1 301 ? 3.928 11.166 5.148 1.00 82.38 301 THR A O 1
ATOM 2276 N N . ALA A 1 302 ? 1.776 11.444 5.705 1.00 84.12 302 ALA A N 1
ATOM 2277 C CA . ALA A 1 302 ? 1.257 10.274 4.987 1.00 84.12 302 ALA A CA 1
ATOM 2278 C C . ALA A 1 302 ? 1.044 10.485 3.469 1.00 84.12 302 ALA A C 1
ATOM 2280 O O . ALA A 1 302 ? 1.135 9.533 2.693 1.00 84.12 302 ALA A O 1
ATOM 2281 N N . ASP A 1 303 ? 0.734 11.711 3.048 1.00 90.00 303 ASP A N 1
ATOM 2282 C CA . ASP A 1 303 ? 0.819 12.226 1.670 1.00 90.00 303 ASP A CA 1
ATOM 2283 C C . ASP A 1 303 ? 0.868 13.764 1.734 1.00 90.00 303 ASP A C 1
ATOM 2285 O O . ASP A 1 303 ? 0.599 14.359 2.780 1.00 90.00 303 ASP A O 1
ATOM 2289 N N . PHE A 1 304 ? 1.219 14.422 0.636 1.00 94.31 304 PHE A N 1
ATOM 2290 C CA . PHE A 1 304 ? 1.299 15.880 0.572 1.00 94.31 304 PHE A CA 1
ATOM 2291 C C . PHE A 1 304 ? 0.783 16.424 -0.757 1.00 94.31 304 PHE A C 1
ATOM 2293 O O . PHE A 1 304 ? 0.796 15.731 -1.776 1.00 94.31 304 PHE A O 1
ATOM 2300 N N . HIS A 1 305 ? 0.335 17.679 -0.737 1.00 95.00 305 HIS A N 1
ATOM 2301 C CA . HIS A 1 305 ? -0.370 18.326 -1.841 1.00 95.00 305 HIS A CA 1
ATOM 2302 C C . HIS A 1 305 ? 0.114 19.755 -2.053 1.00 95.00 305 HIS A C 1
ATOM 2304 O O . HIS A 1 305 ? 0.442 20.463 -1.105 1.00 95.00 305 HIS A O 1
ATOM 2310 N N . HIS A 1 306 ? 0.065 20.202 -3.303 1.00 94.56 306 HIS A N 1
ATOM 2311 C CA . HIS A 1 306 ? 0.333 21.584 -3.684 1.00 94.56 306 HIS A CA 1
ATOM 2312 C C . HIS A 1 306 ? -0.924 22.209 -4.284 1.00 94.56 306 HIS A C 1
ATOM 2314 O O . HIS A 1 306 ? -1.561 21.611 -5.163 1.00 94.56 306 HIS A O 1
ATOM 2320 N N . VAL A 1 307 ? -1.264 23.421 -3.842 1.00 94.56 307 VAL A N 1
ATOM 2321 C CA . VAL A 1 307 ? -2.349 24.233 -4.418 1.00 94.56 307 VAL A CA 1
ATOM 2322 C C . VAL A 1 307 ? -1.901 25.681 -4.596 1.00 94.56 307 VAL A C 1
ATOM 2324 O O . VAL A 1 307 ? -1.191 26.219 -3.751 1.00 94.56 307 VAL A O 1
ATOM 2327 N N . ARG A 1 308 ? -2.330 26.348 -5.671 1.00 92.31 308 ARG A N 1
ATOM 2328 C CA . ARG A 1 308 ? -2.191 27.808 -5.797 1.00 92.31 308 ARG A CA 1
ATOM 2329 C C . ARG A 1 308 ? -3.394 28.503 -5.178 1.00 92.31 308 ARG A C 1
ATOM 2331 O O . ARG A 1 308 ? -4.539 28.140 -5.461 1.00 92.31 308 ARG A O 1
ATOM 2338 N N . ALA A 1 309 ? -3.144 29.531 -4.373 1.00 87.88 309 ALA A N 1
ATOM 2339 C CA . ALA A 1 309 ? -4.199 30.378 -3.834 1.00 87.88 309 ALA A CA 1
ATOM 2340 C C . ALA A 1 309 ? -5.083 30.928 -4.970 1.00 87.88 309 ALA A C 1
ATOM 2342 O O . ALA A 1 309 ? -4.583 31.356 -6.014 1.00 87.88 309 ALA A O 1
ATOM 2343 N N . TRP A 1 310 ? -6.403 30.927 -4.764 1.00 85.38 310 TRP A N 1
ATOM 2344 C CA . TRP A 1 310 ? -7.407 31.409 -5.726 1.00 85.38 310 TRP A CA 1
ATOM 2345 C C . TRP A 1 310 ? -7.533 30.598 -7.037 1.00 85.38 310 TRP A C 1
ATOM 2347 O O . TRP A 1 310 ? -8.270 31.012 -7.934 1.00 85.38 310 TRP A O 1
ATOM 2357 N N . VAL A 1 311 ? -6.883 29.430 -7.168 1.00 92.00 311 VAL A N 1
ATOM 2358 C CA . VAL A 1 311 ? -6.997 28.551 -8.352 1.00 92.00 311 VAL A CA 1
ATOM 2359 C C . VAL A 1 311 ? -7.939 27.375 -8.080 1.00 92.00 311 VAL A C 1
ATOM 2361 O O . VAL A 1 311 ? -7.539 26.335 -7.562 1.00 92.00 311 VAL A O 1
ATOM 2364 N N . GLU A 1 312 ? -9.202 27.521 -8.489 1.00 91.75 312 GLU A N 1
ATOM 2365 C CA . GLU A 1 312 ? -10.279 26.539 -8.260 1.00 91.75 312 GLU A CA 1
ATOM 2366 C C . GLU A 1 312 ? -9.892 25.094 -8.627 1.00 91.75 312 GLU A C 1
ATOM 2368 O O . GLU A 1 312 ? -10.139 24.172 -7.853 1.00 91.75 312 GLU A O 1
ATOM 2373 N N . GLY A 1 313 ? -9.227 24.887 -9.770 1.00 91.75 313 GLY A N 1
ATOM 2374 C CA . GLY A 1 313 ? -8.845 23.554 -10.251 1.00 91.75 313 GLY A CA 1
ATOM 2375 C C . GLY A 1 313 ? -7.880 22.784 -9.337 1.00 91.75 313 GLY A C 1
ATOM 2376 O O . GLY A 1 313 ? -7.889 21.551 -9.355 1.00 91.75 313 GLY A O 1
ATOM 2377 N N . ASP A 1 314 ? -7.088 23.481 -8.517 1.00 94.62 314 ASP A N 1
ATOM 2378 C CA . ASP A 1 314 ? -6.198 22.851 -7.536 1.00 94.62 314 ASP A CA 1
ATOM 2379 C C . ASP A 1 314 ? -6.967 22.417 -6.280 1.00 94.62 314 ASP A C 1
ATOM 2381 O O . ASP A 1 314 ? -6.796 21.294 -5.805 1.00 94.62 314 ASP A O 1
ATOM 2385 N N . PHE A 1 315 ? -7.898 23.247 -5.803 1.00 95.56 315 PHE A N 1
ATOM 2386 C CA . PHE A 1 315 ? -8.815 22.881 -4.718 1.00 95.56 315 PHE A CA 1
ATOM 2387 C C . PHE A 1 315 ? -9.781 21.764 -5.140 1.00 95.56 315 PHE A C 1
ATOM 2389 O O . PHE A 1 315 ? -10.079 20.879 -4.344 1.00 95.56 315 PHE A O 1
ATOM 2396 N N . ALA A 1 316 ? -10.202 21.733 -6.407 1.00 94.88 316 ALA A N 1
ATOM 2397 C CA . ALA A 1 316 ? -10.998 20.646 -6.972 1.00 94.88 316 ALA A CA 1
ATOM 2398 C C . ALA A 1 316 ? -10.221 19.313 -7.011 1.00 94.88 316 ALA A C 1
ATOM 2400 O O . ALA A 1 316 ? -10.805 18.256 -6.767 1.00 94.88 316 ALA A O 1
ATOM 2401 N N . ARG A 1 317 ? -8.906 19.348 -7.296 1.00 95.44 317 ARG A N 1
ATOM 2402 C CA . ARG A 1 317 ? -8.004 18.182 -7.190 1.00 95.44 317 ARG A CA 1
ATOM 2403 C C . ARG A 1 317 ? -7.908 17.701 -5.744 1.00 95.44 317 ARG A C 1
ATOM 2405 O O . ARG A 1 317 ? -8.120 16.518 -5.493 1.00 95.44 317 ARG A O 1
ATOM 2412 N N . LEU A 1 318 ? -7.666 18.612 -4.800 1.00 95.25 318 LEU A N 1
ATOM 2413 C CA . LEU A 1 318 ? -7.600 18.277 -3.377 1.00 95.25 318 LEU A CA 1
ATOM 2414 C C . LEU A 1 318 ? -8.928 17.673 -2.879 1.00 95.25 318 LEU A C 1
ATOM 2416 O O . LEU A 1 318 ? -8.924 16.592 -2.301 1.00 95.25 318 LEU A O 1
ATOM 2420 N N . ALA A 1 319 ? -10.075 18.278 -3.199 1.00 94.12 319 ALA A N 1
ATOM 2421 C CA . ALA A 1 319 ? -11.395 17.755 -2.834 1.00 94.12 319 ALA A CA 1
ATOM 2422 C C . ALA A 1 319 ? -11.678 16.353 -3.415 1.00 94.12 319 ALA A C 1
ATOM 2424 O O . ALA A 1 319 ? -12.222 15.494 -2.714 1.00 94.12 319 ALA A O 1
ATOM 2425 N N . ARG A 1 320 ? -11.266 16.073 -4.662 1.00 93.12 320 ARG A N 1
ATOM 2426 C CA . ARG A 1 320 ? -11.340 14.717 -5.240 1.00 93.12 320 ARG A CA 1
ATOM 2427 C C . ARG A 1 320 ? -10.469 13.719 -4.481 1.00 93.12 320 ARG A C 1
ATOM 2429 O O . ARG A 1 320 ? -10.938 12.622 -4.189 1.00 93.12 320 ARG A O 1
ATOM 2436 N N . ILE A 1 321 ? -9.236 14.090 -4.140 1.00 92.12 321 ILE A N 1
ATOM 2437 C CA . ILE A 1 321 ? -8.317 13.240 -3.369 1.00 92.12 321 ILE A CA 1
ATOM 2438 C C . ILE A 1 321 ? -8.899 12.915 -1.989 1.00 92.12 321 ILE A C 1
ATOM 2440 O O . ILE A 1 321 ? -9.029 11.740 -1.648 1.00 92.12 321 ILE A O 1
ATOM 2444 N N . LEU A 1 322 ? -9.314 13.934 -1.235 1.00 90.44 322 LEU A N 1
ATOM 2445 C CA . LEU A 1 322 ? -9.809 13.783 0.136 1.00 90.44 322 LEU A CA 1
ATOM 2446 C C . LEU A 1 322 ? -11.110 12.973 0.228 1.00 90.44 322 LEU A C 1
ATOM 2448 O O . LEU A 1 322 ? -11.336 12.286 1.217 1.00 90.44 322 LEU A O 1
ATOM 2452 N N . THR A 1 323 ? -11.949 13.002 -0.810 1.00 87.56 323 THR A N 1
ATOM 2453 C CA . THR A 1 323 ? -13.212 12.241 -0.852 1.00 87.56 323 THR A CA 1
ATOM 2454 C C . THR A 1 323 ? -13.088 10.863 -1.512 1.00 87.56 323 THR A C 1
ATOM 2456 O O . THR A 1 323 ? -14.088 10.162 -1.640 1.00 87.56 323 THR A O 1
ATOM 2459 N N . GLY A 1 324 ? -11.890 10.454 -1.954 1.00 87.25 324 GLY A N 1
ATOM 2460 C CA . GLY A 1 324 ? -11.676 9.192 -2.680 1.00 87.25 324 GLY A CA 1
ATOM 2461 C C . GLY A 1 324 ? -12.184 9.187 -4.133 1.00 87.25 324 GLY A C 1
ATOM 2462 O O . GLY A 1 324 ? -12.246 8.132 -4.762 1.00 87.25 324 GLY A O 1
ATOM 2463 N N . ASN A 1 325 ? -12.519 10.358 -4.686 1.00 89.06 325 ASN A N 1
ATOM 2464 C CA . ASN A 1 325 ? -12.996 10.572 -6.059 1.00 89.06 325 ASN A CA 1
ATOM 2465 C C . ASN A 1 325 ? -11.877 10.983 -7.044 1.00 89.06 325 ASN A C 1
ATOM 2467 O O . ASN A 1 325 ? -12.171 11.482 -8.133 1.00 89.06 325 ASN A O 1
ATOM 2471 N N . ALA A 1 326 ? -10.606 10.814 -6.663 1.00 92.75 326 ALA A N 1
ATOM 2472 C CA . ALA A 1 326 ? -9.447 11.107 -7.506 1.00 92.75 326 ALA A CA 1
ATOM 2473 C C . ALA A 1 326 ? -9.384 10.218 -8.753 1.00 92.75 326 ALA A C 1
ATOM 2475 O O . ALA A 1 326 ? -9.766 9.047 -8.710 1.00 92.75 326 ALA A O 1
ATOM 2476 N N . ILE A 1 327 ? -8.840 10.758 -9.843 1.00 95.38 327 ILE A N 1
ATOM 2477 C CA . ILE A 1 327 ? -8.497 9.993 -11.046 1.00 95.38 327 ILE A CA 1
ATOM 2478 C C . ILE A 1 327 ? -6.974 9.891 -11.145 1.00 95.38 327 ILE A C 1
ATOM 2480 O O . ILE A 1 327 ? -6.274 10.869 -11.411 1.00 95.38 327 ILE A O 1
ATOM 2484 N N . ASN A 1 328 ? -6.460 8.688 -10.913 1.00 96.69 328 ASN A N 1
ATOM 2485 C CA . ASN A 1 328 ? -5.036 8.388 -10.846 1.00 96.69 328 ASN A CA 1
ATOM 2486 C C . ASN A 1 328 ? -4.588 7.745 -12.175 1.00 96.69 328 ASN A C 1
ATOM 2488 O O . ASN A 1 328 ? -5.080 6.681 -12.546 1.00 96.69 328 ASN A O 1
ATOM 2492 N N . LEU A 1 329 ? -3.663 8.373 -12.905 1.00 97.81 329 LEU A N 1
ATOM 2493 C CA . LEU A 1 329 ? -3.205 7.921 -14.226 1.00 97.81 329 LEU A CA 1
ATOM 2494 C C . LEU A 1 329 ? -1.922 7.080 -14.140 1.00 97.81 329 LEU A C 1
ATOM 2496 O O . LEU A 1 329 ? -0.989 7.437 -13.428 1.00 97.81 329 LEU A O 1
ATOM 2500 N N . VAL A 1 330 ? -1.835 6.006 -14.924 1.00 97.50 330 VAL A N 1
ATOM 2501 C CA . VAL A 1 330 ? -0.686 5.090 -14.987 1.00 97.50 330 VAL A CA 1
ATOM 2502 C C . VAL A 1 330 ? -0.254 4.894 -16.442 1.00 97.50 330 VAL A C 1
ATOM 2504 O O . VAL A 1 330 ? -1.026 4.403 -17.266 1.00 97.50 330 VAL A O 1
ATOM 2507 N N . LEU A 1 331 ? 0.990 5.253 -16.766 1.00 97.38 331 LEU A N 1
ATOM 2508 C CA . LEU A 1 331 ? 1.534 5.243 -18.128 1.00 97.38 331 LEU A CA 1
ATOM 2509 C C . LEU A 1 331 ? 2.620 4.171 -18.305 1.00 97.38 331 LEU A C 1
ATOM 2511 O O . LEU A 1 331 ? 3.720 4.274 -17.756 1.00 97.38 331 LEU A O 1
ATOM 2515 N N . GLY A 1 332 ? 2.318 3.136 -19.093 1.00 93.44 332 GLY A N 1
ATOM 2516 C CA . GLY A 1 332 ? 3.227 2.009 -19.296 1.00 93.44 332 GLY A CA 1
ATOM 2517 C C . GLY A 1 332 ? 4.451 2.309 -20.173 1.00 93.44 332 GLY A C 1
ATOM 2518 O O . GLY A 1 332 ? 4.459 3.250 -20.970 1.00 93.44 332 GLY A O 1
ATOM 2519 N N . GLY A 1 333 ? 5.486 1.477 -20.055 1.00 89.88 333 GLY A N 1
ATOM 2520 C CA . GLY A 1 333 ? 6.677 1.537 -20.909 1.00 89.88 333 GLY A CA 1
ATOM 2521 C C . GLY A 1 333 ? 6.459 0.928 -22.303 1.00 89.88 333 GLY A C 1
ATOM 2522 O O . GLY A 1 333 ? 5.644 0.023 -22.488 1.00 89.88 333 GLY A O 1
ATOM 2523 N N . GLY A 1 334 ? 7.197 1.423 -23.306 1.00 84.62 334 GLY A N 1
ATOM 2524 C CA . GLY A 1 334 ? 7.114 0.918 -24.689 1.00 84.62 334 GLY A CA 1
ATOM 2525 C C . GLY A 1 334 ? 7.970 1.637 -25.743 1.00 84.62 334 GLY A C 1
ATOM 2526 O O . GLY A 1 334 ? 7.712 1.487 -26.940 1.00 84.62 334 GLY A O 1
ATOM 2527 N N . GLY A 1 335 ? 8.959 2.444 -25.337 1.00 87.44 335 GLY A N 1
ATOM 2528 C CA . GLY A 1 335 ? 9.747 3.282 -26.253 1.00 87.44 335 GLY A CA 1
ATOM 2529 C C . GLY A 1 335 ? 8.860 4.213 -27.087 1.00 87.44 335 GLY A C 1
ATOM 2530 O O . GLY A 1 335 ? 7.947 4.830 -26.544 1.00 87.44 335 GLY A O 1
ATOM 2531 N N . ALA A 1 336 ? 9.081 4.278 -28.403 1.00 88.75 336 ALA A N 1
ATOM 2532 C CA . ALA A 1 336 ? 8.307 5.110 -29.334 1.00 88.75 336 ALA A CA 1
ATOM 2533 C C . ALA A 1 336 ? 6.781 4.886 -29.258 1.00 88.75 336 ALA A C 1
ATOM 2535 O O . ALA A 1 336 ? 6.013 5.823 -29.461 1.00 88.75 336 ALA A O 1
ATOM 2536 N N . ARG A 1 337 ? 6.316 3.680 -28.884 1.00 92.38 337 ARG A N 1
ATOM 2537 C CA . ARG A 1 337 ? 4.880 3.388 -28.686 1.00 92.38 337 ARG A CA 1
ATOM 2538 C C . ARG A 1 337 ? 4.243 4.263 -27.597 1.00 92.38 337 ARG A C 1
ATOM 2540 O O . ARG A 1 337 ? 3.048 4.540 -27.663 1.00 92.38 337 ARG A O 1
ATOM 2547 N N . GLY A 1 338 ? 5.037 4.738 -26.633 1.00 92.69 338 GLY A N 1
ATOM 2548 C CA . GLY A 1 338 ? 4.597 5.632 -25.559 1.00 92.69 338 GLY A CA 1
ATOM 2549 C C . GLY A 1 338 ? 4.057 6.978 -26.042 1.00 92.69 338 GLY A C 1
ATOM 2550 O O . GLY A 1 338 ? 3.235 7.567 -25.351 1.00 92.69 338 GLY A O 1
ATOM 2551 N N . PHE A 1 339 ? 4.389 7.433 -27.257 1.00 96.81 339 PHE A N 1
ATOM 2552 C CA . PHE A 1 339 ? 3.808 8.663 -27.815 1.00 96.81 339 PHE A CA 1
ATOM 2553 C C . PHE A 1 339 ? 2.274 8.608 -27.948 1.00 96.81 339 PHE A C 1
ATOM 2555 O O . PHE A 1 339 ? 1.618 9.648 -27.912 1.00 96.81 339 PHE A O 1
ATOM 2562 N N . ALA A 1 340 ? 1.669 7.413 -27.971 1.00 96.94 340 ALA A N 1
ATOM 2563 C CA . ALA A 1 340 ? 0.217 7.243 -27.908 1.00 96.94 340 ALA A CA 1
ATOM 2564 C C . ALA A 1 340 ? -0.396 7.870 -26.641 1.00 96.94 340 ALA A C 1
ATOM 2566 O O . ALA A 1 340 ? -1.521 8.365 -26.677 1.00 96.94 340 ALA A O 1
ATOM 2567 N N . GLN A 1 341 ? 0.351 7.903 -25.534 1.00 97.75 341 GLN A N 1
ATOM 2568 C CA . GLN A 1 341 ? -0.085 8.465 -24.252 1.00 97.75 341 GLN A CA 1
ATOM 2569 C C . GLN A 1 341 ? -0.286 9.984 -24.336 1.00 97.75 341 GLN A C 1
ATOM 2571 O O . GLN A 1 341 ? -1.204 10.502 -23.711 1.00 97.75 341 GLN A O 1
ATOM 2576 N N . ILE A 1 342 ? 0.479 10.686 -25.183 1.00 98.00 342 ILE A N 1
ATOM 2577 C CA . ILE A 1 342 ? 0.269 12.114 -25.484 1.00 98.00 342 ILE A CA 1
ATOM 2578 C C . ILE A 1 342 ? -1.123 12.313 -26.112 1.00 98.00 342 ILE A C 1
ATOM 2580 O O . ILE A 1 342 ? -1.871 13.214 -25.730 1.00 98.00 342 ILE A O 1
ATOM 2584 N N . GLY A 1 343 ? -1.519 11.406 -27.010 1.00 96.81 343 GLY A N 1
ATOM 2585 C CA . GLY A 1 343 ? -2.864 11.359 -27.581 1.00 96.81 343 GLY A CA 1
ATOM 2586 C C . GLY A 1 343 ? -3.962 11.048 -26.561 1.00 96.81 343 GLY A C 1
ATOM 2587 O O . GLY A 1 343 ? -5.014 11.686 -26.585 1.00 96.81 343 GLY A O 1
ATOM 2588 N N . VAL A 1 344 ? -3.720 10.122 -25.627 1.00 97.06 344 VAL A N 1
ATOM 2589 C CA . VAL A 1 344 ? -4.664 9.837 -24.529 1.00 97.06 344 VAL A CA 1
ATOM 2590 C C . VAL A 1 344 ? -4.874 11.077 -23.654 1.00 97.06 344 VAL A C 1
ATOM 2592 O O . VAL A 1 344 ? -6.014 11.478 -23.425 1.00 97.06 344 VAL A O 1
ATOM 2595 N N . LEU A 1 345 ? -3.791 11.740 -23.236 1.00 97.50 345 LEU A N 1
ATOM 2596 C CA . LEU A 1 345 ? -3.844 12.986 -22.463 1.00 97.50 345 LEU A CA 1
ATOM 2597 C C . LEU A 1 345 ? -4.613 14.093 -23.211 1.00 97.50 345 LEU A C 1
ATOM 2599 O O . LEU A 1 345 ? -5.398 14.821 -22.602 1.00 97.50 345 LEU A O 1
ATOM 2603 N N . ARG A 1 346 ? -4.461 14.178 -24.541 1.00 96.69 346 ARG A N 1
ATOM 2604 C CA . ARG A 1 346 ? -5.245 15.076 -25.410 1.00 96.69 346 ARG A CA 1
ATOM 2605 C C . ARG A 1 346 ? -6.748 14.794 -25.333 1.00 96.69 346 ARG A C 1
ATOM 2607 O O . ARG A 1 346 ? -7.527 15.732 -25.181 1.00 96.69 346 ARG A O 1
ATOM 2614 N N . ALA A 1 347 ? -7.149 13.525 -25.426 1.00 95.31 347 ALA A N 1
ATOM 2615 C CA . ALA A 1 347 ? -8.553 13.115 -25.362 1.00 95.31 347 ALA A CA 1
ATOM 2616 C C . ALA A 1 347 ? -9.169 13.409 -23.983 1.00 95.31 347 ALA A C 1
ATOM 2618 O O . ALA A 1 347 ? -10.255 13.978 -23.904 1.00 95.31 347 ALA A O 1
ATOM 2619 N N . PHE A 1 348 ? -8.445 13.108 -22.900 1.00 94.62 348 PHE A N 1
ATOM 2620 C CA . PHE A 1 348 ? -8.886 13.372 -21.524 1.00 94.62 348 PHE A CA 1
ATOM 2621 C C . PHE A 1 348 ? -9.068 14.874 -21.268 1.00 94.62 348 PHE A C 1
ATOM 2623 O O . PHE A 1 348 ? -10.118 15.297 -20.780 1.00 94.62 348 PHE A O 1
ATOM 2630 N N . LYS A 1 349 ? -8.101 15.697 -21.699 1.00 93.69 349 LYS A N 1
ATOM 2631 C CA . LYS A 1 349 ? -8.165 17.163 -21.584 1.00 93.69 349 LYS A CA 1
ATOM 2632 C C . LYS A 1 349 ? -9.325 17.778 -22.381 1.00 93.69 349 LYS A C 1
ATOM 2634 O O . LYS A 1 349 ? -9.883 18.781 -21.947 1.00 93.69 349 LYS A O 1
ATOM 2639 N N . GLN A 1 350 ? -9.719 17.182 -23.510 1.00 94.25 350 GLN A N 1
ATOM 2640 C CA . GLN A 1 350 ? -10.908 17.598 -24.272 1.00 94.25 350 GLN A CA 1
ATOM 2641 C C . GLN A 1 350 ? -12.224 17.133 -23.633 1.00 94.25 350 GLN A C 1
ATOM 2643 O O . GLN A 1 350 ? -13.189 17.898 -23.604 1.00 94.25 350 GLN A O 1
ATOM 2648 N N . ALA A 1 351 ? -12.254 15.914 -23.085 1.00 92.81 351 ALA A N 1
ATOM 2649 C CA . ALA A 1 351 ? -13.401 15.379 -22.352 1.00 92.81 351 ALA A CA 1
ATOM 2650 C C . ALA A 1 351 ? -13.674 16.141 -21.045 1.00 92.81 351 ALA A C 1
ATOM 2652 O O . ALA A 1 351 ? -14.789 16.099 -20.538 1.00 92.81 351 ALA A O 1
ATOM 2653 N N . GLY A 1 352 ? -12.670 16.828 -20.491 1.00 92.62 352 GLY A N 1
ATOM 2654 C CA . GLY A 1 352 ? -12.749 17.447 -19.166 1.00 92.62 352 GLY A CA 1
ATOM 2655 C C . GLY A 1 352 ? -12.517 16.462 -18.017 1.00 92.62 352 GLY A C 1
ATOM 2656 O O . GLY A 1 352 ? -12.762 16.814 -16.866 1.00 92.62 352 GLY A O 1
ATOM 2657 N N . VAL A 1 353 ? -12.023 15.253 -18.311 1.00 94.00 353 VAL A N 1
ATOM 2658 C CA . VAL A 1 353 ? -11.665 14.256 -17.294 1.00 94.00 353 VAL A CA 1
ATOM 2659 C C . VAL A 1 353 ? -10.389 14.726 -16.580 1.00 94.00 353 VAL A C 1
ATOM 2661 O O . VAL A 1 353 ? -9.355 14.866 -17.241 1.00 94.00 353 VAL A O 1
ATOM 2664 N N . PRO A 1 354 ? -10.429 14.996 -15.260 1.00 94.44 354 PRO A N 1
ATOM 2665 C CA . PRO A 1 354 ? -9.247 15.401 -14.511 1.00 94.44 354 PRO A CA 1
ATOM 2666 C C . PRO A 1 354 ? -8.262 14.238 -14.354 1.00 94.44 354 PRO A C 1
ATOM 2668 O O . PRO A 1 354 ? -8.624 13.070 -14.470 1.00 94.44 354 PRO A O 1
ATOM 2671 N N . ILE A 1 355 ? -7.010 14.578 -14.053 1.00 96.44 355 ILE A N 1
ATOM 2672 C CA . ILE A 1 355 ? -5.955 13.646 -13.649 1.00 96.44 355 ILE A CA 1
ATOM 2673 C C . ILE A 1 355 ? -5.310 14.256 -12.402 1.00 96.44 355 ILE A C 1
ATOM 2675 O O . ILE A 1 355 ? -4.805 15.377 -12.458 1.00 96.44 355 ILE A O 1
ATOM 2679 N N . ASP A 1 356 ? -5.374 13.536 -11.285 1.00 96.25 356 ASP A N 1
ATOM 2680 C CA . ASP A 1 356 ? -5.045 14.039 -9.946 1.00 96.25 356 ASP A CA 1
ATOM 2681 C C . ASP A 1 356 ? -3.705 13.503 -9.416 1.00 96.25 356 ASP A C 1
ATOM 2683 O O . ASP A 1 356 ? -3.044 14.174 -8.622 1.00 96.25 356 ASP A O 1
ATOM 2687 N N . ARG A 1 357 ? -3.277 12.327 -9.898 1.00 96.88 357 ARG A N 1
ATOM 2688 C CA . ARG A 1 357 ? -1.945 11.730 -9.687 1.00 96.88 357 ARG A CA 1
ATOM 2689 C C . ARG A 1 357 ? -1.466 11.030 -10.960 1.00 96.88 357 ARG A C 1
ATOM 2691 O O . ARG A 1 357 ? -2.293 10.597 -11.764 1.00 96.88 357 ARG A O 1
ATOM 2698 N N . VAL A 1 358 ? -0.152 10.882 -11.134 1.00 98.06 358 VAL A N 1
ATOM 2699 C CA . VAL A 1 358 ? 0.465 10.234 -12.306 1.00 98.06 358 VAL A CA 1
ATOM 2700 C C . VAL A 1 358 ? 1.569 9.254 -11.892 1.00 98.06 358 VAL A C 1
ATOM 2702 O O . VAL A 1 358 ? 2.449 9.596 -11.111 1.00 98.06 358 VAL A O 1
ATOM 2705 N N . ALA A 1 359 ? 1.566 8.054 -12.466 1.00 97.75 359 ALA A N 1
ATOM 2706 C CA . ALA A 1 359 ? 2.660 7.089 -12.394 1.00 97.75 359 ALA A CA 1
ATOM 2707 C C . ALA A 1 359 ? 3.163 6.742 -13.801 1.00 97.75 359 ALA A C 1
ATOM 2709 O O . ALA A 1 359 ? 2.370 6.700 -14.745 1.00 97.75 359 ALA A O 1
ATOM 2710 N N . GLY A 1 360 ? 4.454 6.439 -13.961 1.00 96.62 360 GLY A N 1
ATOM 2711 C CA . GLY A 1 360 ? 4.990 6.068 -15.274 1.00 96.62 360 GLY A CA 1
ATOM 2712 C C . GLY A 1 360 ? 6.231 5.177 -15.268 1.00 96.62 360 GLY A C 1
ATOM 2713 O O . GLY A 1 360 ? 6.997 5.143 -14.309 1.00 96.62 360 GLY A O 1
ATOM 2714 N N . THR A 1 361 ? 6.449 4.455 -16.370 1.00 95.38 361 THR A N 1
ATOM 2715 C CA . THR A 1 361 ? 7.654 3.633 -16.605 1.00 95.38 361 THR A CA 1
ATOM 2716 C C . THR A 1 361 ? 8.278 3.932 -17.962 1.00 95.38 361 THR A C 1
ATOM 2718 O O . THR A 1 361 ? 7.561 4.049 -18.956 1.00 95.38 361 THR A O 1
ATOM 2721 N N . SER A 1 362 ? 9.611 4.024 -18.034 1.00 93.19 362 SER A N 1
ATOM 2722 C CA . SER A 1 362 ? 10.352 4.246 -19.284 1.00 93.19 362 SER A CA 1
ATOM 2723 C C . SER A 1 362 ? 9.804 5.482 -20.027 1.00 93.19 362 SER A C 1
ATOM 2725 O O . SER A 1 362 ? 9.691 6.541 -19.409 1.00 93.19 362 SER A O 1
ATOM 2727 N N . MET A 1 363 ? 9.387 5.389 -21.297 1.00 93.81 363 MET A N 1
ATOM 2728 C CA . MET A 1 363 ? 8.731 6.510 -22.008 1.00 93.81 363 MET A CA 1
ATOM 2729 C C . MET A 1 363 ? 7.518 7.097 -21.252 1.00 93.81 363 MET A C 1
ATOM 2731 O O . MET A 1 363 ? 7.343 8.315 -21.234 1.00 93.81 363 MET A O 1
ATOM 2735 N N . GLY A 1 364 ? 6.719 6.264 -20.577 1.00 95.88 364 GLY A N 1
ATOM 2736 C CA . GLY A 1 364 ? 5.577 6.721 -19.781 1.00 95.88 364 GLY A CA 1
ATOM 2737 C C . GLY A 1 364 ? 5.974 7.551 -18.559 1.00 95.88 364 GLY A C 1
ATOM 2738 O O . GLY A 1 364 ? 5.205 8.409 -18.134 1.00 95.88 364 GLY A O 1
ATOM 2739 N N . SER A 1 365 ? 7.194 7.377 -18.033 1.00 96.81 365 SER A N 1
ATOM 2740 C CA . SER A 1 365 ? 7.733 8.267 -16.993 1.00 96.81 365 SER A CA 1
ATOM 2741 C C . SER A 1 365 ? 8.039 9.664 -17.544 1.00 96.81 365 SER A C 1
ATOM 2743 O O . SER A 1 365 ? 7.702 10.650 -16.900 1.00 96.81 365 SER A O 1
ATOM 2745 N N . LEU A 1 366 ? 8.582 9.770 -18.764 1.00 96.56 366 LEU A N 1
ATOM 2746 C CA . LEU A 1 366 ? 8.863 11.056 -19.409 1.00 96.56 366 LEU A CA 1
ATOM 2747 C C . LEU A 1 366 ? 7.568 11.797 -19.776 1.00 96.56 366 LEU A C 1
ATOM 2749 O O . LEU A 1 366 ? 7.406 12.959 -19.411 1.00 96.56 366 LEU A O 1
ATOM 2753 N N . VAL A 1 367 ? 6.631 11.131 -20.461 1.00 97.44 367 VAL A N 1
ATOM 2754 C CA . VAL A 1 367 ? 5.341 11.738 -20.845 1.00 97.44 367 VAL A CA 1
ATOM 2755 C C . VAL A 1 367 ? 4.520 12.108 -19.604 1.00 97.44 367 VAL A C 1
ATOM 2757 O O . VAL A 1 367 ? 3.967 13.206 -19.538 1.00 97.44 367 VAL A O 1
ATOM 2760 N N . GLY A 1 368 ? 4.488 11.228 -18.598 1.00 97.19 368 GLY A N 1
ATOM 2761 C CA . GLY A 1 368 ? 3.789 11.466 -17.336 1.00 97.19 368 GLY A CA 1
ATOM 2762 C C . GLY A 1 368 ? 4.370 12.630 -16.537 1.00 97.19 368 GLY A C 1
ATOM 2763 O O . GLY A 1 368 ? 3.609 13.457 -16.042 1.00 97.19 368 GLY A O 1
ATOM 2764 N N . ALA A 1 369 ? 5.697 12.748 -16.470 1.00 97.25 369 ALA A N 1
ATOM 2765 C CA . ALA A 1 369 ? 6.360 13.845 -15.776 1.00 97.25 369 ALA A CA 1
ATOM 2766 C C . ALA A 1 369 ? 6.117 15.202 -16.441 1.00 97.25 369 ALA A C 1
ATOM 2768 O O . ALA A 1 369 ? 5.791 16.163 -15.750 1.00 97.25 369 ALA A O 1
ATOM 2769 N N . LEU A 1 370 ? 6.230 15.291 -17.771 1.00 96.50 370 LEU A N 1
ATOM 2770 C CA . LEU A 1 370 ? 5.971 16.541 -18.496 1.00 96.50 370 LEU A CA 1
ATOM 2771 C C . LEU A 1 370 ? 4.508 16.992 -18.311 1.00 96.50 370 LEU A C 1
ATOM 2773 O O . LEU A 1 370 ? 4.251 18.171 -18.076 1.00 96.50 370 LEU A O 1
ATOM 2777 N N . TYR A 1 371 ? 3.552 16.055 -18.309 1.00 96.88 371 TYR A N 1
ATOM 2778 C CA . TYR A 1 371 ? 2.161 16.354 -17.956 1.00 96.88 371 TYR A CA 1
ATOM 2779 C C . TYR A 1 371 ? 2.000 16.793 -16.491 1.00 96.88 371 TYR A C 1
ATOM 2781 O O . TYR A 1 371 ? 1.285 17.753 -16.210 1.00 96.88 371 TYR A O 1
ATOM 2789 N N . ALA A 1 372 ? 2.681 16.131 -15.555 1.00 95.88 372 ALA A N 1
ATOM 2790 C CA . ALA A 1 372 ? 2.599 16.437 -14.129 1.00 95.88 372 ALA A CA 1
ATOM 2791 C C . ALA A 1 372 ? 3.304 17.752 -13.725 1.00 95.88 372 ALA A C 1
ATOM 2793 O O . ALA A 1 372 ? 2.932 18.355 -12.719 1.00 95.88 372 ALA A O 1
ATOM 2794 N N . LEU A 1 373 ? 4.227 18.260 -14.555 1.00 92.88 373 LEU A N 1
ATOM 2795 C CA . LEU A 1 373 ? 4.720 19.648 -14.528 1.00 92.88 373 LEU A CA 1
ATOM 2796 C C . LEU A 1 373 ? 3.672 20.681 -15.005 1.00 92.88 373 LEU A C 1
ATOM 2798 O O . LEU A 1 373 ? 3.951 21.877 -15.008 1.00 92.88 373 LEU A O 1
ATOM 2802 N N . GLY A 1 374 ? 2.475 20.252 -15.422 1.00 90.25 374 GLY A N 1
ATOM 2803 C CA . GLY A 1 374 ? 1.381 21.127 -15.858 1.00 90.25 374 GLY A CA 1
ATOM 2804 C C . GLY A 1 374 ? 1.477 21.625 -17.306 1.00 90.25 374 GLY A C 1
ATOM 2805 O O . GLY A 1 374 ? 0.754 22.553 -17.671 1.00 90.25 374 GLY A O 1
ATOM 2806 N N . MET A 1 375 ? 2.350 21.036 -18.131 1.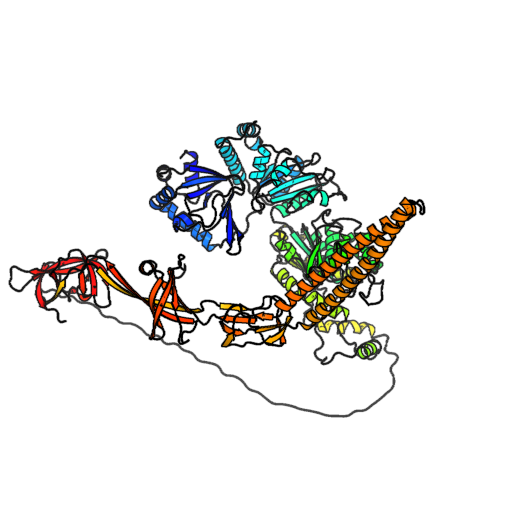00 92.75 375 MET A N 1
ATOM 2807 C CA . MET A 1 375 ? 2.606 21.484 -19.508 1.00 92.75 375 MET A CA 1
ATOM 2808 C C . MET A 1 375 ? 1.400 21.292 -20.450 1.00 92.75 375 MET A C 1
ATOM 2810 O O . MET A 1 375 ? 0.516 20.454 -20.235 1.00 92.75 375 MET A O 1
ATOM 2814 N N . GLY A 1 376 ? 1.353 22.068 -21.536 1.00 93.81 376 GLY A N 1
ATOM 2815 C CA . GLY A 1 376 ? 0.411 21.860 -22.631 1.00 93.81 376 GLY A CA 1
ATOM 2816 C C . GLY A 1 376 ? 0.700 20.565 -23.391 1.00 93.81 376 GLY A C 1
ATOM 2817 O O . GLY A 1 376 ? 1.826 20.084 -23.440 1.00 93.81 376 GLY A O 1
ATOM 2818 N N . ILE A 1 377 ? -0.330 19.984 -24.013 1.00 95.94 377 ILE A N 1
ATOM 2819 C CA . ILE A 1 377 ? -0.172 18.746 -24.796 1.00 95.94 377 ILE A CA 1
ATOM 2820 C C . ILE A 1 377 ? 0.743 18.986 -26.002 1.00 95.94 377 ILE A C 1
ATOM 2822 O O . ILE A 1 377 ? 1.549 18.126 -26.353 1.00 95.94 377 ILE A O 1
ATOM 2826 N N . ASP A 1 378 ? 0.652 20.171 -26.600 1.00 94.88 378 ASP A N 1
ATOM 2827 C CA . ASP A 1 378 ? 1.492 20.586 -27.718 1.00 94.88 378 ASP A CA 1
ATOM 2828 C C . ASP A 1 378 ? 2.952 20.803 -27.259 1.00 94.88 378 ASP A C 1
ATOM 2830 O O . ASP A 1 378 ? 3.867 20.320 -27.921 1.00 94.88 378 ASP A O 1
ATOM 2834 N N . ASP A 1 379 ? 3.180 21.371 -26.065 1.00 95.44 379 ASP A N 1
ATOM 2835 C CA . ASP A 1 379 ? 4.519 21.496 -25.457 1.00 95.44 379 ASP A CA 1
ATOM 2836 C C . ASP A 1 379 ? 5.144 20.117 -25.169 1.00 95.44 379 ASP A C 1
ATOM 2838 O O . ASP A 1 379 ? 6.303 19.865 -25.492 1.00 95.44 379 ASP A O 1
ATOM 2842 N N . ILE A 1 380 ? 4.359 19.182 -24.611 1.00 96.19 380 ILE A N 1
ATOM 2843 C CA . ILE A 1 380 ? 4.773 17.786 -24.375 1.00 96.19 380 ILE A CA 1
ATOM 2844 C C . ILE A 1 380 ? 5.130 17.100 -25.702 1.00 96.19 380 ILE A C 1
ATOM 2846 O O . ILE A 1 380 ? 6.079 16.314 -25.756 1.00 96.19 380 ILE A O 1
ATOM 2850 N N . THR A 1 381 ? 4.384 17.391 -26.771 1.00 96.31 381 THR A N 1
ATOM 2851 C CA . THR A 1 381 ? 4.640 16.866 -28.121 1.00 96.31 381 THR A CA 1
ATOM 2852 C C . THR A 1 381 ? 5.971 17.392 -28.658 1.00 96.31 381 THR A C 1
ATOM 2854 O O . THR A 1 381 ? 6.804 16.600 -29.102 1.00 96.31 381 THR A O 1
ATOM 2857 N N . GLU A 1 382 ? 6.210 18.701 -28.561 1.00 95.38 382 GLU A N 1
ATOM 2858 C CA . GLU A 1 382 ? 7.405 19.337 -29.119 1.00 95.38 382 GLU A CA 1
ATOM 2859 C C . GLU A 1 382 ? 8.675 19.002 -28.323 1.00 95.38 382 GLU A C 1
ATOM 2861 O O . GLU A 1 382 ? 9.685 18.644 -28.922 1.00 95.38 382 GLU A O 1
ATOM 2866 N N . ILE A 1 383 ? 8.615 18.946 -26.988 1.00 94.25 383 ILE A N 1
ATOM 2867 C CA . ILE A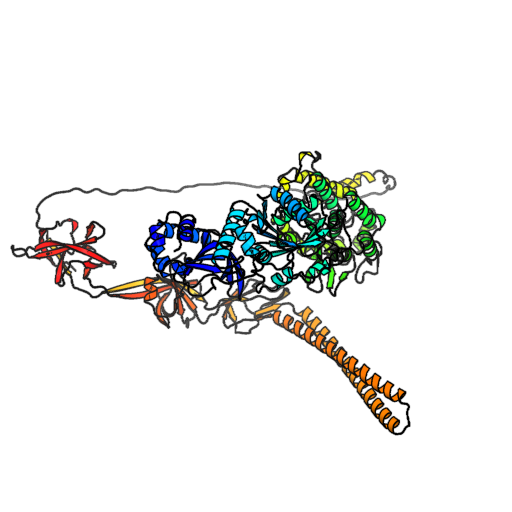 1 383 ? 9.733 18.458 -26.158 1.00 94.25 383 ILE A CA 1
ATOM 2868 C C . ILE A 1 383 ? 10.106 17.011 -26.534 1.00 94.25 383 ILE A C 1
ATOM 2870 O O . ILE A 1 383 ? 11.284 16.648 -26.557 1.00 94.25 383 ILE A O 1
ATOM 2874 N N . ASN A 1 384 ? 9.130 16.166 -26.885 1.00 94.19 384 ASN A N 1
ATOM 2875 C CA . ASN A 1 384 ? 9.424 14.817 -27.372 1.00 94.19 384 ASN A CA 1
ATOM 2876 C C . ASN A 1 384 ? 9.993 14.806 -28.806 1.00 94.19 384 ASN A C 1
ATOM 2878 O O . ASN A 1 384 ? 10.853 13.966 -29.088 1.00 94.19 384 ASN A O 1
ATOM 2882 N N . ARG A 1 385 ? 9.614 15.746 -29.684 1.00 93.75 385 ARG A N 1
ATOM 2883 C CA . ARG A 1 385 ? 10.289 15.957 -30.980 1.00 93.75 385 ARG A CA 1
ATOM 2884 C C . ARG A 1 385 ? 11.757 16.339 -30.770 1.00 93.75 385 ARG A C 1
ATOM 2886 O O . ARG A 1 385 ? 12.638 15.647 -31.285 1.00 93.75 385 ARG A O 1
ATOM 2893 N N . GLU A 1 386 ? 12.019 17.369 -29.965 1.00 92.88 386 GLU A N 1
ATOM 2894 C CA . GLU A 1 386 ? 13.368 17.862 -29.669 1.00 92.88 386 GLU A CA 1
ATOM 2895 C C . GLU A 1 386 ? 14.267 16.759 -29.093 1.00 92.88 386 GLU A C 1
ATOM 2897 O O . GLU A 1 386 ? 15.391 16.561 -29.560 1.00 92.88 386 GLU A O 1
ATOM 2902 N N . ILE A 1 387 ? 13.775 16.002 -28.103 1.00 90.31 387 ILE A N 1
ATOM 2903 C CA . ILE A 1 387 ? 14.546 14.926 -27.468 1.00 90.31 387 ILE A CA 1
ATOM 2904 C C . ILE A 1 387 ? 14.811 13.779 -28.449 1.00 90.31 387 ILE A C 1
ATOM 2906 O O . ILE A 1 387 ? 15.957 13.335 -28.552 1.00 90.31 387 ILE A O 1
ATOM 2910 N N . TRP A 1 388 ? 13.783 13.262 -29.134 1.00 90.62 388 TRP A N 1
ATOM 2911 C CA . TRP A 1 388 ? 13.870 11.974 -29.835 1.00 90.62 388 TRP A CA 1
ATOM 2912 C C . TRP A 1 388 ? 14.168 12.086 -31.332 1.00 90.62 388 TRP A C 1
ATOM 2914 O O . TRP A 1 388 ? 14.992 11.314 -31.833 1.00 90.62 388 TRP A O 1
ATOM 2924 N N . ILE A 1 389 ? 13.536 13.032 -32.032 1.00 89.31 389 ILE A N 1
ATOM 2925 C CA . ILE A 1 389 ? 13.636 13.189 -33.490 1.00 89.31 389 ILE A CA 1
ATOM 2926 C C . ILE A 1 389 ? 14.838 14.059 -33.854 1.00 89.31 389 ILE A C 1
ATOM 2928 O O . ILE A 1 389 ? 15.647 13.643 -34.680 1.00 89.31 389 ILE A O 1
ATOM 2932 N N . ASP A 1 390 ? 15.010 15.222 -33.223 1.00 89.12 390 ASP A N 1
ATOM 2933 C CA . ASP A 1 390 ? 16.092 16.155 -33.571 1.00 89.12 390 ASP A CA 1
ATOM 2934 C C . ASP A 1 390 ? 17.384 15.875 -32.790 1.00 89.12 390 ASP A C 1
ATOM 2936 O O . ASP A 1 390 ? 18.461 15.738 -33.382 1.00 89.12 390 ASP A O 1
ATOM 2940 N N . GLY A 1 391 ? 17.283 15.682 -31.470 1.00 83.06 391 GLY A N 1
ATOM 2941 C CA . GLY A 1 391 ? 18.406 15.364 -30.583 1.00 83.06 391 GLY A CA 1
ATOM 2942 C C . GLY A 1 391 ? 19.022 13.973 -30.792 1.00 83.06 391 GLY A C 1
ATOM 2943 O O . GLY A 1 391 ? 20.174 13.743 -30.405 1.00 83.06 391 GLY A O 1
ATOM 2944 N N . LYS A 1 392 ? 18.284 13.051 -31.432 1.00 84.62 392 LYS A N 1
ATOM 2945 C CA . LYS A 1 392 ? 18.702 11.689 -31.837 1.00 84.62 392 LYS A CA 1
ATOM 2946 C C . LYS A 1 392 ? 19.470 10.972 -30.716 1.00 84.62 392 LYS A C 1
ATOM 2948 O O . LYS A 1 392 ? 20.659 10.660 -30.861 1.00 84.62 392 LYS A O 1
ATOM 2953 N N . PRO A 1 393 ? 18.815 10.696 -29.577 1.00 80.12 393 PRO A N 1
ATOM 2954 C CA . PRO A 1 393 ? 19.464 10.556 -28.274 1.00 80.12 393 PRO A CA 1
ATOM 2955 C C . PRO A 1 393 ? 20.228 9.236 -28.101 1.00 80.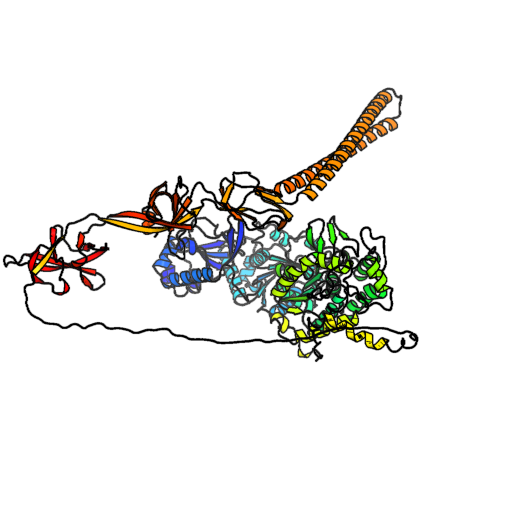12 393 PRO A C 1
ATOM 2957 O O . PRO A 1 393 ? 20.994 9.098 -27.151 1.00 80.12 393 PRO A O 1
ATOM 2960 N N . LEU A 1 394 ? 20.038 8.289 -29.028 1.00 80.19 394 LEU A N 1
ATOM 2961 C CA . LEU A 1 394 ? 20.674 6.967 -29.060 1.00 80.19 394 LEU A CA 1
ATOM 2962 C C . LEU A 1 394 ? 21.870 6.878 -30.035 1.00 80.19 394 LEU A C 1
ATOM 2964 O O . LEU A 1 394 ? 22.365 5.789 -30.316 1.00 80.19 394 LEU A O 1
ATOM 2968 N N . SER A 1 395 ? 22.317 8.007 -30.596 1.00 80.69 395 SER A N 1
ATOM 2969 C CA . SER A 1 395 ? 23.340 8.052 -31.657 1.00 80.69 395 SER A CA 1
ATOM 2970 C C . SER A 1 395 ? 24.788 8.229 -31.168 1.00 80.69 395 SER A C 1
ATOM 2972 O O . SER A 1 395 ? 25.707 8.291 -31.986 1.00 80.69 395 SER A O 1
ATOM 2974 N N . ASP A 1 396 ? 25.037 8.310 -29.856 1.00 80.38 396 ASP A N 1
ATOM 2975 C CA . ASP A 1 396 ? 26.385 8.352 -29.271 1.00 80.38 396 ASP A CA 1
ATOM 2976 C C . ASP A 1 396 ? 26.931 6.944 -28.972 1.00 80.38 396 ASP A C 1
ATOM 2978 O O . ASP A 1 396 ? 27.155 6.576 -27.821 1.00 80.38 396 ASP A O 1
ATOM 2982 N N . TYR A 1 397 ? 27.151 6.151 -30.026 1.00 79.50 397 TYR A N 1
ATOM 2983 C CA . TYR A 1 397 ? 27.649 4.766 -29.965 1.00 79.50 397 TYR A CA 1
ATOM 2984 C C . TYR A 1 397 ? 28.968 4.590 -29.182 1.00 79.50 397 TYR A C 1
ATOM 2986 O O . TYR A 1 397 ? 29.811 5.491 -29.108 1.00 79.50 397 TYR A O 1
ATOM 2994 N N . THR A 1 398 ? 29.181 3.393 -28.626 1.00 74.44 398 THR A N 1
ATOM 2995 C CA . THR A 1 398 ? 30.403 3.023 -27.896 1.00 74.44 398 THR A CA 1
ATOM 2996 C C . THR A 1 398 ? 30.807 1.563 -28.119 1.00 74.44 398 THR A C 1
ATOM 2998 O O . THR A 1 398 ? 30.104 0.804 -28.780 1.00 74.44 398 THR A O 1
ATOM 3001 N N . PHE A 1 399 ? 31.968 1.169 -27.590 1.00 71.12 399 PHE A N 1
ATOM 3002 C CA . PHE A 1 399 ? 32.417 -0.223 -27.634 1.00 71.12 399 PHE A CA 1
ATOM 3003 C C . PHE A 1 399 ? 31.534 -1.099 -26.716 1.00 71.12 399 PHE A C 1
ATOM 3005 O O . PHE A 1 399 ? 31.425 -0.777 -25.528 1.00 71.12 399 PHE A O 1
ATOM 3012 N N . PRO A 1 400 ? 30.921 -2.190 -27.217 1.00 68.50 400 PRO A N 1
ATOM 3013 C CA . PRO A 1 400 ? 29.835 -2.904 -26.539 1.00 68.50 400 PRO A CA 1
ATOM 3014 C C . PRO A 1 400 ? 30.321 -3.889 -25.459 1.00 68.50 400 PRO A C 1
ATOM 3016 O O . PRO A 1 400 ? 29.965 -5.062 -25.467 1.00 68.50 400 PRO A O 1
ATOM 3019 N N . ALA A 1 401 ? 31.137 -3.413 -24.515 1.00 66.19 401 ALA A N 1
ATOM 3020 C CA . ALA A 1 401 ? 31.542 -4.176 -23.330 1.00 66.19 401 ALA A CA 1
ATOM 3021 C C . ALA A 1 401 ? 30.524 -4.092 -22.173 1.00 66.19 401 ALA A C 1
ATOM 3023 O O . ALA A 1 401 ? 30.526 -4.948 -21.297 1.00 66.19 401 ALA A O 1
ATOM 3024 N N . ILE A 1 402 ? 29.683 -3.047 -22.155 1.00 61.47 402 ILE A N 1
ATOM 3025 C CA . ILE A 1 402 ? 28.659 -2.797 -21.116 1.00 61.47 402 ILE A CA 1
ATOM 3026 C C . ILE A 1 402 ? 27.348 -2.305 -21.753 1.00 61.47 402 ILE A C 1
ATOM 3028 O O . ILE A 1 402 ? 26.268 -2.745 -21.373 1.00 61.47 402 ILE A O 1
ATOM 3032 N N . ALA A 1 403 ? 27.435 -1.409 -22.742 1.00 71.88 403 ALA A N 1
ATOM 3033 C CA . ALA A 1 403 ? 26.292 -0.886 -23.487 1.00 71.88 403 ALA A CA 1
ATOM 3034 C C . ALA A 1 403 ? 26.685 -0.560 -24.937 1.00 71.88 403 ALA A C 1
ATOM 3036 O O . ALA A 1 403 ? 27.853 -0.288 -25.216 1.00 71.88 403 ALA A O 1
ATOM 3037 N N . ILE A 1 404 ? 25.714 -0.552 -25.853 1.00 71.69 404 ILE A N 1
ATOM 3038 C CA . ILE A 1 404 ? 25.908 -0.171 -27.266 1.00 71.69 404 ILE A CA 1
ATOM 3039 C C . ILE A 1 404 ? 26.065 1.355 -27.424 1.00 71.69 404 ILE A C 1
ATOM 3041 O O . ILE A 1 404 ? 26.762 1.830 -28.324 1.00 71.69 404 ILE A O 1
ATOM 3045 N N . VAL A 1 405 ? 25.440 2.135 -26.539 1.00 78.88 405 VAL A N 1
ATOM 3046 C CA . VAL A 1 405 ? 25.367 3.603 -26.590 1.00 78.88 405 VAL A CA 1
ATOM 3047 C C . VAL A 1 405 ? 25.944 4.203 -25.300 1.00 78.88 405 VAL A C 1
ATOM 3049 O O . VAL A 1 405 ? 25.812 3.619 -24.229 1.00 78.88 405 VAL A O 1
ATOM 3052 N N . ARG A 1 406 ? 26.591 5.377 -25.364 1.00 75.75 406 ARG A N 1
ATOM 3053 C CA . ARG A 1 406 ? 27.132 6.084 -24.180 1.00 75.75 406 ARG A CA 1
ATOM 3054 C C . ARG A 1 406 ? 26.047 6.708 -23.305 1.00 75.75 406 ARG A C 1
ATOM 3056 O O . ARG A 1 406 ? 26.303 6.970 -22.133 1.00 75.75 406 ARG A O 1
ATOM 3063 N N . GLY A 1 407 ? 24.875 6.999 -23.870 1.00 78.75 407 GLY A N 1
ATOM 3064 C CA . GLY A 1 407 ? 23.728 7.574 -23.168 1.00 78.75 407 GLY A CA 1
ATOM 3065 C C . GLY A 1 407 ? 23.947 9.005 -22.664 1.00 78.75 407 GLY A C 1
ATOM 3066 O O . GLY A 1 407 ? 23.128 9.498 -21.888 1.00 78.75 407 GLY A O 1
ATOM 3067 N N . ARG A 1 408 ? 25.027 9.681 -23.088 1.00 82.56 408 ARG A N 1
ATOM 3068 C CA . ARG A 1 408 ? 25.324 11.071 -22.711 1.00 82.56 408 ARG A CA 1
ATOM 3069 C C . ARG A 1 408 ? 24.418 12.042 -23.460 1.00 82.56 408 ARG A C 1
ATOM 3071 O O . ARG A 1 408 ? 24.028 13.051 -22.882 1.00 82.56 408 ARG A O 1
ATOM 3078 N N . ARG A 1 409 ? 24.049 11.733 -24.712 1.00 83.94 409 ARG A N 1
ATOM 3079 C CA . ARG A 1 409 ? 23.055 12.519 -25.466 1.00 83.94 409 ARG A CA 1
ATOM 3080 C C . ARG A 1 409 ? 21.692 12.487 -24.778 1.00 83.94 409 ARG A C 1
ATOM 3082 O O . ARG A 1 409 ? 21.203 13.546 -24.401 1.00 83.94 409 ARG A O 1
ATOM 3089 N N . LEU A 1 410 ? 21.150 11.294 -24.515 1.00 83.06 410 LEU A N 1
ATOM 3090 C CA . LEU A 1 410 ? 19.895 11.129 -23.768 1.00 83.06 410 LEU A CA 1
ATOM 3091 C C . LEU A 1 410 ? 19.931 11.823 -22.392 1.00 83.06 410 LEU A C 1
ATOM 3093 O O . LEU A 1 410 ? 19.014 12.572 -22.072 1.00 83.06 410 LEU A O 1
ATOM 3097 N N . HIS A 1 411 ? 21.000 11.628 -21.608 1.00 85.81 411 HIS A N 1
ATOM 3098 C CA . HIS A 1 411 ? 21.188 12.297 -20.312 1.00 85.81 411 HIS A CA 1
ATOM 3099 C C . HIS A 1 411 ? 21.113 13.825 -20.437 1.00 85.81 411 HIS A C 1
ATOM 3101 O O . HIS A 1 411 ? 20.344 14.454 -19.716 1.00 85.81 411 HIS A O 1
ATOM 3107 N N . ASN A 1 412 ? 21.873 14.423 -21.361 1.00 87.19 412 ASN A N 1
ATOM 3108 C CA . ASN A 1 412 ? 21.896 15.874 -21.542 1.00 87.19 412 ASN A CA 1
ATOM 3109 C C . ASN A 1 412 ? 20.538 16.426 -21.998 1.00 87.19 412 ASN A C 1
ATOM 3111 O O . ASN A 1 412 ? 20.125 17.465 -21.499 1.00 87.19 412 ASN A O 1
ATOM 3115 N N . LEU A 1 413 ? 19.848 15.741 -22.915 1.00 87.69 413 LEU A N 1
ATOM 3116 C CA . LEU A 1 413 ? 18.555 16.177 -23.458 1.00 87.69 413 LEU A CA 1
ATOM 3117 C C . LEU A 1 413 ? 17.443 16.127 -22.399 1.00 87.69 413 LEU A C 1
ATOM 3119 O O . LEU A 1 413 ? 16.767 17.127 -22.171 1.00 87.69 413 LEU A O 1
ATOM 3123 N N . VAL A 1 414 ? 17.313 15.007 -21.680 1.00 87.56 414 VAL A N 1
ATOM 3124 C CA . VAL A 1 414 ? 16.316 14.847 -20.603 1.00 87.56 414 VAL A CA 1
ATOM 3125 C C . VAL A 1 414 ? 16.590 15.821 -19.449 1.00 87.56 414 VAL A C 1
ATOM 3127 O O . VAL A 1 414 ? 15.670 16.463 -18.944 1.00 87.56 414 VAL A O 1
ATOM 3130 N N . LYS A 1 415 ? 17.864 16.018 -19.080 1.00 91.06 415 LYS A N 1
ATOM 3131 C CA . LYS A 1 415 ? 18.277 17.018 -18.082 1.00 91.06 415 LYS A CA 1
ATOM 3132 C C . LYS A 1 415 ? 18.049 18.462 -18.546 1.00 91.06 415 LYS A C 1
ATOM 3134 O O . LYS A 1 415 ? 17.782 19.326 -17.714 1.00 91.06 415 LYS A O 1
ATOM 3139 N N . HIS A 1 416 ? 18.139 18.737 -19.848 1.00 89.75 416 HIS A N 1
ATOM 3140 C CA . HIS A 1 416 ? 17.846 20.060 -20.393 1.00 89.75 416 HIS A CA 1
ATOM 3141 C C . HIS A 1 416 ? 16.348 20.366 -20.339 1.00 89.75 416 HIS A C 1
ATOM 3143 O O . HIS A 1 416 ? 15.997 21.405 -19.799 1.00 89.75 416 HIS A O 1
ATOM 3149 N N . ALA A 1 417 ? 15.477 19.457 -20.789 1.00 87.75 417 ALA A N 1
ATOM 3150 C CA . ALA A 1 417 ? 14.024 19.667 -20.788 1.00 87.75 417 ALA A CA 1
ATOM 3151 C C . ALA A 1 417 ? 13.413 19.775 -19.373 1.00 87.75 417 ALA A C 1
ATOM 3153 O O . ALA A 1 417 ? 12.500 20.563 -19.130 1.00 87.75 417 ALA A O 1
ATOM 3154 N N . LEU A 1 418 ? 13.919 18.991 -18.416 1.00 89.19 418 LEU A N 1
ATOM 3155 C CA . LEU A 1 418 ? 13.345 18.913 -17.066 1.00 89.19 418 LEU A CA 1
ATOM 3156 C C . LEU A 1 418 ? 14.010 19.861 -16.053 1.00 89.19 418 LEU A C 1
ATOM 3158 O O . LEU A 1 418 ? 13.396 20.181 -15.034 1.00 89.19 418 LEU A O 1
ATOM 3162 N N . HIS A 1 419 ? 15.218 20.352 -16.354 1.00 84.75 419 HIS A N 1
ATOM 3163 C CA . HIS A 1 419 ? 16.067 21.159 -15.466 1.00 84.75 419 HIS A CA 1
ATOM 3164 C C . HIS A 1 419 ? 16.397 20.438 -14.139 1.00 84.75 419 HIS A C 1
ATOM 3166 O O . HIS A 1 419 ? 16.364 19.212 -14.057 1.00 84.75 419 HIS A O 1
ATOM 3172 N N . GLY A 1 420 ? 16.768 21.187 -13.094 1.00 83.69 420 GLY A N 1
ATOM 3173 C CA . GLY A 1 420 ? 17.082 20.657 -11.759 1.00 83.69 420 GLY A CA 1
ATOM 3174 C C . GLY A 1 420 ? 15.868 20.339 -10.874 1.00 83.69 420 GLY A C 1
ATOM 3175 O O . GLY A 1 420 ? 16.066 20.106 -9.685 1.00 83.69 420 GLY A O 1
ATOM 3176 N N . ARG A 1 421 ? 14.646 20.358 -11.429 1.00 90.31 421 ARG A N 1
ATOM 3177 C CA . ARG A 1 421 ? 13.386 20.192 -10.686 1.00 90.31 421 ARG A CA 1
ATOM 3178 C C . ARG A 1 421 ? 13.316 18.865 -9.928 1.00 90.31 421 ARG A C 1
ATOM 3180 O O . ARG A 1 421 ? 13.909 17.861 -10.342 1.00 90.31 421 ARG A O 1
ATOM 3187 N N . LYS A 1 422 ? 12.577 18.877 -8.822 1.00 93.31 422 LYS A N 1
ATOM 3188 C CA . LYS A 1 422 ? 12.324 17.716 -7.967 1.00 93.31 422 LYS A CA 1
ATOM 3189 C C . LYS A 1 422 ? 10.999 17.032 -8.301 1.00 93.31 422 LYS A C 1
ATOM 3191 O O . LYS A 1 422 ? 10.210 17.570 -9.071 1.00 93.31 422 LYS A O 1
ATOM 3196 N N . ILE A 1 423 ? 10.800 15.827 -7.769 1.00 95.12 423 ILE A N 1
ATOM 3197 C CA . ILE A 1 423 ? 9.568 15.037 -7.934 1.00 95.12 423 ILE A CA 1
ATOM 3198 C C . ILE A 1 423 ? 8.516 15.463 -6.900 1.00 95.12 423 ILE A C 1
ATOM 3200 O O . ILE A 1 423 ? 7.321 15.500 -7.186 1.00 95.12 423 ILE A O 1
ATOM 3204 N N . GLU A 1 424 ? 8.980 15.844 -5.713 1.00 94.06 424 GLU A N 1
ATOM 3205 C CA . GLU A 1 424 ? 8.189 16.434 -4.644 1.00 94.06 424 GLU A CA 1
ATOM 3206 C C . GLU A 1 424 ? 7.616 17.807 -5.039 1.00 94.06 424 GLU A C 1
ATOM 3208 O O . GLU A 1 424 ? 6.423 18.028 -4.865 1.00 94.06 424 GLU A O 1
ATOM 3213 N N . ASP A 1 425 ? 8.400 18.675 -5.686 1.00 93.19 425 ASP A N 1
ATOM 3214 C CA . ASP A 1 425 ? 7.992 20.036 -6.082 1.00 93.19 425 ASP A CA 1
ATOM 3215 C C . ASP A 1 425 ? 7.115 20.076 -7.367 1.00 93.19 425 ASP A C 1
ATOM 3217 O O . ASP A 1 425 ? 7.262 20.968 -8.207 1.00 93.19 425 ASP A O 1
ATOM 3221 N N . MET A 1 426 ? 6.232 19.090 -7.585 1.00 92.19 426 MET A N 1
ATOM 3222 C CA . MET A 1 426 ? 5.438 18.948 -8.821 1.00 92.19 426 MET A CA 1
ATOM 3223 C C . MET A 1 426 ? 3.947 19.327 -8.652 1.00 92.19 426 MET A C 1
ATOM 3225 O O . MET A 1 426 ? 3.294 18.835 -7.730 1.00 92.19 426 MET A O 1
ATOM 3229 N N . PRO A 1 427 ? 3.350 20.117 -9.580 1.00 91.56 427 PRO A N 1
ATOM 3230 C CA . PRO A 1 427 ? 1.934 20.523 -9.536 1.00 91.56 427 PRO A CA 1
ATOM 3231 C C . PRO A 1 427 ? 0.911 19.384 -9.452 1.00 91.56 427 PRO A C 1
ATOM 3233 O O . PRO A 1 427 ? -0.160 19.546 -8.862 1.00 91.56 427 PRO A O 1
ATOM 3236 N N . ILE A 1 428 ? 1.222 18.240 -10.062 1.00 94.56 428 ILE A N 1
ATOM 3237 C CA . ILE A 1 428 ? 0.461 16.995 -9.944 1.00 94.56 428 ILE A CA 1
ATOM 3238 C C . ILE A 1 428 ? 1.410 15.947 -9.367 1.00 94.56 428 ILE A C 1
ATOM 3240 O O . ILE A 1 428 ? 2.534 15.797 -9.847 1.00 94.56 428 ILE A O 1
ATOM 3244 N N . ARG A 1 429 ? 0.961 15.202 -8.351 1.00 94.38 429 ARG A N 1
ATOM 3245 C CA . ARG A 1 429 ? 1.788 14.194 -7.674 1.00 94.38 429 ARG A CA 1
ATOM 3246 C C . ARG A 1 429 ? 2.216 13.115 -8.671 1.00 94.38 429 ARG A C 1
ATOM 3248 O O . ARG A 1 429 ? 1.368 12.462 -9.284 1.00 94.38 429 ARG A O 1
ATOM 3255 N N . PHE A 1 430 ? 3.527 12.947 -8.823 1.00 96.88 430 PHE A N 1
ATOM 3256 C CA . PHE A 1 430 ? 4.153 12.050 -9.790 1.00 96.88 430 PHE A CA 1
ATOM 3257 C C . PHE A 1 430 ? 5.019 10.998 -9.093 1.00 96.88 430 PHE A C 1
ATOM 3259 O O . PHE A 1 430 ? 5.657 11.291 -8.084 1.00 96.88 430 PHE A O 1
ATOM 3266 N N . PHE A 1 431 ? 5.093 9.794 -9.661 1.00 97.44 431 PHE A N 1
ATOM 3267 C CA . PHE A 1 431 ? 6.206 8.879 -9.409 1.00 97.44 431 PHE A CA 1
ATOM 3268 C C . PHE A 1 431 ? 6.570 8.057 -10.652 1.00 97.44 431 PHE A C 1
ATOM 3270 O O . PHE A 1 431 ? 5.765 7.860 -11.566 1.00 97.44 431 PHE A O 1
ATOM 3277 N N . CYS A 1 432 ? 7.789 7.526 -10.683 1.00 97.38 432 CYS A N 1
ATOM 3278 C CA . CYS A 1 432 ? 8.194 6.529 -11.676 1.00 97.38 432 CYS A CA 1
ATOM 3279 C C . CYS A 1 432 ? 8.974 5.373 -11.048 1.00 97.38 432 CYS A C 1
ATOM 3281 O O . CYS A 1 432 ? 9.325 5.426 -9.872 1.00 97.38 432 CYS A O 1
ATOM 3283 N N . VAL A 1 433 ? 9.206 4.300 -11.808 1.00 96.12 433 VAL A N 1
ATOM 3284 C CA . VAL A 1 433 ? 9.898 3.096 -11.313 1.00 96.12 433 VAL A CA 1
ATOM 3285 C C . VAL A 1 433 ? 11.087 2.700 -12.185 1.00 96.12 433 VAL A C 1
ATOM 3287 O O . VAL A 1 433 ? 11.068 2.867 -13.406 1.00 96.12 433 VAL A O 1
ATOM 3290 N N . SER A 1 434 ? 12.113 2.139 -11.552 1.00 94.81 434 SER A N 1
ATOM 3291 C CA . SER A 1 434 ? 13.272 1.491 -12.180 1.00 94.81 434 SER A CA 1
ATOM 3292 C C . SER A 1 434 ? 13.547 0.160 -11.480 1.00 94.81 434 SER A C 1
ATOM 3294 O O . SER A 1 434 ? 13.327 0.066 -10.275 1.00 94.81 434 SER A O 1
ATOM 3296 N N . GLY A 1 435 ? 14.072 -0.848 -12.176 1.00 91.06 435 GLY A N 1
ATOM 3297 C CA . GLY A 1 435 ? 14.593 -2.034 -11.487 1.00 91.06 435 GLY A CA 1
ATOM 3298 C C . GLY A 1 435 ? 15.940 -1.718 -10.835 1.00 91.06 435 GLY A C 1
ATOM 3299 O O . GLY A 1 435 ? 16.798 -1.144 -11.504 1.00 91.06 435 GLY A O 1
ATOM 3300 N N . ASP A 1 436 ? 16.146 -2.077 -9.568 1.00 91.56 436 ASP A N 1
ATOM 3301 C CA . ASP A 1 436 ? 17.460 -1.991 -8.923 1.00 91.56 436 ASP A CA 1
ATOM 3302 C C . ASP A 1 436 ? 18.158 -3.353 -8.909 1.00 91.56 436 ASP A C 1
ATOM 3304 O O . ASP A 1 436 ? 17.675 -4.322 -8.324 1.00 91.56 436 ASP A O 1
ATOM 3308 N N . LEU A 1 437 ? 19.336 -3.415 -9.529 1.00 85.19 437 LEU A N 1
ATOM 3309 C CA . LEU A 1 437 ? 20.178 -4.609 -9.541 1.00 85.19 437 LEU A CA 1
ATOM 3310 C C . LEU A 1 437 ? 20.992 -4.780 -8.245 1.00 85.19 437 LEU A C 1
ATOM 3312 O O . LEU A 1 437 ? 21.573 -5.846 -8.050 1.00 85.19 437 LEU A O 1
ATOM 3316 N N . THR A 1 438 ? 21.042 -3.768 -7.368 1.00 83.12 438 THR A N 1
ATOM 3317 C CA . THR A 1 438 ? 21.683 -3.860 -6.045 1.00 83.12 438 THR A CA 1
ATOM 3318 C C . THR A 1 438 ? 20.753 -4.503 -5.010 1.00 83.12 438 THR A C 1
ATOM 3320 O O . THR A 1 438 ? 21.167 -5.442 -4.337 1.00 83.12 438 THR A O 1
ATOM 3323 N N . ALA A 1 439 ? 19.508 -4.029 -4.885 1.00 82.44 439 ALA A N 1
ATOM 3324 C CA . ALA A 1 439 ? 18.503 -4.576 -3.967 1.00 82.44 439 ALA A CA 1
ATOM 3325 C C . ALA A 1 439 ? 17.693 -5.754 -4.548 1.00 82.44 439 ALA A C 1
ATOM 3327 O O . ALA A 1 439 ? 17.004 -6.445 -3.802 1.00 82.44 439 ALA A O 1
ATOM 3328 N N . THR A 1 440 ? 17.772 -6.003 -5.862 1.00 83.38 440 THR A N 1
ATOM 3329 C CA . THR A 1 440 ? 16.949 -6.990 -6.598 1.00 83.38 440 THR A CA 1
ATOM 3330 C C . THR A 1 440 ? 15.433 -6.754 -6.497 1.00 83.38 440 THR A C 1
ATOM 3332 O O . THR A 1 440 ? 14.650 -7.699 -6.527 1.00 83.38 440 THR A O 1
ATOM 3335 N N . ASP A 1 441 ? 15.022 -5.484 -6.432 1.00 87.31 441 ASP A N 1
ATOM 3336 C CA . ASP A 1 441 ? 13.623 -5.055 -6.274 1.00 87.31 441 ASP A CA 1
ATOM 3337 C C . ASP A 1 441 ? 13.295 -3.805 -7.130 1.00 87.31 441 ASP A C 1
ATOM 3339 O O . ASP A 1 441 ? 14.146 -3.257 -7.841 1.00 87.31 441 ASP A O 1
ATOM 3343 N N . LEU A 1 442 ? 12.040 -3.354 -7.093 1.00 90.19 442 LEU A N 1
ATOM 3344 C CA . LEU A 1 442 ? 11.555 -2.118 -7.701 1.00 90.19 442 LEU A CA 1
ATOM 3345 C C . LEU A 1 442 ? 11.959 -0.888 -6.879 1.00 90.19 442 LEU A C 1
ATOM 3347 O O . LEU A 1 442 ? 11.434 -0.640 -5.798 1.00 90.19 442 LEU A O 1
ATOM 3351 N N . MET A 1 443 ? 12.811 -0.040 -7.452 1.00 93.50 443 MET A N 1
ATOM 3352 C CA . MET A 1 443 ? 13.073 1.295 -6.922 1.00 93.50 443 MET A CA 1
ATOM 3353 C C . MET A 1 443 ? 11.996 2.265 -7.424 1.00 93.50 443 MET A C 1
ATOM 3355 O O . MET A 1 443 ? 11.908 2.539 -8.627 1.00 93.50 443 MET A O 1
ATOM 3359 N N . MET A 1 444 ? 11.190 2.796 -6.502 1.00 95.00 444 MET A N 1
ATOM 3360 C CA . MET A 1 444 ? 10.273 3.908 -6.762 1.00 95.00 444 MET A CA 1
ATOM 3361 C C . MET A 1 444 ? 11.019 5.246 -6.670 1.00 95.00 444 MET A C 1
ATOM 3363 O O . MET A 1 444 ? 11.881 5.436 -5.817 1.00 95.00 444 MET A O 1
ATOM 3367 N N . HIS A 1 445 ? 10.663 6.175 -7.553 1.00 95.81 445 HIS A N 1
ATOM 3368 C CA . HIS A 1 445 ? 11.127 7.559 -7.574 1.00 95.81 445 HIS A CA 1
ATOM 3369 C C . HIS A 1 445 ? 9.907 8.467 -7.431 1.00 95.81 445 HIS A C 1
ATOM 3371 O O . HIS A 1 445 ? 9.292 8.854 -8.426 1.00 95.81 445 HIS A O 1
ATOM 3377 N N . ASP A 1 446 ? 9.533 8.741 -6.187 1.00 93.19 446 ASP A N 1
ATOM 3378 C CA . ASP A 1 446 ? 8.500 9.691 -5.748 1.00 93.19 446 ASP A CA 1
ATOM 3379 C C . ASP A 1 446 ? 9.097 10.933 -5.049 1.00 93.19 446 ASP A C 1
ATOM 3381 O O . ASP A 1 446 ? 8.368 11.870 -4.723 1.00 93.19 446 ASP A O 1
ATOM 3385 N N . HIS A 1 447 ? 10.423 10.939 -4.866 1.00 92.31 447 HIS A N 1
ATOM 3386 C CA . HIS A 1 447 ? 11.234 12.004 -4.280 1.00 92.31 447 HIS A CA 1
ATOM 3387 C C . HIS A 1 447 ? 12.601 12.109 -4.982 1.00 92.31 447 HIS A C 1
ATOM 3389 O O . HIS A 1 447 ? 13.107 11.130 -5.537 1.00 92.31 447 HIS A O 1
ATOM 3395 N N . GLY A 1 448 ? 13.239 13.278 -4.922 1.00 91.94 448 GLY A N 1
ATOM 3396 C CA . GLY A 1 448 ? 14.549 13.542 -5.514 1.00 91.94 448 GLY A CA 1
ATOM 3397 C C . GLY A 1 448 ? 14.471 14.196 -6.896 1.00 91.94 448 GLY A C 1
ATOM 3398 O O . GLY A 1 448 ? 13.463 14.780 -7.283 1.00 91.94 448 GLY A O 1
ATOM 3399 N N . THR A 1 449 ? 15.575 14.190 -7.648 1.00 93.75 449 THR A N 1
ATOM 3400 C CA . THR A 1 449 ? 15.673 14.969 -8.895 1.00 93.75 449 THR A CA 1
ATOM 3401 C C . THR A 1 449 ? 14.945 14.290 -10.060 1.00 93.75 449 THR A C 1
ATOM 3403 O O . THR A 1 449 ? 15.267 13.167 -10.446 1.00 93.75 449 THR A O 1
ATOM 3406 N N . LEU A 1 450 ? 14.012 15.007 -10.689 1.00 94.19 450 LEU A N 1
ATOM 3407 C CA . LEU A 1 450 ? 13.067 14.469 -11.672 1.00 94.19 450 LEU A CA 1
ATOM 3408 C C . LEU A 1 450 ? 13.747 13.811 -12.884 1.00 94.19 450 LEU A C 1
ATOM 3410 O O . LEU A 1 450 ? 13.394 12.698 -13.281 1.00 94.19 450 LEU A O 1
ATOM 3414 N N . TRP A 1 451 ? 14.770 14.461 -13.451 1.00 93.81 451 TRP A N 1
ATOM 3415 C CA . TRP A 1 451 ? 15.507 13.909 -14.594 1.00 93.81 451 TRP A CA 1
ATOM 3416 C C . TRP A 1 451 ? 16.323 12.657 -14.234 1.00 93.81 451 TRP A C 1
ATOM 3418 O O . TRP A 1 451 ? 16.608 11.856 -15.124 1.00 93.81 451 TRP A O 1
ATOM 3428 N N . GLU A 1 452 ? 16.684 12.466 -12.959 1.00 93.44 452 GLU A N 1
ATOM 3429 C CA . GLU A 1 452 ? 17.452 11.306 -12.491 1.00 93.44 452 GLU A CA 1
ATOM 3430 C C . GLU A 1 452 ? 16.561 10.064 -12.427 1.00 93.44 452 GLU A C 1
ATOM 3432 O O . GLU A 1 452 ? 16.913 9.044 -13.022 1.00 93.44 452 GLU A O 1
ATOM 3437 N N . GLY A 1 453 ? 15.368 10.178 -11.833 1.00 93.94 453 GLY A N 1
ATOM 3438 C CA . GLY A 1 453 ? 14.376 9.097 -11.809 1.00 93.94 453 GLY A CA 1
ATOM 3439 C C . GLY A 1 453 ? 13.922 8.673 -13.209 1.00 93.94 453 GLY A C 1
ATOM 3440 O O . GLY A 1 453 ? 13.919 7.487 -13.530 1.00 93.94 453 GLY A O 1
ATOM 3441 N N . ILE A 1 454 ? 13.649 9.629 -14.103 1.00 94.50 454 ILE A N 1
ATOM 3442 C CA . ILE A 1 454 ? 13.244 9.337 -15.493 1.00 94.50 454 ILE A CA 1
ATOM 3443 C C . ILE A 1 454 ? 14.399 8.727 -16.300 1.00 94.50 454 ILE A C 1
ATOM 3445 O O . ILE A 1 454 ? 14.202 7.761 -17.042 1.00 94.50 454 ILE A O 1
ATOM 3449 N N . ARG A 1 455 ? 15.635 9.229 -16.138 1.00 91.56 455 ARG A N 1
ATOM 3450 C CA . ARG A 1 455 ? 16.806 8.624 -16.791 1.00 91.56 455 ARG A CA 1
ATOM 3451 C C . ARG A 1 455 ? 17.064 7.214 -16.257 1.00 91.56 455 ARG A C 1
ATOM 3453 O O . ARG A 1 455 ? 17.414 6.360 -17.071 1.00 91.56 455 ARG A O 1
ATOM 3460 N N . ALA A 1 456 ? 16.861 6.946 -14.966 1.00 92.25 456 ALA A N 1
ATOM 3461 C CA . ALA A 1 456 ? 16.911 5.600 -14.395 1.00 92.25 456 ALA A CA 1
ATOM 3462 C C . ALA A 1 456 ? 15.809 4.704 -14.992 1.00 92.25 456 ALA A C 1
ATOM 3464 O O . ALA A 1 456 ? 16.130 3.678 -15.591 1.00 92.25 456 ALA A O 1
ATOM 3465 N N . SER A 1 457 ? 14.548 5.148 -14.951 1.00 93.25 457 SER A N 1
ATOM 3466 C CA . SER A 1 457 ? 13.364 4.441 -15.465 1.00 93.25 457 SER A CA 1
ATOM 3467 C C . SER A 1 457 ? 13.452 4.061 -16.951 1.00 93.25 457 SER A C 1
ATOM 3469 O O . SER A 1 457 ? 12.850 3.068 -17.346 1.00 93.25 457 SER A O 1
ATOM 3471 N N . GLY A 1 458 ? 14.227 4.799 -17.760 1.00 87.81 458 GLY A N 1
ATOM 3472 C CA . GLY A 1 458 ? 14.531 4.496 -19.169 1.00 87.81 458 GLY A CA 1
ATOM 3473 C C . GLY A 1 458 ? 15.885 3.810 -19.446 1.00 87.81 458 GLY A C 1
ATOM 3474 O O . GLY A 1 458 ? 16.371 3.849 -20.578 1.00 87.81 458 GLY A O 1
ATOM 3475 N N . SER A 1 459 ? 16.562 3.242 -18.440 1.00 87.75 459 SER A N 1
ATOM 3476 C CA . SER A 1 459 ? 17.903 2.632 -18.575 1.00 87.75 459 SER A CA 1
ATOM 3477 C C . SER A 1 459 ? 17.870 1.216 -19.168 1.00 87.75 459 SER A C 1
ATOM 3479 O O . SER A 1 459 ? 18.185 0.247 -18.476 1.00 87.75 459 SER A O 1
ATOM 3481 N N . ILE A 1 460 ? 17.467 1.067 -20.436 1.00 82.62 460 ILE A N 1
ATOM 3482 C CA . ILE A 1 460 ? 17.266 -0.262 -21.044 1.00 82.62 460 ILE A CA 1
ATOM 3483 C C . ILE A 1 460 ? 18.589 -1.061 -21.076 1.00 82.62 460 ILE A C 1
ATOM 3485 O O . ILE A 1 460 ? 19.535 -0.612 -21.742 1.00 82.62 460 ILE A O 1
ATOM 3489 N N . PRO A 1 461 ? 18.659 -2.250 -20.432 1.00 75.94 461 PRO A N 1
ATOM 3490 C CA . PRO A 1 461 ? 19.864 -3.078 -20.387 1.00 75.94 461 PRO A CA 1
ATOM 3491 C C . PRO A 1 461 ? 20.470 -3.369 -21.767 1.00 75.94 461 PRO A C 1
ATOM 3493 O O . PRO A 1 461 ? 19.764 -3.637 -22.740 1.00 75.94 461 PRO A O 1
ATOM 3496 N N . GLY A 1 462 ? 21.801 -3.307 -21.860 1.00 69.38 462 GLY A N 1
ATOM 3497 C CA . GLY A 1 462 ? 22.578 -3.582 -23.077 1.00 69.38 462 GLY A CA 1
ATOM 3498 C C . GLY A 1 462 ? 22.517 -2.492 -24.159 1.00 69.38 462 GLY A C 1
ATOM 3499 O O . GLY A 1 462 ? 23.509 -2.268 -24.855 1.00 69.38 462 GLY A O 1
ATOM 3500 N N . ALA A 1 463 ? 21.405 -1.762 -24.291 1.00 71.62 463 ALA A N 1
ATOM 3501 C CA . ALA A 1 463 ? 21.320 -0.607 -25.185 1.00 71.62 463 ALA A CA 1
ATOM 3502 C C . ALA A 1 463 ? 21.985 0.631 -24.567 1.00 71.62 463 ALA A C 1
ATOM 3504 O O . ALA A 1 463 ? 22.919 1.183 -25.154 1.00 71.62 463 ALA A O 1
ATOM 3505 N N . GLY A 1 464 ? 21.523 1.039 -23.383 1.00 73.69 464 GLY A N 1
ATOM 3506 C CA . GLY A 1 464 ? 22.097 2.132 -22.599 1.00 73.69 464 GLY A CA 1
ATOM 3507 C C . GLY A 1 464 ? 22.878 1.621 -21.383 1.00 73.69 464 GLY A C 1
ATOM 3508 O O . GLY A 1 464 ? 22.698 0.474 -20.973 1.00 73.69 464 GLY A O 1
ATOM 3509 N N . PRO A 1 465 ? 23.749 2.451 -20.784 1.00 79.81 465 PRO A N 1
ATOM 3510 C CA . PRO A 1 465 ? 24.381 2.111 -19.519 1.00 79.81 465 PRO A CA 1
ATOM 3511 C C . PRO A 1 465 ? 23.359 2.229 -18.371 1.00 79.81 465 PRO A C 1
ATOM 3513 O O . PRO A 1 465 ? 22.502 3.130 -18.426 1.00 79.81 465 PRO A O 1
ATOM 3516 N N . PRO A 1 466 ? 23.471 1.380 -17.329 1.00 85.06 466 PRO A N 1
ATOM 3517 C CA . PRO A 1 466 ? 22.688 1.521 -16.105 1.00 85.06 466 PRO A CA 1
ATOM 3518 C C . PRO A 1 466 ? 22.995 2.856 -15.419 1.00 85.06 466 PRO A C 1
ATOM 3520 O O . PRO A 1 466 ? 24.056 3.457 -15.630 1.00 85.06 466 PRO A O 1
ATOM 3523 N N . MET A 1 467 ? 22.062 3.325 -14.597 1.00 87.00 467 MET A N 1
ATOM 3524 C CA . MET A 1 467 ? 22.218 4.554 -13.831 1.00 87.00 467 MET A CA 1
ATOM 3525 C C . MET A 1 467 ? 22.661 4.242 -12.401 1.00 87.00 467 MET A C 1
ATOM 3527 O O . MET A 1 467 ? 21.962 3.564 -11.656 1.00 87.00 467 MET A O 1
ATOM 3531 N N . PHE A 1 468 ? 23.820 4.773 -12.015 1.00 86.88 468 PHE A N 1
ATOM 3532 C CA . PHE A 1 468 ? 24.309 4.719 -10.640 1.00 86.88 468 PHE A CA 1
ATOM 3533 C C . PHE A 1 468 ? 23.737 5.910 -9.868 1.00 86.88 468 PHE A C 1
ATOM 3535 O O . PHE A 1 468 ? 24.057 7.054 -10.194 1.00 86.88 468 PHE A O 1
ATOM 3542 N N . LEU A 1 469 ? 22.891 5.649 -8.872 1.00 84.88 469 LEU A N 1
ATOM 3543 C CA . LEU A 1 469 ? 22.220 6.675 -8.067 1.00 84.88 469 LEU A CA 1
ATOM 3544 C C . LEU A 1 469 ? 22.208 6.232 -6.602 1.00 84.88 469 LEU A C 1
ATOM 3546 O O . LEU A 1 469 ? 21.796 5.118 -6.302 1.00 84.88 469 LEU A O 1
ATOM 3550 N N . ASN A 1 470 ? 22.706 7.072 -5.692 1.00 83.19 470 ASN A N 1
ATOM 3551 C CA . ASN A 1 470 ? 22.753 6.823 -4.240 1.00 83.19 470 ASN A CA 1
ATOM 3552 C C . ASN A 1 470 ? 23.399 5.482 -3.798 1.00 83.19 470 ASN A C 1
ATOM 3554 O O . ASN A 1 470 ? 23.189 5.039 -2.675 1.00 83.19 470 ASN A O 1
ATOM 3558 N N . GLY A 1 471 ? 24.208 4.845 -4.656 1.00 82.25 471 GLY A N 1
ATOM 3559 C CA . GLY A 1 471 ? 24.826 3.526 -4.419 1.00 82.25 471 GLY A CA 1
ATOM 3560 C C . GLY A 1 471 ? 24.105 2.340 -5.083 1.00 82.25 471 GLY A C 1
ATOM 3561 O O . GLY A 1 471 ? 24.661 1.244 -5.138 1.00 82.25 471 GLY A O 1
ATOM 3562 N N . HIS A 1 472 ? 22.918 2.568 -5.641 1.00 88.75 472 HIS A N 1
ATOM 3563 C CA . HIS A 1 472 ? 22.103 1.586 -6.359 1.00 88.75 472 HIS A CA 1
ATOM 3564 C C . HIS A 1 472 ? 22.475 1.519 -7.849 1.00 88.75 472 HIS A C 1
ATOM 3566 O O . HIS A 1 472 ? 23.045 2.471 -8.398 1.00 88.75 472 HIS A O 1
ATOM 3572 N N . VAL A 1 473 ? 22.159 0.399 -8.512 1.00 88.94 473 VAL A N 1
ATOM 3573 C CA . VAL A 1 473 ? 22.489 0.144 -9.926 1.00 88.94 473 VAL A CA 1
ATOM 3574 C C . VAL A 1 473 ? 21.194 -0.052 -10.707 1.00 88.94 473 VAL A C 1
ATOM 3576 O O . VAL A 1 473 ? 20.675 -1.159 -10.838 1.00 88.94 473 VAL A O 1
ATOM 3579 N N . LEU A 1 474 ? 20.667 1.055 -11.226 1.00 91.12 474 LEU A N 1
ATOM 3580 C CA . LEU A 1 474 ? 19.306 1.136 -11.744 1.00 91.12 474 LEU A CA 1
ATOM 3581 C C . LEU A 1 474 ? 19.223 0.853 -13.253 1.00 91.12 474 LEU A C 1
ATOM 3583 O O . LEU A 1 474 ? 20.021 1.360 -14.052 1.00 91.12 474 LEU A O 1
ATOM 3587 N N . VAL A 1 475 ? 18.208 0.082 -13.642 1.00 90.62 475 VAL A N 1
ATOM 3588 C CA . VAL A 1 475 ? 17.837 -0.265 -15.024 1.00 90.62 475 VAL A CA 1
ATOM 3589 C C . VAL A 1 475 ? 16.370 0.082 -15.318 1.00 90.62 475 VAL A C 1
ATOM 3591 O O . VAL A 1 475 ? 15.606 0.403 -14.410 1.00 90.62 475 VAL A O 1
ATOM 3594 N N . ASP A 1 476 ? 15.970 0.037 -16.594 1.00 90.31 476 ASP A N 1
ATOM 3595 C CA . ASP A 1 476 ? 14.608 0.380 -17.038 1.00 90.31 476 ASP A CA 1
ATOM 3596 C C . ASP A 1 476 ? 13.523 -0.335 -16.209 1.00 90.31 476 ASP A C 1
ATOM 3598 O O . ASP A 1 476 ? 13.607 -1.540 -15.958 1.00 90.31 476 ASP A O 1
ATOM 3602 N N . GLY A 1 477 ? 12.503 0.408 -15.770 1.00 86.62 477 GLY A N 1
ATOM 3603 C CA . GLY A 1 477 ? 11.455 -0.128 -14.892 1.00 86.62 477 GLY A CA 1
ATOM 3604 C C . GLY A 1 477 ? 10.657 -1.268 -15.523 1.00 86.62 477 GLY A C 1
ATOM 3605 O O . GLY A 1 477 ? 10.190 -2.156 -14.811 1.00 86.62 477 GLY A O 1
ATOM 3606 N N . GLY A 1 478 ? 10.594 -1.319 -16.859 1.00 85.69 478 GLY A N 1
ATOM 3607 C CA . GLY A 1 478 ? 9.911 -2.358 -17.621 1.00 85.69 478 GLY A CA 1
ATOM 3608 C C . GLY A 1 478 ? 10.476 -3.766 -17.426 1.00 85.69 478 GLY A C 1
ATOM 3609 O O . GLY A 1 478 ? 9.810 -4.730 -17.801 1.00 85.69 478 GLY A O 1
ATOM 3610 N N . VAL A 1 479 ? 11.648 -3.915 -16.799 1.00 84.50 479 VAL A N 1
ATOM 3611 C CA . VAL A 1 479 ? 12.205 -5.211 -16.369 1.00 84.50 479 VAL A CA 1
ATOM 3612 C C . VAL A 1 479 ? 11.342 -5.869 -15.278 1.00 84.50 479 VAL A C 1
ATOM 3614 O O . VAL A 1 479 ? 11.074 -7.069 -15.339 1.00 84.50 479 VAL A O 1
ATOM 3617 N N . LEU A 1 480 ? 10.863 -5.092 -14.299 1.00 85.12 480 LEU A N 1
ATOM 3618 C CA . LEU A 1 480 ? 10.114 -5.609 -13.143 1.00 85.12 480 LEU A CA 1
ATOM 3619 C C . LEU A 1 480 ? 8.643 -5.166 -13.123 1.00 85.12 480 LEU A C 1
ATOM 3621 O O . LEU A 1 480 ? 7.774 -5.977 -12.802 1.00 85.12 480 LEU A O 1
ATOM 3625 N N . ASN A 1 481 ? 8.349 -3.914 -13.491 1.00 89.25 481 ASN A N 1
ATOM 3626 C CA . ASN A 1 481 ? 6.985 -3.407 -13.595 1.00 89.25 481 ASN A CA 1
ATOM 3627 C C . ASN A 1 481 ? 6.841 -2.387 -14.735 1.00 89.25 481 ASN A C 1
ATOM 3629 O O . ASN A 1 481 ? 7.107 -1.200 -14.574 1.00 89.25 481 ASN A O 1
ATOM 3633 N N . ASN A 1 482 ? 6.380 -2.853 -15.898 1.00 90.25 482 ASN A N 1
ATOM 3634 C CA . ASN A 1 482 ? 6.125 -2.006 -17.068 1.00 90.25 482 ASN A CA 1
ATOM 3635 C C . ASN A 1 482 ? 4.827 -1.175 -16.981 1.00 90.25 482 ASN A C 1
ATOM 3637 O O . ASN A 1 482 ? 4.596 -0.355 -17.867 1.00 90.25 482 ASN A O 1
ATOM 3641 N N . LEU A 1 483 ? 3.963 -1.396 -15.979 1.00 92.00 483 LEU A N 1
ATOM 3642 C CA . LEU A 1 483 ? 2.663 -0.725 -15.829 1.00 92.00 483 LEU A CA 1
ATOM 3643 C C . LEU A 1 483 ? 2.274 -0.637 -14.331 1.00 92.00 483 LEU A C 1
ATOM 3645 O O . LEU A 1 483 ? 1.469 -1.455 -13.870 1.00 92.00 483 LEU A O 1
ATOM 3649 N N . PRO A 1 484 ? 2.822 0.344 -13.579 1.00 93.38 484 PRO A N 1
ATOM 3650 C CA . PRO A 1 484 ? 2.830 0.382 -12.108 1.00 93.38 484 PRO A CA 1
ATOM 3651 C C . PRO A 1 484 ? 1.499 0.824 -11.473 1.00 93.38 484 PRO A C 1
ATOM 3653 O O . PRO A 1 484 ? 1.443 1.710 -10.620 1.00 93.38 484 PRO A O 1
ATOM 3656 N N . GLY A 1 485 ? 0.395 0.232 -11.929 1.00 90.81 485 GLY A N 1
ATOM 3657 C CA . GLY A 1 485 ? -0.947 0.517 -11.427 1.00 90.81 485 GLY A CA 1
ATOM 3658 C C . GLY A 1 485 ? -1.285 -0.239 -10.149 1.00 90.81 485 GLY A C 1
ATOM 3659 O O . GLY A 1 485 ? -2.068 0.262 -9.355 1.00 90.81 485 GLY A O 1
ATOM 3660 N N . ASP A 1 486 ? -0.653 -1.385 -9.912 1.00 88.00 486 ASP A N 1
ATOM 3661 C CA . ASP A 1 486 ? -0.589 -2.050 -8.609 1.00 88.00 486 ASP A CA 1
ATOM 3662 C C . ASP A 1 486 ? -0.065 -1.090 -7.529 1.00 88.00 486 ASP A C 1
ATOM 3664 O O . ASP A 1 486 ? -0.775 -0.806 -6.569 1.00 88.00 486 ASP A O 1
ATOM 3668 N N . LEU A 1 487 ? 1.098 -0.472 -7.759 1.00 91.00 487 LEU A N 1
ATOM 3669 C CA . LEU A 1 487 ? 1.693 0.507 -6.843 1.00 91.00 487 LEU A CA 1
ATOM 3670 C C . LEU A 1 487 ? 0.824 1.767 -6.675 1.00 91.00 487 LEU A C 1
ATOM 3672 O O . LEU A 1 487 ? 0.798 2.358 -5.599 1.00 91.00 487 LEU A O 1
ATOM 3676 N N . MET A 1 488 ? 0.090 2.170 -7.719 1.00 92.75 488 MET A N 1
ATOM 3677 C CA . MET A 1 488 ? -0.879 3.268 -7.635 1.00 92.75 488 MET A CA 1
ATOM 3678 C C . MET A 1 488 ? -2.090 2.895 -6.762 1.00 92.75 488 MET A C 1
ATOM 3680 O O . MET A 1 488 ? -2.473 3.679 -5.898 1.00 92.75 488 MET A O 1
ATOM 3684 N N . MET A 1 489 ? -2.674 1.707 -6.963 1.00 88.06 489 MET A N 1
ATOM 3685 C CA . MET A 1 489 ? -3.845 1.212 -6.223 1.00 88.06 489 MET A CA 1
ATOM 3686 C C . MET A 1 489 ? -3.540 0.892 -4.759 1.00 88.06 489 MET A C 1
ATOM 3688 O O . MET A 1 489 ? -4.390 1.099 -3.898 1.00 88.06 489 MET A O 1
ATOM 3692 N N . ASP A 1 490 ? -2.347 0.371 -4.477 1.00 84.06 490 ASP A N 1
ATOM 3693 C CA . ASP A 1 490 ? -1.962 -0.052 -3.130 1.00 84.06 490 ASP A CA 1
ATOM 3694 C C . ASP A 1 490 ? -1.488 1.143 -2.268 1.00 84.06 490 ASP A C 1
ATOM 3696 O O . ASP A 1 490 ? -1.500 1.054 -1.041 1.00 84.06 490 ASP A O 1
ATOM 3700 N N . ARG A 1 491 ? -1.141 2.287 -2.890 1.00 84.94 491 ARG A N 1
ATOM 3701 C CA . ARG A 1 491 ? -0.765 3.542 -2.204 1.00 84.94 491 ARG A CA 1
ATOM 3702 C C . ARG A 1 491 ? -1.876 4.599 -2.151 1.00 84.94 491 ARG A C 1
ATOM 3704 O O . ARG A 1 491 ? -1.912 5.371 -1.193 1.00 84.94 491 ARG A O 1
ATOM 3711 N N . TYR A 1 492 ? -2.762 4.669 -3.150 1.00 88.44 492 TYR A N 1
ATOM 3712 C CA . TYR A 1 492 ? -3.725 5.768 -3.294 1.00 88.44 492 TYR A CA 1
ATOM 3713 C C . TYR A 1 492 ? -5.152 5.304 -3.609 1.00 88.44 492 TYR A C 1
ATOM 3715 O O . TYR A 1 492 ? -5.391 4.448 -4.457 1.00 88.44 492 TYR A O 1
ATOM 3723 N N . THR A 1 493 ? -6.125 5.967 -2.982 1.00 85.38 493 THR A N 1
ATOM 3724 C CA . THR A 1 493 ? -7.548 5.846 -3.316 1.00 85.38 493 THR A CA 1
ATOM 3725 C C . THR A 1 493 ? -7.914 6.680 -4.550 1.00 85.38 493 THR A C 1
ATOM 3727 O O . THR A 1 493 ? -7.221 7.636 -4.914 1.00 85.38 493 THR A O 1
ATOM 3730 N N . GLY A 1 494 ? -9.004 6.299 -5.218 1.00 87.94 494 GLY A N 1
ATOM 3731 C CA . GLY A 1 494 ? -9.471 6.893 -6.474 1.00 87.94 494 GLY A CA 1
ATOM 3732 C C . GLY A 1 494 ? -9.855 5.830 -7.505 1.00 87.94 494 GLY A C 1
ATOM 3733 O O . GLY A 1 494 ? -9.861 4.639 -7.199 1.00 87.94 494 GLY A O 1
ATOM 3734 N N . ALA A 1 495 ? -10.183 6.264 -8.720 1.00 91.88 495 ALA A N 1
ATOM 3735 C CA . ALA A 1 495 ? -10.237 5.410 -9.906 1.00 91.88 495 ALA A CA 1
ATOM 3736 C C . ALA A 1 495 ? -8.865 5.411 -10.598 1.00 91.88 495 ALA A C 1
ATOM 3738 O O . ALA A 1 495 ? -8.254 6.470 -10.760 1.00 91.88 495 ALA A O 1
ATOM 3739 N N . VAL A 1 496 ? -8.377 4.245 -11.018 1.00 94.56 496 VAL A N 1
ATOM 3740 C CA . VAL A 1 496 ? -7.078 4.079 -11.677 1.00 94.56 496 VAL A CA 1
ATOM 3741 C C . VAL A 1 496 ? -7.255 3.851 -13.175 1.00 94.56 496 VAL A C 1
ATOM 3743 O O . VAL A 1 496 ? -7.795 2.838 -13.625 1.00 94.56 496 VAL A O 1
ATOM 3746 N N . VAL A 1 497 ? -6.747 4.811 -13.947 1.00 95.38 497 VAL A N 1
ATOM 3747 C CA . VAL A 1 497 ? -6.708 4.797 -15.411 1.00 95.38 497 VAL A CA 1
ATOM 3748 C C . VAL A 1 497 ? -5.340 4.297 -15.856 1.00 95.38 497 VAL A C 1
ATOM 3750 O O . VAL A 1 497 ? -4.333 4.953 -15.598 1.00 95.38 497 VAL A O 1
ATOM 3753 N N . ALA A 1 498 ? -5.282 3.168 -16.558 1.00 95.25 498 ALA A N 1
ATOM 3754 C CA . ALA A 1 498 ? -4.033 2.601 -17.062 1.00 95.25 498 ALA A CA 1
ATOM 3755 C C . ALA A 1 498 ? -3.934 2.687 -18.589 1.00 95.25 498 ALA A C 1
ATOM 3757 O O . ALA A 1 498 ? -4.887 2.373 -19.300 1.00 95.25 498 ALA A O 1
ATOM 3758 N N . VAL A 1 499 ? -2.763 3.080 -19.101 1.00 95.62 499 VAL A N 1
ATOM 3759 C CA . VAL A 1 499 ? -2.477 3.181 -20.540 1.00 95.62 499 VAL A CA 1
ATOM 3760 C C . VAL A 1 499 ? -1.319 2.260 -20.911 1.00 95.62 499 VAL A C 1
ATOM 3762 O O . VAL A 1 499 ? -0.142 2.612 -20.771 1.00 95.62 499 VAL A O 1
ATOM 3765 N N . ASP A 1 500 ? -1.664 1.076 -21.412 1.00 92.88 500 ASP A N 1
ATOM 3766 C CA . ASP A 1 500 ? -0.713 0.059 -21.847 1.00 92.88 500 ASP A CA 1
ATOM 3767 C C . ASP A 1 500 ? -0.449 0.172 -23.357 1.00 92.88 500 ASP A C 1
ATOM 3769 O O . ASP A 1 500 ? -1.292 -0.138 -24.200 1.00 92.88 500 ASP A O 1
ATOM 3773 N N . VAL A 1 501 ? 0.754 0.640 -23.694 1.00 88.81 501 VAL A N 1
ATOM 3774 C CA . VAL A 1 501 ? 1.244 0.802 -25.074 1.00 88.81 501 VAL A CA 1
ATOM 3775 C C . VAL A 1 501 ? 2.054 -0.400 -25.569 1.00 88.81 501 VAL A C 1
ATOM 3777 O O . VAL A 1 501 ? 2.555 -0.387 -26.697 1.00 88.81 501 VAL A O 1
ATOM 3780 N N . ASN A 1 502 ? 2.196 -1.444 -24.748 1.00 76.88 502 ASN A N 1
ATOM 3781 C CA . ASN A 1 502 ? 2.924 -2.665 -25.075 1.00 76.88 502 ASN A CA 1
ATOM 3782 C C . ASN A 1 502 ? 2.087 -3.951 -24.855 1.00 76.88 502 ASN A C 1
ATOM 3784 O O . ASN A 1 502 ? 2.634 -4.945 -24.369 1.00 76.88 502 ASN A O 1
ATOM 3788 N N . PRO A 1 503 ? 0.787 -3.992 -25.234 1.00 59.22 503 PRO A N 1
ATOM 3789 C CA . PRO A 1 503 ? -0.054 -5.164 -25.012 1.00 59.22 503 PRO A CA 1
ATOM 3790 C C . PRO A 1 503 ? 0.499 -6.386 -25.756 1.00 59.22 503 PRO A C 1
ATOM 3792 O O . PRO A 1 503 ? 1.041 -6.262 -26.857 1.00 59.22 503 PRO A O 1
ATOM 3795 N N . MET A 1 504 ? 0.339 -7.569 -25.150 1.00 51.91 504 MET A N 1
ATOM 3796 C CA . MET A 1 504 ? 1.007 -8.830 -25.507 1.00 51.91 504 MET A CA 1
ATOM 3797 C C . MET A 1 504 ? 0.981 -9.205 -27.005 1.00 51.91 504 MET A C 1
ATOM 3799 O O . MET A 1 504 ? 0.203 -10.052 -27.448 1.00 51.91 504 MET A O 1
ATOM 3803 N N . ALA A 1 505 ? 1.928 -8.683 -27.782 1.00 46.94 505 ALA A N 1
ATOM 3804 C CA . ALA A 1 505 ? 2.265 -9.228 -29.089 1.00 46.94 505 ALA A CA 1
ATOM 3805 C C . ALA A 1 505 ? 2.995 -10.563 -28.874 1.00 46.94 505 ALA A C 1
ATOM 3807 O O . ALA A 1 505 ? 4.163 -10.584 -28.472 1.00 46.94 505 ALA A O 1
ATOM 3808 N N . SER A 1 506 ? 2.315 -11.692 -29.085 1.00 44.50 506 SER A N 1
ATOM 3809 C CA . SER A 1 506 ? 2.936 -13.022 -29.070 1.00 44.50 506 SER A CA 1
ATOM 3810 C C . SER A 1 506 ? 4.102 -13.055 -30.059 1.00 44.50 506 SER A C 1
ATOM 3812 O O . SER A 1 506 ? 3.902 -12.745 -31.233 1.00 44.50 506 SER A O 1
ATOM 3814 N N . MET A 1 507 ? 5.308 -13.420 -29.609 1.00 51.94 507 MET A N 1
ATOM 3815 C CA . MET A 1 507 ? 6.478 -13.513 -30.489 1.00 51.94 507 MET A CA 1
ATOM 3816 C C . MET A 1 507 ? 6.374 -14.774 -31.357 1.00 51.94 507 MET A C 1
ATOM 3818 O O . MET A 1 507 ? 6.913 -15.825 -31.026 1.00 51.94 507 MET A O 1
ATOM 3822 N N . THR A 1 508 ? 5.615 -14.680 -32.447 1.00 45.75 508 THR A N 1
ATOM 3823 C CA . THR A 1 508 ? 5.392 -15.778 -33.390 1.00 45.75 508 THR A CA 1
ATOM 3824 C C . THR A 1 508 ? 6.566 -15.894 -34.352 1.00 45.75 508 THR A C 1
ATOM 3826 O O . THR A 1 508 ? 6.664 -15.127 -35.313 1.00 45.75 508 THR A O 1
ATOM 3829 N N . VAL A 1 509 ? 7.436 -16.871 -34.106 1.00 49.81 509 VAL A N 1
ATOM 3830 C CA . VAL A 1 509 ? 8.362 -17.382 -35.124 1.00 49.81 509 VAL A CA 1
ATOM 3831 C C . VAL A 1 509 ? 7.531 -18.086 -36.214 1.00 49.81 509 VAL A C 1
ATOM 3833 O O . VAL A 1 509 ? 6.531 -18.728 -35.877 1.00 49.81 509 VAL A O 1
ATOM 3836 N N . PRO A 1 510 ? 7.876 -17.958 -37.508 1.00 52.28 510 PRO A N 1
ATOM 3837 C CA . PRO A 1 510 ? 7.303 -18.791 -38.564 1.00 52.28 510 PRO A CA 1
ATOM 3838 C C . PRO A 1 510 ? 7.444 -20.292 -38.247 1.00 52.28 510 PRO A C 1
ATOM 3840 O O . PRO A 1 510 ? 8.447 -20.715 -37.677 1.00 52.28 510 PRO A O 1
ATOM 3843 N N . ALA A 1 511 ? 6.430 -21.093 -38.585 1.00 48.22 511 ALA A N 1
ATOM 3844 C CA . ALA A 1 511 ? 6.333 -22.506 -38.185 1.00 48.22 511 ALA A CA 1
ATOM 3845 C C . ALA A 1 511 ? 7.231 -23.464 -39.003 1.00 48.22 511 ALA A C 1
ATOM 3847 O O . ALA A 1 511 ? 7.058 -24.676 -38.942 1.00 48.22 511 ALA A O 1
ATOM 3848 N N . ASP A 1 512 ? 8.144 -22.905 -39.795 1.00 51.44 512 ASP A N 1
ATOM 3849 C CA . ASP A 1 512 ? 9.048 -23.543 -40.752 1.00 51.44 512 ASP A CA 1
ATOM 3850 C C . ASP A 1 512 ? 10.538 -23.282 -40.424 1.00 51.44 512 ASP A C 1
ATOM 3852 O O . ASP A 1 512 ? 11.398 -23.361 -41.301 1.00 51.44 512 ASP A O 1
ATOM 3856 N N . ILE A 1 513 ? 10.851 -22.952 -39.162 1.00 55.81 513 ILE A N 1
ATOM 3857 C CA . ILE A 1 513 ? 12.215 -22.678 -38.673 1.00 55.81 513 ILE A CA 1
ATOM 3858 C C . ILE A 1 513 ? 12.580 -23.648 -37.536 1.00 55.81 513 ILE A C 1
ATOM 3860 O O . ILE A 1 513 ? 12.426 -23.324 -36.359 1.00 55.81 513 ILE A O 1
ATOM 3864 N N . ASP A 1 514 ? 13.098 -24.825 -37.899 1.00 53.19 514 ASP A N 1
ATOM 3865 C CA . ASP A 1 514 ? 13.563 -25.849 -36.945 1.00 53.19 514 ASP A CA 1
ATOM 3866 C C . ASP A 1 514 ? 14.951 -25.539 -36.338 1.00 53.19 514 ASP A C 1
ATOM 3868 O O . ASP A 1 514 ? 15.264 -25.984 -35.235 1.00 53.19 514 ASP A O 1
ATOM 3872 N N . GLU A 1 515 ? 15.787 -24.749 -37.025 1.00 55.03 515 GLU A N 1
ATOM 3873 C CA . GLU A 1 515 ? 17.132 -24.358 -36.571 1.00 55.03 515 GLU A CA 1
ATOM 3874 C C . GLU A 1 515 ? 17.373 -22.844 -36.698 1.00 55.03 515 GLU A C 1
ATOM 3876 O O . GLU A 1 515 ? 16.925 -22.193 -37.645 1.00 55.03 515 GLU A O 1
ATOM 3881 N N . VAL A 1 516 ? 18.146 -22.270 -35.767 1.00 56.47 516 VAL A N 1
ATOM 3882 C CA . VAL A 1 516 ? 18.548 -20.854 -35.816 1.00 56.47 516 VAL A CA 1
ATOM 3883 C C . VAL A 1 516 ? 19.614 -20.652 -36.906 1.00 56.47 516 VAL A C 1
ATOM 3885 O O . VAL A 1 516 ? 20.706 -21.215 -36.788 1.00 56.47 516 VAL A O 1
ATOM 3888 N N . PRO A 1 517 ? 19.378 -19.816 -37.938 1.00 60.59 517 PRO A N 1
ATOM 3889 C CA . PRO A 1 517 ? 20.361 -19.604 -38.997 1.00 60.59 517 PRO A CA 1
ATOM 3890 C C . PRO A 1 517 ? 21.663 -18.998 -38.461 1.00 60.59 517 PRO A C 1
ATOM 3892 O O . PRO A 1 517 ? 21.645 -18.076 -37.642 1.00 60.59 517 PRO A O 1
ATOM 3895 N N . SER A 1 518 ? 22.808 -19.464 -38.970 1.00 61.22 518 SER A N 1
ATOM 3896 C CA . SER A 1 518 ? 24.115 -18.934 -38.562 1.00 61.22 518 SER A CA 1
ATOM 3897 C C . SER A 1 518 ? 24.207 -17.418 -38.794 1.00 61.22 518 SER A C 1
ATOM 3899 O O . SER A 1 518 ? 23.680 -16.892 -39.778 1.00 61.22 518 SER A O 1
ATOM 3901 N N . GLY A 1 519 ? 24.910 -16.693 -37.916 1.00 57.28 519 GLY A N 1
ATOM 3902 C CA . GLY A 1 519 ? 24.993 -15.224 -37.994 1.00 57.28 519 GLY A CA 1
ATOM 3903 C C . GLY A 1 519 ? 25.525 -14.703 -39.339 1.00 57.28 519 GLY A C 1
ATOM 3904 O O . GLY A 1 519 ? 25.063 -13.675 -39.836 1.00 57.28 519 GLY A O 1
ATOM 3905 N N . TRP A 1 520 ? 26.422 -15.459 -39.980 1.00 59.00 520 TRP A N 1
ATOM 3906 C CA . TRP A 1 520 ? 26.887 -15.192 -41.344 1.00 59.00 520 TRP A CA 1
ATOM 3907 C C . TRP A 1 520 ? 25.803 -15.430 -42.405 1.00 59.00 520 TRP A C 1
ATOM 3909 O O . TRP A 1 520 ? 25.704 -14.645 -43.343 1.00 59.00 520 TRP A O 1
ATOM 3919 N N . GLY A 1 521 ? 24.953 -16.449 -42.244 1.00 65.19 521 GLY A N 1
ATOM 3920 C CA . GLY A 1 521 ? 23.787 -16.683 -43.101 1.00 65.19 521 GLY A CA 1
ATOM 3921 C C . GLY A 1 521 ? 22.740 -15.568 -43.002 1.00 65.19 521 GLY A C 1
ATOM 3922 O O . GLY A 1 521 ? 22.245 -15.105 -44.029 1.00 65.19 521 GLY A O 1
ATOM 3923 N N . VAL A 1 522 ? 22.465 -15.064 -41.792 1.00 64.56 522 VAL A N 1
ATOM 3924 C CA . VAL A 1 522 ? 21.575 -13.903 -41.580 1.00 64.56 522 VAL A CA 1
ATOM 3925 C C . VAL A 1 522 ? 22.155 -12.640 -42.227 1.00 64.56 522 VAL A C 1
ATOM 3927 O O . VAL A 1 522 ? 21.441 -11.912 -42.919 1.00 64.56 522 VAL A O 1
ATOM 3930 N N . LEU A 1 523 ? 23.460 -12.392 -42.063 1.00 60.88 523 LEU A N 1
ATOM 3931 C CA . LEU A 1 523 ? 24.144 -11.265 -42.700 1.00 60.88 523 LEU A CA 1
ATOM 3932 C C . LEU A 1 523 ? 24.124 -11.375 -44.236 1.00 60.88 523 LEU A C 1
ATOM 3934 O O . LEU A 1 523 ? 23.850 -10.388 -44.917 1.00 60.88 523 LEU A O 1
ATOM 3938 N N . TRP A 1 524 ? 24.351 -12.572 -44.783 1.00 59.06 524 TRP A N 1
ATOM 3939 C CA . TRP A 1 524 ? 24.316 -12.828 -46.224 1.00 59.06 524 TRP A CA 1
ATOM 3940 C C . TRP A 1 524 ? 22.909 -12.664 -46.812 1.00 59.06 524 TRP A C 1
ATOM 3942 O O . TRP A 1 524 ? 22.757 -12.022 -47.849 1.00 59.06 524 TRP A O 1
ATOM 3952 N N . ASN A 1 525 ? 21.868 -13.152 -46.125 1.00 68.06 525 ASN A N 1
ATOM 3953 C CA . ASN A 1 525 ? 20.465 -12.918 -46.488 1.00 68.06 525 ASN A CA 1
ATOM 3954 C C . ASN A 1 525 ? 20.155 -11.412 -46.570 1.00 68.06 525 ASN A C 1
ATOM 3956 O O . ASN A 1 525 ? 19.593 -10.951 -47.559 1.00 68.06 525 ASN A O 1
ATOM 3960 N N . ARG A 1 526 ? 20.618 -10.631 -45.584 1.00 60.56 526 ARG A N 1
ATOM 3961 C CA . ARG A 1 526 ? 20.410 -9.174 -45.506 1.00 60.56 526 ARG A CA 1
ATOM 3962 C C . ARG A 1 526 ? 21.165 -8.365 -46.574 1.00 60.56 526 ARG A C 1
ATOM 3964 O O . ARG A 1 526 ? 20.800 -7.219 -46.825 1.00 60.56 526 ARG A O 1
ATOM 3971 N N . ILE A 1 527 ? 22.204 -8.938 -47.186 1.00 64.44 527 ILE A N 1
ATOM 3972 C CA . ILE A 1 527 ? 23.003 -8.317 -48.260 1.00 64.44 527 ILE A CA 1
ATOM 3973 C C . ILE A 1 527 ? 22.553 -8.799 -49.654 1.00 64.44 527 ILE A C 1
ATOM 3975 O O . ILE A 1 527 ? 22.687 -8.062 -50.630 1.00 64.44 527 ILE A O 1
ATOM 3979 N N . ASN A 1 528 ? 21.991 -10.006 -49.768 1.00 63.31 528 ASN A N 1
ATOM 3980 C CA . ASN A 1 528 ? 21.556 -10.601 -51.031 1.00 63.31 528 ASN A CA 1
ATOM 3981 C C . ASN A 1 528 ? 20.193 -10.036 -51.502 1.00 63.31 528 ASN A C 1
ATOM 3983 O O . ASN A 1 528 ? 19.160 -10.382 -50.928 1.00 63.31 528 ASN A O 1
ATOM 3987 N N . PRO A 1 529 ? 20.127 -9.255 -52.602 1.00 56.47 529 PRO A N 1
ATOM 3988 C CA . PRO A 1 529 ? 18.884 -8.635 -53.071 1.00 56.47 529 PRO A CA 1
ATOM 3989 C C . PRO A 1 529 ? 17.881 -9.613 -53.716 1.00 56.47 529 PRO A C 1
ATOM 3991 O O . PRO A 1 529 ? 16.823 -9.167 -54.166 1.00 56.47 529 PRO A O 1
ATOM 3994 N N . PHE A 1 530 ? 18.209 -10.909 -53.786 1.00 57.81 530 PHE A N 1
ATOM 3995 C CA . PHE A 1 530 ? 17.358 -11.982 -54.313 1.00 57.81 530 PHE A CA 1
ATOM 3996 C C . PHE A 1 530 ? 16.878 -12.976 -53.239 1.00 57.81 530 PHE A C 1
ATOM 3998 O O . PHE A 1 530 ? 16.141 -13.903 -53.566 1.00 57.81 530 PHE A O 1
ATOM 4005 N N . ALA A 1 531 ? 17.287 -12.816 -51.975 1.00 57.53 531 ALA A N 1
ATOM 4006 C CA . ALA A 1 531 ? 16.822 -13.667 -50.883 1.00 57.53 531 ALA A CA 1
ATOM 4007 C C . ALA A 1 531 ? 15.453 -13.207 -50.345 1.00 57.53 531 ALA A C 1
ATOM 4009 O O . ALA A 1 531 ? 15.155 -12.012 -50.323 1.00 57.53 531 ALA A O 1
ATOM 4010 N N . ASN A 1 532 ? 14.638 -14.146 -49.853 1.00 53.03 532 ASN A N 1
ATOM 4011 C CA . ASN A 1 532 ? 13.483 -13.794 -49.022 1.00 53.03 532 ASN A CA 1
ATOM 4012 C C . ASN A 1 532 ? 13.993 -13.240 -47.677 1.00 53.03 532 ASN A C 1
ATOM 4014 O O . ASN A 1 532 ? 14.810 -13.915 -47.043 1.00 53.03 532 ASN A O 1
ATOM 4018 N N . PRO A 1 533 ? 13.540 -12.056 -47.224 1.00 54.00 533 PRO A N 1
ATOM 4019 C CA . PRO A 1 533 ? 14.021 -11.458 -45.984 1.00 54.00 533 PRO A CA 1
ATOM 4020 C C . PRO A 1 533 ? 13.576 -12.288 -44.774 1.00 54.00 533 PRO A C 1
ATOM 4022 O O . PRO A 1 533 ? 12.382 -12.432 -44.511 1.00 54.00 533 PRO A O 1
ATOM 4025 N N . LEU A 1 534 ? 14.544 -12.820 -44.026 1.00 57.75 534 LEU A N 1
ATOM 4026 C CA . LEU A 1 534 ? 14.288 -13.587 -42.804 1.00 57.75 534 LEU A CA 1
ATOM 4027 C C . LEU A 1 534 ? 13.680 -12.688 -41.711 1.00 57.75 534 LEU A C 1
ATOM 4029 O O . LEU A 1 534 ? 14.361 -11.810 -41.177 1.00 57.75 534 LEU A O 1
ATOM 4033 N N . LYS A 1 535 ? 12.416 -12.936 -41.335 1.00 54.84 535 LYS A N 1
ATOM 4034 C CA . LYS A 1 535 ? 11.760 -12.310 -40.171 1.00 54.84 535 LYS A CA 1
ATOM 4035 C C . LYS A 1 535 ? 12.243 -12.941 -38.853 1.00 54.84 535 LYS A C 1
ATOM 4037 O O . LYS A 1 535 ? 11.481 -13.620 -38.172 1.00 54.84 535 LYS A O 1
ATOM 4042 N N . MET A 1 536 ? 13.507 -12.720 -38.501 1.00 57.72 536 MET A N 1
ATOM 4043 C CA . MET A 1 536 ? 14.060 -13.114 -37.198 1.00 57.72 536 MET A CA 1
ATOM 4044 C C . MET A 1 536 ? 14.055 -11.923 -36.225 1.00 57.72 536 MET A C 1
ATOM 4046 O O . MET A 1 536 ? 14.483 -10.837 -36.631 1.00 57.72 536 MET A O 1
ATOM 4050 N N . PRO A 1 537 ? 13.631 -12.101 -34.956 1.00 58.34 537 PRO A N 1
ATOM 4051 C CA . PRO A 1 537 ? 13.768 -11.078 -33.920 1.00 58.34 537 PRO A CA 1
ATOM 4052 C C . PRO A 1 537 ? 15.225 -10.644 -33.722 1.00 58.34 537 PRO A C 1
ATOM 4054 O O . PRO A 1 537 ? 16.157 -11.443 -33.850 1.00 58.34 537 PRO A O 1
ATOM 4057 N N . GLY A 1 538 ? 15.442 -9.371 -33.395 1.00 64.25 538 GLY A N 1
ATOM 4058 C CA . GLY A 1 538 ? 16.791 -8.853 -33.139 1.00 64.25 538 GLY A CA 1
ATOM 4059 C C . GLY A 1 538 ? 17.363 -9.328 -31.796 1.00 64.25 538 GLY A C 1
ATOM 4060 O O . GLY A 1 538 ? 16.618 -9.514 -30.842 1.00 64.25 538 GLY A O 1
ATOM 4061 N N . ILE A 1 539 ? 18.692 -9.427 -31.653 1.00 64.19 539 ILE A N 1
ATOM 4062 C CA . ILE A 1 539 ? 19.318 -9.776 -30.356 1.00 64.19 539 ILE A CA 1
ATOM 4063 C C . ILE A 1 539 ? 18.881 -8.834 -29.219 1.00 64.19 539 ILE A C 1
ATOM 4065 O O . ILE A 1 539 ? 18.580 -9.289 -28.122 1.00 64.19 539 ILE A O 1
ATOM 4069 N N . PHE A 1 540 ? 18.761 -7.532 -29.499 1.00 58.94 540 PHE A N 1
ATOM 4070 C CA . PHE A 1 540 ? 18.230 -6.547 -28.553 1.00 58.94 540 PHE A CA 1
ATOM 4071 C C . PHE A 1 540 ? 16.755 -6.796 -28.201 1.00 58.94 540 PHE A C 1
ATOM 4073 O O . PHE A 1 540 ? 16.366 -6.650 -27.049 1.00 58.94 540 PHE A O 1
ATOM 4080 N N . GLU A 1 541 ? 15.945 -7.206 -29.175 1.00 62.31 541 GLU A N 1
ATOM 4081 C CA . GLU A 1 541 ? 14.524 -7.506 -28.988 1.00 62.31 541 GLU A CA 1
ATOM 4082 C C . GLU A 1 541 ? 14.333 -8.762 -28.129 1.00 62.31 541 GLU A C 1
ATOM 4084 O O . GLU A 1 541 ? 13.525 -8.742 -27.208 1.00 62.31 541 GLU A O 1
ATOM 4089 N N . ILE A 1 542 ? 15.138 -9.807 -28.354 1.00 67.00 542 ILE A N 1
ATOM 4090 C CA . ILE A 1 542 ? 15.161 -11.026 -27.532 1.00 67.00 542 ILE A CA 1
ATOM 4091 C C . ILE A 1 542 ? 15.620 -10.710 -26.102 1.00 67.00 542 ILE A C 1
ATOM 4093 O O . ILE A 1 542 ? 14.977 -11.139 -25.148 1.00 67.00 542 ILE A O 1
ATOM 4097 N N . LEU A 1 543 ? 16.700 -9.938 -25.928 1.00 65.00 543 LEU A N 1
ATOM 4098 C CA . LEU A 1 543 ? 17.194 -9.551 -24.600 1.00 65.00 543 LEU A CA 1
ATOM 4099 C C . LEU A 1 543 ? 16.177 -8.693 -23.837 1.00 65.00 543 LEU A C 1
ATOM 4101 O O . LEU A 1 543 ? 15.911 -8.970 -22.671 1.00 65.00 543 LEU A O 1
ATOM 4105 N N . TYR A 1 544 ? 15.566 -7.704 -24.497 1.00 68.12 544 TYR A N 1
ATOM 4106 C CA . TYR A 1 544 ? 14.505 -6.886 -23.909 1.00 68.12 544 TYR A CA 1
ATOM 4107 C C . TYR A 1 544 ? 13.299 -7.751 -23.523 1.00 68.12 544 TYR A C 1
ATOM 4109 O O . TYR A 1 544 ? 12.867 -7.711 -22.377 1.00 68.12 544 TYR A O 1
ATOM 4117 N N . ARG A 1 545 ? 12.823 -8.619 -24.428 1.00 67.94 545 ARG A N 1
ATOM 4118 C CA . ARG A 1 545 ? 11.692 -9.530 -24.182 1.00 67.94 545 ARG A CA 1
ATOM 4119 C C . ARG A 1 545 ? 11.929 -10.472 -23.001 1.00 67.94 545 ARG A C 1
ATOM 4121 O O . ARG A 1 545 ? 11.001 -10.731 -22.241 1.00 67.94 545 ARG A O 1
ATOM 4128 N N . THR A 1 546 ? 13.152 -10.976 -22.853 1.00 69.31 546 THR A N 1
ATOM 4129 C CA . THR A 1 546 ? 13.546 -11.823 -21.720 1.00 69.31 546 THR A CA 1
ATOM 4130 C C . THR A 1 546 ? 13.588 -11.023 -20.420 1.00 69.31 546 THR A C 1
ATOM 4132 O O . THR A 1 546 ? 13.098 -11.502 -19.402 1.00 69.31 546 THR A O 1
ATOM 4135 N N . ALA A 1 547 ? 14.106 -9.791 -20.453 1.00 68.56 547 ALA A N 1
ATOM 4136 C CA . ALA A 1 547 ? 14.175 -8.926 -19.280 1.00 68.56 547 ALA A CA 1
ATOM 4137 C C . ALA A 1 547 ? 12.792 -8.442 -18.803 1.00 68.56 547 ALA A C 1
ATOM 4139 O O . ALA A 1 547 ? 12.577 -8.356 -17.601 1.00 68.56 547 ALA A O 1
ATOM 4140 N N . THR A 1 548 ? 11.836 -8.165 -19.701 1.00 71.56 548 THR A N 1
ATOM 4141 C CA . THR A 1 548 ? 10.486 -7.694 -19.322 1.00 71.56 548 THR A CA 1
ATOM 4142 C C . THR A 1 548 ? 9.486 -8.816 -19.004 1.00 71.56 548 THR A C 1
ATOM 4144 O O . THR A 1 548 ? 8.322 -8.535 -18.722 1.00 71.56 548 THR A O 1
ATOM 4147 N N . LEU A 1 549 ? 9.888 -10.093 -19.045 1.00 70.44 549 LEU A N 1
ATOM 4148 C CA . LEU A 1 549 ? 8.977 -11.237 -18.871 1.00 70.44 549 LEU A CA 1
ATOM 4149 C C . LEU A 1 549 ? 8.328 -11.295 -17.469 1.00 70.44 549 LEU A C 1
ATOM 4151 O O . LEU A 1 549 ? 7.222 -11.818 -17.312 1.00 70.44 549 LEU A O 1
ATOM 4155 N N . SER A 1 550 ? 8.991 -10.729 -16.458 1.00 68.50 550 SER A N 1
ATOM 4156 C CA . SER A 1 550 ? 8.461 -10.488 -15.107 1.00 68.50 550 SER A CA 1
ATOM 4157 C C . SER A 1 550 ? 7.262 -9.532 -15.142 1.00 68.50 550 SER A C 1
ATOM 4159 O O . SER A 1 550 ? 6.176 -9.876 -14.662 1.00 68.50 550 SER A O 1
ATOM 4161 N N . SER A 1 551 ? 7.432 -8.374 -15.788 1.00 71.25 551 SER A N 1
ATOM 4162 C CA . SER A 1 551 ? 6.399 -7.343 -15.945 1.00 71.25 551 SER A CA 1
ATOM 4163 C C . SER A 1 551 ? 5.127 -7.858 -16.614 1.00 71.25 551 SER A C 1
ATOM 4165 O O . SER A 1 551 ? 4.036 -7.489 -16.186 1.00 71.25 551 SER A O 1
ATOM 4167 N N . ASP A 1 552 ? 5.232 -8.750 -17.607 1.00 70.12 552 ASP A N 1
ATOM 4168 C CA . ASP A 1 552 ? 4.076 -9.347 -18.303 1.00 70.12 552 ASP A CA 1
ATOM 4169 C C . ASP A 1 552 ? 3.118 -10.095 -17.344 1.00 70.12 552 ASP A C 1
ATOM 4171 O O . ASP A 1 552 ? 1.932 -10.258 -17.648 1.00 70.12 552 ASP A O 1
ATOM 4175 N N . ARG A 1 553 ? 3.599 -10.567 -16.181 1.00 65.75 553 ARG A N 1
ATOM 4176 C CA . ARG A 1 553 ? 2.753 -11.180 -15.137 1.00 65.75 553 ARG A CA 1
ATOM 4177 C C . ARG A 1 553 ? 2.089 -10.136 -14.241 1.00 65.75 553 ARG A C 1
ATOM 4179 O O . ARG A 1 553 ? 0.945 -10.335 -13.832 1.00 65.75 553 ARG A O 1
ATOM 4186 N N . LEU A 1 554 ? 2.791 -9.045 -13.941 1.00 68.06 554 LEU A N 1
ATOM 4187 C CA . LEU A 1 554 ? 2.313 -7.982 -13.059 1.00 68.06 554 LEU A CA 1
ATOM 4188 C C . LEU A 1 554 ? 1.296 -7.080 -13.770 1.00 68.06 554 LEU A C 1
ATOM 4190 O O . LEU A 1 554 ? 0.201 -6.876 -13.253 1.00 68.06 554 LEU A O 1
ATOM 4194 N N . ALA A 1 555 ? 1.570 -6.693 -15.020 1.00 72.75 555 ALA A N 1
ATOM 4195 C CA . ALA A 1 555 ? 0.647 -5.944 -15.871 1.00 72.75 555 ALA A CA 1
ATOM 4196 C C . ALA A 1 555 ? -0.721 -6.640 -16.019 1.00 72.75 555 ALA A C 1
ATOM 4198 O O . ALA A 1 555 ? -1.749 -5.973 -15.989 1.00 72.75 555 ALA A O 1
ATOM 4199 N N . LYS A 1 556 ? -0.767 -7.981 -16.071 1.00 76.38 556 LYS A N 1
ATOM 4200 C CA . LYS A 1 556 ? -2.030 -8.750 -16.063 1.00 76.38 556 LYS A CA 1
ATOM 4201 C C . LYS A 1 556 ? -2.821 -8.625 -14.762 1.00 76.38 556 LYS A C 1
ATOM 4203 O O . LYS A 1 556 ? -4.048 -8.608 -14.808 1.00 76.38 556 LYS A O 1
ATOM 4208 N N . ARG A 1 557 ? -2.147 -8.548 -13.607 1.00 74.69 557 ARG A N 1
ATOM 4209 C CA . ARG A 1 557 ? -2.809 -8.270 -12.320 1.00 74.69 557 ARG A CA 1
ATOM 4210 C C . ARG A 1 557 ? -3.340 -6.840 -12.296 1.00 74.69 557 ARG A C 1
ATOM 4212 O O . ARG A 1 557 ? -4.465 -6.637 -11.857 1.00 74.69 557 ARG A O 1
ATOM 4219 N N . THR A 1 558 ? -2.573 -5.886 -12.826 1.00 77.06 558 THR A N 1
ATOM 4220 C CA . THR A 1 558 ? -2.998 -4.492 -13.002 1.00 77.06 558 THR A CA 1
ATOM 4221 C C . THR A 1 558 ? -4.245 -4.406 -13.889 1.00 77.06 558 THR A C 1
ATOM 4223 O O . THR A 1 558 ? -5.258 -3.893 -13.430 1.00 77.06 558 THR A O 1
ATOM 4226 N N . HIS A 1 559 ? -4.237 -5.002 -15.092 1.00 82.62 559 HIS A N 1
ATOM 4227 C CA . HIS A 1 559 ? -5.392 -5.046 -16.013 1.00 82.62 559 HIS A CA 1
ATOM 4228 C C . HIS A 1 559 ? -6.671 -5.591 -15.355 1.00 82.62 559 HIS A C 1
ATOM 4230 O O . HIS A 1 559 ? -7.762 -5.136 -15.679 1.00 82.62 559 HIS A O 1
ATOM 4236 N N . GLY A 1 560 ? -6.547 -6.570 -14.450 1.00 76.44 560 GLY A N 1
ATOM 4237 C CA . GLY A 1 560 ? -7.672 -7.171 -13.723 1.00 76.44 560 GLY A CA 1
ATOM 4238 C C . GLY A 1 560 ? -8.129 -6.414 -12.468 1.00 76.44 560 GLY A C 1
ATOM 4239 O O . GLY A 1 560 ? -9.071 -6.865 -11.820 1.00 76.44 560 GLY A O 1
ATOM 4240 N N . ARG A 1 561 ? -7.463 -5.310 -12.100 1.00 79.19 561 ARG A N 1
ATOM 4241 C CA . ARG A 1 561 ? -7.796 -4.460 -10.941 1.00 79.19 561 ARG A CA 1
ATOM 4242 C C . ARG A 1 561 ? -8.099 -2.997 -11.314 1.00 79.19 561 ARG A C 1
ATOM 4244 O O . ARG A 1 561 ? -8.744 -2.319 -10.528 1.00 79.19 561 ARG A O 1
ATOM 4251 N N . THR A 1 562 ? -7.633 -2.505 -12.465 1.00 84.25 562 THR A N 1
ATOM 4252 C CA . THR A 1 562 ? -7.829 -1.113 -12.921 1.00 84.25 562 THR A CA 1
ATOM 4253 C C . THR A 1 562 ? -9.257 -0.826 -13.367 1.00 84.25 562 THR A C 1
ATOM 4255 O O . THR A 1 562 ? -9.808 -1.579 -14.168 1.00 84.25 562 THR A O 1
ATOM 4258 N N . ASP A 1 563 ? -9.801 0.317 -12.949 1.00 88.56 563 ASP A N 1
ATOM 4259 C CA . ASP A 1 563 ? -11.176 0.733 -13.251 1.00 88.56 563 ASP A CA 1
ATOM 4260 C C . ASP A 1 563 ? -11.371 1.162 -14.719 1.00 88.56 563 ASP A C 1
ATOM 4262 O O . ASP A 1 563 ? -12.472 1.050 -15.257 1.00 88.56 563 ASP A O 1
ATOM 4266 N N . PHE A 1 564 ? -10.313 1.634 -15.395 1.00 90.94 564 PHE A N 1
ATOM 4267 C CA . PHE A 1 564 ? -10.349 1.937 -16.831 1.00 90.94 564 PHE A CA 1
ATOM 4268 C C . PHE A 1 564 ? -9.002 1.651 -17.510 1.00 90.94 564 PHE A C 1
ATOM 4270 O O . PHE A 1 564 ? -7.971 2.222 -17.149 1.00 90.94 564 PHE A O 1
ATOM 4277 N N . LEU A 1 565 ? -9.006 0.767 -18.513 1.00 91.31 565 LEU A N 1
ATOM 4278 C CA . LEU A 1 565 ? -7.806 0.300 -19.212 1.00 91.31 565 LEU A CA 1
ATOM 4279 C C . LEU A 1 565 ? -7.837 0.680 -20.698 1.00 91.31 565 LEU A C 1
ATOM 4281 O O . LEU A 1 565 ? -8.697 0.234 -21.457 1.00 91.31 565 LEU A O 1
ATOM 4285 N N . LEU A 1 566 ? -6.833 1.441 -21.128 1.00 91.88 566 LEU A N 1
ATOM 4286 C CA . LEU A 1 566 ? -6.602 1.822 -22.517 1.00 91.88 566 LEU A CA 1
ATOM 4287 C C . LEU A 1 566 ? -5.449 1.007 -23.104 1.00 91.88 566 LEU A C 1
ATOM 4289 O O . LEU A 1 566 ? -4.389 0.873 -22.493 1.00 91.88 566 LEU A O 1
ATOM 4293 N N . THR A 1 567 ? -5.657 0.482 -24.312 1.00 92.06 567 THR A N 1
ATOM 4294 C CA . THR A 1 567 ? -4.696 -0.377 -25.028 1.00 92.06 567 THR A CA 1
ATOM 4295 C C . THR A 1 567 ? -4.549 0.072 -26.489 1.00 92.06 567 THR A C 1
ATOM 4297 O O . THR A 1 567 ? -5.004 -0.629 -27.400 1.00 92.06 567 THR A O 1
ATOM 4300 N N . PRO A 1 568 ? -3.926 1.245 -26.749 1.00 92.00 568 PRO A N 1
ATOM 4301 C CA . PRO A 1 568 ? -3.811 1.786 -28.099 1.00 92.00 568 PRO A CA 1
ATOM 4302 C C . PRO A 1 568 ? -3.184 0.777 -29.079 1.00 92.00 568 PRO A C 1
ATOM 4304 O O . PRO A 1 568 ? -2.178 0.145 -28.743 1.00 92.00 568 PRO A O 1
ATOM 4307 N N . PRO A 1 569 ? -3.712 0.618 -30.310 1.00 88.81 569 PRO A N 1
ATOM 4308 C CA . PRO A 1 569 ? -3.310 -0.447 -31.242 1.00 88.81 569 PRO A CA 1
ATOM 4309 C C . PRO A 1 569 ? -1.958 -0.198 -31.954 1.00 88.81 569 PRO A C 1
ATOM 4311 O O . PRO A 1 569 ? -1.807 -0.439 -33.153 1.00 88.81 569 PRO A O 1
ATOM 4314 N N . VAL A 1 570 ? -0.947 0.263 -31.212 1.00 87.56 570 VAL A N 1
ATOM 4315 C CA . VAL A 1 570 ? 0.383 0.697 -31.686 1.00 87.56 570 VAL A CA 1
ATOM 4316 C C . VAL A 1 570 ? 1.453 -0.405 -31.658 1.00 87.56 570 VAL A C 1
ATOM 4318 O O . VAL A 1 570 ? 2.617 -0.160 -31.971 1.00 87.56 570 VAL A O 1
ATOM 4321 N N . SER A 1 571 ? 1.073 -1.648 -31.349 1.00 81.88 571 SER A N 1
ATOM 4322 C CA . SER A 1 571 ? 1.974 -2.814 -31.286 1.00 81.88 571 SER A CA 1
ATOM 4323 C C . SER A 1 571 ? 2.698 -3.143 -32.602 1.00 81.88 571 SER A C 1
ATOM 4325 O O . SER A 1 571 ? 3.682 -3.881 -32.589 1.00 81.88 571 SER A O 1
ATOM 4327 N N . HIS A 1 572 ? 2.246 -2.582 -33.727 1.00 79.94 572 HIS A N 1
ATOM 4328 C CA . HIS A 1 572 ? 2.851 -2.747 -35.049 1.00 79.94 572 HIS A CA 1
ATOM 4329 C C . HIS A 1 572 ? 4.017 -1.779 -35.337 1.00 79.94 572 HIS A C 1
ATOM 4331 O O . HIS A 1 572 ? 4.813 -2.054 -36.232 1.00 79.94 572 HIS A O 1
ATOM 4337 N N . PHE A 1 573 ? 4.169 -0.691 -34.571 1.00 81.38 573 PHE A N 1
ATOM 4338 C CA . PHE A 1 573 ? 5.380 0.140 -34.598 1.00 81.38 573 PHE A CA 1
ATOM 4339 C C . PHE A 1 573 ? 6.496 -0.531 -33.795 1.00 81.38 573 PHE A C 1
ATOM 4341 O O . PHE A 1 573 ? 6.233 -1.213 -32.797 1.00 81.38 573 PHE A O 1
ATOM 4348 N N . ARG A 1 574 ? 7.758 -0.324 -34.180 1.00 79.50 574 ARG A N 1
ATOM 4349 C CA . ARG A 1 574 ? 8.909 -0.832 -33.417 1.00 79.50 574 ARG A CA 1
ATOM 4350 C C . ARG A 1 574 ? 9.203 0.082 -32.223 1.00 79.50 574 ARG A C 1
ATOM 4352 O O . ARG A 1 574 ? 9.019 1.292 -32.284 1.00 79.50 574 ARG A O 1
ATOM 4359 N N . VAL A 1 575 ? 9.737 -0.488 -31.142 1.00 78.19 575 VAL A N 1
ATOM 4360 C CA . VAL A 1 575 ? 10.049 0.233 -29.883 1.00 78.19 575 VAL A CA 1
ATOM 4361 C C . VAL A 1 575 ? 11.025 1.410 -30.085 1.00 78.19 575 VAL A C 1
ATOM 4363 O O . VAL A 1 575 ? 11.018 2.353 -29.301 1.00 78.19 575 VAL A O 1
ATOM 4366 N N . LEU A 1 576 ? 11.830 1.392 -31.155 1.00 80.88 576 LEU A N 1
ATOM 4367 C CA . LEU A 1 576 ? 12.809 2.434 -31.501 1.00 80.88 576 LEU A CA 1
ATOM 4368 C C . LEU A 1 576 ? 12.400 3.292 -32.722 1.00 80.88 576 LEU A C 1
ATOM 4370 O O . LEU A 1 576 ? 13.250 3.920 -33.349 1.00 80.88 576 LEU A O 1
ATOM 4374 N N . GLU A 1 577 ? 11.122 3.289 -33.106 1.00 83.50 577 GLU A N 1
ATOM 4375 C CA . GLU A 1 577 ? 10.589 3.960 -34.306 1.00 83.50 577 GLU A CA 1
ATOM 4376 C C . GLU A 1 577 ? 10.124 5.395 -34.013 1.00 83.50 577 GLU A C 1
ATOM 4378 O O . GLU A 1 577 ? 8.969 5.755 -34.221 1.00 83.50 577 GLU A O 1
ATOM 4383 N N . PHE A 1 578 ? 11.032 6.212 -33.471 1.00 86.75 578 PHE A N 1
ATOM 4384 C CA . PHE A 1 578 ? 10.695 7.539 -32.941 1.00 86.75 578 PHE A CA 1
ATOM 4385 C C . PHE A 1 578 ? 10.261 8.561 -34.006 1.00 86.75 578 PHE A C 1
ATOM 4387 O O . PHE A 1 578 ? 9.557 9.507 -33.672 1.00 86.75 578 PHE A O 1
ATOM 4394 N N . ASP A 1 579 ? 10.613 8.345 -35.278 1.00 87.81 579 ASP A N 1
ATOM 4395 C CA . ASP A 1 579 ? 10.214 9.200 -36.410 1.00 87.81 579 ASP A CA 1
ATOM 4396 C C . ASP A 1 579 ? 8.688 9.191 -36.686 1.00 87.81 579 ASP A C 1
ATOM 4398 O O . ASP A 1 579 ? 8.212 9.967 -37.510 1.00 87.81 579 ASP A O 1
ATOM 4402 N N . ALA A 1 580 ? 7.918 8.310 -36.031 1.00 90.94 580 ALA A N 1
ATOM 4403 C CA . ALA A 1 580 ? 6.467 8.157 -36.199 1.00 90.94 580 ALA A CA 1
ATOM 4404 C C . ALA A 1 580 ? 5.629 8.831 -35.085 1.00 90.94 580 ALA A C 1
ATOM 4406 O O . ALA A 1 580 ? 4.473 8.458 -34.873 1.00 90.94 580 ALA A O 1
ATOM 4407 N N . LEU A 1 581 ? 6.205 9.796 -34.357 1.00 94.00 581 LEU A N 1
ATOM 4408 C CA . LEU A 1 581 ? 5.626 10.436 -33.166 1.00 94.00 581 LEU A CA 1
ATOM 4409 C C . LEU A 1 581 ? 4.166 10.875 -33.360 1.00 94.00 581 LEU A C 1
ATOM 4411 O O . LEU A 1 581 ? 3.296 10.445 -32.599 1.00 94.00 581 LEU A O 1
ATOM 4415 N N . GLU A 1 582 ? 3.874 11.662 -34.396 1.00 93.12 582 GLU A N 1
ATOM 4416 C CA . GLU A 1 582 ? 2.527 12.175 -34.663 1.00 93.12 582 GLU A CA 1
ATOM 4417 C C . GLU A 1 582 ? 1.523 11.078 -35.060 1.00 93.12 582 GLU A C 1
ATOM 4419 O O . GLU A 1 582 ? 0.355 11.152 -34.675 1.00 93.12 582 GLU A O 1
ATOM 4424 N N . GLU A 1 583 ? 1.950 10.042 -35.794 1.00 93.44 583 GLU A N 1
ATOM 4425 C CA . GLU A 1 583 ? 1.074 8.927 -36.192 1.00 93.44 583 GLU A CA 1
ATOM 4426 C C . GLU A 1 583 ? 0.688 8.075 -34.972 1.00 93.44 583 GLU A C 1
ATOM 4428 O O . GLU A 1 583 ? -0.484 7.746 -34.778 1.00 93.44 583 GLU A O 1
ATOM 4433 N N . ILE A 1 584 ? 1.659 7.780 -34.102 1.00 94.38 584 ILE A N 1
ATOM 4434 C CA . ILE A 1 584 ? 1.451 7.023 -32.863 1.00 94.38 584 ILE A CA 1
ATOM 4435 C C . ILE A 1 584 ? 0.575 7.827 -31.880 1.00 94.38 584 ILE A C 1
ATOM 4437 O O . ILE A 1 584 ? -0.351 7.265 -31.285 1.00 94.38 584 ILE A O 1
ATOM 4441 N N . ALA A 1 585 ? 0.806 9.138 -31.743 1.00 96.12 585 ALA A N 1
ATOM 4442 C CA . ALA A 1 585 ? -0.004 10.020 -30.901 1.00 96.12 585 ALA A CA 1
ATOM 4443 C C . ALA A 1 585 ? -1.463 10.125 -31.388 1.00 96.12 585 ALA A C 1
ATOM 4445 O O . ALA A 1 585 ? -2.391 9.987 -30.589 1.00 96.12 585 ALA A O 1
ATOM 4446 N N . GLU A 1 586 ? -1.697 10.292 -32.692 1.00 95.00 586 GLU A N 1
ATOM 4447 C CA . GLU A 1 586 ? -3.050 10.357 -33.266 1.00 95.00 586 GLU A CA 1
ATOM 4448 C C . GLU A 1 586 ? -3.812 9.020 -33.132 1.00 95.00 586 GLU A C 1
ATOM 4450 O O . GLU A 1 586 ? -5.029 9.017 -32.930 1.00 95.00 586 GLU A O 1
ATOM 4455 N N . ILE A 1 587 ? -3.117 7.875 -33.165 1.00 94.00 587 ILE A N 1
ATOM 4456 C CA . ILE A 1 587 ? -3.716 6.562 -32.862 1.00 94.00 587 ILE A CA 1
ATOM 4457 C C . ILE A 1 587 ? -4.155 6.477 -31.394 1.00 94.00 587 ILE A C 1
ATOM 4459 O O . ILE A 1 587 ? -5.275 6.040 -31.122 1.00 94.00 587 ILE A O 1
ATOM 4463 N N . GLY A 1 588 ? -3.310 6.915 -30.454 1.00 94.81 588 GLY A N 1
ATOM 4464 C CA . GLY A 1 588 ? -3.645 6.944 -29.025 1.00 94.81 588 GLY A CA 1
ATOM 4465 C C . GLY A 1 588 ? -4.814 7.874 -28.697 1.00 94.81 588 GLY A C 1
ATOM 4466 O O . GLY A 1 588 ? -5.705 7.502 -27.936 1.00 94.81 588 GLY A O 1
ATOM 4467 N N . TYR A 1 589 ? -4.864 9.040 -29.345 1.00 96.00 589 TYR A N 1
ATOM 4468 C CA . TYR A 1 589 ? -5.989 9.974 -29.263 1.00 96.00 589 TYR A CA 1
ATOM 4469 C C . TYR A 1 589 ? -7.300 9.322 -29.719 1.00 96.00 589 TYR A C 1
ATOM 4471 O O . TYR A 1 589 ? -8.291 9.354 -28.995 1.00 96.00 589 TYR A O 1
ATOM 4479 N N . ARG A 1 590 ? -7.309 8.656 -30.879 1.00 93.69 590 ARG A N 1
ATOM 4480 C CA . ARG A 1 590 ? -8.512 8.002 -31.422 1.00 93.69 590 ARG A CA 1
ATOM 4481 C C . ARG A 1 590 ? -9.005 6.814 -30.593 1.00 93.69 590 ARG A C 1
ATOM 4483 O O . ARG A 1 590 ? -10.215 6.682 -30.433 1.00 93.69 590 ARG A O 1
ATOM 4490 N N . ASP A 1 591 ? -8.114 5.963 -30.076 1.00 92.38 591 ASP A N 1
ATOM 4491 C CA . ASP A 1 591 ? -8.513 4.840 -29.204 1.00 92.38 591 ASP A CA 1
ATOM 4492 C C . ASP A 1 591 ? -9.087 5.364 -27.873 1.00 92.38 591 ASP A C 1
ATOM 4494 O O . ASP A 1 591 ? -10.137 4.893 -27.442 1.00 92.38 591 ASP A O 1
ATOM 4498 N N . ALA A 1 592 ? -8.504 6.424 -27.294 1.00 93.94 592 ALA A N 1
ATOM 4499 C CA . ALA A 1 592 ? -9.050 7.078 -26.102 1.00 93.94 592 ALA A CA 1
ATOM 4500 C C . ALA A 1 592 ? -10.412 7.754 -26.345 1.00 93.94 592 ALA A C 1
ATOM 4502 O O . ALA A 1 592 ? -11.314 7.577 -25.534 1.00 93.94 592 ALA A O 1
ATOM 4503 N N . ILE A 1 593 ? -10.606 8.473 -27.460 1.00 93.25 593 ILE A N 1
ATOM 4504 C CA . ILE A 1 593 ? -11.917 9.050 -27.827 1.00 93.25 593 ILE A CA 1
ATOM 4505 C C . ILE A 1 593 ? -12.979 7.952 -27.996 1.00 93.25 593 ILE A C 1
ATOM 4507 O O . ILE A 1 593 ? -14.113 8.121 -27.550 1.00 93.25 593 ILE A O 1
ATOM 4511 N N . ALA A 1 594 ? -12.624 6.819 -28.611 1.00 90.31 594 ALA A N 1
ATOM 4512 C CA . ALA A 1 594 ? -13.539 5.692 -28.782 1.00 90.31 594 ALA A CA 1
ATOM 4513 C C . ALA A 1 594 ? -13.874 4.996 -27.449 1.00 90.31 594 ALA A C 1
ATOM 4515 O O . ALA A 1 594 ? -15.021 4.607 -27.243 1.00 90.31 594 ALA A O 1
ATOM 4516 N N . ALA A 1 595 ? -12.904 4.868 -26.540 1.00 90.25 595 ALA A N 1
ATOM 4517 C CA . ALA A 1 595 ? -13.099 4.270 -25.221 1.00 90.25 595 ALA A CA 1
ATOM 4518 C C . ALA A 1 595 ? -13.879 5.185 -24.257 1.00 90.25 595 ALA A C 1
ATOM 4520 O O . ALA A 1 595 ? -14.743 4.704 -23.534 1.00 90.25 595 ALA A O 1
ATOM 4521 N N . LEU A 1 596 ? -13.652 6.504 -24.298 1.00 90.06 596 LEU A N 1
ATOM 4522 C CA . LEU A 1 596 ? -14.429 7.506 -23.547 1.00 90.06 596 LEU A CA 1
ATOM 4523 C C . LEU A 1 596 ? -15.892 7.621 -24.020 1.00 90.06 596 LEU A C 1
ATOM 4525 O O . LEU A 1 596 ? -16.706 8.224 -23.329 1.00 90.06 596 LEU A O 1
ATOM 4529 N N . LYS A 1 597 ? -16.226 7.048 -25.185 1.00 87.06 597 LYS A N 1
ATOM 4530 C CA . LYS A 1 597 ? -17.594 6.878 -25.709 1.00 87.06 597 LYS A CA 1
ATOM 4531 C C . LYS A 1 597 ? -18.200 5.493 -25.411 1.00 87.06 597 LYS A C 1
ATOM 4533 O O . LYS A 1 597 ? -19.287 5.198 -25.903 1.00 87.06 597 LYS A O 1
ATOM 4538 N N . GLY A 1 598 ? -17.501 4.641 -24.657 1.00 85.25 598 GLY A N 1
ATOM 4539 C CA . GLY A 1 598 ? -17.983 3.339 -24.187 1.00 85.25 598 GLY A CA 1
ATOM 4540 C C . GLY A 1 598 ? -18.439 3.365 -22.725 1.00 85.25 598 GLY A C 1
ATOM 4541 O O . GLY A 1 598 ? -18.676 4.429 -22.155 1.00 85.25 598 GLY A O 1
ATOM 4542 N N . ASP A 1 599 ? -18.536 2.183 -22.114 1.00 78.88 599 ASP A N 1
ATOM 4543 C CA . ASP A 1 599 ? -18.800 2.053 -20.679 1.00 78.88 599 ASP A CA 1
ATOM 4544 C C . ASP A 1 599 ? -17.612 2.593 -19.860 1.00 78.88 599 ASP A C 1
ATOM 4546 O O . ASP A 1 599 ? -16.458 2.217 -20.081 1.00 78.88 599 ASP A O 1
ATOM 4550 N N . LEU A 1 600 ? -17.908 3.472 -18.901 1.00 82.88 600 LEU A N 1
ATOM 4551 C CA . LEU A 1 600 ? -16.944 4.116 -18.007 1.00 82.88 600 LEU A CA 1
ATOM 4552 C C . LEU A 1 600 ? -17.299 3.836 -16.545 1.00 82.88 600 LEU A C 1
ATOM 4554 O O . LEU A 1 600 ? -18.477 3.771 -16.188 1.00 82.88 600 LEU A O 1
ATOM 4558 N N . ASP A 1 601 ? -16.285 3.762 -15.679 1.00 82.12 601 ASP A N 1
ATOM 4559 C CA . ASP A 1 601 ? -16.503 3.788 -14.231 1.00 82.12 601 ASP A CA 1
ATOM 4560 C C . ASP A 1 601 ? -17.282 5.062 -13.830 1.00 82.12 601 ASP A C 1
ATOM 4562 O O . ASP A 1 601 ? -16.937 6.148 -14.314 1.00 82.12 601 ASP A O 1
ATOM 4566 N N . PRO A 1 602 ? -18.288 4.989 -12.934 1.00 79.50 602 PRO A N 1
ATOM 4567 C CA . PRO A 1 602 ? -19.099 6.145 -12.545 1.00 79.50 602 PRO A CA 1
ATOM 4568 C C . PRO A 1 602 ? -18.303 7.367 -12.058 1.00 79.50 602 PRO A C 1
ATOM 4570 O O . PRO A 1 602 ? -18.719 8.500 -12.308 1.00 79.50 602 PRO A O 1
ATOM 4573 N N . ARG A 1 603 ? -17.143 7.169 -11.412 1.00 82.50 603 ARG A N 1
ATOM 4574 C CA . ARG A 1 603 ? -16.254 8.256 -10.961 1.00 82.50 603 ARG A CA 1
ATOM 4575 C C . ARG A 1 603 ? -15.603 8.977 -12.140 1.00 82.50 603 ARG A C 1
ATOM 4577 O O . ARG A 1 603 ? -15.403 10.181 -12.062 1.00 82.50 603 ARG A O 1
ATOM 4584 N N . ILE A 1 604 ? -15.309 8.275 -13.236 1.00 86.56 604 ILE A N 1
ATOM 4585 C CA . ILE A 1 604 ? -14.743 8.854 -14.466 1.00 86.56 604 ILE A CA 1
ATOM 4586 C C . ILE A 1 604 ? -15.860 9.473 -15.319 1.00 86.56 604 ILE A C 1
ATOM 4588 O O . ILE A 1 604 ? -15.746 10.621 -15.756 1.00 86.56 604 ILE A O 1
ATOM 4592 N N . ALA A 1 605 ? -16.967 8.745 -15.497 1.00 86.19 605 ALA A N 1
ATOM 4593 C CA . ALA A 1 605 ? -18.143 9.178 -16.251 1.00 86.19 605 ALA A CA 1
ATOM 4594 C C . ALA A 1 605 ? -18.700 10.522 -15.749 1.00 86.19 605 ALA A C 1
ATOM 4596 O O . ALA A 1 605 ? -19.098 11.362 -16.551 1.00 86.19 605 ALA A O 1
ATOM 4597 N N . ARG A 1 606 ? -18.644 10.763 -14.429 1.00 85.75 606 ARG A N 1
ATOM 4598 C CA . ARG A 1 606 ? -19.032 12.025 -13.775 1.00 85.75 606 ARG A CA 1
ATOM 4599 C C . ARG A 1 606 ? -18.377 13.282 -14.374 1.00 85.75 606 ARG A C 1
ATOM 4601 O O . ARG A 1 606 ? -18.983 14.350 -14.310 1.00 85.75 606 ARG A O 1
ATOM 4608 N N . TYR A 1 607 ? -17.165 13.179 -14.924 1.00 87.19 607 TYR A N 1
ATOM 4609 C CA . TYR A 1 607 ? -16.432 14.317 -15.502 1.00 87.19 607 TYR A CA 1
ATOM 4610 C C . TYR A 1 607 ? -16.336 14.272 -17.031 1.00 87.19 607 TYR A C 1
ATOM 4612 O O . TYR A 1 607 ? -16.028 15.288 -17.652 1.00 87.19 607 TYR A O 1
ATOM 4620 N N . ALA A 1 608 ? -16.576 13.111 -17.646 1.00 87.44 608 ALA A N 1
ATOM 4621 C CA . ALA A 1 608 ? -16.452 12.918 -19.083 1.00 87.44 608 ALA A CA 1
ATOM 4622 C C . ALA A 1 608 ? -17.584 13.635 -19.840 1.00 87.44 608 ALA A C 1
ATOM 4624 O O . ALA A 1 608 ? -18.688 13.117 -20.000 1.00 87.44 608 ALA A O 1
ATOM 4625 N N . ASN A 1 609 ? -17.305 14.830 -20.359 1.00 88.69 609 ASN A N 1
ATOM 4626 C CA . ASN A 1 609 ? -18.205 15.546 -21.255 1.00 88.69 609 ASN A CA 1
ATOM 4627 C C . ASN A 1 609 ? -18.118 14.943 -22.669 1.00 88.69 609 ASN A C 1
ATOM 4629 O O . ASN A 1 609 ? -17.410 15.442 -23.545 1.00 88.69 609 ASN A O 1
ATOM 4633 N N . ILE A 1 610 ? -18.819 13.823 -22.862 1.00 86.06 610 ILE A N 1
ATOM 4634 C CA . ILE A 1 610 ? -18.791 13.026 -24.096 1.00 86.06 610 ILE A CA 1
ATOM 4635 C C . ILE A 1 610 ? -19.280 13.836 -25.313 1.00 86.06 610 ILE A C 1
ATOM 4637 O O . ILE A 1 610 ? -18.730 13.680 -26.404 1.00 86.06 610 ILE A O 1
ATOM 4641 N N . ASP A 1 611 ? -20.229 14.759 -25.123 1.00 82.06 611 ASP A N 1
ATOM 4642 C CA . ASP A 1 611 ? -20.788 15.615 -26.184 1.00 82.06 611 ASP A CA 1
ATOM 4643 C C . ASP A 1 611 ? -19.759 16.571 -26.817 1.00 82.06 611 ASP A C 1
ATOM 4645 O O . ASP A 1 611 ? -19.934 17.019 -27.951 1.00 82.06 611 ASP A O 1
ATOM 4649 N N . ARG A 1 612 ? -18.662 16.888 -26.113 1.00 84.06 612 ARG A N 1
ATOM 4650 C CA . ARG A 1 612 ? -17.541 17.677 -26.660 1.00 84.06 612 ARG A CA 1
ATOM 4651 C C . ARG A 1 612 ? -16.586 16.862 -27.531 1.00 84.06 612 ARG A C 1
ATOM 4653 O O . ARG A 1 612 ? -15.739 17.452 -28.202 1.00 84.06 612 ARG A O 1
ATOM 4660 N N . LEU A 1 613 ? -16.673 15.532 -27.508 1.00 86.62 613 LEU A N 1
ATOM 4661 C CA . LEU A 1 613 ? -15.725 14.665 -28.198 1.00 86.62 613 LEU A CA 1
ATOM 4662 C C . LEU A 1 613 ? -16.147 14.430 -29.657 1.00 86.62 613 LEU A C 1
ATOM 4664 O O . LEU A 1 613 ? -17.292 14.043 -29.905 1.00 86.62 613 LEU A O 1
ATOM 4668 N N . PRO A 1 614 ? -15.242 14.586 -30.641 1.00 84.31 614 PRO A N 1
ATOM 4669 C CA . PRO A 1 614 ? -15.578 14.400 -32.050 1.00 84.31 614 PRO A CA 1
ATOM 4670 C C . PRO A 1 614 ? -16.022 12.964 -32.364 1.00 84.31 614 PRO A C 1
ATOM 4672 O O . PRO A 1 614 ? -15.571 11.995 -31.745 1.00 84.31 614 PRO A O 1
ATOM 4675 N N . ASP A 1 615 ? -16.892 12.811 -33.361 1.00 79.44 615 ASP A N 1
ATOM 4676 C CA . ASP A 1 615 ? -17.239 11.503 -33.924 1.00 79.44 615 ASP A CA 1
ATOM 4677 C C . ASP A 1 615 ? -16.167 11.062 -34.920 1.00 79.44 615 ASP A C 1
ATOM 4679 O O . ASP A 1 615 ? -16.165 11.426 -36.097 1.00 79.44 615 ASP A O 1
ATOM 4683 N N . LEU A 1 616 ? -15.212 10.284 -34.412 1.00 79.06 616 LEU A N 1
ATOM 4684 C CA . LEU A 1 616 ? -14.119 9.711 -35.187 1.00 79.06 616 LEU A CA 1
ATOM 4685 C C . LEU A 1 616 ? -14.444 8.249 -35.539 1.00 79.06 616 LEU A C 1
ATOM 4687 O O . LEU A 1 616 ? -14.902 7.500 -34.673 1.00 79.06 616 LEU A O 1
ATOM 4691 N N . PRO A 1 617 ? -14.200 7.798 -36.785 1.00 66.75 617 PRO A N 1
ATOM 4692 C CA . PRO A 1 617 ? -14.434 6.410 -37.162 1.00 66.75 617 PRO A CA 1
ATOM 4693 C C . PRO A 1 617 ? -13.501 5.485 -36.369 1.00 66.75 617 PRO A C 1
ATOM 4695 O O . PRO A 1 617 ? -12.291 5.717 -36.319 1.00 66.75 617 PRO A O 1
ATOM 4698 N N . GLN A 1 618 ? -14.058 4.424 -35.774 1.00 59.66 618 GLN A N 1
ATOM 4699 C CA . GLN A 1 618 ? -13.295 3.481 -34.950 1.00 59.66 618 GLN A CA 1
ATOM 4700 C C . GLN A 1 618 ? -12.072 2.929 -35.695 1.00 59.66 618 GLN A C 1
ATOM 4702 O O . GLN A 1 618 ? -12.174 2.434 -36.824 1.00 59.66 618 GLN A O 1
ATOM 4707 N N . ILE A 1 619 ? -10.915 2.942 -35.027 1.00 64.31 619 ILE A N 1
ATOM 4708 C CA . ILE A 1 619 ? -9.740 2.221 -35.512 1.00 64.31 619 ILE A CA 1
ATOM 4709 C C . ILE A 1 619 ? -10.064 0.727 -35.482 1.00 64.31 619 ILE A C 1
ATOM 4711 O O . ILE A 1 619 ? -10.327 0.152 -34.426 1.00 64.31 619 ILE A O 1
ATOM 4715 N N . LYS A 1 620 ? -9.999 0.075 -36.647 1.00 54.00 620 LYS A N 1
ATOM 4716 C CA . LYS A 1 620 ? -10.055 -1.387 -36.734 1.00 54.00 620 LYS A CA 1
ATOM 4717 C C . LYS A 1 620 ? -8.849 -1.970 -36.002 1.00 54.00 620 LYS A C 1
ATOM 4719 O O . LYS A 1 620 ? -7.755 -2.009 -36.564 1.00 54.00 620 LYS A O 1
ATOM 4724 N N . ARG A 1 621 ? -9.058 -2.432 -34.764 1.00 53.09 621 ARG A N 1
ATOM 4725 C CA . ARG A 1 621 ? -8.054 -3.187 -34.004 1.00 53.09 621 ARG A CA 1
ATOM 4726 C C . ARG A 1 621 ? -7.556 -4.350 -34.879 1.00 53.09 621 ARG A C 1
ATOM 4728 O O . ARG A 1 621 ? -8.391 -5.081 -35.423 1.00 53.09 621 ARG A O 1
ATOM 4735 N N . PRO A 1 622 ? -6.236 -4.497 -35.092 1.00 43.38 622 PRO A N 1
ATOM 4736 C CA . PRO A 1 622 ? -5.718 -5.540 -35.962 1.00 43.38 622 PRO A CA 1
ATOM 4737 C C . PRO A 1 622 ? -6.034 -6.909 -35.356 1.00 43.38 622 PRO A C 1
ATOM 4739 O O . PRO A 1 622 ? -5.637 -7.208 -34.233 1.00 43.38 622 PRO A O 1
ATOM 4742 N N . ASP A 1 623 ? -6.751 -7.736 -36.116 1.00 38.75 623 ASP A N 1
ATOM 4743 C CA . ASP A 1 623 ? -7.014 -9.137 -35.782 1.00 38.75 623 ASP A CA 1
ATOM 4744 C C . ASP A 1 623 ? -5.674 -9.829 -35.454 1.00 38.75 623 ASP A C 1
ATOM 4746 O O . ASP A 1 623 ? -4.792 -9.858 -36.323 1.00 38.75 623 ASP A O 1
ATOM 4750 N N . PRO A 1 624 ? -5.481 -10.371 -34.234 1.00 39.03 624 PRO A N 1
ATOM 4751 C CA . PRO A 1 624 ? -4.185 -10.892 -33.803 1.00 39.03 624 PRO A CA 1
ATOM 4752 C C . PRO A 1 624 ? -3.703 -12.065 -34.667 1.00 39.03 624 PRO A C 1
ATOM 4754 O O . PRO A 1 624 ? -2.499 -12.272 -34.793 1.00 39.03 624 PRO A O 1
ATOM 4757 N N . LYS A 1 625 ? -4.611 -12.784 -35.348 1.00 34.66 625 LYS A N 1
ATOM 4758 C CA . LYS A 1 625 ? -4.253 -13.847 -36.305 1.00 34.66 625 LYS A CA 1
ATOM 4759 C C . LYS A 1 625 ? -3.853 -13.310 -37.687 1.00 34.66 625 LYS A C 1
ATOM 4761 O O . LYS A 1 625 ? -3.276 -14.047 -38.483 1.00 34.66 625 LYS A O 1
ATOM 4766 N N . LYS A 1 626 ? -4.138 -12.038 -37.989 1.00 34.59 626 LYS A N 1
ATOM 4767 C CA . LYS A 1 626 ? -3.752 -11.360 -39.242 1.00 34.59 626 LYS A CA 1
ATOM 4768 C C . LYS A 1 626 ? -2.566 -10.412 -39.076 1.00 34.59 626 LYS A C 1
ATOM 4770 O O . LYS A 1 626 ? -1.857 -10.194 -40.055 1.00 34.59 626 LYS A O 1
ATOM 4775 N N . ALA A 1 627 ? -2.310 -9.904 -37.868 1.00 35.75 627 ALA A N 1
ATOM 4776 C CA . ALA A 1 627 ? -1.166 -9.040 -37.570 1.00 35.75 627 ALA A CA 1
ATOM 4777 C C . ALA A 1 627 ? 0.173 -9.657 -38.029 1.00 35.75 627 ALA A C 1
ATOM 4779 O O . ALA A 1 627 ? 0.950 -8.989 -38.705 1.00 35.75 627 ALA A O 1
ATOM 4780 N N . ALA A 1 628 ? 0.382 -10.959 -37.794 1.00 37.53 628 ALA A N 1
ATOM 4781 C CA . ALA A 1 628 ? 1.576 -11.696 -38.234 1.00 37.53 628 ALA A CA 1
ATOM 4782 C C . ALA A 1 628 ? 1.816 -11.687 -39.768 1.00 37.53 628 ALA A C 1
ATOM 4784 O O . ALA A 1 628 ? 2.955 -11.815 -40.224 1.00 37.53 628 ALA A O 1
ATOM 4785 N N . ASN A 1 629 ? 0.756 -11.506 -40.568 1.00 32.56 629 ASN A N 1
ATOM 4786 C CA . ASN A 1 629 ? 0.780 -11.555 -42.036 1.00 32.56 629 ASN A CA 1
ATOM 4787 C C . ASN A 1 629 ? 0.656 -10.176 -42.722 1.00 32.56 629 ASN A C 1
ATOM 4789 O O . ASN A 1 629 ? 0.719 -10.099 -43.949 1.00 32.56 629 ASN A O 1
ATOM 4793 N N . ALA A 1 630 ? 0.483 -9.081 -41.973 1.00 30.45 630 ALA A N 1
ATOM 4794 C CA . ALA A 1 630 ? 0.116 -7.778 -42.541 1.00 30.45 630 ALA A CA 1
ATOM 4795 C C . ALA A 1 630 ? 1.213 -7.114 -43.407 1.00 30.45 630 ALA A C 1
ATOM 4797 O O . ALA A 1 630 ? 0.894 -6.392 -44.356 1.00 30.45 630 ALA A O 1
ATOM 4798 N N . ASP A 1 631 ? 2.495 -7.389 -43.140 1.00 35.28 631 ASP A N 1
ATOM 4799 C CA . ASP A 1 631 ? 3.628 -6.765 -43.851 1.00 35.28 631 ASP A CA 1
ATOM 4800 C C . ASP A 1 631 ? 3.678 -7.088 -45.354 1.00 35.28 631 ASP A C 1
ATOM 4802 O O . ASP A 1 631 ? 4.245 -6.327 -46.138 1.00 35.28 631 ASP A O 1
ATOM 4806 N N . ALA A 1 632 ? 3.062 -8.198 -45.779 1.00 36.84 632 ALA A N 1
ATOM 4807 C CA . ALA A 1 632 ? 3.150 -8.715 -47.147 1.00 36.84 632 ALA A CA 1
ATOM 4808 C C . ALA A 1 632 ? 2.555 -7.783 -48.227 1.00 36.84 632 ALA A C 1
ATOM 4810 O O . ALA A 1 632 ? 2.746 -8.024 -49.420 1.00 36.84 632 ALA A O 1
ATOM 4811 N N . VAL A 1 633 ? 1.825 -6.730 -47.836 1.00 33.03 633 VAL A N 1
ATOM 4812 C CA . VAL A 1 633 ? 1.016 -5.905 -48.752 1.00 33.03 633 VAL A CA 1
ATOM 4813 C C . VAL A 1 633 ? 1.653 -4.546 -49.087 1.00 33.03 633 VAL A C 1
ATOM 4815 O O . VAL A 1 633 ? 1.472 -4.057 -50.204 1.00 33.03 633 VAL A O 1
ATOM 4818 N N . LYS A 1 634 ? 2.439 -3.926 -48.189 1.00 31.36 634 LYS A N 1
ATOM 4819 C CA . LYS A 1 634 ? 2.996 -2.570 -48.433 1.00 31.36 634 LYS A CA 1
ATOM 4820 C C . LYS A 1 634 ? 4.133 -2.536 -49.471 1.00 31.36 634 LYS A C 1
ATOM 4822 O O . LYS A 1 634 ? 4.331 -1.507 -50.116 1.00 31.36 634 LYS A O 1
ATOM 4827 N N . ASP A 1 635 ? 4.823 -3.651 -49.718 1.00 34.50 635 ASP A N 1
ATOM 4828 C CA . ASP A 1 635 ? 5.961 -3.708 -50.658 1.00 34.50 635 ASP A CA 1
ATOM 4829 C C . ASP A 1 635 ? 5.560 -3.740 -52.152 1.00 34.50 635 ASP A C 1
ATOM 4831 O O . ASP A 1 635 ? 6.396 -3.570 -53.047 1.00 34.50 635 ASP A O 1
ATOM 4835 N N . GLY A 1 636 ? 4.266 -3.903 -52.459 1.00 30.08 636 GLY A N 1
ATOM 4836 C CA . GLY A 1 636 ? 3.764 -3.912 -53.839 1.00 30.08 636 GLY A CA 1
ATOM 4837 C C . GLY A 1 636 ? 4.031 -2.607 -54.603 1.00 30.08 636 GLY A C 1
ATOM 4838 O O . GLY A 1 636 ? 4.341 -2.637 -55.796 1.00 30.08 636 GLY A O 1
ATOM 4839 N N . ALA A 1 637 ? 3.988 -1.462 -53.913 1.00 30.97 637 ALA A N 1
ATOM 4840 C CA . ALA A 1 637 ? 4.062 -0.134 -54.530 1.00 30.97 637 ALA A CA 1
ATOM 4841 C C . ALA A 1 637 ? 5.450 0.241 -55.092 1.00 30.97 637 ALA A C 1
ATOM 4843 O O . ALA A 1 637 ? 5.546 1.112 -55.955 1.00 30.97 637 ALA A O 1
ATOM 4844 N N . ARG A 1 638 ? 6.536 -0.418 -54.654 1.00 33.88 638 ARG A N 1
ATOM 4845 C CA . ARG A 1 638 ? 7.915 -0.117 -55.106 1.00 33.88 638 ARG A CA 1
ATOM 4846 C C . ARG A 1 638 ? 8.394 -0.968 -56.294 1.00 33.88 638 ARG A C 1
ATOM 4848 O O . ARG A 1 638 ? 9.504 -0.767 -56.788 1.00 33.88 638 ARG A O 1
ATOM 4855 N N . ARG A 1 639 ? 7.574 -1.897 -56.804 1.00 34.34 639 ARG A N 1
ATOM 4856 C CA . ARG A 1 639 ? 7.971 -2.853 -57.864 1.00 34.34 639 ARG A CA 1
ATOM 4857 C C . ARG A 1 639 ? 8.004 -2.293 -59.298 1.00 34.34 639 ARG A C 1
ATOM 4859 O O . ARG A 1 639 ? 8.486 -2.985 -60.192 1.00 34.34 639 ARG A O 1
ATOM 4866 N N . SER A 1 640 ? 7.567 -1.056 -59.542 1.00 31.94 640 SER A N 1
ATOM 4867 C CA . SER A 1 640 ? 7.509 -0.458 -60.891 1.00 31.94 640 SER A CA 1
ATOM 4868 C C . SER A 1 640 ? 8.877 -0.100 -61.500 1.00 31.94 640 SER A C 1
ATOM 4870 O O . SER A 1 640 ? 9.023 -0.136 -62.720 1.00 31.94 640 SER A O 1
ATOM 4872 N N . VAL A 1 641 ? 9.897 0.198 -60.683 1.00 33.50 641 VAL A N 1
ATOM 4873 C CA . VAL A 1 641 ? 11.193 0.732 -61.164 1.00 33.50 641 VAL A CA 1
ATOM 4874 C C . VAL A 1 641 ? 12.212 -0.362 -61.527 1.00 33.50 641 VAL A C 1
ATOM 4876 O O . VAL A 1 641 ? 13.057 -0.157 -62.396 1.00 33.50 641 VAL A O 1
ATOM 4879 N N . ARG A 1 642 ? 12.139 -1.557 -60.921 1.00 34.75 642 ARG A N 1
ATOM 4880 C CA . ARG A 1 642 ? 13.149 -2.626 -61.113 1.00 34.75 642 ARG A CA 1
ATOM 4881 C C . ARG A 1 642 ? 12.983 -3.461 -62.397 1.00 34.75 642 ARG A C 1
ATOM 4883 O O . ARG A 1 642 ? 13.817 -4.318 -62.677 1.00 34.75 642 ARG A O 1
ATOM 4890 N N . ARG A 1 643 ? 11.955 -3.217 -63.217 1.00 27.06 643 ARG A N 1
ATOM 4891 C CA . ARG A 1 643 ? 11.585 -4.061 -64.378 1.00 27.06 643 ARG A CA 1
ATOM 4892 C C . ARG A 1 643 ? 12.437 -3.822 -65.645 1.00 27.06 643 ARG A C 1
ATOM 4894 O O . ARG A 1 643 ? 11.898 -3.788 -66.748 1.00 27.06 643 ARG A O 1
ATOM 4901 N N . ARG A 1 644 ? 13.756 -3.627 -65.500 1.00 30.64 644 ARG A N 1
ATOM 4902 C CA . ARG A 1 644 ? 14.680 -3.326 -66.619 1.00 30.64 644 ARG A CA 1
ATOM 4903 C C . ARG A 1 644 ? 15.991 -4.124 -66.672 1.00 30.64 644 ARG A C 1
ATOM 4905 O O . ARG A 1 644 ? 16.719 -3.957 -67.643 1.00 30.64 644 ARG A O 1
ATOM 4912 N N . ILE A 1 645 ? 16.289 -4.990 -65.696 1.00 32.06 645 ILE A N 1
ATOM 4913 C CA . ILE A 1 645 ? 17.505 -5.831 -65.698 1.00 32.06 645 ILE A CA 1
ATOM 4914 C C . ILE A 1 645 ? 17.157 -7.268 -65.272 1.00 32.06 645 ILE A C 1
ATOM 4916 O O . ILE A 1 645 ? 17.281 -7.614 -64.102 1.00 32.06 645 ILE A O 1
ATOM 4920 N N . ALA A 1 646 ? 16.691 -8.083 -66.225 1.00 24.11 646 ALA A N 1
ATOM 4921 C CA . ALA A 1 646 ? 16.644 -9.551 -66.151 1.00 24.11 646 ALA A CA 1
ATOM 4922 C C . ALA A 1 646 ? 16.300 -10.136 -67.539 1.00 24.11 646 ALA A C 1
ATOM 4924 O O . ALA A 1 646 ? 15.156 -10.039 -67.984 1.00 24.11 646 ALA A O 1
ATOM 4925 N N . ALA A 1 647 ? 17.279 -10.729 -68.228 1.00 22.17 647 ALA A N 1
ATOM 4926 C CA . ALA A 1 647 ? 17.097 -11.480 -69.475 1.00 22.17 647 ALA A CA 1
ATOM 4927 C C . ALA A 1 647 ? 18.172 -12.583 -69.573 1.00 22.17 647 ALA A C 1
ATOM 4929 O O . ALA A 1 647 ? 19.306 -12.328 -69.175 1.00 22.17 647 ALA A O 1
ATOM 4930 N N . ALA A 1 648 ? 17.806 -13.758 -70.121 1.00 22.81 648 ALA A N 1
ATOM 4931 C CA . ALA A 1 648 ? 18.529 -15.051 -70.040 1.00 22.81 648 ALA A CA 1
ATOM 4932 C C . ALA A 1 648 ? 18.647 -15.613 -68.595 1.00 22.81 648 ALA A C 1
ATOM 4934 O O . ALA A 1 648 ? 18.716 -14.838 -67.648 1.00 22.81 648 ALA A O 1
ATOM 4935 N N . ALA A 1 649 ? 18.646 -16.925 -68.305 1.00 23.17 649 ALA A N 1
ATOM 4936 C CA . ALA A 1 649 ? 18.410 -18.195 -69.037 1.00 23.17 649 ALA A CA 1
ATOM 4937 C C . ALA A 1 649 ? 17.846 -19.223 -67.991 1.00 23.17 649 ALA A C 1
ATOM 4939 O O . ALA A 1 649 ? 18.128 -19.045 -66.812 1.00 23.17 649 ALA A O 1
ATOM 4940 N N . VAL A 1 650 ? 16.925 -20.184 -68.220 1.00 23.05 650 VAL A N 1
ATOM 4941 C CA . VAL A 1 650 ? 16.819 -21.323 -69.181 1.00 23.05 650 VAL A CA 1
ATOM 4942 C C . VAL A 1 650 ? 17.759 -22.500 -68.809 1.00 23.05 650 VAL A C 1
ATOM 4944 O O . VAL A 1 650 ? 18.963 -22.289 -68.844 1.00 23.05 650 VAL A O 1
ATOM 4947 N N . VAL A 1 651 ? 17.331 -23.752 -68.505 1.00 23.44 651 VAL A N 1
ATOM 4948 C CA . VAL A 1 651 ? 15.995 -24.384 -68.244 1.00 23.44 651 VAL A CA 1
ATOM 4949 C C . VAL A 1 651 ? 16.169 -25.803 -67.586 1.00 23.44 651 VAL A C 1
ATOM 4951 O O . VAL A 1 651 ? 17.289 -26.125 -67.210 1.00 23.44 651 VAL A O 1
ATOM 4954 N N . LEU A 1 652 ? 15.109 -26.646 -67.516 1.00 22.06 652 LEU A N 1
ATOM 4955 C CA . LEU A 1 652 ? 14.954 -28.039 -66.969 1.00 22.06 652 LEU A CA 1
ATOM 4956 C C . LEU A 1 652 ? 14.578 -28.130 -65.459 1.00 22.06 652 LEU A C 1
ATOM 4958 O O . LEU A 1 652 ? 15.158 -27.395 -64.672 1.00 22.06 652 LEU A O 1
ATOM 4962 N N . ALA A 1 653 ? 13.571 -28.879 -64.944 1.00 24.52 653 ALA A N 1
ATOM 4963 C CA . ALA A 1 653 ? 12.815 -30.117 -65.312 1.00 24.52 653 ALA A CA 1
ATOM 4964 C C . ALA A 1 653 ? 13.503 -31.439 -64.849 1.00 24.52 653 ALA A C 1
ATOM 4966 O O . ALA A 1 653 ? 14.725 -31.476 -64.868 1.00 24.52 653 ALA A O 1
ATOM 4967 N N . VAL A 1 654 ? 12.858 -32.558 -64.435 1.00 25.30 654 VAL A N 1
ATOM 4968 C CA . VAL A 1 654 ? 11.442 -33.060 -64.346 1.00 25.30 654 VAL A CA 1
ATOM 4969 C C . VAL A 1 654 ? 11.435 -34.334 -63.411 1.00 25.30 654 VAL A C 1
ATOM 4971 O O . VAL A 1 654 ? 12.530 -34.841 -63.194 1.00 25.30 654 VAL A O 1
ATOM 4974 N N . VAL A 1 655 ? 10.396 -34.996 -62.836 1.00 24.36 655 VAL A N 1
ATOM 4975 C CA . VAL A 1 655 ? 8.916 -34.876 -62.637 1.00 24.36 655 VAL A CA 1
ATOM 4976 C C . VAL A 1 655 ? 8.430 -35.872 -61.527 1.00 24.36 655 VAL A C 1
ATOM 4978 O O . VAL A 1 655 ? 9.152 -36.820 -61.236 1.00 24.36 655 VAL A O 1
ATOM 4981 N N . GLY A 1 656 ? 7.194 -35.748 -60.998 1.00 23.06 656 GLY A N 1
ATOM 4982 C CA . GLY A 1 656 ? 6.445 -36.783 -60.218 1.00 23.06 656 GLY A CA 1
ATOM 4983 C C . GLY A 1 656 ? 6.127 -36.398 -58.752 1.00 23.06 656 GLY A C 1
ATOM 4984 O O . GLY A 1 656 ? 6.938 -35.720 -58.138 1.00 23.06 656 GLY A O 1
ATOM 4985 N N . GLY A 1 657 ? 4.992 -36.729 -58.102 1.00 23.44 657 GLY A N 1
ATOM 4986 C CA . GLY A 1 657 ? 3.772 -37.501 -58.455 1.00 23.44 657 GLY A CA 1
ATOM 4987 C C . GLY A 1 657 ? 3.506 -38.656 -57.454 1.00 23.44 657 GLY A C 1
ATOM 4988 O O . GLY A 1 657 ? 4.457 -39.351 -57.128 1.00 23.44 657 GLY A O 1
ATOM 4989 N N . GLY A 1 658 ? 2.303 -38.957 -56.927 1.00 22.52 658 GLY A N 1
ATOM 4990 C CA . GLY A 1 658 ? 0.977 -38.301 -56.950 1.00 22.52 658 GLY A CA 1
ATOM 4991 C C . GLY A 1 658 ? -0.156 -39.224 -56.402 1.00 22.52 658 GLY A C 1
ATOM 4992 O O . GLY A 1 658 ? 0.009 -40.436 -56.447 1.00 22.52 658 GLY A O 1
ATOM 4993 N N . TRP A 1 659 ? -1.306 -38.654 -55.973 1.00 21.95 659 TRP A N 1
ATOM 4994 C CA . TRP A 1 659 ? -2.591 -39.321 -55.568 1.00 21.95 659 TRP A CA 1
ATOM 4995 C C . TRP A 1 659 ? -2.613 -40.193 -54.273 1.00 21.95 659 TRP A C 1
ATOM 4997 O O . TRP A 1 659 ? -1.555 -40.570 -53.788 1.00 21.95 659 TRP A O 1
ATOM 5007 N N . ALA A 1 660 ? -3.760 -40.622 -53.690 1.00 23.88 660 ALA A N 1
ATOM 5008 C CA . ALA A 1 660 ? -5.096 -40.008 -53.426 1.00 23.88 660 ALA A CA 1
ATOM 5009 C C . ALA A 1 660 ? -6.056 -40.996 -52.674 1.00 23.88 660 ALA A C 1
ATOM 5011 O O . ALA A 1 660 ? -5.968 -42.196 -52.912 1.00 23.88 660 ALA A O 1
ATOM 5012 N N . TYR A 1 661 ? -7.052 -40.481 -51.912 1.00 25.61 661 TYR A N 1
ATOM 5013 C CA . TYR A 1 661 ? -8.229 -41.197 -51.319 1.00 25.61 661 TYR A CA 1
ATOM 5014 C C . TYR A 1 661 ? -7.937 -42.300 -50.242 1.00 25.61 661 TYR A C 1
ATOM 5016 O O . TYR A 1 661 ? -6.791 -42.691 -50.079 1.00 25.61 661 TYR A O 1
ATOM 5024 N N . MET A 1 662 ? -8.878 -42.806 -49.407 1.00 25.38 662 MET A N 1
ATOM 5025 C CA . MET A 1 662 ? -10.357 -42.666 -49.320 1.00 25.38 662 MET A CA 1
ATOM 5026 C C . MET A 1 662 ? -10.923 -42.745 -47.864 1.00 25.38 662 MET A C 1
ATOM 5028 O O . MET A 1 662 ? -10.274 -43.321 -47.004 1.00 25.38 662 MET A O 1
ATOM 5032 N N . THR A 1 663 ? -12.127 -42.172 -47.643 1.00 27.56 663 THR A N 1
ATOM 5033 C CA . THR A 1 663 ? -13.221 -42.430 -46.634 1.00 27.56 663 THR A CA 1
ATOM 5034 C C . THR A 1 663 ? -13.018 -43.368 -45.418 1.00 27.56 663 THR A C 1
ATOM 5036 O O . THR A 1 663 ? -12.396 -44.410 -45.553 1.00 27.56 663 THR A O 1
ATOM 5039 N N . GLY A 1 664 ? -13.675 -43.199 -44.252 1.00 23.77 664 GLY A N 1
ATOM 5040 C CA . GLY A 1 664 ? -14.754 -42.279 -43.807 1.00 23.77 664 GLY A CA 1
ATOM 5041 C C . GLY A 1 664 ? -15.787 -42.993 -42.885 1.00 23.77 664 GLY A C 1
ATOM 5042 O O . GLY A 1 664 ? -15.858 -44.216 -42.927 1.00 23.77 664 GLY A O 1
ATOM 5043 N N . GLY A 1 665 ? -16.600 -42.279 -42.078 1.00 24.72 665 GLY A N 1
ATOM 5044 C CA . GLY A 1 665 ? -17.741 -42.875 -41.331 1.00 24.72 665 GLY A CA 1
ATOM 5045 C C . GLY A 1 665 ? -18.135 -42.215 -39.987 1.00 24.72 665 GLY A C 1
ATOM 5046 O O . GLY A 1 665 ? -17.272 -41.753 -39.247 1.00 24.72 665 GLY A O 1
ATOM 5047 N N . SER A 1 666 ? -19.444 -42.180 -39.684 1.00 26.17 666 SER A N 1
ATOM 5048 C CA . SER A 1 666 ? -20.113 -41.698 -38.445 1.00 26.17 666 SER A CA 1
ATOM 5049 C C . SER A 1 666 ? -21.632 -42.038 -38.518 1.00 26.17 666 SER A C 1
ATOM 5051 O O . SER A 1 666 ? -22.040 -42.582 -39.548 1.00 26.17 666 SER A O 1
ATOM 5053 N N . PRO A 1 667 ? -22.524 -41.637 -37.578 1.00 46.28 667 PRO A N 1
ATOM 5054 C CA . PRO A 1 667 ? -22.537 -41.749 -36.102 1.00 46.28 667 PRO A CA 1
ATOM 5055 C C . PRO A 1 667 ? -23.825 -42.455 -35.561 1.00 46.28 667 PRO A C 1
ATOM 5057 O O . PRO A 1 667 ? -24.762 -42.676 -36.324 1.00 46.28 667 PRO A O 1
ATOM 5060 N N . THR A 1 668 ? -23.949 -42.703 -34.242 1.00 29.05 668 THR A N 1
ATOM 5061 C CA . THR A 1 668 ? -25.240 -43.046 -33.572 1.00 29.05 668 THR A CA 1
ATOM 5062 C C . THR A 1 668 ? -25.305 -42.622 -32.091 1.00 29.05 668 THR A C 1
ATOM 5064 O O . THR A 1 668 ? -24.337 -42.822 -31.362 1.00 29.05 668 THR A O 1
ATOM 5067 N N . GLU A 1 669 ? -26.472 -42.131 -31.651 1.00 28.17 669 GLU A N 1
ATOM 5068 C CA . GLU A 1 669 ? -26.885 -41.856 -30.249 1.00 28.17 669 GLU A CA 1
ATOM 5069 C C . GLU A 1 669 ? -28.089 -42.783 -29.843 1.00 28.17 669 GLU A C 1
ATOM 5071 O O . GLU A 1 669 ? -28.197 -43.860 -30.430 1.00 28.17 669 GLU A O 1
ATOM 5076 N N . PRO A 1 670 ? -29.030 -42.434 -28.925 1.00 50.16 670 PRO A N 1
ATOM 5077 C CA . PRO A 1 670 ? -28.981 -42.614 -27.456 1.00 50.16 670 PRO A CA 1
ATOM 5078 C C . PRO A 1 670 ? -30.207 -43.384 -26.867 1.00 50.16 670 PRO A C 1
ATOM 5080 O O . PRO A 1 670 ? -31.101 -43.773 -27.614 1.00 50.16 670 PRO A O 1
ATOM 5083 N N . ALA A 1 671 ? -30.316 -43.534 -25.527 1.00 26.00 671 ALA A N 1
ATOM 5084 C CA . ALA A 1 671 ? -31.585 -43.849 -24.820 1.00 26.00 671 ALA A CA 1
ATOM 5085 C C . ALA A 1 671 ? -31.578 -43.541 -23.292 1.00 26.00 671 ALA A C 1
ATOM 5087 O O . ALA A 1 671 ? -30.516 -43.462 -22.675 1.00 26.00 671 ALA A O 1
ATOM 5088 N N . SER A 1 672 ? -32.777 -43.393 -22.704 1.00 29.91 672 SER A N 1
ATOM 5089 C CA . SER A 1 672 ? -33.131 -43.174 -21.272 1.00 29.91 672 SER A CA 1
ATOM 5090 C C . SER A 1 672 ? -33.616 -44.495 -20.586 1.00 29.91 672 SER A C 1
ATOM 5092 O O . SER A 1 672 ? -33.429 -45.545 -21.189 1.00 29.91 672 SER A O 1
ATOM 5094 N N . GLU A 1 673 ? -34.138 -44.640 -19.346 1.00 29.75 673 GLU A N 1
ATOM 5095 C CA . GLU A 1 673 ? -35.099 -43.882 -18.494 1.00 29.75 673 GLU A CA 1
ATOM 5096 C C . GLU A 1 673 ? -35.020 -44.255 -16.974 1.00 29.75 673 GLU A C 1
ATOM 5098 O O . GLU A 1 673 ? -34.381 -45.249 -16.626 1.00 29.75 673 GLU A O 1
ATOM 5103 N N . PRO A 1 674 ? -35.686 -43.505 -16.056 1.00 38.47 674 PRO A N 1
ATOM 5104 C CA . PRO A 1 674 ? -35.870 -43.843 -14.628 1.00 38.47 674 PRO A CA 1
ATOM 5105 C C . PRO A 1 674 ? -37.262 -44.441 -14.283 1.00 38.47 674 PRO A C 1
ATOM 5107 O O . PRO A 1 674 ? -38.183 -44.384 -15.091 1.00 38.47 674 PRO A O 1
ATOM 5110 N N . VAL A 1 675 ? -37.459 -44.954 -13.051 1.00 31.30 675 VAL A N 1
ATOM 5111 C CA . VAL A 1 675 ? -38.726 -45.585 -12.585 1.00 31.30 675 VAL A CA 1
ATOM 5112 C C . VAL A 1 675 ? -39.120 -45.156 -11.157 1.00 31.30 675 VAL A C 1
ATOM 5114 O O . VAL A 1 675 ? -38.262 -45.085 -10.279 1.00 31.30 675 VAL A O 1
ATOM 5117 N N . THR A 1 676 ? -40.421 -44.943 -10.897 1.00 31.47 676 THR A N 1
ATOM 5118 C CA . THR A 1 676 ? -41.022 -44.738 -9.556 1.00 31.47 676 THR A CA 1
ATOM 5119 C C . THR A 1 676 ? -42.441 -45.339 -9.452 1.00 31.47 676 THR A C 1
ATOM 5121 O O . THR A 1 676 ? -43.183 -45.332 -10.431 1.00 31.47 676 THR A O 1
ATOM 5124 N N . ALA A 1 677 ? -42.840 -45.844 -8.270 1.00 29.72 677 ALA A N 1
ATOM 5125 C CA . ALA A 1 677 ? -44.226 -46.231 -7.927 1.00 29.72 677 ALA A CA 1
ATOM 5126 C C . ALA A 1 677 ? -44.450 -46.304 -6.381 1.00 29.72 677 ALA A C 1
ATOM 5128 O O . ALA A 1 677 ? -43.450 -46.430 -5.669 1.00 29.72 677 ALA A O 1
ATOM 5129 N N . PRO A 1 678 ? -45.691 -46.197 -5.831 1.00 39.66 678 PRO A N 1
ATOM 5130 C CA . PRO A 1 678 ? -45.891 -45.767 -4.429 1.00 39.66 678 PRO A CA 1
ATOM 5131 C C . PRO A 1 678 ? -46.915 -46.544 -3.542 1.00 39.66 678 PRO A C 1
ATOM 5133 O O . PRO A 1 678 ? -47.797 -47.217 -4.053 1.00 39.66 678 PRO A O 1
ATOM 5136 N N . VAL A 1 679 ? -46.840 -46.293 -2.216 1.00 32.91 679 VAL A N 1
ATOM 5137 C CA . VAL A 1 679 ? -47.935 -46.193 -1.195 1.00 32.91 679 VAL A CA 1
ATOM 5138 C C . VAL A 1 679 ? -48.900 -47.375 -0.929 1.00 32.91 679 VAL A C 1
ATOM 5140 O O . VAL A 1 679 ? -49.599 -47.816 -1.827 1.00 32.91 679 VAL A O 1
ATOM 5143 N N . GLU A 1 680 ? -49.087 -47.732 0.360 1.00 28.88 680 GLU A N 1
ATOM 5144 C CA . GLU A 1 680 ? -50.414 -47.833 1.033 1.00 28.88 680 GLU A CA 1
ATOM 5145 C C . GLU A 1 680 ? -50.316 -48.023 2.573 1.00 28.88 680 GLU A C 1
ATOM 5147 O O . GLU A 1 680 ? -49.229 -48.253 3.105 1.00 28.88 680 GLU A O 1
ATOM 5152 N N . GLY A 1 681 ? -51.439 -47.895 3.306 1.00 37.47 681 GLY A N 1
ATOM 5153 C CA . GLY A 1 681 ? -51.522 -48.099 4.767 1.00 37.47 681 GLY A CA 1
ATOM 5154 C C . GLY A 1 681 ? -52.973 -48.157 5.319 1.00 37.47 681 GLY A C 1
ATOM 5155 O O . GLY A 1 681 ? -53.835 -47.469 4.772 1.00 37.47 681 GLY A O 1
ATOM 5156 N N . PRO A 1 682 ? -53.282 -48.957 6.370 1.00 35.75 682 PRO A N 1
ATOM 5157 C CA . PRO A 1 682 ? -54.666 -49.283 6.768 1.00 35.75 682 PRO A CA 1
ATOM 5158 C C . PRO A 1 682 ? -55.251 -48.476 7.954 1.00 35.75 682 PRO A C 1
ATOM 5160 O O . PRO A 1 682 ? -54.555 -47.740 8.651 1.00 35.75 682 PRO A O 1
ATOM 5163 N N . GLN A 1 683 ? -56.564 -48.640 8.180 1.00 27.52 683 GLN A N 1
ATOM 5164 C CA . GLN A 1 683 ? -57.405 -47.874 9.122 1.00 27.52 683 GLN A CA 1
ATOM 5165 C C . GLN A 1 683 ? -57.625 -48.553 10.501 1.00 27.52 683 GLN A C 1
ATOM 5167 O O . GLN A 1 683 ? -57.062 -49.605 10.793 1.00 27.52 683 GLN A O 1
ATOM 5172 N N . VAL A 1 684 ? -58.457 -47.935 11.357 1.00 31.34 684 VAL A N 1
ATOM 5173 C CA . VAL A 1 684 ? -58.780 -48.359 12.736 1.00 31.34 684 VAL A CA 1
ATOM 5174 C C . VAL A 1 684 ? -60.298 -48.393 12.960 1.00 31.34 684 VAL A C 1
ATOM 5176 O O . VAL A 1 684 ? -60.978 -47.413 12.663 1.00 31.34 684 VAL A O 1
ATOM 5179 N N . GLU A 1 685 ? -60.807 -49.457 13.588 1.00 28.70 685 GLU A N 1
ATOM 5180 C CA . GLU A 1 685 ? -62.181 -49.545 14.117 1.00 28.70 685 GLU A CA 1
ATOM 5181 C C . GLU A 1 685 ? -62.213 -49.653 15.658 1.00 28.70 685 GLU A C 1
ATOM 5183 O O . GLU A 1 685 ? -61.189 -49.860 16.313 1.00 28.70 685 GLU A O 1
ATOM 5188 N N . LYS A 1 686 ? -63.405 -49.488 16.251 1.00 32.34 686 LYS A N 1
ATOM 5189 C CA . LYS A 1 686 ? -63.664 -49.530 17.703 1.00 32.34 686 LYS A CA 1
ATOM 5190 C C . LYS A 1 686 ? -64.702 -50.593 18.056 1.00 32.34 686 LYS A C 1
ATOM 5192 O O . LYS A 1 686 ? -65.688 -50.730 17.344 1.00 32.34 686 LYS A O 1
ATOM 5197 N N . HIS A 1 687 ? -64.577 -51.186 19.243 1.00 30.38 687 HIS A N 1
ATOM 5198 C CA . HIS A 1 687 ? -65.695 -51.821 19.947 1.00 30.38 687 HIS A CA 1
ATOM 5199 C C . HIS A 1 687 ? -65.588 -51.603 21.462 1.00 30.38 687 HIS A C 1
ATOM 5201 O O . HIS A 1 687 ? -64.499 -51.695 22.026 1.00 30.38 687 HIS A O 1
ATOM 5207 N N . ASP A 1 688 ? -66.728 -51.339 22.106 1.00 33.72 688 ASP A N 1
ATOM 5208 C CA . ASP A 1 688 ? -66.868 -51.257 23.564 1.00 33.72 688 ASP A CA 1
ATOM 5209 C C . ASP A 1 688 ? -67.338 -52.594 24.156 1.00 33.72 688 ASP A C 1
ATOM 5211 O O . ASP A 1 688 ? -68.158 -53.304 23.573 1.00 33.72 688 ASP A O 1
ATOM 5215 N N . GLY A 1 689 ? -66.844 -52.914 25.353 1.00 36.00 689 GLY A N 1
ATOM 5216 C CA . GLY A 1 689 ? -67.242 -54.093 26.121 1.00 36.00 689 GLY A CA 1
ATOM 5217 C C . GLY A 1 689 ? -66.392 -54.244 27.383 1.00 36.00 689 GLY A C 1
ATOM 5218 O O . GLY A 1 689 ? -65.165 -54.223 27.310 1.00 36.00 689 GLY A O 1
ATOM 5219 N N . ALA A 1 690 ? -67.032 -54.387 28.548 1.00 53.78 690 ALA A N 1
ATOM 5220 C CA . ALA A 1 690 ? -66.372 -54.393 29.859 1.00 53.78 690 ALA A CA 1
ATOM 5221 C C . ALA A 1 690 ? -65.629 -55.716 30.148 1.00 53.78 690 ALA A C 1
ATOM 5223 O O . ALA A 1 690 ? -66.036 -56.520 30.984 1.00 53.78 690 ALA A O 1
ATOM 5224 N N . ASN A 1 691 ? -64.536 -55.947 29.423 1.00 59.62 691 ASN A N 1
ATOM 5225 C CA . ASN A 1 691 ? -63.733 -57.160 29.500 1.00 59.62 691 ASN A CA 1
ATOM 5226 C C . ASN A 1 691 ? -62.643 -57.024 30.584 1.00 59.62 691 ASN A C 1
ATOM 5228 O O . ASN A 1 691 ? -61.891 -56.044 30.591 1.00 59.62 691 ASN A O 1
ATOM 5232 N N . ILE A 1 692 ? -62.535 -57.997 31.497 1.00 69.69 692 ILE A N 1
ATOM 5233 C CA . ILE A 1 692 ? -61.470 -58.019 32.516 1.00 69.69 692 ILE A CA 1
ATOM 5234 C C . ILE A 1 692 ? -60.197 -58.531 31.847 1.00 69.69 692 ILE A C 1
ATOM 5236 O O . ILE A 1 692 ? -60.015 -59.733 31.646 1.00 69.69 692 ILE A O 1
ATOM 5240 N N . LEU A 1 693 ? -59.320 -57.605 31.469 1.00 77.25 693 LEU A N 1
ATOM 5241 C CA . LEU A 1 693 ? -58.126 -57.932 30.699 1.00 77.25 693 LEU A CA 1
ATOM 5242 C C . LEU A 1 693 ? -57.053 -58.597 31.584 1.00 77.25 693 LEU A C 1
ATOM 5244 O O . LEU A 1 693 ? -56.754 -58.077 32.665 1.00 77.25 693 LEU A O 1
ATOM 5248 N N . PRO A 1 694 ? -56.438 -59.710 31.140 1.00 79.56 694 PRO A N 1
ATOM 5249 C CA . PRO A 1 694 ? -55.175 -60.167 31.701 1.00 79.56 694 PRO A CA 1
ATOM 5250 C C . PRO A 1 694 ? -54.064 -59.195 31.288 1.00 79.56 694 PRO A C 1
ATOM 5252 O O . PRO A 1 694 ? -54.011 -58.755 30.137 1.00 79.56 694 PRO A O 1
ATOM 5255 N N . VAL A 1 695 ? -53.184 -58.849 32.225 1.00 83.75 695 VAL A N 1
ATOM 5256 C CA . VAL A 1 695 ? -52.073 -57.915 31.993 1.00 83.75 695 VAL A CA 1
ATOM 5257 C C . VAL A 1 695 ? -50.763 -58.509 32.494 1.00 83.75 695 VAL A C 1
ATOM 5259 O O . VAL A 1 695 ? -50.698 -59.023 33.612 1.00 83.75 695 VAL A O 1
ATOM 5262 N N . GLY A 1 696 ? -49.715 -58.447 31.671 1.00 83.88 696 GLY A N 1
ATOM 5263 C CA . GLY A 1 696 ? -48.352 -58.748 32.111 1.00 83.88 696 GLY A CA 1
ATOM 5264 C C . GLY A 1 696 ? -47.882 -57.697 33.115 1.00 83.88 696 GLY A C 1
ATOM 5265 O O . GLY A 1 696 ? -48.240 -56.521 32.992 1.00 83.88 696 GLY A O 1
ATOM 5266 N N . VAL A 1 697 ? -47.111 -58.112 34.119 1.00 86.31 697 VAL A N 1
ATOM 5267 C CA . VAL A 1 697 ? -46.679 -57.243 35.222 1.00 86.31 697 VAL A CA 1
ATOM 5268 C C . VAL A 1 697 ? -45.169 -57.309 35.411 1.00 86.31 697 VAL A C 1
ATOM 5270 O O . VAL A 1 697 ? -44.599 -58.392 35.515 1.00 86.31 697 VAL A O 1
ATOM 5273 N N . VAL A 1 698 ? -44.548 -56.135 35.520 1.00 89.12 698 VAL A N 1
ATOM 5274 C CA . VAL A 1 698 ? -43.172 -55.928 35.987 1.00 89.12 698 VAL A CA 1
ATOM 5275 C C . VAL A 1 698 ? -43.205 -55.237 37.355 1.00 89.12 698 VAL A C 1
ATOM 5277 O O . VAL A 1 698 ? -44.124 -54.473 37.648 1.00 89.12 698 VAL A O 1
ATOM 5280 N N . VAL A 1 699 ? -42.227 -55.507 38.218 1.00 89.69 699 VAL A N 1
ATOM 5281 C CA . VAL A 1 699 ? -42.079 -54.804 39.503 1.00 89.69 699 VAL A CA 1
ATOM 5282 C C . VAL A 1 699 ? -41.106 -53.647 39.315 1.00 89.69 699 VAL A C 1
ATOM 5284 O O . VAL A 1 699 ? -39.945 -53.875 38.976 1.00 89.69 699 VAL A O 1
ATOM 5287 N N . ALA A 1 700 ? -41.565 -52.417 39.543 1.00 88.44 700 ALA A N 1
ATOM 5288 C CA . ALA A 1 700 ? -40.699 -51.248 39.560 1.00 88.44 700 ALA A CA 1
ATOM 5289 C C . ALA A 1 700 ? -39.757 -51.334 40.772 1.00 88.44 700 ALA A C 1
ATOM 5291 O O . ALA A 1 700 ? -40.211 -51.412 41.913 1.00 88.44 700 ALA A O 1
ATOM 5292 N N . ARG A 1 701 ? -38.444 -51.338 40.520 1.00 90.69 701 ARG A N 1
ATOM 5293 C CA . ARG A 1 701 ? -37.404 -51.248 41.555 1.00 90.69 701 ARG A CA 1
ATOM 5294 C C . ARG A 1 701 ? -36.667 -49.926 41.431 1.00 90.69 701 ARG A C 1
ATOM 5296 O O . ARG A 1 701 ? -36.290 -49.546 40.320 1.00 90.69 701 ARG A O 1
ATOM 5303 N N . HIS A 1 702 ? -36.476 -49.248 42.554 1.00 90.56 702 HIS A N 1
ATOM 5304 C CA . HIS A 1 702 ? -35.750 -47.989 42.613 1.00 90.56 702 HIS A CA 1
ATOM 5305 C C . HIS A 1 702 ? -34.279 -48.175 42.216 1.00 90.56 702 HIS A C 1
ATOM 5307 O O . HIS A 1 702 ? -33.650 -49.185 42.538 1.00 90.56 702 HIS A O 1
ATOM 5313 N N . SER A 1 703 ? -33.715 -47.176 41.544 1.00 89.94 703 SER A N 1
ATOM 5314 C CA . SER A 1 703 ? -32.292 -47.093 41.234 1.00 89.94 703 SER A CA 1
ATOM 5315 C C . SER A 1 703 ? -31.785 -45.659 41.407 1.00 89.94 703 SER A C 1
ATOM 5317 O O . SER A 1 703 ? -32.553 -44.699 41.342 1.00 89.94 703 SER A O 1
ATOM 5319 N N . ASP A 1 704 ? -30.488 -45.523 41.677 1.00 87.19 704 ASP A N 1
ATOM 5320 C CA . ASP A 1 704 ? -29.808 -44.252 41.962 1.00 87.19 704 ASP A CA 1
ATOM 5321 C C . ASP A 1 704 ? -29.219 -43.584 40.706 1.00 87.19 704 ASP A C 1
ATOM 5323 O O . ASP A 1 704 ? -28.666 -42.483 40.768 1.00 87.19 704 ASP A O 1
ATOM 5327 N N . GLY A 1 705 ? -29.319 -44.246 39.554 1.00 86.50 705 GLY A N 1
ATOM 5328 C CA . GLY A 1 705 ? -28.798 -43.770 38.285 1.00 86.50 705 GLY A CA 1
ATOM 5329 C C . GLY A 1 705 ? -28.813 -44.829 37.190 1.00 86.50 705 GLY A C 1
ATOM 5330 O O . GLY A 1 705 ? -29.166 -45.990 37.403 1.00 86.50 705 GLY A O 1
ATOM 5331 N N . TYR A 1 706 ? -28.390 -44.410 36.004 1.00 87.00 706 TYR A N 1
ATOM 5332 C CA . TYR A 1 706 ? -28.299 -45.246 34.813 1.00 87.00 706 TYR A CA 1
ATOM 5333 C C . TYR A 1 706 ? -26.962 -45.034 34.107 1.00 87.00 706 TYR A C 1
ATOM 5335 O O . TYR A 1 706 ? -26.374 -43.952 34.157 1.00 87.00 706 TYR A O 1
ATOM 5343 N N . ASP A 1 707 ? -26.485 -46.084 33.452 1.00 83.94 707 ASP A N 1
ATOM 5344 C CA . ASP A 1 707 ? -25.223 -46.085 32.723 1.00 83.94 707 ASP A CA 1
ATOM 5345 C C . ASP A 1 707 ? -25.500 -45.780 31.246 1.00 83.94 707 ASP A C 1
ATOM 5347 O O . ASP A 1 707 ? -26.322 -46.439 30.609 1.00 83.94 707 ASP A O 1
ATOM 5351 N N . VAL A 1 708 ? -24.837 -44.755 30.710 1.00 82.25 708 VAL A N 1
ATOM 5352 C CA . VAL A 1 708 ? -24.906 -44.353 29.301 1.00 82.25 708 VAL A CA 1
ATOM 5353 C C . VAL A 1 708 ? -23.636 -44.833 28.616 1.00 82.25 708 VAL A C 1
ATOM 5355 O O . VAL A 1 708 ? -22.544 -44.549 29.102 1.00 82.25 708 VAL A O 1
ATOM 5358 N N . SER A 1 709 ? -23.765 -45.526 27.485 1.00 82.94 709 SER A N 1
ATOM 5359 C CA . SER A 1 709 ? -22.635 -45.923 26.639 1.00 82.94 709 SER A CA 1
ATOM 5360 C C . SER A 1 709 ? -22.895 -45.489 25.203 1.00 82.94 709 SER A C 1
ATOM 5362 O O . SER A 1 709 ? -23.856 -45.941 24.582 1.00 82.94 709 SER A O 1
ATOM 5364 N N . ASN A 1 710 ? -22.045 -44.598 24.694 1.00 84.56 710 ASN A N 1
ATOM 5365 C CA . ASN A 1 710 ? -22.139 -44.028 23.353 1.00 84.56 710 ASN A CA 1
ATOM 5366 C C . ASN A 1 710 ? -20.798 -44.198 22.620 1.00 84.56 710 ASN A C 1
ATOM 5368 O O . ASN A 1 710 ? -19.732 -44.147 23.239 1.00 84.56 710 ASN A O 1
ATOM 5372 N N . ARG A 1 711 ? -20.853 -44.340 21.292 1.00 88.44 711 ARG A N 1
ATOM 5373 C CA . ARG A 1 711 ? -19.678 -44.341 20.410 1.00 88.44 711 ARG A CA 1
ATOM 5374 C C . ARG A 1 711 ? -19.563 -43.003 19.676 1.00 88.44 711 ARG A C 1
ATOM 5376 O O . ARG A 1 711 ? -20.584 -42.436 19.286 1.00 88.44 711 ARG A O 1
ATOM 5383 N N . TYR A 1 712 ? -18.340 -42.519 19.470 1.00 91.44 712 TYR A N 1
ATOM 5384 C CA . TYR A 1 712 ? -18.062 -41.272 18.751 1.00 91.44 712 TYR A CA 1
ATOM 5385 C C . TYR A 1 712 ? -16.963 -41.485 17.717 1.00 91.44 712 TYR A C 1
ATOM 5387 O O . TYR A 1 712 ? -15.845 -41.859 18.064 1.00 91.44 712 TYR A O 1
ATOM 5395 N N . VAL A 1 713 ? -17.279 -41.221 16.451 1.00 91.25 713 VAL A N 1
ATOM 5396 C CA . VAL A 1 713 ? -16.319 -41.347 15.351 1.00 91.25 713 VAL A CA 1
ATOM 5397 C C . VAL A 1 713 ? -15.347 -40.165 15.374 1.00 91.25 713 VAL A C 1
ATOM 5399 O O . VAL A 1 713 ? -15.753 -39.000 15.411 1.00 91.25 713 VAL A O 1
ATOM 5402 N N . GLY A 1 714 ? -14.056 -40.471 15.335 1.00 90.75 714 GLY A N 1
ATOM 5403 C CA . GLY A 1 714 ? -12.973 -39.538 15.050 1.00 90.75 714 GLY A CA 1
ATOM 5404 C C . GLY A 1 714 ? -12.135 -39.996 13.861 1.00 90.75 714 GLY A C 1
ATOM 5405 O O . GLY A 1 714 ? -12.398 -41.037 13.259 1.00 90.75 714 GLY A O 1
ATOM 5406 N N . ARG A 1 715 ? -11.106 -39.212 13.534 1.00 91.75 715 ARG A N 1
ATOM 5407 C CA . ARG A 1 715 ? -10.131 -39.521 12.477 1.00 91.75 715 ARG A CA 1
ATOM 5408 C C . ARG A 1 715 ? -8.719 -39.625 13.051 1.00 91.75 715 ARG A C 1
ATOM 5410 O O . ARG A 1 715 ? -8.331 -38.791 13.871 1.00 91.75 715 ARG A O 1
ATOM 5417 N N . ILE A 1 716 ? -7.953 -40.603 12.569 1.00 89.75 716 ILE A N 1
ATOM 5418 C CA . ILE A 1 716 ? -6.517 -40.753 12.829 1.00 89.75 716 ILE A CA 1
ATOM 5419 C C . ILE A 1 716 ? -5.734 -39.728 11.990 1.00 89.75 716 ILE A C 1
ATOM 5421 O O . ILE A 1 716 ? -5.976 -39.573 10.789 1.00 89.75 716 ILE A O 1
ATOM 5425 N N . VAL A 1 717 ? -4.789 -39.020 12.607 1.00 88.00 717 VAL A N 1
ATOM 5426 C CA . VAL A 1 717 ? -3.860 -38.080 11.960 1.00 88.00 717 VAL A CA 1
ATOM 5427 C C . VAL A 1 717 ? -2.435 -38.269 12.491 1.00 88.00 717 VAL A C 1
ATOM 5429 O O . VAL A 1 717 ? -2.232 -38.754 13.606 1.00 88.00 717 VAL A O 1
ATOM 5432 N N . SER A 1 718 ? -1.435 -37.863 11.708 1.00 84.19 718 SER A N 1
ATOM 5433 C CA . SER A 1 718 ? -0.050 -37.788 12.186 1.00 84.19 718 SER A CA 1
ATOM 5434 C C . SER A 1 718 ? 0.100 -36.657 13.210 1.00 84.19 718 SER A C 1
ATOM 5436 O O . SER A 1 718 ? -0.545 -35.613 13.094 1.00 84.19 718 SER A O 1
ATOM 5438 N N . ARG A 1 719 ? 0.960 -36.849 14.218 1.00 80.56 719 ARG A N 1
ATOM 5439 C CA . ARG A 1 719 ? 1.236 -35.841 15.259 1.00 80.56 719 ARG A CA 1
ATOM 5440 C C . ARG A 1 719 ? 1.860 -34.559 14.695 1.00 80.56 719 ARG A C 1
ATOM 5442 O O . ARG A 1 719 ? 1.510 -33.464 15.136 1.00 80.56 719 ARG A O 1
ATOM 5449 N N . ARG A 1 720 ? 2.766 -34.703 13.726 1.00 81.44 720 ARG A N 1
ATOM 5450 C CA . ARG A 1 720 ? 3.359 -33.623 12.929 1.00 81.44 720 ARG A CA 1
ATOM 5451 C C . ARG A 1 720 ? 3.366 -34.009 11.457 1.00 81.44 720 ARG A C 1
ATOM 5453 O O . ARG A 1 720 ? 3.556 -35.172 11.108 1.00 81.44 720 ARG A O 1
ATOM 5460 N N . GLU A 1 721 ? 3.171 -33.000 10.624 1.00 87.00 721 GLU A N 1
ATOM 5461 C CA . GLU A 1 721 ? 3.169 -33.076 9.168 1.00 87.00 721 GLU A CA 1
ATOM 5462 C C . GLU A 1 721 ? 3.696 -31.729 8.654 1.00 87.00 721 GLU A C 1
ATOM 5464 O O . GLU A 1 721 ? 3.370 -30.686 9.231 1.00 87.00 721 GLU A O 1
ATOM 5469 N N . THR A 1 722 ? 4.598 -31.709 7.673 1.00 90.19 722 THR A N 1
ATOM 5470 C CA . THR A 1 722 ? 5.279 -30.469 7.253 1.00 90.19 722 THR A CA 1
ATOM 5471 C C . THR A 1 722 ? 5.702 -30.531 5.789 1.00 90.19 722 THR A C 1
ATOM 5473 O O . THR A 1 722 ? 6.356 -31.483 5.371 1.00 90.19 722 THR A O 1
ATOM 5476 N N . GLY A 1 723 ? 5.358 -29.495 5.019 1.00 92.19 723 GLY A N 1
ATOM 5477 C CA . GLY A 1 723 ? 5.894 -29.281 3.676 1.00 92.19 723 GLY A CA 1
ATOM 5478 C C . GLY A 1 723 ? 7.300 -28.683 3.744 1.00 92.19 723 GLY A C 1
ATOM 5479 O O . GLY A 1 723 ? 7.515 -27.669 4.406 1.00 92.19 723 GLY A O 1
ATOM 5480 N N . LEU A 1 724 ? 8.250 -29.317 3.066 1.00 93.44 724 LEU A N 1
ATOM 5481 C CA . LEU A 1 724 ? 9.650 -28.920 2.970 1.00 93.44 724 LEU A CA 1
ATOM 5482 C C . LEU A 1 724 ? 9.921 -28.348 1.577 1.00 93.44 724 LEU A C 1
ATOM 5484 O O . LEU A 1 724 ? 9.475 -28.899 0.572 1.00 93.44 724 LEU A O 1
ATOM 5488 N N . GLY A 1 725 ? 10.667 -27.251 1.511 1.00 93.50 725 GLY A N 1
ATOM 5489 C CA . GLY A 1 725 ? 10.960 -26.534 0.274 1.00 93.50 725 GLY A CA 1
ATOM 5490 C C . GLY A 1 725 ? 12.262 -25.753 0.377 1.00 93.50 725 GLY A C 1
ATOM 5491 O O . GLY A 1 725 ? 12.747 -25.490 1.478 1.00 93.50 725 GLY A O 1
ATOM 5492 N N . PHE A 1 726 ? 12.840 -25.380 -0.763 1.00 92.88 726 PHE A N 1
ATOM 5493 C CA . PHE A 1 726 ? 14.032 -24.535 -0.781 1.00 92.88 726 PHE A CA 1
ATOM 5494 C C . PHE A 1 726 ? 13.652 -23.076 -0.512 1.00 92.88 726 PHE A C 1
ATOM 5496 O O . PHE A 1 726 ? 12.698 -22.562 -1.094 1.00 92.88 726 PHE A O 1
ATOM 5503 N N . GLU A 1 727 ? 14.430 -22.367 0.307 1.00 86.50 727 GLU A N 1
ATOM 5504 C CA . GLU A 1 727 ? 14.260 -20.915 0.487 1.00 86.50 727 GLU A CA 1
ATOM 5505 C C . GLU A 1 727 ? 14.669 -20.115 -0.763 1.00 86.50 727 GLU A C 1
ATOM 5507 O O . GLU A 1 727 ? 14.234 -18.980 -0.954 1.00 86.50 727 GLU A O 1
ATOM 5512 N N . ARG A 1 728 ? 15.507 -20.699 -1.628 1.00 88.50 728 ARG A N 1
ATOM 5513 C CA . ARG A 1 728 ? 16.087 -20.048 -2.809 1.00 88.50 728 ARG A CA 1
ATOM 5514 C C . ARG A 1 728 ? 15.607 -20.703 -4.101 1.00 88.50 728 ARG A C 1
ATOM 5516 O O . ARG A 1 728 ? 15.389 -21.908 -4.156 1.00 88.50 728 ARG A O 1
ATOM 5523 N N . THR A 1 729 ? 15.487 -19.899 -5.154 1.00 90.50 729 THR A N 1
ATOM 5524 C CA . THR A 1 729 ? 15.182 -20.375 -6.511 1.00 90.50 729 THR A CA 1
ATOM 5525 C C . THR A 1 729 ? 16.403 -21.055 -7.133 1.00 90.50 729 THR A C 1
ATOM 5527 O O . THR A 1 729 ? 17.494 -20.485 -7.112 1.00 90.50 729 THR A O 1
ATOM 5530 N N . GLY A 1 730 ? 16.222 -22.225 -7.747 1.00 91.25 730 GLY A N 1
ATOM 5531 C CA . GLY A 1 730 ? 17.289 -22.939 -8.454 1.00 91.25 730 GLY A CA 1
ATOM 5532 C C . GLY A 1 730 ? 16.802 -24.208 -9.153 1.00 91.25 730 GLY A C 1
ATOM 5533 O O . GLY A 1 730 ? 15.617 -24.527 -9.122 1.00 91.25 730 GLY A O 1
ATOM 5534 N N . THR A 1 731 ? 17.719 -24.940 -9.785 1.00 93.94 731 THR A N 1
ATOM 5535 C CA . THR A 1 731 ? 17.435 -26.257 -10.378 1.00 93.94 731 THR A CA 1
ATOM 5536 C C . THR A 1 731 ? 17.790 -27.355 -9.386 1.00 93.94 731 THR A C 1
ATOM 5538 O O . THR A 1 731 ? 18.908 -27.345 -8.873 1.00 93.94 731 THR A O 1
ATOM 5541 N N . VAL A 1 732 ? 16.877 -28.298 -9.138 1.00 94.44 732 VAL A N 1
ATOM 5542 C CA . VAL A 1 732 ? 17.147 -29.496 -8.327 1.00 94.44 732 VAL A CA 1
ATOM 5543 C C . VAL A 1 732 ? 18.112 -30.403 -9.090 1.00 94.44 732 VAL A C 1
ATOM 5545 O O . VAL A 1 732 ? 17.856 -30.735 -10.246 1.00 94.44 732 VAL A O 1
ATOM 5548 N N . VAL A 1 733 ? 19.226 -30.793 -8.471 1.00 95.00 733 VAL A N 1
ATOM 5549 C CA . VAL A 1 733 ? 20.272 -31.635 -9.099 1.00 95.00 733 VAL A CA 1
ATOM 5550 C C . VAL A 1 733 ? 20.418 -33.014 -8.462 1.00 95.00 733 VAL A C 1
ATOM 5552 O O . VAL A 1 733 ? 21.148 -33.845 -8.993 1.00 95.00 733 VAL A O 1
ATOM 5555 N N . GLU A 1 734 ? 19.767 -33.231 -7.322 1.00 93.75 734 GLU A N 1
ATOM 5556 C CA . GLU A 1 734 ? 19.873 -34.442 -6.510 1.00 93.75 734 GLU A CA 1
ATOM 5557 C C . GLU A 1 734 ? 18.638 -34.524 -5.599 1.00 93.75 734 GLU A C 1
ATOM 5559 O O . GLU A 1 734 ? 18.341 -33.560 -4.884 1.00 93.75 734 GLU A O 1
ATOM 5564 N N . MET A 1 735 ? 17.938 -35.657 -5.616 1.00 93.38 735 MET A N 1
ATOM 5565 C CA . MET A 1 735 ? 16.846 -36.017 -4.711 1.00 93.38 735 MET A CA 1
ATOM 5566 C C . MET A 1 735 ? 17.232 -37.313 -3.984 1.00 93.38 735 MET A C 1
ATOM 5568 O O . MET A 1 735 ? 17.402 -38.360 -4.601 1.00 93.38 735 MET A O 1
ATOM 5572 N N . THR A 1 736 ? 17.413 -37.245 -2.665 1.00 91.19 736 THR A N 1
ATOM 5573 C CA . THR A 1 736 ? 17.953 -38.342 -1.836 1.00 91.19 736 THR A CA 1
ATOM 5574 C C . THR A 1 736 ? 16.908 -39.046 -0.969 1.00 91.19 736 THR A C 1
ATOM 5576 O O . THR A 1 736 ? 17.279 -39.884 -0.146 1.00 91.19 736 THR A O 1
ATOM 5579 N N . ALA A 1 737 ? 15.627 -38.710 -1.127 1.00 90.31 737 ALA A N 1
ATOM 5580 C CA . ALA A 1 737 ? 14.498 -39.397 -0.505 1.00 90.31 737 ALA A CA 1
ATOM 5581 C C . ALA A 1 737 ? 13.272 -39.352 -1.431 1.00 90.31 737 ALA A C 1
ATOM 5583 O O . ALA A 1 737 ? 13.013 -38.320 -2.054 1.00 90.31 737 ALA A O 1
ATOM 5584 N N . ASP A 1 738 ? 12.527 -40.453 -1.495 1.00 91.38 738 ASP A N 1
ATOM 5585 C CA . ASP A 1 738 ? 11.329 -40.610 -2.325 1.00 91.38 738 ASP A CA 1
ATOM 5586 C C . ASP A 1 738 ? 10.079 -40.943 -1.486 1.00 91.38 738 ASP A C 1
ATOM 5588 O O . ASP A 1 738 ? 10.148 -41.096 -0.264 1.00 91.38 738 ASP A O 1
ATOM 5592 N N . GLU A 1 739 ? 8.905 -41.039 -2.112 1.00 90.88 739 GLU A N 1
ATOM 5593 C CA . GLU A 1 739 ? 7.656 -41.341 -1.395 1.00 90.88 739 GLU A CA 1
ATOM 5594 C C . GLU A 1 739 ? 7.704 -42.693 -0.658 1.00 90.88 739 GLU A C 1
ATOM 5596 O O . GLU A 1 739 ? 7.971 -43.747 -1.237 1.00 90.88 739 GLU A O 1
ATOM 5601 N N . GLY A 1 740 ? 7.414 -42.669 0.647 1.00 86.69 740 GLY A N 1
ATOM 5602 C CA . GLY A 1 740 ? 7.509 -43.826 1.537 1.00 86.69 740 GLY A CA 1
ATOM 5603 C C . GLY A 1 740 ? 8.884 -44.044 2.185 1.00 86.69 740 GLY A C 1
ATOM 5604 O O . GLY A 1 740 ? 8.981 -44.890 3.081 1.00 86.69 740 GLY A O 1
ATOM 5605 N N . ASP A 1 741 ? 9.923 -43.287 1.809 1.00 90.75 741 ASP A N 1
ATOM 5606 C CA . ASP A 1 741 ? 11.233 -43.376 2.463 1.00 90.75 741 ASP A CA 1
ATOM 5607 C C . ASP A 1 741 ? 11.206 -42.848 3.899 1.00 90.75 741 ASP A C 1
ATOM 5609 O O . ASP A 1 741 ? 10.514 -41.883 4.238 1.00 90.75 741 ASP A O 1
ATOM 5613 N N . LYS A 1 742 ? 12.031 -43.475 4.743 1.00 89.94 742 LYS A N 1
ATOM 5614 C CA . LYS A 1 742 ? 12.240 -43.094 6.142 1.00 89.94 742 LYS A CA 1
ATOM 5615 C C . LYS A 1 742 ? 13.496 -42.261 6.297 1.00 89.94 742 LYS A C 1
ATOM 5617 O O . LYS A 1 742 ? 14.567 -42.648 5.836 1.00 89.94 742 LYS A O 1
ATOM 5622 N N . VAL A 1 743 ? 13.342 -41.131 6.976 1.00 92.94 743 VAL A N 1
ATOM 5623 C CA . VAL A 1 743 ? 14.358 -40.087 7.085 1.00 92.94 743 VAL A CA 1
ATOM 5624 C C . VAL A 1 743 ? 14.574 -39.698 8.544 1.00 92.94 743 VAL A C 1
ATOM 5626 O O . VAL A 1 743 ? 13.626 -39.674 9.331 1.00 92.94 743 VAL A O 1
ATOM 5629 N N . THR A 1 744 ? 15.821 -39.404 8.910 1.00 93.00 744 THR A N 1
ATOM 5630 C CA . THR A 1 744 ? 16.194 -38.967 10.267 1.00 93.00 744 THR A CA 1
ATOM 5631 C C . THR A 1 744 ? 16.454 -37.466 10.329 1.00 93.00 744 THR A C 1
ATOM 5633 O O . THR A 1 744 ? 16.884 -36.875 9.337 1.00 93.00 744 THR A O 1
ATOM 5636 N N . GLU A 1 745 ? 16.281 -36.847 11.495 1.00 92.31 745 GLU A N 1
ATOM 5637 C CA . GLU A 1 745 ? 16.555 -35.420 11.712 1.00 92.31 745 GLU A CA 1
ATOM 5638 C C . GLU A 1 745 ? 17.939 -34.992 11.166 1.00 92.31 745 GLU A C 1
ATOM 5640 O O . GLU A 1 745 ? 18.960 -35.651 11.369 1.00 92.31 745 GLU A O 1
ATOM 5645 N N . GLY A 1 746 ? 17.973 -33.890 10.410 1.00 91.19 746 GLY A N 1
ATOM 5646 C CA . GLY A 1 746 ? 19.177 -33.339 9.778 1.00 91.19 746 GLY A CA 1
ATOM 5647 C C . GLY A 1 746 ? 19.623 -34.011 8.468 1.00 91.19 746 GLY A C 1
ATOM 5648 O O . GLY A 1 746 ? 20.473 -33.440 7.768 1.00 91.19 746 GLY A O 1
ATOM 5649 N N . GLN A 1 747 ? 19.056 -35.168 8.097 1.00 94.31 747 GLN A N 1
ATOM 5650 C CA . GLN A 1 747 ? 19.327 -35.857 6.826 1.00 94.31 747 GLN A CA 1
ATOM 5651 C C . GLN A 1 747 ? 19.008 -34.946 5.635 1.00 94.31 747 GLN A C 1
ATOM 5653 O O . GLN A 1 747 ? 17.949 -34.326 5.597 1.00 94.31 747 GLN A O 1
ATOM 5658 N N . VAL A 1 748 ? 19.917 -34.874 4.655 1.00 94.50 748 VAL A N 1
ATOM 5659 C CA . VAL A 1 748 ? 19.674 -34.161 3.388 1.00 94.50 748 VAL A CA 1
ATOM 5660 C C . VAL A 1 748 ? 18.687 -34.963 2.544 1.00 94.50 748 VAL A C 1
ATOM 5662 O O . VAL A 1 748 ? 18.847 -36.176 2.407 1.00 94.50 748 VAL A O 1
ATOM 5665 N N . LEU A 1 749 ? 17.689 -34.275 1.987 1.00 95.06 749 LEU A N 1
ATOM 5666 C CA . LEU A 1 749 ? 16.615 -34.862 1.177 1.00 95.06 749 LEU A CA 1
ATOM 5667 C C . LEU A 1 749 ? 16.661 -34.421 -0.293 1.00 95.06 749 LEU A C 1
ATOM 5669 O O . LEU A 1 749 ? 16.229 -35.165 -1.166 1.00 95.06 749 LEU A O 1
ATOM 5673 N N . ALA A 1 750 ? 17.174 -33.218 -0.569 1.00 94.44 750 ALA A N 1
ATOM 5674 C CA . ALA A 1 750 ? 17.322 -32.685 -1.923 1.00 94.44 750 ALA A CA 1
ATOM 5675 C C . ALA A 1 750 ? 18.392 -31.581 -1.974 1.00 94.44 750 ALA A C 1
ATOM 5677 O O . ALA A 1 750 ? 18.621 -30.906 -0.963 1.00 94.44 750 ALA A O 1
ATOM 5678 N N . ARG A 1 751 ? 19.005 -31.339 -3.143 1.00 95.31 751 ARG A N 1
ATOM 5679 C CA . ARG A 1 751 ? 19.944 -30.220 -3.381 1.00 95.31 751 ARG A CA 1
ATOM 5680 C C . ARG A 1 751 ? 19.651 -29.439 -4.665 1.00 95.31 751 ARG A C 1
ATOM 5682 O O . ARG A 1 751 ? 19.238 -30.011 -5.673 1.00 95.31 751 ARG A O 1
ATOM 5689 N N . LEU A 1 752 ? 19.938 -28.136 -4.635 1.00 95.62 752 LEU A N 1
ATOM 5690 C CA . LEU A 1 752 ? 20.013 -27.264 -5.813 1.00 95.62 752 LEU A CA 1
ATOM 5691 C C . LEU A 1 752 ? 21.423 -27.244 -6.428 1.00 95.62 752 LEU A C 1
ATOM 5693 O O . LEU A 1 752 ? 22.405 -27.597 -5.778 1.00 95.62 752 LEU A O 1
ATOM 5697 N N . ASP A 1 753 ? 21.528 -26.761 -7.666 1.00 94.25 753 ASP A N 1
ATOM 5698 C CA . ASP A 1 753 ? 22.803 -26.499 -8.346 1.00 94.25 753 ASP A CA 1
ATOM 5699 C C . ASP A 1 753 ? 23.645 -25.412 -7.640 1.00 94.25 753 ASP A C 1
ATOM 5701 O O . ASP A 1 753 ? 23.493 -24.211 -7.878 1.00 94.25 753 ASP A O 1
ATOM 5705 N N . THR A 1 754 ? 24.585 -25.835 -6.794 1.00 94.31 754 THR A N 1
ATOM 5706 C CA . THR A 1 754 ? 25.499 -24.951 -6.055 1.00 94.31 754 THR A CA 1
ATOM 5707 C C . THR A 1 754 ? 26.675 -24.426 -6.881 1.00 94.31 754 THR A C 1
ATOM 5709 O O . THR A 1 754 ? 27.410 -23.570 -6.387 1.00 94.31 754 THR A O 1
ATOM 5712 N N . ARG A 1 755 ? 26.888 -24.867 -8.133 1.00 93.25 755 ARG A N 1
ATOM 5713 C CA . ARG A 1 755 ? 28.149 -24.624 -8.875 1.00 93.25 755 ARG A CA 1
ATOM 5714 C C . ARG A 1 755 ? 28.511 -23.141 -9.019 1.00 93.25 755 ARG A C 1
ATOM 5716 O O . ARG A 1 755 ? 29.687 -22.786 -8.950 1.00 93.25 755 ARG A O 1
ATOM 5723 N N . ILE A 1 756 ? 27.513 -22.270 -9.180 1.00 90.12 756 ILE A N 1
ATOM 5724 C CA . ILE A 1 756 ? 27.705 -20.810 -9.257 1.00 90.12 756 ILE A CA 1
ATOM 5725 C C . ILE A 1 756 ? 28.097 -20.232 -7.886 1.00 90.12 756 ILE A C 1
ATOM 5727 O O . ILE A 1 756 ? 29.002 -19.400 -7.803 1.00 90.12 756 ILE A O 1
ATOM 5731 N N . LEU A 1 757 ? 27.460 -20.699 -6.807 1.00 92.81 757 LEU A N 1
ATOM 5732 C CA . LEU A 1 757 ? 27.762 -20.275 -5.437 1.00 92.81 757 LEU A CA 1
ATOM 5733 C C . LEU A 1 757 ? 29.164 -20.734 -5.012 1.00 92.81 757 LEU A C 1
ATOM 5735 O O . LEU A 1 757 ? 29.908 -19.977 -4.397 1.00 92.81 757 LEU A O 1
ATOM 5739 N N . GLU A 1 758 ? 29.568 -21.946 -5.394 1.00 93.88 758 GLU A N 1
ATOM 5740 C CA . GLU A 1 758 ? 30.897 -22.482 -5.096 1.00 93.88 758 GLU A CA 1
ATOM 5741 C C . GLU A 1 758 ? 32.012 -21.758 -5.855 1.00 93.88 758 GLU A C 1
ATOM 5743 O O . GLU A 1 758 ? 33.037 -21.436 -5.253 1.00 93.88 758 GLU A O 1
ATOM 5748 N N . ALA A 1 759 ? 31.793 -21.414 -7.129 1.00 93.19 759 ALA A N 1
ATOM 5749 C CA . ALA A 1 759 ? 32.707 -20.554 -7.878 1.00 93.19 759 ALA A CA 1
ATOM 5750 C C . ALA A 1 759 ? 32.856 -19.176 -7.203 1.00 93.19 759 ALA A C 1
ATOM 5752 O O . ALA A 1 759 ? 33.975 -18.696 -7.005 1.00 93.19 759 ALA A O 1
ATOM 5753 N N . ARG A 1 760 ? 31.739 -18.576 -6.764 1.00 92.62 760 ARG A N 1
ATOM 5754 C CA . ARG A 1 760 ? 31.737 -17.295 -6.040 1.00 92.62 760 ARG A CA 1
ATOM 5755 C C . ARG A 1 760 ? 32.408 -17.391 -4.662 1.00 92.62 760 ARG A C 1
ATOM 5757 O O . ARG A 1 760 ? 33.053 -16.437 -4.233 1.00 92.62 760 ARG A O 1
ATOM 5764 N N . ARG A 1 761 ? 32.323 -18.544 -3.988 1.00 96.00 761 ARG A N 1
ATOM 5765 C CA . ARG A 1 761 ? 33.023 -18.817 -2.720 1.00 96.00 761 ARG A CA 1
ATOM 5766 C C . ARG A 1 761 ? 34.534 -18.844 -2.935 1.00 96.00 761 ARG A C 1
ATOM 5768 O O . ARG A 1 761 ? 35.260 -18.225 -2.163 1.00 96.00 761 ARG A O 1
ATOM 5775 N N . THR A 1 762 ? 35.009 -19.495 -3.999 1.00 93.94 762 THR A N 1
ATOM 5776 C CA . THR A 1 762 ? 36.434 -19.492 -4.373 1.00 93.94 762 THR A CA 1
ATOM 5777 C C . THR A 1 762 ? 36.938 -18.084 -4.716 1.00 93.94 762 THR A C 1
ATOM 5779 O O . THR A 1 762 ? 38.038 -17.722 -4.304 1.00 93.94 762 THR A O 1
ATOM 5782 N N . GLU A 1 763 ? 36.132 -17.271 -5.405 1.00 92.50 763 GLU A N 1
ATOM 5783 C CA . GLU A 1 763 ? 36.439 -15.863 -5.702 1.00 92.50 763 GLU A CA 1
ATOM 5784 C C . GLU A 1 763 ? 36.604 -15.031 -4.415 1.00 92.50 763 GLU A C 1
ATOM 5786 O O . GLU A 1 763 ? 37.666 -14.453 -4.186 1.00 92.50 763 GLU A O 1
ATOM 5791 N N . LEU A 1 764 ? 35.614 -15.055 -3.512 1.00 92.69 764 LEU A N 1
ATOM 5792 C CA . LEU A 1 764 ? 35.672 -14.316 -2.241 1.00 92.69 764 LEU A CA 1
ATOM 5793 C C . LEU A 1 764 ? 36.797 -14.802 -1.309 1.00 92.69 764 LEU A C 1
ATOM 5795 O O . LEU A 1 764 ? 37.383 -14.004 -0.577 1.00 92.69 764 LEU A O 1
ATOM 5799 N N . GLN A 1 765 ? 37.140 -16.094 -1.342 1.00 95.44 765 GLN A N 1
ATOM 5800 C CA . GLN A 1 765 ? 38.291 -16.633 -0.608 1.00 95.44 765 GLN A CA 1
ATOM 5801 C C . GLN A 1 765 ? 39.631 -16.118 -1.165 1.00 95.44 765 GLN A C 1
ATOM 5803 O O . GLN A 1 765 ? 40.557 -15.874 -0.386 1.00 95.44 765 GLN A O 1
ATOM 5808 N N . ALA A 1 766 ? 39.736 -15.901 -2.481 1.00 94.19 766 ALA A N 1
ATOM 5809 C CA . ALA A 1 766 ? 40.910 -15.288 -3.100 1.00 94.19 766 ALA A CA 1
ATOM 5810 C C . ALA A 1 766 ? 41.026 -13.793 -2.749 1.00 94.19 766 ALA A C 1
ATOM 5812 O O . ALA A 1 766 ? 42.095 -13.358 -2.314 1.00 94.19 766 ALA A O 1
ATOM 5813 N N . ASP A 1 767 ? 39.931 -13.030 -2.831 1.00 90.69 767 ASP A N 1
ATOM 5814 C CA . ASP A 1 767 ? 39.889 -11.619 -2.412 1.00 90.69 767 ASP A CA 1
ATOM 5815 C C . ASP A 1 767 ? 40.294 -11.457 -0.938 1.00 90.69 767 ASP A C 1
ATOM 5817 O O . ASP A 1 767 ? 41.154 -10.642 -0.594 1.00 90.69 767 ASP A O 1
ATOM 5821 N N . LEU A 1 768 ? 39.751 -12.305 -0.058 1.00 95.81 768 LEU A N 1
ATOM 5822 C CA . LEU A 1 768 ? 40.091 -12.325 1.363 1.00 95.81 768 LEU A CA 1
ATOM 5823 C C . LEU A 1 768 ? 41.584 -12.609 1.608 1.00 95.81 768 LEU A C 1
ATOM 5825 O O . LEU A 1 768 ? 42.187 -12.026 2.517 1.00 95.81 768 LEU A O 1
ATOM 5829 N N . ALA A 1 769 ? 42.205 -13.474 0.800 1.00 94.69 769 ALA A N 1
ATOM 5830 C CA . ALA A 1 769 ? 43.644 -13.719 0.853 1.00 94.69 769 ALA A CA 1
ATOM 5831 C C . ALA A 1 769 ? 44.458 -12.492 0.393 1.00 94.69 769 ALA A C 1
ATOM 5833 O O . ALA A 1 769 ? 45.460 -12.155 1.030 1.00 94.69 769 ALA A O 1
ATOM 5834 N N . VAL A 1 770 ? 44.004 -11.776 -0.644 1.00 95.38 770 VAL A N 1
ATOM 5835 C CA . VAL A 1 770 ? 44.628 -10.530 -1.127 1.00 95.38 770 VAL A CA 1
ATOM 5836 C C . VAL A 1 770 ? 44.546 -9.418 -0.073 1.00 95.38 770 VAL A C 1
ATOM 5838 O O . VAL A 1 770 ? 45.574 -8.815 0.250 1.00 95.38 770 VAL A O 1
ATOM 5841 N N . SER A 1 771 ? 43.386 -9.184 0.551 1.00 93.38 771 SER A N 1
ATOM 5842 C CA . SER A 1 771 ? 43.254 -8.197 1.638 1.00 93.38 771 SER A CA 1
ATOM 5843 C C . SER A 1 771 ? 44.114 -8.561 2.858 1.00 93.38 771 SER A C 1
ATOM 5845 O O . SER A 1 771 ? 44.762 -7.690 3.450 1.00 93.38 771 SER A O 1
ATOM 5847 N N . LYS A 1 772 ? 44.211 -9.853 3.207 1.00 95.56 772 LYS A N 1
ATOM 5848 C CA . LYS A 1 772 ? 45.112 -10.340 4.271 1.00 95.56 772 LYS A CA 1
ATOM 5849 C C . LYS A 1 772 ? 46.591 -10.108 3.934 1.00 95.56 772 LYS A C 1
ATOM 5851 O O . LYS A 1 772 ? 47.338 -9.673 4.814 1.00 95.56 772 LYS A O 1
ATOM 5856 N N . ALA A 1 773 ? 47.006 -10.292 2.679 1.00 95.38 773 ALA A N 1
ATOM 5857 C CA . ALA A 1 773 ? 48.360 -9.969 2.221 1.00 95.38 773 ALA A CA 1
ATOM 5858 C C . ALA A 1 773 ? 48.650 -8.453 2.259 1.00 95.38 773 ALA A C 1
ATOM 5860 O O . ALA A 1 773 ? 49.664 -8.038 2.822 1.00 95.38 773 ALA A O 1
ATOM 5861 N N . SER A 1 774 ? 47.732 -7.617 1.760 1.00 93.94 774 SER A N 1
ATOM 5862 C CA . SER A 1 774 ? 47.828 -6.145 1.804 1.00 93.94 774 SER A CA 1
ATOM 5863 C C . SER A 1 774 ? 47.994 -5.614 3.238 1.00 93.94 774 SER A C 1
ATOM 5865 O O . SER A 1 774 ? 48.834 -4.751 3.524 1.00 93.94 774 SER A O 1
ATOM 5867 N N . ARG A 1 775 ? 47.241 -6.175 4.195 1.00 96.69 775 ARG A N 1
ATOM 5868 C CA . ARG A 1 775 ? 47.392 -5.869 5.627 1.00 96.69 775 ARG A CA 1
ATOM 5869 C C . ARG A 1 775 ? 48.758 -6.297 6.177 1.00 96.69 775 ARG A C 1
ATOM 5871 O O . ARG A 1 775 ? 49.349 -5.535 6.941 1.00 96.69 775 ARG A O 1
ATOM 5878 N N . ALA A 1 776 ? 49.274 -7.466 5.794 1.00 95.19 776 ALA A N 1
ATOM 5879 C CA . ALA A 1 776 ? 50.590 -7.940 6.230 1.00 95.19 776 ALA A CA 1
ATOM 5880 C C . ALA A 1 776 ? 51.740 -7.070 5.681 1.00 95.19 776 ALA A C 1
ATOM 5882 O O . ALA A 1 776 ? 52.679 -6.748 6.415 1.00 95.19 776 ALA A O 1
ATOM 5883 N N . GLU A 1 777 ? 51.644 -6.603 4.432 1.00 95.81 777 GLU A N 1
ATOM 5884 C CA . GLU A 1 777 ? 52.609 -5.647 3.880 1.00 95.81 777 GLU A CA 1
ATOM 5885 C C . GLU A 1 777 ? 52.542 -4.303 4.625 1.00 95.81 777 GLU A C 1
ATOM 5887 O O . GLU A 1 777 ? 53.564 -3.772 5.064 1.00 95.81 777 GLU A O 1
ATOM 5892 N N . THR A 1 778 ? 51.335 -3.777 4.841 1.00 96.25 778 THR A N 1
ATOM 5893 C CA . THR A 1 778 ? 51.114 -2.496 5.535 1.00 96.25 778 THR A CA 1
ATOM 5894 C C . THR A 1 778 ? 51.614 -2.535 6.984 1.00 96.25 778 THR A C 1
ATOM 5896 O O . THR A 1 778 ? 52.243 -1.580 7.442 1.00 96.25 778 THR A O 1
ATOM 5899 N N . GLN A 1 779 ? 51.432 -3.660 7.683 1.00 96.38 779 GLN A N 1
ATOM 5900 C CA . GLN A 1 779 ? 52.027 -3.911 9.000 1.00 96.38 779 GLN A CA 1
ATOM 5901 C C . GLN A 1 779 ? 53.563 -3.896 8.941 1.00 96.38 779 GLN A C 1
ATOM 5903 O O . GLN A 1 779 ? 54.206 -3.229 9.752 1.00 96.38 779 GLN A O 1
ATOM 5908 N N . SER A 1 780 ? 54.155 -4.563 7.947 1.00 96.88 780 SER A N 1
ATOM 5909 C CA . SER A 1 780 ? 55.613 -4.609 7.765 1.00 96.88 780 SER A CA 1
ATOM 5910 C C . SER A 1 780 ? 56.206 -3.215 7.516 1.00 96.88 780 SER A C 1
ATOM 5912 O O . SER A 1 780 ? 57.224 -2.846 8.108 1.00 96.88 780 SER A O 1
ATOM 5914 N N . ARG A 1 781 ? 55.527 -2.397 6.698 1.00 96.19 781 ARG A N 1
ATOM 5915 C CA . ARG A 1 781 ? 55.875 -0.984 6.470 1.00 96.19 781 ARG A CA 1
ATOM 5916 C C . ARG A 1 781 ? 55.757 -0.162 7.765 1.00 96.19 781 ARG A C 1
ATOM 5918 O O . ARG A 1 781 ? 56.661 0.609 8.085 1.00 96.19 781 ARG A O 1
ATOM 5925 N N . LEU A 1 782 ? 54.685 -0.356 8.541 1.00 96.88 782 LEU A N 1
ATOM 5926 C CA . LEU A 1 782 ? 54.446 0.341 9.812 1.00 96.88 782 LEU A CA 1
ATOM 5927 C C . LEU A 1 782 ? 55.548 0.069 10.852 1.00 96.88 782 LEU A C 1
ATOM 5929 O O . LEU A 1 782 ? 55.962 0.995 11.551 1.00 96.88 782 LEU A O 1
ATOM 5933 N N . ASP A 1 783 ? 56.057 -1.159 10.954 1.00 95.00 783 ASP A N 1
ATOM 5934 C CA . ASP A 1 783 ? 57.117 -1.494 11.917 1.00 95.00 783 ASP A CA 1
ATOM 5935 C C . ASP A 1 783 ? 58.501 -0.958 11.510 1.00 95.00 783 ASP A C 1
ATOM 5937 O O . ASP A 1 783 ? 59.279 -0.525 12.373 1.00 95.00 783 ASP A O 1
ATOM 5941 N N . LEU A 1 784 ? 58.782 -0.854 10.206 1.00 96.25 784 LEU A N 1
ATOM 5942 C CA . LEU A 1 784 ? 59.948 -0.125 9.694 1.00 96.25 784 LEU A CA 1
ATOM 5943 C C . LEU A 1 784 ? 59.857 1.382 10.002 1.00 96.25 784 LEU A C 1
ATOM 5945 O O . LEU A 1 784 ? 60.835 1.975 10.478 1.00 96.25 784 LEU A O 1
ATOM 5949 N N . ALA A 1 785 ? 58.684 1.989 9.796 1.00 95.44 785 ALA A N 1
ATOM 5950 C CA . ALA A 1 785 ? 58.432 3.395 10.113 1.00 95.44 785 ALA A CA 1
ATOM 5951 C C . ALA A 1 785 ? 58.562 3.663 11.624 1.00 95.44 785 ALA A C 1
ATOM 5953 O O . ALA A 1 785 ? 59.292 4.567 12.029 1.00 95.44 785 ALA A O 1
ATOM 5954 N N . ARG A 1 786 ? 57.971 2.815 12.483 1.00 95.94 786 ARG A N 1
ATOM 5955 C CA . ARG A 1 786 ? 58.114 2.869 13.956 1.00 95.94 786 ARG A CA 1
ATOM 5956 C C . ARG A 1 786 ? 59.577 2.806 14.395 1.00 95.94 786 ARG A C 1
ATOM 5958 O O . ARG A 1 786 ? 60.015 3.607 15.223 1.00 95.94 786 ARG A O 1
ATOM 5965 N N . THR A 1 787 ? 60.348 1.885 13.819 1.00 95.50 787 THR A N 1
ATOM 5966 C CA . THR A 1 787 ? 61.783 1.732 14.107 1.00 95.50 787 THR A CA 1
ATOM 5967 C C . THR A 1 787 ? 62.572 2.972 13.677 1.00 95.50 787 THR A C 1
ATOM 5969 O O . THR A 1 787 ? 63.444 3.450 14.409 1.00 95.50 787 THR A O 1
ATOM 5972 N N . THR A 1 788 ? 62.231 3.557 12.526 1.00 94.12 788 THR A N 1
ATOM 5973 C CA . THR A 1 788 ? 62.855 4.790 12.026 1.00 94.12 788 THR A CA 1
ATOM 5974 C C . THR A 1 788 ? 62.483 6.015 12.863 1.00 94.12 788 THR A C 1
ATOM 5976 O O . THR A 1 788 ? 63.384 6.772 13.223 1.00 94.12 788 THR A O 1
ATOM 5979 N N . MET A 1 789 ? 61.218 6.170 13.263 1.00 95.81 789 MET A N 1
ATOM 5980 C CA . MET A 1 789 ? 60.755 7.210 14.187 1.00 95.81 789 MET A CA 1
ATOM 5981 C C . MET A 1 789 ? 61.491 7.128 15.532 1.00 95.81 789 MET A C 1
ATOM 5983 O O . MET A 1 789 ? 62.039 8.132 15.987 1.00 95.81 789 MET A O 1
ATOM 5987 N N . LYS A 1 790 ? 61.576 5.935 16.145 1.00 94.44 790 LYS A N 1
ATOM 5988 C CA . LYS A 1 790 ? 62.305 5.726 17.409 1.00 94.44 790 LYS A CA 1
ATOM 5989 C C . LYS A 1 790 ? 63.776 6.135 17.277 1.00 94.44 790 LYS A C 1
ATOM 5991 O O . LYS A 1 790 ? 64.265 6.935 18.074 1.00 94.44 790 LYS A O 1
ATOM 5996 N N . ARG A 1 791 ? 64.458 5.660 16.228 1.00 94.62 791 ARG A N 1
ATOM 5997 C CA . ARG A 1 791 ? 65.858 6.002 15.924 1.00 94.62 791 ARG A CA 1
ATOM 5998 C C . ARG A 1 791 ? 66.060 7.507 15.697 1.00 94.62 791 ARG A C 1
ATOM 6000 O O . ARG A 1 791 ? 67.009 8.068 16.239 1.00 94.62 791 ARG A O 1
ATOM 6007 N N . ARG A 1 792 ? 65.176 8.181 14.947 1.00 92.19 792 ARG A N 1
ATOM 6008 C CA . ARG A 1 792 ? 65.230 9.646 14.768 1.00 92.19 792 ARG A CA 1
ATOM 6009 C C . ARG A 1 792 ? 65.005 10.374 16.104 1.00 92.19 792 ARG A C 1
ATOM 6011 O O . ARG A 1 792 ? 65.738 11.310 16.393 1.00 92.19 792 ARG A O 1
ATOM 6018 N N . GLY A 1 793 ? 64.093 9.908 16.960 1.00 91.12 793 GLY A N 1
ATOM 6019 C CA . GLY A 1 793 ? 63.860 10.480 18.295 1.00 91.12 793 GLY A CA 1
ATOM 6020 C C . GLY A 1 793 ? 65.040 10.321 19.266 1.00 91.12 793 GLY A C 1
ATOM 6021 O O . GLY A 1 793 ? 65.325 11.222 20.054 1.00 91.12 793 GLY A O 1
ATOM 6022 N N . GLU A 1 794 ? 65.775 9.209 19.194 1.00 91.81 794 GLU A N 1
ATOM 6023 C CA . GLU A 1 794 ? 67.014 9.006 19.963 1.00 91.81 794 GLU A CA 1
ATOM 6024 C C . GLU A 1 794 ? 68.174 9.883 19.463 1.00 91.81 794 GLU A C 1
ATOM 6026 O O . GLU A 1 794 ? 68.973 10.359 20.270 1.00 91.81 794 GLU A O 1
ATOM 6031 N N . LEU A 1 795 ? 68.247 10.149 18.153 1.00 90.94 795 LEU A N 1
ATOM 6032 C CA . LEU A 1 795 ? 69.216 11.079 17.560 1.00 90.94 795 LEU A CA 1
ATOM 6033 C C . LEU A 1 795 ? 68.865 12.551 17.832 1.00 90.94 795 LEU A C 1
ATOM 6035 O O . LEU A 1 795 ? 69.770 13.354 18.056 1.00 90.94 795 LEU A O 1
ATOM 6039 N N . LEU A 1 796 ? 67.576 12.899 17.875 1.00 90.56 796 LEU A N 1
ATOM 6040 C CA . LEU A 1 796 ? 67.085 14.243 18.198 1.00 90.56 796 LEU A CA 1
ATOM 6041 C C . LEU A 1 796 ? 67.498 14.648 19.620 1.00 90.56 796 LEU A C 1
ATOM 6043 O O . LEU A 1 796 ? 68.037 15.729 19.821 1.00 90.56 796 LEU A O 1
ATOM 6047 N N . LYS A 1 797 ? 67.381 13.727 20.590 1.00 89.81 797 LYS A N 1
ATOM 6048 C CA . LYS A 1 797 ? 67.894 13.895 21.968 1.00 89.81 797 LYS A CA 1
ATOM 6049 C C . LYS A 1 797 ? 69.416 14.095 22.063 1.00 89.81 797 LYS A C 1
ATOM 6051 O O . LYS A 1 797 ? 69.918 14.406 23.138 1.00 89.81 797 LYS A O 1
ATOM 6056 N N . ARG A 1 798 ? 70.153 13.875 20.969 1.00 91.44 798 ARG A N 1
ATOM 6057 C CA . ARG A 1 798 ? 71.606 14.083 20.846 1.00 91.44 798 ARG A CA 1
ATOM 6058 C C . ARG A 1 798 ? 71.951 15.244 19.899 1.00 91.44 798 ARG A C 1
ATOM 6060 O O . ARG A 1 798 ? 73.110 15.377 19.534 1.00 91.44 798 ARG A O 1
ATOM 6067 N N . ASN A 1 799 ? 70.963 16.046 19.483 1.00 86.12 799 ASN A N 1
ATOM 6068 C CA . ASN A 1 799 ? 71.076 17.124 18.488 1.00 86.12 799 ASN A CA 1
ATOM 6069 C C . ASN A 1 799 ? 71.630 16.685 17.111 1.00 86.12 799 ASN A C 1
ATOM 6071 O O . ASN A 1 799 ? 72.126 17.510 16.349 1.00 86.12 799 ASN A O 1
ATOM 6075 N N . ASN A 1 800 ? 71.516 15.397 16.763 1.00 86.88 800 ASN A N 1
ATOM 6076 C CA . ASN A 1 800 ? 72.075 14.824 15.529 1.00 86.88 800 ASN A CA 1
ATOM 6077 C C . ASN A 1 800 ? 71.094 14.803 14.336 1.00 86.88 800 ASN A C 1
ATOM 6079 O O . ASN A 1 800 ? 71.472 14.375 13.248 1.00 86.88 800 ASN A O 1
ATOM 6083 N N . VAL A 1 801 ? 69.837 15.219 14.524 1.00 91.69 801 VAL A N 1
ATOM 6084 C CA . VAL A 1 801 ? 68.820 15.391 13.465 1.00 91.69 801 VAL A CA 1
ATOM 6085 C C . VAL A 1 801 ? 67.920 16.587 13.788 1.00 91.69 801 VAL A C 1
ATOM 6087 O O . VAL A 1 801 ? 67.820 16.988 14.947 1.00 91.69 801 VAL A O 1
ATOM 6090 N N . SER A 1 802 ? 67.247 17.146 12.779 1.00 90.31 802 SER A N 1
ATOM 6091 C CA . SER A 1 802 ? 66.279 18.233 12.962 1.00 90.31 802 SER A CA 1
ATOM 6092 C C . SER A 1 802 ? 64.941 17.743 13.534 1.00 90.31 802 SER A C 1
ATOM 6094 O O . SER A 1 802 ? 64.549 16.588 13.349 1.00 90.31 802 SER A O 1
ATOM 6096 N N . GLN A 1 803 ? 64.203 18.655 14.178 1.00 90.00 803 GLN A N 1
ATOM 6097 C CA . GLN A 1 803 ? 62.834 18.413 14.653 1.00 90.00 803 GLN A CA 1
ATOM 6098 C C . GLN A 1 803 ? 61.909 17.960 13.510 1.00 90.00 803 GLN A C 1
ATOM 6100 O O . GLN A 1 803 ? 61.212 16.958 13.647 1.00 90.00 803 GLN A O 1
ATOM 6105 N N . GLN A 1 804 ? 61.978 18.635 12.354 1.00 90.19 804 GLN A N 1
ATOM 6106 C CA . GLN A 1 804 ? 61.210 18.292 11.152 1.00 90.19 804 GLN A CA 1
ATOM 6107 C C . GLN A 1 804 ? 61.394 16.820 10.755 1.00 90.19 804 GLN A C 1
ATOM 6109 O O . GLN A 1 804 ? 60.410 16.114 10.555 1.00 90.19 804 GLN A O 1
ATOM 6114 N N . ALA A 1 805 ? 62.636 16.324 10.714 1.00 86.94 805 ALA A N 1
ATOM 6115 C CA . ALA A 1 8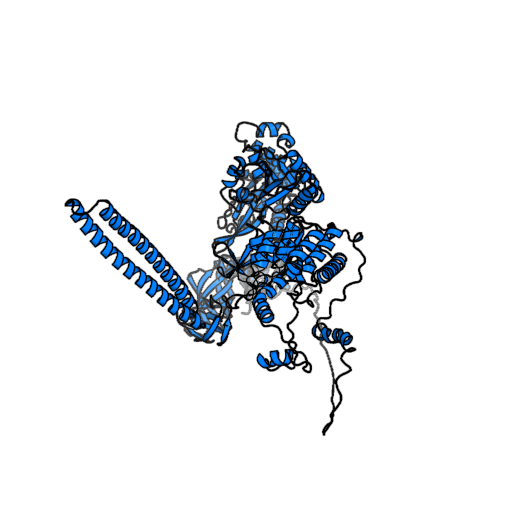05 ? 62.903 14.936 10.349 1.00 86.94 805 ALA A CA 1
ATOM 6116 C C . ALA A 1 805 ? 62.296 13.937 11.355 1.00 86.94 805 ALA A C 1
ATOM 6118 O O . ALA A 1 805 ? 61.935 12.821 10.981 1.00 86.94 805 ALA A O 1
ATOM 6119 N N . TYR A 1 806 ? 62.163 14.296 12.633 1.00 90.81 806 TYR A N 1
ATOM 6120 C CA . TYR A 1 806 ? 61.446 13.457 13.592 1.00 90.81 806 TYR A CA 1
ATOM 6121 C C . TYR A 1 806 ? 59.926 13.492 13.369 1.00 90.81 806 TYR A C 1
ATOM 6123 O O . TYR A 1 806 ? 59.296 12.433 13.364 1.00 90.81 806 TYR A O 1
ATOM 6131 N N . ASP A 1 807 ? 59.346 14.673 13.138 1.00 91.62 807 ASP A N 1
ATOM 6132 C CA . ASP A 1 807 ? 57.903 14.810 12.917 1.00 91.62 807 ASP A CA 1
ATOM 6133 C C . ASP A 1 807 ? 57.438 14.167 11.598 1.00 91.62 807 ASP A C 1
ATOM 6135 O O . ASP A 1 807 ? 56.398 13.515 11.590 1.00 91.62 807 ASP A O 1
ATOM 6139 N N . GLU A 1 808 ? 58.230 14.220 10.521 1.00 92.75 808 GLU A N 1
ATOM 6140 C CA . GLU A 1 808 ? 57.990 13.457 9.280 1.00 92.75 808 GLU A CA 1
ATOM 6141 C C . GLU A 1 808 ? 57.792 11.956 9.560 1.00 92.75 808 GLU A C 1
ATOM 6143 O O . GLU A 1 808 ? 56.760 11.381 9.214 1.00 92.75 808 GLU A O 1
ATOM 6148 N N . ALA A 1 809 ? 58.746 11.327 10.258 1.00 91.50 809 ALA A N 1
ATOM 6149 C CA . ALA A 1 809 ? 58.695 9.897 10.579 1.00 91.50 809 ALA A CA 1
ATOM 6150 C C . ALA A 1 809 ? 57.579 9.552 11.587 1.00 91.50 809 ALA A C 1
ATOM 6152 O O . ALA A 1 809 ? 57.077 8.430 11.619 1.00 91.50 809 ALA A O 1
ATOM 6153 N N . LYS A 1 810 ? 57.164 10.515 12.414 1.00 92.25 810 LYS A N 1
ATOM 6154 C CA . LYS A 1 810 ? 56.008 10.392 13.312 1.00 92.25 810 LYS A CA 1
ATOM 6155 C C . LYS A 1 810 ? 54.688 10.425 12.534 1.00 92.25 810 LYS A C 1
ATOM 6157 O O . LYS A 1 810 ? 53.811 9.613 12.820 1.00 92.25 810 LYS A O 1
ATOM 6162 N N . PHE A 1 811 ? 54.540 11.314 11.550 1.00 92.69 811 PHE A N 1
ATOM 6163 C CA . PHE A 1 811 ? 53.347 11.362 10.698 1.00 92.69 811 PHE A CA 1
ATOM 6164 C C . PHE A 1 811 ? 53.260 10.161 9.744 1.00 92.69 811 PHE A C 1
ATOM 6166 O O . PHE A 1 811 ? 52.165 9.641 9.544 1.00 92.69 811 PHE A O 1
ATOM 6173 N N . GLU A 1 812 ? 54.389 9.640 9.255 1.00 93.31 812 GLU A N 1
ATOM 6174 C CA . GLU A 1 812 ? 54.459 8.376 8.502 1.00 93.31 812 GLU A CA 1
ATOM 6175 C C . GLU A 1 812 ? 53.854 7.201 9.301 1.00 93.31 812 GLU A C 1
ATOM 6177 O O . GLU A 1 812 ? 52.997 6.470 8.800 1.00 93.31 812 GLU A O 1
ATOM 6182 N N . VAL A 1 813 ? 54.215 7.070 10.585 1.00 94.00 813 VAL A N 1
ATOM 6183 C CA . VAL A 1 813 ? 53.645 6.062 11.503 1.00 94.00 813 VAL A CA 1
ATOM 6184 C C . VAL A 1 813 ? 52.141 6.260 11.733 1.00 94.00 813 VAL A C 1
ATOM 6186 O O . VAL A 1 813 ? 51.414 5.275 11.875 1.00 94.00 813 VAL A O 1
ATOM 6189 N N . VAL A 1 814 ? 51.646 7.503 11.758 1.00 92.94 814 VAL A N 1
ATOM 6190 C CA . VAL A 1 814 ? 50.203 7.788 11.868 1.00 92.94 814 VAL A CA 1
ATOM 6191 C C . VAL A 1 814 ? 49.469 7.384 10.587 1.00 92.94 814 VAL A C 1
ATOM 6193 O O . VAL A 1 814 ? 48.474 6.667 10.670 1.00 92.94 814 VAL A O 1
ATOM 6196 N N . GLY A 1 815 ? 49.979 7.762 9.411 1.00 91.56 815 GLY A N 1
ATOM 6197 C CA . GLY A 1 815 ? 49.383 7.402 8.120 1.00 91.56 815 GLY A CA 1
ATOM 6198 C C . GLY A 1 815 ? 49.309 5.888 7.905 1.00 91.56 815 GLY A C 1
ATOM 6199 O O . GLY A 1 815 ? 48.247 5.359 7.580 1.00 91.56 815 GLY A O 1
ATOM 6200 N N . LEU A 1 816 ? 50.401 5.169 8.183 1.00 93.88 816 LEU A N 1
ATOM 6201 C CA . LEU A 1 816 ? 50.443 3.706 8.082 1.00 93.88 816 LEU A CA 1
ATOM 6202 C C . LEU A 1 816 ? 49.554 3.007 9.126 1.00 93.88 816 LEU A C 1
ATOM 6204 O O . LEU A 1 816 ? 49.005 1.944 8.841 1.00 93.88 816 LEU A O 1
ATOM 6208 N N . ARG A 1 817 ? 49.341 3.603 10.310 1.00 93.62 817 ARG A N 1
ATOM 6209 C CA . ARG A 1 817 ? 48.359 3.100 11.287 1.00 93.62 817 ARG A CA 1
ATOM 6210 C C . ARG A 1 817 ? 46.922 3.246 10.776 1.00 93.62 817 ARG A C 1
ATOM 6212 O O . ARG A 1 817 ? 46.130 2.328 10.981 1.00 93.62 817 ARG A O 1
ATOM 6219 N N . SER A 1 818 ? 46.588 4.356 10.117 1.00 87.81 818 SER A N 1
ATOM 6220 C CA . SER A 1 818 ? 45.267 4.555 9.505 1.00 87.81 818 SER A CA 1
ATOM 6221 C C . SER A 1 818 ? 45.036 3.606 8.325 1.00 87.81 818 SER A C 1
ATOM 6223 O O . SER A 1 818 ? 43.974 2.995 8.242 1.00 87.81 818 SER A O 1
ATOM 6225 N N . ALA A 1 819 ? 46.045 3.397 7.472 1.00 91.38 819 ALA A N 1
ATOM 6226 C CA . ALA A 1 819 ? 45.986 2.403 6.396 1.00 91.38 819 ALA A CA 1
ATOM 6227 C C . ALA A 1 819 ? 45.765 0.979 6.942 1.00 91.38 819 ALA A C 1
ATOM 6229 O O . ALA A 1 819 ? 44.894 0.259 6.469 1.00 91.38 819 ALA A O 1
ATOM 6230 N N . LEU A 1 820 ? 46.468 0.591 8.014 1.00 94.00 820 LEU A N 1
ATOM 6231 C CA . LEU A 1 820 ? 46.271 -0.714 8.654 1.00 94.00 820 LEU A CA 1
ATOM 6232 C C . LEU A 1 820 ? 44.833 -0.915 9.180 1.00 94.00 820 LEU A C 1
ATOM 6234 O O . LEU A 1 820 ? 44.334 -2.040 9.171 1.00 94.00 820 LEU A O 1
ATOM 6238 N N . ALA A 1 821 ? 44.173 0.157 9.632 1.00 88.88 821 ALA A N 1
ATOM 6239 C CA . ALA A 1 821 ? 42.775 0.119 10.059 1.00 88.88 821 ALA A CA 1
ATOM 6240 C C . ALA A 1 821 ? 41.805 -0.014 8.870 1.00 88.88 821 ALA A C 1
ATOM 6242 O O . ALA A 1 821 ? 40.853 -0.788 8.960 1.00 88.88 821 ALA A O 1
ATOM 6243 N N . ALA A 1 822 ? 42.076 0.658 7.744 1.00 90.12 822 ALA A N 1
ATOM 6244 C CA . ALA A 1 822 ? 41.308 0.489 6.508 1.00 90.12 822 ALA A CA 1
ATOM 6245 C C . ALA A 1 822 ? 41.376 -0.963 6.000 1.00 90.12 822 ALA A C 1
ATOM 6247 O O . ALA A 1 822 ? 40.340 -1.606 5.841 1.00 90.12 822 ALA A O 1
ATOM 6248 N N . ASN A 1 823 ? 42.580 -1.534 5.890 1.00 93.00 823 ASN A N 1
ATOM 6249 C CA . ASN A 1 823 ? 42.769 -2.924 5.458 1.00 93.00 823 ASN A CA 1
ATOM 6250 C C . ASN A 1 823 ? 42.110 -3.938 6.423 1.00 93.00 823 ASN A C 1
ATOM 6252 O O . ASN A 1 823 ? 41.779 -5.053 6.026 1.00 93.00 823 ASN A O 1
ATOM 6256 N N . ALA A 1 824 ? 41.925 -3.590 7.704 1.00 91.50 824 ALA A N 1
ATOM 6257 C CA . ALA A 1 824 ? 41.184 -4.427 8.650 1.00 91.50 824 ALA A CA 1
ATOM 6258 C C . ALA A 1 824 ? 39.663 -4.383 8.404 1.00 91.50 824 ALA A C 1
ATOM 6260 O O . ALA A 1 824 ? 39.005 -5.416 8.521 1.00 91.50 824 ALA A O 1
ATOM 6261 N N . ALA A 1 825 ? 39.114 -3.227 8.017 1.00 89.19 825 ALA A N 1
ATOM 6262 C CA . ALA A 1 825 ? 37.711 -3.096 7.621 1.00 89.19 825 ALA A CA 1
ATOM 6263 C C . ALA A 1 825 ? 37.412 -3.808 6.286 1.00 89.19 825 ALA A C 1
ATOM 6265 O O . ALA A 1 825 ? 36.361 -4.430 6.148 1.00 89.19 825 ALA A O 1
ATOM 6266 N N . GLU A 1 826 ? 38.349 -3.788 5.331 1.00 91.06 826 GLU A N 1
ATOM 6267 C CA . GLU A 1 826 ? 38.250 -4.565 4.084 1.00 91.06 826 GLU A CA 1
ATOM 6268 C C . GLU A 1 826 ? 38.172 -6.075 4.349 1.00 91.06 826 GLU A C 1
ATOM 6270 O O . GLU A 1 826 ? 37.298 -6.749 3.805 1.00 91.06 826 GLU A O 1
ATOM 6275 N N . ILE A 1 827 ? 39.029 -6.599 5.235 1.00 96.00 827 ILE A N 1
ATOM 6276 C CA . ILE A 1 827 ? 38.995 -8.011 5.649 1.00 96.00 827 ILE A CA 1
ATOM 6277 C C . ILE A 1 827 ? 37.650 -8.356 6.297 1.00 96.00 827 ILE A C 1
ATOM 6279 O O . ILE A 1 827 ? 37.034 -9.341 5.903 1.00 96.00 827 ILE A O 1
ATOM 6283 N N . ALA A 1 828 ? 37.158 -7.529 7.227 1.00 91.88 828 ALA A N 1
ATOM 6284 C CA . ALA A 1 828 ? 35.868 -7.760 7.878 1.00 91.88 828 ALA A CA 1
ATOM 6285 C C . ALA A 1 828 ? 34.695 -7.762 6.876 1.00 91.88 828 ALA A C 1
ATOM 6287 O O . ALA A 1 828 ? 33.783 -8.580 6.993 1.00 91.88 828 ALA A O 1
ATOM 6288 N N . ARG A 1 829 ? 34.735 -6.896 5.851 1.00 93.75 829 ARG A N 1
ATOM 6289 C CA . ARG A 1 829 ? 33.754 -6.892 4.753 1.00 93.75 829 ARG A CA 1
ATOM 6290 C C . ARG A 1 829 ? 33.819 -8.178 3.923 1.00 93.75 829 ARG A C 1
ATOM 6292 O O . ARG A 1 829 ? 32.773 -8.740 3.612 1.00 93.75 829 ARG A O 1
ATOM 6299 N N . ALA A 1 830 ? 35.016 -8.641 3.567 1.00 91.06 830 ALA A N 1
ATOM 6300 C CA . ALA A 1 830 ? 35.193 -9.877 2.804 1.00 91.06 830 ALA A CA 1
ATOM 6301 C C . ALA A 1 830 ? 34.754 -11.122 3.602 1.00 91.06 830 ALA A C 1
ATOM 6303 O O . ALA A 1 830 ? 34.097 -12.001 3.051 1.00 91.06 830 ALA A O 1
ATOM 6304 N N . GLU A 1 831 ? 35.035 -11.170 4.908 1.00 94.06 831 GLU A N 1
ATOM 6305 C CA . GLU A 1 831 ? 34.596 -12.253 5.803 1.00 94.06 831 GLU A CA 1
ATOM 6306 C C . GLU A 1 831 ? 33.070 -12.262 5.996 1.00 94.06 831 GLU A C 1
ATOM 6308 O O . GLU A 1 831 ? 32.459 -13.330 5.969 1.00 94.06 831 GLU A O 1
ATOM 6313 N N . ALA A 1 832 ? 32.426 -11.092 6.088 1.00 92.12 832 ALA A N 1
ATOM 6314 C CA . ALA A 1 832 ? 30.966 -10.990 6.134 1.00 92.12 832 ALA A CA 1
ATOM 6315 C C . ALA A 1 832 ? 30.291 -11.457 4.828 1.00 92.12 832 ALA A C 1
ATOM 6317 O O . ALA A 1 832 ? 29.295 -12.180 4.875 1.00 92.12 832 ALA A O 1
ATOM 6318 N N . LEU A 1 833 ? 30.845 -11.088 3.664 1.00 91.31 833 LEU A N 1
ATOM 6319 C CA . LEU A 1 833 ? 30.348 -11.541 2.357 1.00 91.31 833 LEU A CA 1
ATOM 6320 C C . LEU A 1 833 ? 30.510 -13.057 2.170 1.00 91.31 833 LEU A C 1
ATOM 6322 O O . LEU A 1 833 ? 29.612 -13.701 1.632 1.00 91.31 833 LEU A O 1
ATOM 6326 N N . LEU A 1 834 ? 31.626 -13.628 2.634 1.00 94.50 834 LEU A N 1
ATOM 6327 C CA . LEU A 1 834 ? 31.864 -15.070 2.584 1.00 94.50 834 LEU A CA 1
ATOM 6328 C C . LEU A 1 834 ? 30.859 -15.837 3.459 1.00 94.50 834 LEU A C 1
ATOM 6330 O O . LEU A 1 834 ? 30.238 -16.775 2.973 1.00 94.50 834 LEU A O 1
ATOM 6334 N N . ASN A 1 835 ? 30.628 -15.389 4.698 1.00 92.81 835 ASN A N 1
ATOM 6335 C CA . ASN A 1 835 ? 29.645 -15.986 5.610 1.00 92.81 835 ASN A CA 1
ATOM 6336 C C . ASN A 1 835 ? 28.213 -15.944 5.031 1.00 92.81 835 ASN A C 1
ATOM 6338 O O . ASN A 1 835 ? 27.503 -16.945 5.028 1.00 92.81 835 ASN A O 1
ATOM 6342 N N . SER A 1 836 ? 27.813 -14.804 4.451 1.00 92.25 836 SER A N 1
ATOM 6343 C CA . SER A 1 836 ? 26.519 -14.660 3.764 1.00 92.25 836 SER A CA 1
ATOM 6344 C C . SER A 1 836 ? 26.335 -15.676 2.629 1.00 92.25 836 SER A C 1
ATOM 6346 O O . SER A 1 836 ? 25.238 -16.192 2.433 1.00 92.25 836 SER A O 1
ATOM 6348 N N . LEU A 1 837 ? 27.405 -15.975 1.886 1.00 93.88 837 LEU A N 1
ATOM 6349 C CA . LEU A 1 837 ? 27.393 -16.956 0.803 1.00 93.88 837 LEU A CA 1
ATOM 6350 C C . LEU A 1 837 ? 27.437 -18.408 1.308 1.00 93.88 837 LEU A C 1
ATOM 6352 O O . LEU A 1 837 ? 26.870 -19.293 0.672 1.00 93.88 837 LEU A O 1
ATOM 6356 N N . GLU A 1 838 ? 28.085 -18.672 2.441 1.00 92.81 838 GLU A N 1
ATOM 6357 C CA . GLU A 1 838 ? 28.097 -20.001 3.065 1.00 92.81 838 GLU A CA 1
ATOM 6358 C C . GLU A 1 838 ? 26.700 -20.385 3.585 1.00 92.81 838 GLU A C 1
ATOM 6360 O O . GLU A 1 838 ? 26.264 -21.513 3.350 1.00 92.81 838 GLU A O 1
ATOM 6365 N N . VAL A 1 839 ? 25.938 -19.430 4.138 1.00 91.75 839 VAL A N 1
ATOM 6366 C CA . VAL A 1 839 ? 24.508 -19.613 4.466 1.00 91.75 839 VAL A CA 1
ATOM 6367 C C . VAL A 1 839 ? 23.662 -19.879 3.212 1.00 91.75 839 VAL A C 1
ATOM 6369 O O . VAL A 1 839 ? 22.791 -20.746 3.234 1.00 91.75 839 VAL A O 1
ATOM 6372 N N . ASP A 1 840 ? 23.927 -19.198 2.094 1.00 89.56 840 ASP A N 1
ATOM 6373 C CA . ASP A 1 840 ? 23.225 -19.453 0.824 1.00 89.56 840 ASP A CA 1
ATOM 6374 C C . ASP A 1 840 ? 23.516 -20.849 0.243 1.00 89.56 840 ASP A C 1
ATOM 6376 O O . ASP A 1 840 ? 22.634 -21.468 -0.362 1.00 89.56 840 ASP A O 1
ATOM 6380 N N . ILE A 1 841 ? 24.730 -21.372 0.447 1.00 92.38 841 ILE A N 1
ATOM 6381 C CA . ILE A 1 841 ? 25.100 -22.748 0.082 1.00 92.38 841 ILE A CA 1
ATOM 6382 C C . ILE A 1 841 ? 24.411 -23.756 1.014 1.00 92.38 841 ILE A C 1
ATOM 6384 O O . ILE A 1 841 ? 23.911 -24.772 0.535 1.00 92.38 841 ILE A O 1
ATOM 6388 N N . GLU A 1 842 ? 24.315 -23.481 2.318 1.00 90.69 842 GLU A N 1
ATOM 6389 C CA . GLU A 1 842 ? 23.580 -24.341 3.256 1.00 90.69 842 GLU A CA 1
ATOM 6390 C C . GLU A 1 842 ? 22.079 -24.404 2.923 1.00 90.69 842 GLU A C 1
ATOM 6392 O O . GLU A 1 842 ? 21.517 -25.494 2.809 1.00 90.69 842 GLU A O 1
ATOM 6397 N N . LYS A 1 843 ? 21.454 -23.252 2.648 1.00 91.00 843 LYS A N 1
ATOM 6398 C CA . LYS A 1 843 ? 20.044 -23.134 2.224 1.00 91.00 843 LYS A CA 1
ATOM 6399 C C . LYS A 1 843 ? 19.747 -23.697 0.830 1.00 91.00 843 LYS A C 1
ATOM 6401 O O . LYS A 1 843 ? 18.586 -23.759 0.425 1.00 91.00 843 LYS A O 1
ATOM 6406 N N . SER A 1 844 ? 20.774 -24.131 0.099 1.00 93.38 844 SER A N 1
ATOM 6407 C CA . SER A 1 844 ? 20.630 -24.847 -1.174 1.00 93.38 844 SER A CA 1
ATOM 6408 C C . SER A 1 844 ? 20.385 -26.356 -0.996 1.00 93.38 844 SER A C 1
ATOM 6410 O O . SER A 1 844 ? 20.315 -27.075 -1.993 1.00 93.38 844 SER A O 1
ATOM 6412 N N . ALA A 1 845 ? 20.228 -26.852 0.240 1.00 93.62 845 ALA A N 1
ATOM 6413 C CA . ALA A 1 845 ? 19.865 -28.237 0.543 1.00 93.62 845 ALA A CA 1
ATOM 6414 C C . ALA A 1 845 ? 18.645 -28.325 1.482 1.00 93.62 845 ALA A C 1
ATOM 6416 O O . ALA A 1 845 ? 18.643 -27.733 2.560 1.00 93.62 845 ALA A O 1
ATOM 6417 N N . ILE A 1 846 ? 17.632 -29.120 1.116 1.00 94.38 846 ILE A N 1
ATOM 6418 C CA . ILE A 1 846 ? 16.524 -29.466 2.024 1.00 94.38 846 ILE A CA 1
ATOM 6419 C C . ILE A 1 846 ? 17.013 -30.521 3.018 1.00 94.38 846 ILE A C 1
ATOM 6421 O O . ILE A 1 846 ? 17.694 -31.477 2.635 1.00 94.38 846 ILE A O 1
ATOM 6425 N N . ARG A 1 847 ? 16.626 -30.374 4.290 1.00 93.81 847 ARG A N 1
ATOM 6426 C CA . ARG A 1 847 ? 16.885 -31.345 5.360 1.00 93.81 847 ARG A CA 1
ATOM 6427 C C . ARG A 1 847 ? 15.602 -31.739 6.086 1.00 93.81 847 ARG A C 1
ATOM 6429 O O . ARG A 1 847 ? 14.695 -30.920 6.212 1.00 93.81 847 ARG A O 1
ATOM 6436 N N . ALA A 1 848 ? 15.551 -32.964 6.606 1.00 93.44 848 ALA A N 1
ATOM 6437 C CA . ALA A 1 848 ? 14.471 -33.408 7.484 1.00 93.44 848 ALA A CA 1
ATOM 6438 C C . ALA A 1 848 ? 14.524 -32.662 8.840 1.00 93.44 848 ALA A C 1
ATOM 6440 O O . ALA A 1 848 ? 15.569 -32.691 9.495 1.00 93.44 848 ALA A O 1
ATOM 6441 N N . PRO A 1 849 ? 13.434 -32.012 9.294 1.00 91.75 849 PRO A N 1
ATOM 6442 C CA . PRO A 1 849 ? 13.399 -31.282 10.567 1.00 91.75 849 PRO A CA 1
ATOM 6443 C C . PRO A 1 849 ? 13.075 -32.162 11.790 1.00 91.75 849 PRO A C 1
ATOM 6445 O O . PRO A 1 849 ? 13.049 -31.654 12.907 1.00 91.75 849 PRO A O 1
ATOM 6448 N N . PHE A 1 850 ? 12.763 -33.443 11.581 1.00 91.00 850 PHE A N 1
ATOM 6449 C CA . PHE A 1 850 ? 12.525 -34.470 12.602 1.00 91.00 850 PHE A CA 1
ATOM 6450 C C . PHE A 1 850 ? 12.534 -35.861 11.941 1.00 91.00 850 PHE A C 1
ATOM 6452 O O . PHE A 1 850 ? 12.425 -35.960 10.716 1.00 91.00 850 PHE A O 1
ATOM 6459 N N . ASP A 1 851 ? 12.624 -36.926 12.740 1.00 89.31 851 ASP A N 1
ATOM 6460 C CA . ASP A 1 851 ? 12.482 -38.313 12.270 1.00 89.31 851 ASP A CA 1
ATOM 6461 C C . ASP A 1 851 ? 11.065 -38.584 11.727 1.00 89.31 851 ASP A C 1
ATOM 6463 O O . ASP A 1 851 ? 10.062 -38.360 12.415 1.00 89.31 851 ASP A O 1
ATOM 6467 N N . GLY A 1 852 ? 10.960 -39.114 10.506 1.00 89.62 852 GLY A N 1
ATOM 6468 C CA . GLY A 1 852 ? 9.667 -39.330 9.857 1.00 89.62 852 GLY A CA 1
ATOM 6469 C C . GLY A 1 852 ? 9.724 -40.126 8.557 1.00 89.62 852 GLY A C 1
ATOM 6470 O O . GLY A 1 852 ? 10.744 -40.718 8.206 1.00 89.62 852 GLY A O 1
ATOM 6471 N N . THR A 1 853 ? 8.598 -40.125 7.848 1.00 90.00 853 THR A N 1
ATOM 6472 C CA . THR A 1 853 ? 8.419 -40.766 6.537 1.00 90.00 853 THR A CA 1
ATOM 6473 C C . THR A 1 853 ? 7.946 -39.718 5.525 1.00 90.00 853 THR A C 1
ATOM 6475 O O . THR A 1 853 ? 7.121 -38.864 5.868 1.00 90.00 853 THR A O 1
ATOM 6478 N N . ILE A 1 854 ? 8.466 -39.760 4.296 1.00 92.19 854 ILE A N 1
ATOM 6479 C CA . ILE A 1 854 ? 8.012 -38.907 3.184 1.00 92.19 854 ILE A CA 1
ATOM 6480 C C . ILE A 1 854 ? 6.654 -39.410 2.677 1.00 92.19 854 ILE A C 1
ATOM 6482 O O . ILE A 1 854 ? 6.490 -40.609 2.452 1.00 92.19 854 ILE A O 1
ATOM 6486 N N . ILE A 1 855 ? 5.681 -38.510 2.508 1.00 89.31 855 ILE A N 1
ATOM 6487 C CA . ILE A 1 855 ? 4.292 -38.859 2.150 1.00 89.31 855 ILE A CA 1
ATOM 6488 C C . ILE A 1 855 ? 3.798 -38.287 0.815 1.00 89.31 855 ILE A C 1
ATOM 6490 O O . ILE A 1 855 ? 2.760 -38.735 0.341 1.00 89.31 855 ILE A O 1
ATOM 6494 N N . ASP A 1 856 ? 4.505 -37.312 0.243 1.00 90.88 856 ASP A N 1
ATOM 6495 C CA . ASP A 1 856 ? 4.194 -36.677 -1.048 1.00 90.88 856 ASP A CA 1
ATOM 6496 C C . ASP A 1 856 ? 5.475 -36.034 -1.607 1.00 90.88 856 ASP A C 1
ATOM 6498 O O . ASP A 1 856 ? 6.246 -35.425 -0.847 1.00 90.88 856 ASP A O 1
ATOM 6502 N N . ARG A 1 857 ? 5.711 -36.169 -2.916 1.00 92.50 857 ARG A N 1
ATOM 6503 C CA . ARG A 1 857 ? 6.829 -35.553 -3.645 1.00 92.50 857 ARG A CA 1
ATOM 6504 C C . ARG A 1 857 ? 6.306 -34.814 -4.875 1.00 92.50 857 ARG A C 1
ATOM 6506 O O . ARG A 1 857 ? 5.914 -35.400 -5.879 1.00 92.50 857 ARG A O 1
ATOM 6513 N N . THR A 1 858 ? 6.387 -33.490 -4.837 1.00 89.19 858 THR A N 1
ATOM 6514 C CA . THR A 1 858 ? 5.784 -32.602 -5.845 1.00 89.19 858 THR A CA 1
ATOM 6515 C C . THR A 1 858 ? 6.715 -32.242 -7.009 1.00 89.19 858 THR A C 1
ATOM 6517 O O . THR A 1 858 ? 6.294 -31.539 -7.933 1.00 89.19 858 THR A O 1
ATOM 6520 N N . VAL A 1 859 ? 7.991 -32.647 -6.959 1.00 90.94 859 VAL A N 1
ATOM 6521 C CA . VAL A 1 859 ? 9.060 -32.164 -7.853 1.00 90.94 859 VAL A CA 1
ATOM 6522 C C . VAL A 1 859 ? 10.056 -33.273 -8.214 1.00 90.94 859 VAL A C 1
ATOM 6524 O O . VAL A 1 859 ? 10.456 -34.075 -7.369 1.00 90.94 859 VAL A O 1
ATOM 6527 N N . ASP A 1 860 ? 10.517 -33.255 -9.466 1.00 88.38 860 ASP A N 1
ATOM 6528 C CA . ASP A 1 860 ? 11.554 -34.142 -10.001 1.00 88.38 860 ASP A CA 1
ATOM 6529 C C . ASP A 1 860 ? 12.951 -33.509 -10.081 1.00 88.38 860 ASP A C 1
ATOM 6531 O O . ASP A 1 860 ? 13.120 -32.287 -10.116 1.00 88.38 860 ASP A O 1
ATOM 6535 N N . GLU A 1 861 ? 13.975 -34.360 -10.173 1.00 91.38 861 GLU A N 1
ATOM 6536 C CA . GLU A 1 861 ? 15.334 -33.933 -10.512 1.00 91.38 861 GLU A CA 1
ATOM 6537 C C . GLU A 1 861 ? 15.380 -33.232 -11.882 1.00 91.38 861 GLU A C 1
ATOM 6539 O O . GLU A 1 861 ? 14.668 -33.582 -12.823 1.00 91.38 861 GLU A O 1
ATOM 6544 N N . GLY A 1 862 ? 16.229 -32.212 -12.005 1.00 84.88 862 GLY A N 1
ATOM 6545 C CA . GLY A 1 862 ? 16.320 -31.362 -13.193 1.00 84.88 862 GLY A CA 1
ATOM 6546 C C . GLY A 1 862 ? 15.232 -30.284 -13.294 1.00 84.88 862 GLY A C 1
ATOM 6547 O O . GLY A 1 862 ? 15.342 -29.405 -14.153 1.00 84.88 862 GLY A O 1
ATOM 6548 N N . ALA A 1 863 ? 14.216 -30.288 -12.425 1.00 85.00 863 ALA A N 1
ATOM 6549 C CA . ALA A 1 863 ? 13.208 -29.232 -12.381 1.00 85.00 863 ALA A CA 1
ATOM 6550 C C . ALA A 1 863 ? 13.762 -27.927 -11.778 1.00 85.00 863 ALA A C 1
ATOM 6552 O O . ALA A 1 863 ? 14.519 -27.934 -10.805 1.00 85.00 863 ALA A O 1
ATOM 6553 N N . ALA A 1 864 ? 13.346 -26.788 -12.337 1.00 88.94 864 ALA A N 1
ATOM 6554 C CA . ALA A 1 864 ? 13.641 -25.462 -11.797 1.00 88.94 864 ALA A CA 1
ATOM 6555 C C . ALA A 1 864 ? 12.521 -25.012 -10.845 1.00 88.94 864 ALA A C 1
ATOM 6557 O O . ALA A 1 864 ? 11.393 -24.767 -11.277 1.00 88.94 864 ALA A O 1
ATOM 6558 N N . VAL A 1 865 ? 12.840 -24.886 -9.556 1.00 90.25 865 VAL A N 1
ATOM 6559 C CA . VAL A 1 865 ? 11.897 -24.552 -8.480 1.00 90.25 865 VAL A CA 1
ATOM 6560 C C . VAL A 1 865 ? 12.070 -23.105 -8.002 1.00 90.25 865 VAL A C 1
ATOM 6562 O O . VAL A 1 865 ? 13.196 -22.681 -7.737 1.00 90.25 865 VAL A O 1
ATOM 6565 N N . PRO A 1 866 ? 10.981 -22.325 -7.861 1.00 87.06 866 PRO A N 1
ATOM 6566 C CA . PRO A 1 866 ? 10.994 -21.062 -7.126 1.00 87.06 866 PRO A CA 1
ATOM 6567 C C . PRO A 1 866 ? 11.200 -21.274 -5.621 1.00 87.06 866 PRO A C 1
ATOM 6569 O O . PRO A 1 866 ? 10.653 -22.221 -5.050 1.00 87.06 866 PRO A O 1
ATOM 6572 N N . GLY A 1 867 ? 11.903 -20.349 -4.963 1.00 87.25 867 GLY A N 1
ATOM 6573 C CA . GLY A 1 867 ? 11.989 -20.318 -3.499 1.00 87.25 867 GLY A CA 1
ATOM 6574 C C . GLY A 1 867 ? 10.602 -20.260 -2.838 1.00 87.25 867 GLY A C 1
ATOM 6575 O O . GLY A 1 867 ? 9.700 -19.585 -3.334 1.00 87.25 867 GLY A O 1
ATOM 6576 N N . GLY A 1 868 ? 10.423 -21.000 -1.742 1.00 81.25 868 GLY A N 1
ATOM 6577 C CA . GLY A 1 868 ? 9.148 -21.144 -1.026 1.00 81.25 868 GLY A CA 1
ATOM 6578 C C . GLY A 1 868 ? 8.181 -22.187 -1.608 1.00 81.25 868 GLY A C 1
ATOM 6579 O O . GLY A 1 868 ? 7.108 -22.395 -1.045 1.00 81.25 868 GLY A O 1
ATOM 6580 N N . THR A 1 869 ? 8.536 -22.864 -2.705 1.00 88.25 869 THR A N 1
ATOM 6581 C CA . THR A 1 869 ? 7.745 -23.986 -3.247 1.00 88.25 869 THR A CA 1
ATOM 6582 C C . THR A 1 869 ? 7.943 -25.232 -2.380 1.00 88.25 869 THR A C 1
ATOM 6584 O O . THR A 1 869 ? 9.083 -25.592 -2.095 1.00 88.25 869 THR A O 1
ATOM 6587 N N . VAL A 1 870 ? 6.860 -25.912 -1.986 1.00 91.88 870 VAL A N 1
ATOM 6588 C CA . VAL A 1 870 ? 6.938 -27.235 -1.337 1.00 91.88 870 VAL A CA 1
ATOM 6589 C C . VAL A 1 870 ? 7.385 -28.273 -2.370 1.00 91.88 870 VAL A C 1
ATOM 6591 O O . VAL A 1 870 ? 6.830 -28.318 -3.466 1.00 91.88 870 VAL A O 1
ATOM 6594 N N . VAL A 1 871 ? 8.391 -29.070 -2.008 1.00 93.44 871 VAL A N 1
ATOM 6595 C CA . VAL A 1 871 ? 9.110 -30.064 -2.835 1.00 93.44 871 VAL A CA 1
ATOM 6596 C C . VAL A 1 871 ? 8.880 -31.492 -2.317 1.00 93.44 871 VAL A C 1
ATOM 6598 O O . VAL A 1 871 ? 8.764 -32.431 -3.099 1.00 93.44 871 VAL A O 1
ATOM 6601 N N . LEU A 1 872 ? 8.814 -31.644 -0.990 1.00 93.62 872 LEU A N 1
ATOM 6602 C CA . LEU A 1 872 ? 8.586 -32.898 -0.266 1.00 93.62 872 LEU A CA 1
ATOM 6603 C C . LEU A 1 872 ? 7.659 -32.626 0.923 1.00 93.62 872 LEU A C 1
ATOM 6605 O O . LEU A 1 872 ? 7.742 -31.553 1.521 1.00 93.62 872 LEU A O 1
ATOM 6609 N N . GLN A 1 873 ? 6.851 -33.598 1.337 1.00 92.06 873 GLN A N 1
ATOM 6610 C CA . GLN A 1 873 ? 6.064 -33.521 2.572 1.00 92.06 873 GLN A CA 1
ATOM 6611 C C . GLN A 1 873 ? 6.450 -34.661 3.525 1.00 92.06 873 GLN A C 1
ATOM 6613 O O . GLN A 1 873 ? 6.472 -35.826 3.132 1.00 92.06 873 GLN A O 1
ATOM 6618 N N . ILE A 1 874 ? 6.776 -34.329 4.780 1.00 91.69 874 ILE A N 1
ATOM 6619 C CA . ILE A 1 874 ? 7.203 -35.284 5.819 1.00 91.69 874 ILE A CA 1
ATOM 6620 C C . ILE A 1 874 ? 6.126 -35.446 6.900 1.00 91.69 874 ILE A C 1
ATOM 6622 O O . ILE A 1 874 ? 5.521 -34.467 7.338 1.00 91.69 874 ILE A O 1
ATOM 6626 N N . SER A 1 875 ? 5.921 -36.682 7.362 1.00 88.81 875 SER A N 1
ATOM 6627 C CA . SER A 1 875 ? 5.009 -37.059 8.449 1.00 88.81 875 SER A CA 1
ATOM 6628 C C . SER A 1 875 ? 5.760 -37.744 9.597 1.00 88.81 875 SER A C 1
ATOM 6630 O O . SER A 1 875 ? 6.570 -38.642 9.372 1.00 88.81 875 SER A O 1
ATOM 6632 N N . GLU A 1 876 ? 5.438 -37.384 10.842 1.00 85.00 876 GLU A N 1
ATOM 6633 C CA . GLU A 1 876 ? 5.924 -38.073 12.045 1.00 85.00 876 GLU A CA 1
ATOM 6634 C C . GLU A 1 876 ? 5.231 -39.445 12.191 1.00 85.00 876 GLU A C 1
ATOM 6636 O O . GLU A 1 876 ? 3.999 -39.555 12.225 1.00 85.00 876 GLU A O 1
ATOM 6641 N N . ASP A 1 877 ? 6.032 -40.512 12.246 1.00 69.06 877 ASP A N 1
ATOM 6642 C CA . ASP A 1 877 ? 5.533 -41.892 12.143 1.00 69.06 877 ASP A CA 1
ATOM 6643 C C . ASP A 1 877 ? 5.286 -42.566 13.499 1.00 69.06 877 ASP A C 1
ATOM 6645 O O . ASP A 1 877 ? 4.402 -43.410 13.613 1.00 69.06 877 ASP A O 1
ATOM 6649 N N . ALA A 1 878 ? 6.050 -42.193 14.530 1.00 68.50 878 ALA A N 1
ATOM 6650 C CA . ALA A 1 878 ? 6.092 -42.904 15.811 1.00 68.50 878 ALA A CA 1
ATOM 6651 C C . ALA A 1 878 ? 4.869 -42.680 16.721 1.00 68.50 878 ALA A C 1
ATOM 6653 O O . ALA A 1 878 ? 4.663 -43.447 17.658 1.00 68.50 878 ALA A O 1
ATOM 6654 N N . VAL A 1 879 ? 4.080 -41.627 16.479 1.00 74.69 879 VAL A N 1
ATOM 6655 C CA . VAL A 1 879 ? 2.918 -41.263 17.303 1.00 74.69 879 VAL A CA 1
ATOM 6656 C C . VAL A 1 879 ? 1.780 -40.780 16.412 1.00 74.69 879 VAL A C 1
ATOM 6658 O O . VAL A 1 879 ? 1.953 -39.839 15.630 1.00 74.69 879 VAL A O 1
ATOM 6661 N N . LYS A 1 880 ? 0.598 -41.381 16.570 1.00 85.81 880 LYS A N 1
ATOM 6662 C CA . LYS A 1 880 ? -0.635 -40.944 15.904 1.00 85.81 880 LYS A CA 1
ATOM 6663 C C . LYS A 1 880 ? -1.569 -40.268 16.910 1.00 85.81 880 LYS A C 1
ATOM 6665 O O . LYS A 1 880 ? -1.595 -40.614 18.092 1.00 85.81 880 LYS A O 1
ATOM 6670 N N . GLU A 1 881 ? -2.338 -39.292 16.440 1.00 90.50 881 GLU A N 1
ATOM 6671 C CA . GLU A 1 881 ? -3.419 -38.671 17.205 1.00 90.50 881 GLU A CA 1
ATOM 6672 C C . GLU A 1 881 ? -4.772 -39.066 16.613 1.00 90.50 881 GLU A C 1
ATOM 6674 O O . GLU A 1 881 ? -4.975 -38.974 15.404 1.00 90.50 881 GLU A O 1
ATOM 6679 N N . VAL A 1 882 ? -5.733 -39.428 17.457 1.00 91.69 882 VAL A N 1
ATOM 6680 C CA . VAL A 1 882 ? -7.139 -39.559 17.069 1.00 91.69 882 VAL A CA 1
ATOM 6681 C C . VAL A 1 882 ? -7.887 -38.316 17.515 1.00 91.69 882 VAL A C 1
ATOM 6683 O O . VAL A 1 882 ? -7.890 -37.965 18.696 1.00 91.69 882 VAL A O 1
ATOM 6686 N N . ARG A 1 883 ? -8.530 -37.642 16.559 1.00 92.88 883 ARG A N 1
ATOM 6687 C CA . ARG A 1 883 ? -9.300 -36.419 16.801 1.00 92.88 883 ARG A CA 1
ATOM 6688 C C . ARG A 1 883 ? -10.791 -36.726 16.701 1.00 92.88 883 ARG A C 1
ATOM 6690 O O . ARG A 1 883 ? -11.292 -37.015 15.615 1.00 92.88 883 ARG A O 1
ATOM 6697 N N . VAL A 1 884 ? -11.481 -36.688 17.842 1.00 93.12 884 VAL A N 1
ATOM 6698 C CA . VAL A 1 884 ? -12.893 -37.082 18.008 1.00 93.12 884 VAL A CA 1
ATOM 6699 C C . VAL A 1 884 ? -13.744 -35.857 18.339 1.00 93.12 884 VAL A C 1
ATOM 6701 O O . VAL A 1 884 ? -13.385 -35.068 19.212 1.00 93.12 884 VAL A O 1
ATOM 6704 N N . GLY A 1 885 ? -14.893 -35.694 17.680 1.00 90.94 885 GLY A N 1
ATOM 6705 C CA . GLY A 1 885 ? -15.862 -34.651 18.027 1.00 90.94 885 GLY A CA 1
ATOM 6706 C C . GLY A 1 885 ? -16.816 -35.111 19.131 1.00 90.94 885 GLY A C 1
ATOM 6707 O O . GLY A 1 885 ? -17.761 -35.844 18.850 1.00 90.94 885 GLY A O 1
ATOM 6708 N N . LEU A 1 886 ? -16.617 -34.658 20.372 1.00 92.00 886 LEU A N 1
ATOM 6709 C CA . LEU A 1 886 ? -17.487 -35.001 21.505 1.00 92.00 886 LEU A CA 1
ATOM 6710 C C . LEU A 1 886 ? -18.527 -33.902 21.795 1.00 92.00 886 LEU A C 1
ATOM 6712 O O . LEU A 1 886 ? -18.182 -32.720 21.819 1.00 92.00 886 LEU A O 1
ATOM 6716 N N . PRO A 1 887 ? -19.797 -34.235 22.091 1.00 89.19 887 PRO A N 1
ATOM 6717 C CA . PRO A 1 887 ? -20.736 -33.280 22.679 1.00 89.19 887 PRO A CA 1
ATOM 6718 C C . PRO A 1 887 ? -20.218 -32.751 24.027 1.00 89.19 887 PRO A C 1
ATOM 6720 O O . PRO A 1 887 ? -19.648 -33.504 24.816 1.00 89.19 887 PRO A O 1
ATOM 6723 N N . VAL A 1 888 ? -20.452 -31.471 24.334 1.00 85.44 888 VAL A N 1
ATOM 6724 C CA . VAL A 1 888 ? -19.909 -30.804 25.542 1.00 85.44 888 VAL A CA 1
ATOM 6725 C C . VAL A 1 888 ? -20.313 -31.510 26.844 1.00 85.44 888 VAL A C 1
ATOM 6727 O O . VAL A 1 888 ? -19.534 -31.567 27.792 1.00 85.44 888 VAL A O 1
ATOM 6730 N N . GLN A 1 889 ? -21.518 -32.081 26.893 1.00 83.56 889 GLN A N 1
ATOM 6731 C CA . GLN A 1 889 ? -22.018 -32.859 28.030 1.00 83.56 889 GLN A CA 1
ATOM 6732 C C . GLN A 1 889 ? -21.182 -34.123 28.274 1.00 83.56 889 GLN A C 1
ATOM 6734 O O . GLN A 1 889 ? -20.983 -34.508 29.417 1.00 83.56 889 GLN A O 1
ATOM 6739 N N . VAL A 1 890 ? -20.687 -34.741 27.201 1.00 85.88 890 VAL A N 1
ATOM 6740 C CA . VAL A 1 890 ? -19.913 -35.989 27.218 1.00 85.88 890 VAL A CA 1
ATOM 6741 C C . VAL A 1 890 ? -18.455 -35.687 27.539 1.00 85.88 890 VAL A C 1
ATOM 6743 O O . VAL A 1 890 ? -17.877 -36.337 28.400 1.00 85.88 890 VAL A O 1
ATOM 6746 N N . ALA A 1 891 ? -17.885 -34.645 26.924 1.00 84.69 891 ALA A N 1
ATOM 6747 C CA . ALA A 1 891 ? -16.513 -34.205 27.179 1.00 84.69 891 ALA A CA 1
ATOM 6748 C C . ALA A 1 891 ? -16.245 -33.903 28.669 1.00 84.69 891 ALA A C 1
ATOM 6750 O O . ALA A 1 891 ? -15.156 -34.172 29.161 1.00 84.69 891 ALA A O 1
ATOM 6751 N N . ARG A 1 892 ? -17.254 -33.425 29.414 1.00 85.19 892 ARG A N 1
ATOM 6752 C CA . ARG A 1 892 ? -17.193 -33.210 30.876 1.00 85.19 892 ARG A CA 1
ATOM 6753 C C . ARG A 1 892 ? -17.016 -34.485 31.715 1.00 85.19 892 ARG A C 1
ATOM 6755 O O . ARG A 1 892 ? -16.771 -34.368 32.912 1.00 85.19 892 ARG A O 1
ATOM 6762 N N . HIS A 1 893 ? -17.173 -35.667 31.122 1.00 84.94 893 HIS A N 1
ATOM 6763 C CA . HIS A 1 893 ? -16.989 -36.962 31.781 1.00 84.94 893 HIS A CA 1
ATOM 6764 C C . HIS A 1 893 ? -15.660 -37.647 31.425 1.00 84.94 893 HIS A C 1
ATOM 6766 O O . HIS A 1 893 ? -15.435 -38.761 31.888 1.00 84.94 893 HIS A O 1
ATOM 6772 N N . LEU A 1 894 ? -14.787 -37.004 30.635 1.00 87.06 894 LEU A N 1
ATOM 6773 C CA . LEU A 1 894 ? -13.438 -37.499 30.355 1.00 87.06 894 LEU A CA 1
ATOM 6774 C C . LEU A 1 894 ? -12.379 -36.628 31.052 1.00 87.06 894 LEU A C 1
ATOM 6776 O O . LEU A 1 894 ? -12.468 -35.399 31.054 1.00 87.06 894 LEU A O 1
ATOM 6780 N N . THR A 1 895 ? -11.341 -37.269 31.586 1.00 88.62 895 THR A N 1
ATOM 6781 C CA . THR A 1 895 ? -10.225 -36.637 32.295 1.00 88.62 895 THR A CA 1
ATOM 6782 C C . THR A 1 895 ? -8.967 -36.651 31.416 1.00 88.62 895 THR A C 1
ATOM 6784 O O . THR A 1 895 ? -8.475 -37.729 31.069 1.00 88.62 895 THR A O 1
ATOM 6787 N N . PRO A 1 896 ? -8.381 -35.493 31.057 1.00 89.69 896 PRO A N 1
ATOM 6788 C CA . PRO A 1 896 ? -7.089 -35.458 30.378 1.00 89.69 896 PRO A CA 1
ATOM 6789 C C . PRO A 1 896 ? -6.007 -36.201 31.176 1.00 89.69 896 PRO A C 1
ATOM 6791 O O . PRO A 1 896 ? -5.831 -35.977 32.372 1.00 89.69 896 PRO A O 1
ATOM 6794 N N . GLY A 1 897 ? -5.281 -37.088 30.499 1.00 86.62 897 GLY A N 1
ATOM 6795 C CA . GLY A 1 897 ? -4.257 -37.963 31.064 1.00 86.62 897 GLY A CA 1
ATOM 6796 C C . GLY A 1 897 ? -4.678 -39.428 31.228 1.00 86.62 897 GLY A C 1
ATOM 6797 O O . GLY A 1 897 ? -3.778 -40.271 31.259 1.00 86.62 897 GLY A O 1
ATOM 6798 N N . GLU A 1 898 ? -5.982 -39.731 31.290 1.00 90.44 898 GLU A N 1
ATOM 6799 C CA . GLU A 1 898 ? -6.533 -41.099 31.346 1.00 90.44 898 GLU A CA 1
ATOM 6800 C C . GLU A 1 898 ? -6.485 -41.816 29.983 1.00 90.44 898 GLU A C 1
ATOM 6802 O O . GLU A 1 898 ? -6.341 -41.188 28.930 1.00 90.44 898 GLU A O 1
ATOM 6807 N N . THR A 1 899 ? -6.622 -43.145 30.004 1.00 90.12 899 THR A N 1
ATOM 6808 C CA . THR A 1 899 ? -6.661 -44.003 28.810 1.00 90.12 899 THR A CA 1
ATOM 6809 C C . THR A 1 899 ? -8.081 -44.494 28.551 1.00 90.12 899 THR A C 1
ATOM 6811 O O . THR A 1 899 ? -8.726 -45.024 29.453 1.00 90.12 899 THR A O 1
ATOM 6814 N N . TYR A 1 900 ? -8.533 -44.367 27.306 1.00 90.62 900 TYR A N 1
ATOM 6815 C CA . TYR A 1 900 ? -9.836 -44.819 26.821 1.00 90.62 900 TYR A CA 1
ATOM 6816 C C . TYR A 1 900 ? -9.662 -45.833 25.684 1.00 90.62 900 TYR A C 1
ATOM 6818 O O . TYR A 1 900 ? -8.603 -45.912 25.062 1.00 90.62 900 TYR A O 1
ATOM 6826 N N . GLU A 1 901 ? -10.700 -46.619 25.414 1.00 89.69 901 GLU A N 1
ATOM 6827 C CA . GLU A 1 901 ? -10.700 -47.616 24.341 1.00 89.69 901 GLU A CA 1
ATOM 6828 C C . GLU A 1 901 ? -11.228 -46.997 23.038 1.00 89.69 901 GLU A C 1
ATOM 6830 O O . GLU A 1 901 ? -12.350 -46.477 22.996 1.00 89.69 901 GLU A O 1
ATOM 6835 N N . ILE A 1 902 ? -10.430 -47.081 21.971 1.00 91.88 902 ILE A N 1
ATOM 6836 C CA . ILE A 1 902 ? -10.880 -46.818 20.599 1.00 91.88 902 ILE A CA 1
ATOM 6837 C C . ILE A 1 902 ? -10.974 -48.132 19.816 1.00 91.88 902 ILE A C 1
ATOM 6839 O O . ILE A 1 902 ? -10.201 -49.057 20.052 1.00 91.88 902 ILE A O 1
ATOM 6843 N N . GLU A 1 903 ? -11.910 -48.208 18.876 1.00 89.88 903 GLU A N 1
ATOM 6844 C CA . GLU A 1 903 ? -12.078 -49.325 17.938 1.00 89.88 903 GLU A CA 1
ATOM 6845 C C . GLU A 1 903 ? -11.666 -48.854 16.530 1.00 89.88 903 GLU A C 1
ATOM 6847 O O . GLU A 1 903 ? -12.159 -47.824 16.061 1.00 89.88 903 GLU A O 1
ATOM 6852 N N . VAL A 1 904 ? -10.748 -49.570 15.871 1.00 88.12 904 VAL A N 1
ATOM 6853 C CA . VAL A 1 904 ? -10.267 -49.295 14.502 1.00 88.12 904 VAL A CA 1
ATOM 6854 C C . VAL A 1 904 ? -10.335 -50.596 13.705 1.00 88.12 904 VAL A C 1
ATOM 6856 O O . VAL A 1 904 ? -9.756 -51.594 14.113 1.00 88.12 904 VAL A O 1
ATOM 6859 N N . ASP A 1 905 ? -11.107 -50.609 12.614 1.00 82.31 905 ASP A N 1
ATOM 6860 C CA . ASP A 1 905 ? -11.428 -51.809 11.807 1.00 82.31 905 ASP A CA 1
ATOM 6861 C C . ASP A 1 905 ? -11.917 -53.036 12.625 1.00 82.31 905 ASP A C 1
ATOM 6863 O O . ASP A 1 905 ? -11.816 -54.185 12.203 1.00 82.31 905 ASP A O 1
ATOM 6867 N N . GLY A 1 906 ? -12.472 -52.789 13.819 1.00 79.31 906 GLY A N 1
ATOM 6868 C CA . GLY A 1 906 ? -12.938 -53.806 14.770 1.00 79.31 906 GLY A CA 1
ATOM 6869 C C . GLY A 1 906 ? -11.925 -54.210 15.851 1.00 79.31 906 GLY A C 1
ATOM 6870 O O . GLY A 1 906 ? -12.341 -54.770 16.867 1.00 79.31 906 GLY A O 1
ATOM 6871 N N . ASP A 1 907 ? -10.638 -53.885 15.695 1.00 84.44 907 ASP A N 1
ATOM 6872 C CA . ASP A 1 907 ? -9.611 -54.100 16.721 1.00 84.44 907 ASP A CA 1
ATOM 6873 C C . ASP A 1 907 ? -9.634 -52.974 17.774 1.00 84.44 907 ASP A C 1
ATOM 6875 O O . ASP A 1 907 ? -9.865 -51.798 17.474 1.00 84.44 907 ASP A O 1
ATOM 6879 N N . ALA A 1 908 ? -9.414 -53.334 19.042 1.00 86.75 908 ALA A N 1
ATOM 6880 C CA . ALA A 1 908 ? -9.471 -52.409 20.175 1.00 86.75 908 ALA A CA 1
ATOM 6881 C C . ALA A 1 908 ? -8.069 -51.923 20.580 1.00 86.75 908 ALA A C 1
ATOM 6883 O O . ALA A 1 908 ? -7.219 -52.719 20.985 1.00 86.75 908 ALA A O 1
ATOM 6884 N N . HIS A 1 909 ? -7.848 -50.608 20.537 1.00 88.12 909 HIS A N 1
ATOM 6885 C CA . HIS A 1 909 ? -6.576 -49.971 20.883 1.00 88.12 909 HIS A CA 1
ATOM 6886 C C . HIS A 1 909 ? -6.717 -49.062 22.121 1.00 88.12 909 HIS A C 1
ATOM 6888 O O . HIS A 1 909 ? -7.698 -48.318 22.236 1.00 88.12 909 HIS A O 1
ATOM 6894 N N . PRO A 1 910 ? -5.739 -49.064 23.048 1.00 89.50 910 PRO A N 1
ATOM 6895 C CA . PRO A 1 910 ? -5.688 -48.100 24.142 1.00 89.50 910 PRO A CA 1
ATOM 6896 C C . PRO A 1 910 ? -5.224 -46.729 23.625 1.00 89.50 910 PRO A C 1
ATOM 6898 O O . PRO A 1 910 ? -4.151 -46.606 23.037 1.00 89.50 910 PRO A O 1
ATOM 6901 N N . ALA A 1 911 ? -6.014 -45.688 23.880 1.00 90.44 911 ALA A N 1
ATOM 6902 C CA . ALA A 1 911 ? -5.739 -44.318 23.458 1.00 90.44 911 ALA A CA 1
ATOM 6903 C C . ALA A 1 911 ? -5.740 -43.372 24.665 1.00 90.44 911 ALA A C 1
ATOM 6905 O O . ALA A 1 911 ? -6.730 -43.272 25.394 1.00 90.44 911 ALA A O 1
ATOM 6906 N N . ARG A 1 912 ? -4.639 -42.656 24.899 1.00 92.69 912 ARG A N 1
ATOM 6907 C CA . ARG A 1 912 ? -4.512 -41.748 26.046 1.00 92.69 912 ARG A CA 1
ATOM 6908 C C . ARG A 1 912 ? -5.077 -40.376 25.702 1.00 92.69 912 ARG A C 1
ATOM 6910 O O . ARG A 1 912 ? -4.597 -39.736 24.774 1.00 92.69 912 ARG A O 1
ATOM 6917 N N . LEU A 1 913 ? -6.061 -39.877 26.448 1.00 92.38 913 LEU A N 1
ATOM 6918 C CA . LEU A 1 913 ? -6.610 -38.540 26.216 1.00 92.38 913 LEU A CA 1
ATOM 6919 C C . LEU A 1 913 ? -5.564 -37.473 26.553 1.00 92.38 913 LEU A C 1
ATOM 6921 O O . LEU A 1 913 ? -5.300 -37.182 27.716 1.00 92.38 913 LEU A O 1
ATOM 6925 N N . LYS A 1 914 ? -4.982 -36.873 25.518 1.00 90.94 914 LYS A N 1
ATOM 6926 C CA . LYS A 1 914 ? -3.939 -35.851 25.614 1.00 90.94 914 LYS A CA 1
ATOM 6927 C C . LYS A 1 914 ? -4.528 -34.483 25.945 1.00 90.94 914 LYS A C 1
ATOM 6929 O O . LYS A 1 914 ? -4.000 -33.779 26.801 1.00 90.94 914 LYS A O 1
ATOM 6934 N N . ALA A 1 915 ? -5.627 -34.116 25.285 1.00 89.56 915 ALA A N 1
ATOM 6935 C CA . ALA A 1 915 ? -6.318 -32.852 25.515 1.00 89.56 915 ALA A CA 1
ATOM 6936 C C . ALA A 1 915 ? -7.799 -32.911 25.116 1.00 89.56 915 ALA A C 1
ATOM 6938 O O . ALA A 1 915 ? -8.174 -33.568 24.146 1.00 89.56 915 ALA A O 1
ATOM 6939 N N . LEU A 1 916 ? -8.618 -32.133 25.820 1.00 89.50 916 LEU A N 1
ATOM 6940 C CA . LEU A 1 916 ? -9.899 -31.632 25.325 1.00 89.50 916 LEU A CA 1
ATOM 6941 C C . LEU A 1 916 ? -9.659 -30.169 24.939 1.00 89.50 916 LEU A C 1
ATOM 6943 O O . LEU A 1 916 ? -9.242 -29.384 25.792 1.00 89.50 916 LEU A O 1
ATOM 6947 N N . LEU A 1 917 ? -9.855 -29.800 23.671 1.00 86.75 917 LEU A N 1
ATOM 6948 C CA . LEU A 1 917 ? -9.691 -28.404 23.256 1.00 86.75 917 LEU A CA 1
ATOM 6949 C C . LEU A 1 917 ? -10.826 -27.549 23.837 1.00 86.75 917 LEU A C 1
ATOM 6951 O O . LEU A 1 917 ? -11.950 -28.016 23.966 1.00 86.75 917 LEU A O 1
ATOM 6955 N N . THR A 1 918 ? -10.553 -26.290 24.176 1.00 78.50 918 THR A N 1
ATOM 6956 C CA . THR A 1 918 ? -11.552 -25.389 24.781 1.00 78.50 918 THR A CA 1
ATOM 6957 C C . THR A 1 918 ? -12.547 -24.813 23.773 1.00 78.50 918 THR A C 1
ATOM 6959 O O . THR A 1 918 ? -13.690 -24.547 24.132 1.00 78.50 918 THR A O 1
ATOM 6962 N N . SER A 1 919 ? -12.139 -24.649 22.512 1.00 73.62 919 SER A N 1
ATOM 6963 C CA . SER A 1 919 ? -12.988 -24.114 21.445 1.00 73.62 919 SER A CA 1
ATOM 6964 C C . SER A 1 919 ? -13.891 -25.200 20.845 1.00 73.62 919 SER A C 1
ATOM 6966 O O . SER A 1 919 ? -13.416 -26.266 20.442 1.00 73.62 919 SER A O 1
ATOM 6968 N N . LEU A 1 920 ? -15.198 -24.931 20.754 1.00 82.50 920 LEU A N 1
ATOM 6969 C CA . LEU A 1 920 ? -16.125 -25.772 19.991 1.00 82.50 920 LEU A CA 1
ATOM 6970 C C . LEU A 1 920 ? -15.907 -25.581 18.486 1.00 82.50 920 LEU A C 1
ATOM 6972 O O . LEU A 1 920 ? -15.809 -24.457 18.001 1.00 82.50 920 LEU A O 1
ATOM 6976 N N . ASN A 1 921 ? -15.995 -26.669 17.718 1.00 75.50 921 ASN A N 1
ATOM 6977 C CA . ASN A 1 921 ? -16.195 -26.555 16.276 1.00 75.50 921 ASN A CA 1
ATOM 6978 C C . ASN A 1 921 ? -17.590 -25.934 16.012 1.00 75.50 921 ASN A C 1
ATOM 6980 O O . ASN A 1 921 ? -18.596 -26.525 16.420 1.00 75.50 921 ASN A O 1
ATOM 6984 N N . PRO A 1 922 ? -17.694 -24.775 15.328 1.00 70.44 922 PRO A N 1
ATOM 6985 C CA . PRO A 1 922 ? -18.962 -24.064 15.166 1.00 70.44 922 PRO A CA 1
ATOM 6986 C C . PRO A 1 922 ? -19.937 -24.753 14.199 1.00 70.44 922 PRO A C 1
ATOM 6988 O O . PRO A 1 922 ? -21.138 -24.504 14.278 1.00 70.44 922 PRO A O 1
ATOM 6991 N N . GLN A 1 923 ? -19.452 -25.624 13.306 1.00 73.81 923 GLN A N 1
ATOM 6992 C CA . GLN A 1 923 ? -20.289 -26.359 12.351 1.00 73.81 923 GLN A CA 1
ATOM 6993 C C . GLN A 1 923 ? -20.938 -27.589 13.000 1.00 73.81 923 GLN A C 1
ATOM 6995 O O . GLN A 1 923 ? -22.141 -27.797 12.868 1.00 73.81 923 GLN A O 1
ATOM 7000 N N . THR A 1 924 ? -20.155 -28.393 13.726 1.00 77.38 924 THR A N 1
ATOM 7001 C CA . THR A 1 924 ? -20.629 -29.644 14.351 1.00 77.38 924 THR A CA 1
ATOM 7002 C C . THR A 1 924 ? -21.137 -29.457 15.781 1.00 77.38 924 THR A C 1
ATOM 7004 O O . THR A 1 924 ? -21.815 -30.335 16.310 1.00 77.38 924 THR A O 1
ATOM 7007 N N . ARG A 1 925 ? -20.812 -28.325 16.425 1.00 82.88 925 ARG A N 1
ATOM 7008 C CA . ARG A 1 925 ? -21.095 -28.017 17.842 1.00 82.88 925 ARG A CA 1
ATOM 7009 C C . ARG A 1 925 ? -20.489 -29.035 18.822 1.00 82.88 925 ARG A C 1
ATOM 7011 O O . ARG A 1 925 ? -20.978 -29.201 19.939 1.00 82.88 925 ARG A O 1
ATOM 7018 N N . THR A 1 926 ? -19.404 -29.691 18.410 1.00 86.94 926 THR A N 1
ATOM 7019 C CA . THR A 1 926 ? -18.626 -30.637 19.221 1.00 86.94 926 THR A CA 1
ATOM 7020 C C . THR A 1 926 ? -17.339 -30.009 19.741 1.00 86.94 926 THR A C 1
ATOM 7022 O O . THR A 1 926 ? -16.681 -29.245 19.031 1.00 86.94 926 THR A O 1
ATOM 7025 N N . LEU A 1 927 ? -16.938 -30.412 20.941 1.00 90.00 927 LEU A N 1
ATOM 7026 C CA . LEU A 1 927 ? -15.626 -30.164 21.519 1.00 90.00 927 LEU A CA 1
ATOM 7027 C C . LEU A 1 927 ? -14.618 -31.199 20.969 1.00 90.00 927 LEU A C 1
ATOM 7029 O O . LEU A 1 927 ? -14.881 -32.400 21.090 1.00 90.00 927 LEU A O 1
ATOM 7033 N N . PRO A 1 928 ? -13.494 -30.795 20.351 1.00 90.69 928 PRO A N 1
ATOM 7034 C CA . PRO A 1 928 ? -12.491 -31.744 19.874 1.00 90.69 928 PRO A CA 1
ATOM 7035 C C . PRO A 1 928 ? -11.708 -32.385 21.030 1.00 90.69 928 PRO A C 1
ATOM 7037 O O . PRO A 1 928 ? -11.022 -31.697 21.788 1.00 90.69 928 PRO A O 1
ATOM 7040 N N . ALA A 1 929 ? -11.768 -33.711 21.128 1.00 91.94 929 ALA A N 1
ATOM 7041 C CA . ALA A 1 929 ? -10.874 -34.518 21.950 1.00 91.94 929 ALA A CA 1
ATOM 7042 C C . ALA A 1 929 ? -9.690 -35.003 21.104 1.00 91.94 929 ALA A C 1
ATOM 7044 O O . ALA A 1 929 ? -9.886 -35.485 19.987 1.00 91.94 929 ALA A O 1
ATOM 7045 N N . ILE A 1 930 ? -8.475 -34.886 21.639 1.00 93.06 930 ILE A N 1
ATOM 7046 C CA . ILE A 1 930 ? -7.238 -35.388 21.036 1.00 93.06 930 ILE A CA 1
ATOM 7047 C C . ILE A 1 930 ? -6.733 -36.536 21.905 1.00 93.06 930 ILE A C 1
ATOM 7049 O O . ILE A 1 930 ? -6.342 -36.315 23.054 1.00 93.06 930 ILE A O 1
ATOM 7053 N N . LEU A 1 931 ? -6.732 -37.750 21.360 1.00 92.25 931 LEU A N 1
ATOM 7054 C CA . LEU A 1 931 ? -6.199 -38.940 22.013 1.00 92.25 931 LEU A CA 1
ATOM 7055 C C . LEU A 1 931 ? -4.904 -39.370 21.318 1.00 92.25 931 LEU A C 1
ATOM 7057 O O . LEU A 1 931 ? -4.840 -39.407 20.095 1.00 92.25 931 LEU A O 1
ATOM 7061 N N . GLU A 1 932 ? -3.872 -39.669 22.091 1.00 90.00 932 GLU A N 1
ATOM 7062 C CA . GLU A 1 932 ? -2.557 -40.117 21.633 1.00 90.00 932 GLU A CA 1
ATOM 7063 C C . GLU A 1 932 ? -2.536 -41.653 21.616 1.00 90.00 932 GLU A C 1
ATOM 7065 O O . GLU A 1 932 ? -2.940 -42.288 22.596 1.00 90.00 932 GLU A O 1
ATOM 7070 N N . VAL A 1 933 ? -2.121 -42.244 20.492 1.00 88.12 933 VAL A N 1
ATOM 7071 C CA . VAL A 1 933 ? -2.116 -43.698 20.270 1.00 88.12 933 VAL A CA 1
ATOM 7072 C C . VAL A 1 933 ? -0.716 -44.156 19.881 1.00 88.12 933 VAL A C 1
ATOM 7074 O O . VAL A 1 933 ? -0.110 -43.631 18.943 1.00 88.12 933 VAL A O 1
ATOM 7077 N N . GLU A 1 934 ? -0.214 -45.155 20.605 1.00 77.50 934 GLU A N 1
ATOM 7078 C CA . GLU A 1 934 ? 1.066 -45.807 20.334 1.00 77.50 934 GLU A CA 1
ATOM 7079 C C . GLU A 1 934 ? 0.872 -46.914 19.287 1.00 77.50 934 GLU A C 1
ATOM 7081 O O . GLU A 1 934 ? 0.498 -48.042 19.605 1.00 77.50 934 GLU A O 1
ATOM 7086 N N . ASP A 1 935 ? 1.129 -46.593 18.018 1.00 71.75 935 ASP A N 1
ATOM 7087 C CA . ASP A 1 935 ? 1.073 -47.552 16.908 1.00 71.75 935 ASP A CA 1
ATOM 7088 C C . ASP A 1 935 ? 2.370 -48.378 16.809 1.00 71.75 935 ASP A C 1
ATOM 7090 O O . ASP A 1 935 ? 3.143 -48.279 15.853 1.00 71.75 935 ASP A O 1
ATOM 7094 N N . ALA A 1 936 ? 2.640 -49.177 17.846 1.00 62.06 936 ALA A N 1
ATOM 7095 C CA . ALA A 1 936 ? 3.868 -49.969 17.963 1.00 62.06 936 ALA A CA 1
ATOM 7096 C C . ALA A 1 936 ? 4.062 -50.968 16.801 1.00 62.06 936 ALA A C 1
ATOM 7098 O O . ALA A 1 936 ? 5.191 -51.205 16.369 1.00 62.06 936 ALA A O 1
ATOM 7099 N N . ASP A 1 937 ? 2.958 -51.500 16.267 1.00 64.69 937 ASP A N 1
ATOM 7100 C CA . ASP A 1 937 ? 2.927 -52.437 15.136 1.00 64.69 937 ASP A CA 1
ATOM 7101 C C . ASP A 1 937 ? 2.880 -51.740 13.757 1.00 64.69 937 ASP A C 1
ATOM 7103 O O . ASP A 1 937 ? 2.956 -52.421 12.732 1.00 64.69 937 ASP A O 1
ATOM 7107 N N . ARG A 1 938 ? 2.778 -50.401 13.713 1.00 66.75 938 ARG A N 1
ATOM 7108 C CA . ARG A 1 938 ? 2.701 -49.567 12.495 1.00 66.75 938 ARG A CA 1
ATOM 7109 C C . ARG A 1 938 ? 1.569 -49.958 11.536 1.00 66.75 938 ARG A C 1
ATOM 7111 O O . ARG A 1 938 ? 1.794 -50.116 10.332 1.00 66.75 938 ARG A O 1
ATOM 7118 N N . ARG A 1 939 ? 0.358 -50.146 12.067 1.00 72.38 939 ARG A N 1
ATOM 7119 C CA . ARG A 1 939 ? -0.838 -50.523 11.289 1.00 72.38 939 ARG A CA 1
ATOM 7120 C C . ARG A 1 939 ? -1.805 -49.367 11.038 1.00 72.38 939 ARG A C 1
ATOM 7122 O O . ARG A 1 939 ? -2.537 -49.434 10.056 1.00 72.38 939 ARG A O 1
ATOM 7129 N N . LEU A 1 940 ? -1.810 -48.337 11.885 1.00 80.81 940 LEU A N 1
ATOM 7130 C CA . LEU A 1 940 ? -2.800 -47.258 11.878 1.00 80.81 940 LEU A CA 1
ATOM 7131 C C . LEU A 1 940 ? -2.425 -46.169 10.865 1.00 80.81 940 LEU A C 1
ATOM 7133 O O . LEU A 1 940 ? -1.384 -45.514 10.978 1.00 80.81 940 LEU A O 1
ATOM 7137 N N . ARG A 1 941 ? -3.290 -45.924 9.878 1.00 79.31 941 ARG A N 1
ATOM 7138 C CA . ARG A 1 941 ? -3.012 -44.973 8.794 1.00 79.31 941 ARG A CA 1
ATOM 7139 C C . ARG A 1 941 ? -3.658 -43.621 9.057 1.00 79.31 941 ARG A C 1
ATOM 7141 O O . ARG A 1 941 ? -4.851 -43.502 9.338 1.00 79.31 941 ARG A O 1
ATOM 7148 N N . SER A 1 942 ? -2.873 -42.562 8.884 1.00 79.19 942 SER A N 1
ATOM 7149 C CA . SER A 1 942 ? -3.364 -41.183 8.922 1.00 79.19 942 SER A CA 1
ATOM 7150 C C . SER A 1 942 ? -4.429 -40.980 7.836 1.00 79.19 942 SER A C 1
ATOM 7152 O O . SER A 1 942 ? -4.130 -41.034 6.648 1.00 79.19 942 SER A O 1
ATOM 7154 N N . GLY A 1 943 ? -5.682 -40.756 8.240 1.00 79.38 943 GLY A N 1
ATOM 7155 C CA . GLY A 1 943 ? -6.849 -40.764 7.351 1.00 79.38 943 GLY A CA 1
ATOM 7156 C C . GLY A 1 943 ? -7.980 -41.686 7.812 1.00 79.38 943 GLY A C 1
ATOM 7157 O O . GLY A 1 943 ? -9.139 -41.371 7.550 1.00 79.38 943 GLY A O 1
ATOM 7158 N N . GLU A 1 944 ? -7.663 -42.772 8.521 1.00 86.50 944 GLU A N 1
ATOM 7159 C CA . GLU A 1 944 ? -8.640 -43.778 8.959 1.00 86.50 944 GLU A CA 1
ATOM 7160 C C . GLU A 1 944 ? -9.618 -43.249 10.019 1.00 86.50 944 GLU A C 1
ATOM 7162 O O . GLU A 1 944 ? -9.367 -42.248 10.699 1.00 86.50 944 GLU A O 1
ATOM 7167 N N . LEU A 1 945 ? -10.762 -43.928 10.140 1.00 89.81 945 LEU A N 1
ATOM 7168 C CA . LEU A 1 945 ? -11.781 -43.650 11.150 1.00 89.81 945 LEU A CA 1
ATOM 7169 C C . LEU A 1 945 ? -11.545 -44.515 12.391 1.00 89.81 945 LEU A C 1
ATOM 7171 O O . LEU A 1 945 ? -11.201 -45.687 12.276 1.00 89.81 945 LEU A O 1
ATOM 7175 N N . ALA A 1 946 ? -11.782 -43.938 13.565 1.00 91.25 946 ALA A N 1
ATOM 7176 C CA . ALA A 1 946 ? -11.679 -44.624 14.849 1.00 91.25 946 ALA A CA 1
ATOM 7177 C C . ALA A 1 946 ? -12.905 -44.305 15.715 1.00 91.25 946 ALA A C 1
ATOM 7179 O O . ALA A 1 946 ? -13.280 -43.137 15.845 1.00 91.25 946 ALA A O 1
ATOM 7180 N N . GLU A 1 947 ? -13.524 -45.314 16.326 1.00 92.19 947 GLU A N 1
ATOM 7181 C CA . GLU A 1 947 ? -14.663 -45.124 17.229 1.00 92.19 947 GLU A CA 1
ATOM 7182 C C . GLU A 1 947 ? -14.209 -45.083 18.690 1.00 92.19 947 GLU A C 1
ATOM 7184 O O . GLU A 1 947 ? -13.814 -46.097 19.259 1.00 92.19 947 GLU A O 1
ATOM 7189 N N . LEU A 1 948 ? -14.316 -43.920 19.333 1.00 92.44 948 LEU A N 1
ATOM 7190 C CA . LEU A 1 948 ? -14.113 -43.786 20.774 1.00 92.44 948 LEU A CA 1
ATOM 7191 C C . LEU A 1 948 ? -15.370 -44.234 21.527 1.00 92.44 948 LEU A C 1
ATOM 7193 O O . LEU A 1 948 ? -16.444 -43.643 21.369 1.00 92.44 948 LEU A O 1
ATOM 7197 N N . LYS A 1 949 ? -15.226 -45.245 22.387 1.00 88.62 949 LYS A N 1
ATOM 7198 C CA . LYS A 1 949 ? -16.275 -45.691 23.313 1.00 88.62 949 LYS A CA 1
ATOM 7199 C C . LYS A 1 949 ? -16.222 -44.844 24.582 1.00 88.62 949 LYS A C 1
ATOM 7201 O O . LYS A 1 949 ? -15.204 -44.821 25.269 1.00 88.62 949 LYS A O 1
ATOM 7206 N N . VAL A 1 950 ? -17.325 -44.180 24.928 1.00 87.00 950 VAL A N 1
ATOM 7207 C CA . VAL A 1 950 ? -17.454 -43.449 26.199 1.00 87.00 950 VAL A CA 1
ATOM 7208 C C . VAL A 1 950 ? -18.629 -44.014 26.986 1.00 87.00 950 VAL A C 1
ATOM 7210 O O . VAL A 1 950 ? -19.777 -43.926 26.544 1.00 87.00 950 VAL A O 1
ATOM 7213 N N . ALA A 1 951 ? -18.336 -44.554 28.169 1.00 83.38 951 ALA A N 1
ATOM 7214 C CA . ALA A 1 951 ? -19.322 -45.049 29.122 1.00 83.38 951 ALA A CA 1
ATOM 7215 C C . ALA A 1 951 ? -19.271 -44.232 30.422 1.00 83.38 951 ALA A C 1
ATOM 7217 O O . ALA A 1 951 ? -18.196 -44.035 30.985 1.00 83.38 951 ALA A O 1
ATOM 7218 N N . TYR A 1 952 ? -20.419 -43.748 30.903 1.00 82.50 952 TYR A N 1
ATOM 7219 C CA . TYR A 1 952 ? -20.510 -42.938 32.123 1.00 82.50 952 TYR A CA 1
ATOM 7220 C C . TYR A 1 952 ? -21.868 -43.095 32.825 1.00 82.50 952 TYR A C 1
ATOM 7222 O O . TYR A 1 952 ? -22.908 -43.236 32.182 1.00 82.50 952 TYR A O 1
ATOM 7230 N N . ARG A 1 953 ? -21.868 -43.063 34.165 1.00 82.81 953 ARG A N 1
ATOM 7231 C CA . ARG A 1 953 ? -23.078 -43.214 34.993 1.00 82.81 953 ARG A CA 1
ATOM 7232 C C . ARG A 1 953 ? -23.681 -41.859 35.349 1.00 82.81 953 ARG A C 1
ATOM 7234 O O . ARG A 1 953 ? -23.043 -41.047 36.019 1.00 82.81 953 ARG A O 1
ATOM 7241 N N . ILE A 1 954 ? -24.936 -41.636 34.969 1.00 81.50 954 ILE A N 1
ATOM 7242 C CA . ILE A 1 954 ? -25.708 -40.457 35.369 1.00 81.50 954 ILE A CA 1
ATOM 7243 C C . ILE A 1 954 ? -26.465 -40.786 36.658 1.00 81.50 954 ILE A C 1
ATOM 7245 O O . ILE A 1 954 ? -27.363 -41.627 36.663 1.00 81.50 954 ILE A O 1
ATOM 7249 N N . LYS A 1 955 ? -26.117 -40.104 37.758 1.00 85.12 955 LYS A N 1
ATOM 7250 C CA . LYS A 1 955 ? -26.858 -40.193 39.025 1.00 85.12 955 LYS A CA 1
ATOM 7251 C C . LYS A 1 955 ? -28.219 -39.516 38.887 1.00 85.12 955 LYS A C 1
ATOM 7253 O O . LYS A 1 955 ? -28.294 -38.318 38.614 1.00 85.12 955 LYS A O 1
ATOM 7258 N N . ALA A 1 956 ? -29.282 -40.284 39.079 1.00 85.31 956 ALA A N 1
ATOM 7259 C CA . ALA A 1 956 ? -30.658 -39.826 39.011 1.00 85.31 956 ALA A CA 1
ATOM 7260 C C . ALA A 1 956 ? -31.591 -40.854 39.660 1.00 85.31 956 ALA A C 1
ATOM 7262 O O . ALA A 1 956 ? -31.742 -41.954 39.138 1.00 85.31 956 ALA A O 1
ATOM 7263 N N . ASP A 1 957 ? -32.299 -40.472 40.722 1.00 88.25 957 ASP A N 1
ATOM 7264 C CA . ASP A 1 957 ? -33.360 -41.297 41.314 1.00 88.25 957 ASP A CA 1
ATOM 7265 C C . ASP A 1 957 ? -34.450 -41.604 40.279 1.00 88.25 957 ASP A C 1
ATOM 7267 O O . ASP A 1 957 ? -34.937 -40.686 39.597 1.00 88.25 957 ASP A O 1
ATOM 7271 N N . GLY A 1 958 ? -34.808 -42.879 40.140 1.00 90.06 958 GLY A N 1
ATOM 7272 C CA . GLY A 1 958 ? -35.740 -43.351 39.122 1.00 90.06 958 GLY A CA 1
ATOM 7273 C C . GLY A 1 958 ? -35.924 -44.868 39.110 1.00 90.06 958 GLY A C 1
ATOM 7274 O O . GLY A 1 958 ? -35.561 -45.572 40.050 1.00 90.06 958 GLY A O 1
ATOM 7275 N N . PHE A 1 959 ? -36.528 -45.360 38.032 1.00 91.88 959 PHE A N 1
ATOM 7276 C CA . PHE A 1 959 ? -36.927 -46.752 37.841 1.00 91.88 959 PHE A CA 1
ATOM 7277 C C . PHE A 1 959 ? -36.641 -47.182 36.399 1.00 91.88 959 PHE A C 1
ATOM 7279 O O . PHE A 1 959 ? -36.929 -46.438 35.460 1.00 91.88 959 PHE A O 1
ATOM 7286 N N . TRP A 1 960 ? -36.149 -48.406 36.208 1.00 90.94 960 TRP A N 1
ATOM 7287 C CA . TRP A 1 960 ? -36.111 -49.040 34.888 1.00 90.94 960 TRP A CA 1
ATOM 7288 C C . TRP A 1 960 ? -37.458 -49.702 34.578 1.00 90.94 960 TRP A C 1
ATOM 7290 O O . TRP A 1 960 ? -37.929 -50.539 35.349 1.00 90.94 960 TRP A O 1
ATOM 7300 N N . LEU A 1 961 ? -38.053 -49.370 33.431 1.00 90.38 961 LEU A N 1
ATOM 7301 C CA . LEU A 1 961 ? -39.254 -50.016 32.892 1.00 90.38 961 LEU A CA 1
ATOM 7302 C C . LEU A 1 961 ? -39.026 -50.452 31.432 1.00 90.38 961 LEU A C 1
ATOM 7304 O O . LEU A 1 961 ? -38.328 -49.751 30.702 1.00 90.38 961 LEU A O 1
ATOM 7308 N N . PRO A 1 962 ? -39.638 -51.551 30.952 1.00 89.38 962 PRO A N 1
ATOM 7309 C CA . PRO A 1 962 ? -39.685 -51.863 29.522 1.00 89.38 962 PRO A CA 1
ATOM 7310 C C . PRO A 1 962 ? -40.300 -50.716 28.708 1.00 89.38 962 PRO A C 1
ATOM 7312 O O . PRO A 1 962 ? -41.247 -50.075 29.168 1.00 89.38 962 PRO A O 1
ATOM 7315 N N . MET A 1 963 ? -39.851 -50.501 27.467 1.00 86.50 963 MET A N 1
ATOM 7316 C CA . MET A 1 963 ? -40.467 -49.504 26.569 1.00 86.50 963 MET A CA 1
ATOM 7317 C C . MET A 1 963 ? -41.959 -49.788 26.301 1.00 86.50 963 MET A C 1
ATOM 7319 O O . MET A 1 963 ? -42.733 -48.875 26.031 1.00 86.50 963 MET A O 1
ATOM 7323 N N . THR A 1 964 ? -42.393 -51.043 26.443 1.00 87.38 964 THR A N 1
ATOM 7324 C CA . THR A 1 964 ? -43.797 -51.478 26.341 1.00 87.38 964 THR A CA 1
ATOM 7325 C C . THR A 1 964 ? -44.652 -51.166 27.579 1.00 87.38 964 THR A C 1
ATOM 7327 O O . THR A 1 964 ? -45.875 -51.298 27.512 1.00 87.38 964 THR A O 1
ATOM 7330 N N . ALA A 1 965 ? -44.034 -50.755 28.694 1.00 87.38 965 ALA A N 1
ATOM 7331 C CA . ALA A 1 965 ? -44.680 -50.442 29.974 1.00 87.38 965 ALA A CA 1
ATOM 7332 C C . ALA A 1 965 ? -45.026 -48.945 30.146 1.00 87.38 965 ALA A C 1
ATOM 7334 O O . ALA A 1 965 ? -45.590 -48.548 31.169 1.00 87.38 965 ALA A O 1
ATOM 7335 N N . ILE A 1 966 ? -44.736 -48.122 29.131 1.00 88.12 966 ILE A N 1
ATOM 7336 C CA . ILE A 1 966 ? -45.010 -46.680 29.103 1.00 88.12 966 ILE A CA 1
ATOM 7337 C C . ILE A 1 966 ? -45.848 -46.262 27.883 1.00 88.12 966 ILE A C 1
ATOM 7339 O O . ILE A 1 966 ? -45.783 -46.864 26.814 1.00 88.12 966 ILE A O 1
ATOM 7343 N N . VAL A 1 967 ? -46.651 -45.207 28.041 1.00 84.62 967 VAL A N 1
ATOM 7344 C CA . VAL A 1 967 ? -47.524 -44.631 27.003 1.00 84.62 967 VAL A CA 1
ATOM 7345 C C . VAL A 1 967 ? -47.460 -43.101 27.024 1.00 84.62 967 VAL A C 1
ATOM 7347 O O . VAL A 1 967 ? -47.387 -42.487 28.090 1.00 84.62 967 VAL A O 1
ATOM 7350 N N . GLY A 1 968 ? -47.505 -42.475 25.845 1.00 78.88 968 GLY A N 1
ATOM 7351 C CA . GLY A 1 968 ? -47.483 -41.016 25.705 1.00 78.88 968 GLY A CA 1
ATOM 7352 C C . GLY A 1 968 ? -48.677 -40.333 26.385 1.00 78.88 968 GLY A C 1
ATOM 7353 O O . GLY A 1 968 ? -49.821 -40.770 26.259 1.00 78.88 968 GLY A O 1
ATOM 7354 N N . GLY A 1 969 ? -48.408 -39.264 27.131 1.00 72.06 969 GLY A N 1
ATOM 7355 C CA . GLY A 1 969 ? -49.399 -38.468 27.853 1.00 72.06 969 GLY A CA 1
ATOM 7356 C C . GLY A 1 969 ? -49.671 -37.096 27.242 1.00 72.06 969 GLY A C 1
ATOM 7357 O O . GLY A 1 969 ? -49.231 -36.753 26.146 1.00 72.06 969 GLY A O 1
ATOM 7358 N N . ARG A 1 970 ? -50.413 -36.270 27.987 1.00 65.44 970 ARG A N 1
ATOM 7359 C CA . ARG A 1 970 ? -50.623 -34.856 27.643 1.00 65.44 970 ARG A CA 1
ATOM 7360 C C . ARG A 1 970 ? -49.416 -34.028 28.100 1.00 65.44 970 ARG A C 1
ATOM 7362 O O . ARG A 1 970 ? -48.812 -34.335 29.121 1.00 65.44 970 ARG A O 1
ATOM 7369 N N . ARG A 1 971 ? -49.106 -32.948 27.370 1.00 61.97 971 ARG A N 1
ATOM 7370 C CA . ARG A 1 971 ? -48.014 -31.994 27.678 1.00 61.97 971 ARG A CA 1
ATOM 7371 C C . ARG A 1 971 ? -46.606 -32.623 27.785 1.00 61.97 971 ARG A C 1
ATOM 7373 O O . ARG A 1 971 ? -45.775 -32.126 28.531 1.00 61.97 971 ARG A O 1
ATOM 7380 N N . GLY A 1 972 ? -46.330 -33.697 27.038 1.00 63.47 972 GLY A N 1
ATOM 7381 C CA . GLY A 1 972 ? -44.986 -34.291 26.936 1.00 63.47 972 GLY A CA 1
ATOM 7382 C C . GLY A 1 972 ? -44.567 -35.216 28.087 1.00 63.47 972 GLY A C 1
ATOM 7383 O O . GLY A 1 972 ? -43.477 -35.778 28.037 1.00 63.47 972 GLY A O 1
ATOM 7384 N N . LEU A 1 973 ? -45.422 -35.420 29.094 1.00 80.19 973 LEU A N 1
ATOM 7385 C CA . LEU A 1 973 ? -45.218 -36.458 30.107 1.00 80.19 973 LEU A CA 1
ATOM 7386 C C . LEU A 1 973 ? -45.596 -37.841 29.563 1.00 80.19 973 LEU A C 1
ATOM 7388 O O . LEU A 1 973 ? -46.472 -37.973 28.707 1.00 80.19 973 LEU A O 1
ATOM 7392 N N . TRP A 1 974 ? -44.971 -38.877 30.111 1.00 87.62 974 TRP A N 1
ATOM 7393 C CA . TRP A 1 974 ? -45.300 -40.282 29.888 1.00 87.62 974 TRP A CA 1
ATOM 7394 C C . TRP A 1 974 ? -46.213 -40.801 31.004 1.00 87.62 974 TRP A C 1
ATOM 7396 O O . TRP A 1 974 ? -46.359 -40.181 32.058 1.00 87.62 974 TRP A O 1
ATOM 7406 N N . ASN A 1 975 ? -46.844 -41.951 30.780 1.00 88.19 975 ASN A N 1
ATOM 7407 C CA . ASN A 1 975 ? -47.680 -42.626 31.766 1.00 88.19 975 ASN A CA 1
ATOM 7408 C C . ASN A 1 975 ? -47.350 -44.111 31.836 1.00 88.19 975 ASN A C 1
ATOM 7410 O O . ASN A 1 975 ? -47.144 -44.741 30.802 1.00 88.19 975 ASN A O 1
ATOM 7414 N N . ALA A 1 976 ? -47.425 -44.672 33.037 1.00 89.12 976 ALA A N 1
ATOM 7415 C CA . ALA A 1 976 ? -47.557 -46.108 33.254 1.00 89.12 976 ALA A CA 1
ATOM 7416 C C . ALA A 1 976 ? -48.847 -46.404 34.036 1.00 89.12 976 ALA A C 1
ATOM 7418 O O . ALA A 1 976 ? -49.444 -45.506 34.640 1.00 89.12 976 ALA A O 1
ATOM 7419 N N . TYR A 1 977 ? -49.278 -47.666 34.040 1.00 89.31 977 TYR A N 1
ATOM 7420 C CA . TYR A 1 977 ? -50.380 -48.134 34.882 1.00 89.31 977 TYR A CA 1
ATOM 7421 C C . TYR A 1 977 ? -49.837 -49.005 36.017 1.00 89.31 977 TYR A C 1
ATOM 7423 O O . TYR A 1 977 ? -49.364 -50.114 35.777 1.00 89.31 977 TYR A O 1
ATOM 7431 N N . ALA A 1 978 ? -49.926 -48.499 37.246 1.00 87.75 978 ALA A N 1
ATOM 7432 C CA . ALA A 1 978 ? -49.648 -49.254 38.462 1.00 87.75 978 ALA A CA 1
ATOM 7433 C C . ALA A 1 978 ? -50.884 -50.040 38.926 1.00 87.75 978 ALA A C 1
ATOM 7435 O O . ALA A 1 978 ? -52.022 -49.637 38.671 1.00 87.75 978 ALA A O 1
ATOM 7436 N N . LEU A 1 979 ? -50.662 -51.155 39.619 1.00 87.31 979 LEU A N 1
ATOM 7437 C CA . LEU A 1 979 ? -51.696 -52.091 40.054 1.00 87.31 979 LEU A CA 1
ATOM 7438 C C . LEU A 1 979 ? -51.857 -52.087 41.579 1.00 87.31 979 LEU A C 1
ATOM 7440 O O . LEU A 1 979 ? -51.023 -52.621 42.314 1.00 87.31 979 LEU A O 1
ATOM 7444 N N . ILE A 1 980 ? -52.977 -51.521 42.029 1.00 85.06 980 ILE A N 1
ATOM 7445 C CA . ILE A 1 980 ? -53.440 -51.556 43.423 1.00 85.06 980 ILE A CA 1
ATOM 7446 C C . ILE A 1 980 ? -54.403 -52.742 43.558 1.00 85.06 980 ILE A C 1
ATOM 7448 O O . ILE A 1 980 ? -55.276 -52.894 42.704 1.00 85.06 980 ILE A O 1
ATOM 7452 N N . ASP A 1 981 ? -54.267 -53.594 44.576 1.00 82.19 981 ASP A N 1
ATOM 7453 C CA . ASP A 1 981 ? -55.168 -54.747 44.735 1.00 82.19 981 ASP A CA 1
ATOM 7454 C C . ASP A 1 981 ? -56.627 -54.314 44.956 1.00 82.19 981 ASP A C 1
ATOM 7456 O O . ASP A 1 981 ? -56.914 -53.251 45.510 1.00 82.19 981 ASP A O 1
ATOM 7460 N N . SER A 1 982 ? -57.560 -55.135 44.472 1.00 79.50 982 SER A N 1
ATOM 7461 C CA . SER A 1 982 ? -58.997 -54.920 44.632 1.00 79.50 982 SER A CA 1
ATOM 7462 C C . SER A 1 982 ? -59.533 -55.621 45.883 1.00 79.50 982 SER A C 1
ATOM 7464 O O . SER A 1 982 ? -58.967 -56.605 46.350 1.00 79.50 982 SER A O 1
ATOM 7466 N N . GLU A 1 983 ? -60.696 -55.177 46.362 1.00 75.62 983 GLU A N 1
ATOM 7467 C CA . GLU A 1 983 ? -61.521 -55.925 47.323 1.00 75.62 983 GLU A CA 1
ATOM 7468 C C . GLU A 1 983 ? -61.963 -57.296 46.765 1.00 75.62 983 GLU A C 1
ATOM 7470 O O . GLU A 1 983 ? -62.309 -58.194 47.530 1.00 75.62 983 GLU A O 1
ATOM 7475 N N . VAL A 1 984 ? -61.925 -57.481 45.437 1.00 73.62 984 VAL A N 1
ATOM 7476 C CA . VAL A 1 984 ? -62.161 -58.769 44.768 1.00 73.62 984 VAL A CA 1
ATOM 7477 C C . VAL A 1 984 ? -60.848 -59.567 44.671 1.00 73.62 984 VAL A C 1
ATOM 7479 O O . VAL A 1 984 ? -59.944 -59.146 43.940 1.00 73.62 984 VAL A O 1
ATOM 7482 N N . PRO A 1 985 ? -60.725 -60.739 45.329 1.00 70.81 985 PRO A N 1
ATOM 7483 C CA . PRO A 1 985 ? -59.491 -61.523 45.326 1.00 70.81 985 PRO A CA 1
ATOM 7484 C C . PRO A 1 985 ? -59.015 -61.907 43.918 1.00 70.81 985 PRO A C 1
ATOM 7486 O O . PRO A 1 985 ? -59.774 -62.440 43.109 1.00 70.81 985 PRO A O 1
ATOM 7489 N N . GLY A 1 986 ? -57.732 -61.668 43.637 1.00 74.50 986 GLY A N 1
ATOM 7490 C CA . GLY A 1 986 ? -57.104 -61.995 42.350 1.00 74.50 986 GLY A CA 1
ATOM 7491 C C . GLY A 1 986 ? -57.319 -60.967 41.230 1.00 74.50 986 GLY A C 1
ATOM 7492 O O . GLY A 1 986 ? -56.851 -61.202 40.114 1.00 74.50 986 GLY A O 1
ATOM 7493 N N . LEU A 1 987 ? -57.976 -59.835 41.509 1.00 82.38 987 LEU A N 1
ATOM 7494 C CA . LEU A 1 987 ? -58.056 -58.681 40.608 1.00 82.38 987 LEU A CA 1
ATOM 7495 C C . LEU A 1 987 ? -57.315 -57.472 41.190 1.00 82.38 987 LEU A C 1
ATOM 7497 O O . LEU A 1 987 ? -57.263 -57.271 42.402 1.00 82.38 987 LEU A O 1
ATOM 7501 N N . ALA A 1 988 ? -56.788 -56.629 40.305 1.00 84.31 988 ALA A N 1
ATOM 7502 C CA . ALA A 1 988 ? -56.180 -55.350 40.653 1.00 84.31 988 ALA A CA 1
ATOM 7503 C C . ALA A 1 988 ? -56.803 -54.210 39.836 1.00 84.31 988 ALA A C 1
ATOM 7505 O O . ALA A 1 988 ? -57.349 -54.422 38.752 1.00 84.31 988 ALA A O 1
ATOM 7506 N N . LYS A 1 989 ? -56.717 -52.986 40.354 1.00 86.44 989 LYS A N 1
ATOM 7507 C CA . LYS A 1 989 ? -57.225 -51.760 39.739 1.00 86.44 989 LYS A CA 1
ATOM 7508 C C . LYS A 1 989 ? -56.082 -50.970 39.102 1.00 86.44 989 LYS A C 1
ATOM 7510 O O . LYS A 1 989 ? -55.192 -50.480 39.803 1.00 86.44 989 LYS A O 1
ATOM 7515 N N . ALA A 1 990 ? -56.129 -50.817 37.780 1.00 87.38 990 ALA A N 1
ATOM 7516 C CA . ALA A 1 990 ? -55.132 -50.073 37.017 1.00 87.38 990 ALA A CA 1
ATOM 7517 C C . ALA A 1 990 ? -55.228 -48.569 37.313 1.00 87.38 990 ALA A C 1
ATOM 7519 O O . ALA A 1 990 ? -56.226 -47.920 37.001 1.00 87.38 990 ALA A O 1
ATOM 7520 N N . THR A 1 991 ? -54.183 -47.998 37.902 1.00 87.69 991 THR A N 1
ATOM 7521 C CA . THR A 1 991 ? -54.123 -46.593 38.319 1.00 87.69 991 THR A CA 1
ATOM 7522 C C . THR A 1 991 ? -52.980 -45.895 37.592 1.00 87.69 991 THR A C 1
ATOM 7524 O O . THR A 1 991 ? -51.867 -46.414 37.527 1.00 87.69 991 THR A O 1
ATOM 7527 N N . ARG A 1 992 ? -53.246 -44.723 37.005 1.00 88.25 992 ARG A N 1
ATOM 7528 C CA . ARG A 1 992 ? -52.247 -44.001 36.208 1.00 88.25 992 ARG A CA 1
ATOM 7529 C C . ARG A 1 992 ? -51.149 -43.423 37.108 1.00 88.25 992 ARG A C 1
ATOM 7531 O O . ARG A 1 992 ? -51.436 -42.868 38.170 1.00 88.25 992 ARG A O 1
ATOM 7538 N N . ARG A 1 993 ? -49.905 -43.538 36.655 1.00 90.31 993 ARG A N 1
ATOM 7539 C CA . ARG A 1 993 ? -48.709 -42.906 37.220 1.00 90.31 993 ARG A CA 1
ATOM 7540 C C . ARG A 1 993 ? -48.126 -42.002 36.149 1.00 90.31 993 ARG A C 1
ATOM 7542 O O . ARG A 1 993 ? -47.891 -42.467 35.035 1.00 90.31 993 ARG A O 1
ATOM 7549 N N . GLU A 1 994 ? -47.932 -40.730 36.471 1.00 88.12 994 GLU A N 1
ATOM 7550 C CA . GLU A 1 994 ? -47.309 -39.766 35.559 1.00 88.12 994 GLU A CA 1
ATOM 7551 C C . GLU A 1 994 ? -45.788 -39.809 35.727 1.00 88.12 994 GLU A C 1
ATOM 7553 O O . GLU A 1 994 ? -45.283 -39.899 36.855 1.00 88.12 994 GLU A O 1
ATOM 7558 N N . LEU A 1 995 ? -45.090 -39.806 34.589 1.00 89.88 995 LEU A N 1
ATOM 7559 C CA . LEU A 1 995 ? -43.670 -40.112 34.448 1.00 89.88 995 LEU A CA 1
ATOM 7560 C C . LEU A 1 995 ? -42.965 -39.113 33.523 1.00 89.88 995 LEU A C 1
ATOM 7562 O O . LEU A 1 995 ? -43.499 -38.683 32.501 1.00 89.88 995 LEU A O 1
ATOM 7566 N N . GLN A 1 996 ? -41.709 -38.837 33.835 1.00 87.38 996 GLN A N 1
ATOM 7567 C CA . GLN A 1 996 ? -40.725 -38.215 32.965 1.00 87.38 996 GLN A CA 1
ATOM 7568 C C . GLN A 1 996 ? -39.717 -39.293 32.548 1.00 87.38 996 GLN A C 1
ATOM 7570 O O . GLN A 1 996 ? -39.121 -39.950 33.401 1.00 87.38 996 GLN A O 1
ATOM 7575 N N . MET A 1 997 ? -39.520 -39.480 31.243 1.00 88.19 997 MET A N 1
ATOM 7576 C CA . MET A 1 997 ? -38.410 -40.282 30.726 1.00 88.19 997 MET A CA 1
ATOM 7577 C C . MET A 1 997 ? -37.120 -39.468 30.862 1.00 88.19 997 MET A C 1
ATOM 7579 O O . MET A 1 997 ? -37.093 -38.299 30.478 1.00 88.19 997 MET A O 1
ATOM 7583 N N . LEU A 1 998 ? -36.076 -40.075 31.427 1.00 85.75 998 LEU A N 1
ATOM 7584 C CA . LEU A 1 998 ? -34.749 -39.467 31.568 1.00 85.75 998 LEU A CA 1
ATOM 7585 C C . LEU A 1 998 ? -33.746 -40.051 30.564 1.00 85.75 998 LEU A C 1
ATOM 7587 O O . LEU A 1 998 ? -32.864 -39.334 30.107 1.00 85.75 998 LEU A O 1
ATOM 7591 N N . TYR A 1 999 ? -33.899 -41.331 30.217 1.00 85.44 999 TYR A N 1
ATOM 7592 C CA . TYR A 1 999 ? -33.073 -42.052 29.247 1.00 85.44 999 TYR A CA 1
ATOM 7593 C C . TYR A 1 999 ? -33.837 -43.263 28.695 1.00 85.44 999 TYR A C 1
ATOM 7595 O O . TYR A 1 999 ? -34.821 -43.702 29.295 1.00 85.44 999 TYR A O 1
ATOM 7603 N N . SER A 1 1000 ? -33.381 -43.818 27.574 1.00 85.38 1000 SER A N 1
ATOM 7604 C CA . SER A 1 1000 ? -33.879 -45.078 27.022 1.00 85.38 1000 SER A CA 1
ATOM 7605 C C . SER A 1 1000 ? -32.780 -45.806 26.253 1.00 85.38 1000 SER A C 1
ATOM 7607 O O . SER A 1 1000 ? -32.135 -45.198 25.398 1.00 85.38 1000 SER A O 1
ATOM 7609 N N . ASP A 1 1001 ? -32.623 -47.102 26.518 1.00 80.50 1001 ASP A N 1
ATOM 7610 C CA . ASP A 1 1001 ? -31.923 -48.025 25.621 1.00 80.50 1001 ASP A CA 1
ATOM 7611 C C . ASP A 1 1001 ? -32.909 -48.590 24.568 1.00 80.50 1001 ASP A C 1
ATOM 7613 O O . ASP A 1 1001 ? -34.068 -48.174 24.496 1.00 80.50 1001 ASP A O 1
ATOM 7617 N N . SER A 1 1002 ? -32.473 -49.528 23.723 1.00 73.38 1002 SER A N 1
ATOM 7618 C CA . SER A 1 1002 ? -33.311 -50.133 22.670 1.00 73.38 1002 SER A CA 1
ATOM 7619 C C . SER A 1 1002 ? -34.467 -51.012 23.185 1.00 73.38 1002 SER A C 1
ATOM 7621 O O . SER A 1 1002 ? -35.290 -51.467 22.392 1.00 73.38 1002 SER A O 1
ATOM 7623 N N . THR A 1 1003 ? -34.549 -51.254 24.496 1.00 81.00 1003 THR A N 1
ATOM 7624 C CA . THR A 1 1003 ? -35.483 -52.188 25.148 1.00 81.00 1003 THR A CA 1
ATOM 7625 C C . THR A 1 1003 ? -36.239 -51.578 26.338 1.00 81.00 1003 THR A C 1
ATOM 7627 O O . THR A 1 1003 ? -37.395 -51.935 26.594 1.00 81.00 1003 THR A O 1
ATOM 7630 N N . ARG A 1 1004 ? -35.622 -50.645 27.076 1.00 89.00 1004 ARG A N 1
ATOM 7631 C CA . ARG A 1 1004 ? -36.107 -50.109 28.358 1.00 89.00 1004 ARG A CA 1
ATOM 7632 C C . ARG A 1 1004 ? -35.918 -48.596 28.453 1.00 89.00 1004 ARG A C 1
ATOM 7634 O O . ARG A 1 1004 ? -34.948 -48.042 27.945 1.00 89.00 1004 ARG A O 1
ATOM 7641 N N . ALA A 1 1005 ? -36.803 -47.948 29.203 1.00 88.94 1005 ALA A N 1
ATOM 7642 C CA . ALA A 1 1005 ? -36.687 -46.559 29.624 1.00 88.94 1005 ALA A CA 1
ATOM 7643 C C . ALA A 1 1005 ? -36.264 -46.458 31.093 1.00 88.94 1005 ALA A C 1
ATOM 7645 O O . ALA A 1 1005 ? -36.767 -47.193 31.947 1.00 88.94 1005 ALA A O 1
ATOM 7646 N N . TYR A 1 1006 ? -35.415 -45.479 31.394 1.00 90.88 1006 TYR A N 1
ATOM 7647 C CA . TYR A 1 1006 ? -35.213 -44.983 32.748 1.00 90.88 1006 TYR A CA 1
ATOM 7648 C C . TYR A 1 1006 ? -36.173 -43.820 33.003 1.00 90.88 1006 TYR A C 1
ATOM 7650 O O . TYR A 1 1006 ? -36.135 -42.800 32.305 1.00 90.88 1006 TYR A O 1
ATOM 7658 N N . VAL A 1 1007 ? -37.058 -43.973 33.987 1.00 90.50 1007 VAL A N 1
ATOM 7659 C CA . VAL A 1 1007 ? -38.145 -43.027 34.269 1.00 90.50 1007 VAL A CA 1
ATOM 7660 C C . VAL A 1 1007 ? -38.114 -42.518 35.706 1.00 90.50 1007 VAL A C 1
ATOM 7662 O O . VAL A 1 1007 ? -37.764 -43.236 36.638 1.00 90.50 1007 VAL A O 1
ATOM 7665 N N . ARG A 1 1008 ? -38.554 -41.276 35.895 1.00 90.19 1008 ARG A N 1
ATOM 7666 C CA . ARG A 1 1008 ? -38.799 -40.647 37.198 1.00 90.19 1008 ARG A CA 1
ATOM 7667 C C . ARG A 1 1008 ? -40.256 -40.214 37.273 1.00 90.19 1008 ARG A C 1
ATOM 7669 O O . ARG A 1 1008 ? -40.804 -39.745 36.282 1.00 90.19 1008 ARG A O 1
ATOM 7676 N N . GLY A 1 1009 ? -40.898 -40.333 38.429 1.00 85.25 1009 GLY A N 1
ATOM 7677 C CA . GLY A 1 1009 ? -42.273 -39.870 38.594 1.00 85.25 1009 GLY A CA 1
ATOM 7678 C C . GLY A 1 1009 ? -42.939 -40.443 39.832 1.00 85.25 1009 GLY A C 1
ATOM 7679 O O . GLY A 1 1009 ? -42.276 -40.745 40.816 1.00 85.25 1009 GLY A O 1
ATOM 7680 N N . THR A 1 1010 ? -44.257 -40.603 39.770 1.00 85.88 1010 THR A N 1
ATOM 7681 C CA . THR A 1 1010 ? -45.113 -40.945 40.928 1.00 85.88 1010 THR A CA 1
ATOM 7682 C C . THR A 1 1010 ? -45.092 -42.424 41.356 1.00 85.88 1010 THR A C 1
ATOM 7684 O O . THR A 1 1010 ? -45.984 -42.849 42.088 1.00 85.88 1010 THR A O 1
ATOM 7687 N N . LEU A 1 1011 ? -44.109 -43.208 40.898 1.00 88.31 1011 LEU A N 1
ATOM 7688 C CA . LEU A 1 1011 ? -43.951 -44.632 41.228 1.00 88.31 1011 LEU A CA 1
ATOM 7689 C C . LEU A 1 1011 ? -43.340 -44.841 42.619 1.00 88.31 1011 LEU A C 1
ATOM 7691 O O . LEU A 1 1011 ? -42.495 -44.061 43.057 1.00 88.31 1011 LEU A O 1
ATOM 7695 N N . MET A 1 1012 ? -43.733 -45.931 43.276 1.00 86.50 1012 MET A N 1
ATOM 7696 C CA . MET A 1 1012 ? -43.137 -46.397 44.535 1.00 86.50 1012 MET A CA 1
ATOM 7697 C C . MET A 1 1012 ? -42.221 -47.610 44.312 1.00 86.50 1012 MET A C 1
ATOM 7699 O O . MET A 1 1012 ? -42.405 -48.377 43.366 1.00 86.50 1012 MET A O 1
ATOM 7703 N N . ASP A 1 1013 ? -41.241 -47.809 45.197 1.00 87.19 1013 ASP A N 1
ATOM 7704 C CA . ASP A 1 1013 ? -40.402 -49.012 45.165 1.00 87.19 1013 ASP A CA 1
ATOM 7705 C C . ASP A 1 1013 ? -41.226 -50.271 45.476 1.00 87.19 1013 ASP A C 1
ATOM 7707 O O . ASP A 1 1013 ? -42.066 -50.278 46.378 1.00 87.19 1013 ASP A O 1
ATOM 7711 N N . GLY A 1 1014 ? -41.030 -51.322 44.681 1.00 84.31 1014 GLY A N 1
ATOM 7712 C CA . GLY A 1 1014 ? -41.844 -52.537 44.718 1.00 84.31 1014 GLY A CA 1
ATOM 7713 C C . GLY A 1 1014 ? -43.222 -52.418 44.047 1.00 84.31 1014 GLY A C 1
ATOM 7714 O O . GLY A 1 1014 ? -43.979 -53.392 44.054 1.00 84.31 1014 GLY A O 1
ATOM 7715 N N . GLU A 1 1015 ? -43.581 -51.275 43.451 1.00 88.81 1015 GLU A N 1
ATOM 7716 C CA . GLU A 1 1015 ? -44.894 -51.097 42.823 1.00 88.81 1015 GLU A CA 1
ATOM 7717 C C . GLU A 1 1015 ? -45.040 -51.961 41.553 1.00 88.81 1015 GLU A C 1
ATOM 7719 O O . GLU A 1 1015 ? -44.177 -51.988 40.673 1.00 88.81 1015 GLU A O 1
ATOM 7724 N N . ARG A 1 1016 ? -46.156 -52.694 41.441 1.00 90.25 1016 ARG A N 1
ATOM 7725 C CA . ARG A 1 1016 ? -46.472 -53.529 40.269 1.00 90.25 1016 ARG A CA 1
ATOM 7726 C C . ARG A 1 1016 ? -46.972 -52.654 39.124 1.00 90.25 1016 ARG A C 1
ATOM 7728 O O . ARG A 1 1016 ? -48.008 -52.007 39.260 1.00 90.25 1016 ARG A O 1
ATOM 7735 N N . VAL A 1 1017 ? -46.285 -52.692 37.988 1.00 90.19 1017 VAL A N 1
ATOM 7736 C CA . VAL A 1 1017 ? -46.578 -51.903 36.785 1.00 90.19 1017 VAL A CA 1
ATOM 7737 C C . VAL A 1 1017 ? -46.943 -52.828 35.623 1.00 90.19 1017 VAL A C 1
ATOM 7739 O O . VAL A 1 1017 ? -46.339 -53.883 35.440 1.00 90.19 1017 VAL A O 1
ATOM 7742 N N . VAL A 1 1018 ? -47.934 -52.440 34.821 1.00 88.81 1018 VAL A N 1
ATOM 7743 C CA . VAL A 1 1018 ? -48.324 -53.172 33.607 1.00 88.81 1018 VAL A CA 1
ATOM 7744 C C . VAL A 1 1018 ? -47.210 -53.100 32.558 1.00 88.81 1018 VAL A C 1
ATOM 7746 O O . VAL A 1 1018 ? -46.839 -52.011 32.127 1.00 88.81 1018 VAL A O 1
ATOM 7749 N N . SER A 1 1019 ? -46.709 -54.253 32.109 1.00 85.69 1019 SER A N 1
ATOM 7750 C CA . SER A 1 1019 ? -45.577 -54.348 31.173 1.00 85.69 1019 SER A CA 1
ATOM 7751 C C . SER A 1 1019 ? -45.954 -54.269 29.687 1.00 85.69 1019 SER A C 1
ATOM 7753 O O . SER A 1 1019 ? -45.066 -54.168 28.842 1.00 85.69 1019 SER A O 1
ATOM 7755 N N . GLY A 1 1020 ? -47.247 -54.304 29.343 1.00 76.00 1020 GLY A N 1
ATOM 7756 C CA . GLY A 1 1020 ? -47.724 -54.244 27.959 1.00 76.00 1020 GLY A CA 1
ATOM 7757 C C . GLY A 1 1020 ? -49.248 -54.162 27.832 1.00 76.00 1020 GLY A C 1
ATOM 7758 O O . GLY A 1 1020 ? -49.983 -54.343 28.798 1.00 76.00 1020 GLY A O 1
ATOM 7759 N N . GLY A 1 1021 ? -49.747 -53.874 26.624 1.00 71.75 1021 GLY A N 1
ATOM 7760 C CA . GLY A 1 1021 ? -51.193 -53.794 26.343 1.00 71.75 1021 GLY A CA 1
ATOM 7761 C C . GLY A 1 1021 ? -51.886 -52.495 26.789 1.00 71.75 1021 GLY A C 1
ATOM 7762 O O . GLY A 1 1021 ? -53.108 -52.398 26.712 1.00 71.75 1021 GLY A O 1
ATOM 7763 N N . LEU A 1 1022 ? -51.117 -51.482 27.202 1.00 76.12 1022 LEU A N 1
ATOM 7764 C CA . LEU A 1 1022 ? -51.573 -50.210 27.791 1.00 76.12 1022 LEU A CA 1
ATOM 7765 C C . LEU A 1 1022 ? -52.657 -49.471 26.985 1.00 76.12 1022 LEU A C 1
ATOM 7767 O O . LEU A 1 1022 ? -53.507 -48.807 27.569 1.00 76.12 1022 LEU A O 1
ATOM 7771 N N . HIS A 1 1023 ? -52.659 -49.609 25.654 1.00 73.00 1023 HIS A N 1
ATOM 7772 C CA . HIS A 1 1023 ? -53.661 -49.012 24.759 1.00 73.00 1023 HIS A CA 1
ATOM 7773 C C . HIS A 1 1023 ? -55.087 -49.563 24.962 1.00 73.00 1023 HIS A C 1
ATOM 7775 O O . HIS A 1 1023 ? -56.039 -48.995 24.436 1.00 73.00 1023 HIS A O 1
ATOM 7781 N N . ARG A 1 1024 ? -55.241 -50.664 25.711 1.00 75.69 1024 ARG A N 1
ATOM 7782 C CA . ARG A 1 1024 ? -56.525 -51.304 26.051 1.00 75.69 1024 ARG A CA 1
ATOM 7783 C C . ARG A 1 1024 ? -57.007 -50.961 27.465 1.00 75.69 1024 ARG A C 1
ATOM 7785 O O . ARG A 1 1024 ? -58.018 -51.505 27.898 1.00 75.69 1024 ARG A O 1
ATOM 7792 N N . LEU A 1 1025 ? -56.265 -50.119 28.192 1.00 76.25 1025 LEU A N 1
ATOM 7793 C CA . LEU A 1 1025 ? -56.496 -49.824 29.604 1.00 76.25 1025 LEU A CA 1
ATOM 7794 C C . LEU A 1 1025 ? -56.946 -48.382 29.826 1.00 76.25 1025 LEU A C 1
ATOM 7796 O O . LEU A 1 1025 ? -56.287 -47.436 29.386 1.00 76.25 1025 LEU A O 1
ATOM 7800 N N . VAL A 1 1026 ? -58.029 -48.223 30.588 1.00 78.75 1026 VAL A N 1
ATOM 7801 C CA . VAL A 1 1026 ? -58.484 -46.926 31.111 1.00 78.75 1026 VAL A CA 1
ATOM 7802 C C . VAL A 1 1026 ? -58.206 -46.803 32.618 1.00 78.75 1026 VAL A C 1
ATOM 7804 O O . VAL A 1 1026 ? -58.244 -47.809 33.335 1.00 78.75 1026 VAL A O 1
ATOM 7807 N N . PRO A 1 1027 ? -57.941 -45.591 33.147 1.00 78.44 1027 PRO A N 1
ATOM 7808 C CA . PRO A 1 1027 ? -57.704 -45.405 34.577 1.00 78.44 1027 PRO A CA 1
ATOM 7809 C C . PRO A 1 1027 ? -58.910 -45.858 35.411 1.00 78.44 1027 PRO A C 1
ATOM 7811 O O . PRO A 1 1027 ? -60.032 -45.409 35.195 1.00 78.44 1027 PRO A O 1
ATOM 7814 N N . GLY A 1 1028 ? -58.665 -46.728 36.388 1.00 76.31 1028 GLY A N 1
ATOM 7815 C CA . GLY A 1 1028 ? -59.675 -47.303 37.273 1.00 76.31 1028 GLY A CA 1
ATOM 7816 C C . GLY A 1 1028 ? -60.251 -48.652 36.829 1.00 76.31 1028 GLY A C 1
ATOM 7817 O O . GLY A 1 1028 ? -61.038 -49.218 37.585 1.00 76.31 1028 GLY A O 1
ATOM 7818 N N . GLN A 1 1029 ? -59.859 -49.183 35.665 1.00 83.00 1029 GLN A N 1
ATOM 7819 C CA . GLN A 1 1029 ? -60.287 -50.499 35.176 1.00 83.00 1029 GLN A CA 1
ATOM 7820 C C . GLN A 1 1029 ? -59.773 -51.643 36.066 1.00 83.00 1029 GLN A C 1
ATOM 7822 O O . GLN A 1 1029 ? -58.634 -51.614 36.539 1.00 83.00 1029 GLN A O 1
ATOM 7827 N N . LEU A 1 1030 ? -60.609 -52.669 36.264 1.00 83.56 1030 LEU A N 1
ATOM 7828 C CA . LEU A 1 1030 ? -60.204 -53.927 36.890 1.00 83.56 1030 LEU A CA 1
ATOM 7829 C C . LEU A 1 1030 ? -59.525 -54.836 35.860 1.00 83.56 1030 LEU A C 1
ATOM 7831 O O . LEU A 1 1030 ? -60.052 -55.069 34.771 1.00 83.56 1030 LEU A O 1
ATOM 7835 N N . VAL A 1 1031 ? -58.363 -55.358 36.232 1.00 84.69 1031 VAL A N 1
ATOM 7836 C CA . VAL A 1 1031 ? -57.515 -56.234 35.420 1.00 84.69 1031 VAL A CA 1
ATOM 7837 C C . VAL A 1 1031 ? -57.082 -57.443 36.239 1.00 84.69 1031 VAL A C 1
ATOM 7839 O O . VAL A 1 1031 ? -57.041 -57.392 37.471 1.00 84.69 1031 VAL A O 1
ATOM 7842 N N . LYS A 1 1032 ? -56.734 -58.535 35.557 1.00 84.69 1032 LYS A N 1
ATOM 7843 C CA . LYS A 1 1032 ? -56.162 -59.725 36.190 1.00 84.69 1032 LYS A CA 1
ATOM 7844 C C . LYS A 1 1032 ? -54.634 -59.687 36.057 1.00 84.69 1032 LYS A C 1
ATOM 7846 O O . LYS A 1 1032 ? -54.143 -59.795 34.932 1.00 84.69 1032 LYS A O 1
ATOM 7851 N N . PRO A 1 1033 ? -53.871 -59.548 37.158 1.00 80.94 1033 PRO A N 1
ATOM 7852 C CA . PRO A 1 1033 ? -52.418 -59.639 37.106 1.00 80.94 1033 PRO A CA 1
ATOM 7853 C C . PRO A 1 1033 ? -51.978 -61.020 36.612 1.00 80.94 1033 PRO A C 1
ATOM 7855 O O . PRO A 1 1033 ? -52.426 -62.048 37.122 1.00 80.94 1033 PRO A O 1
ATOM 7858 N N . THR A 1 1034 ? -51.069 -61.035 35.647 1.00 79.56 1034 THR A N 1
ATOM 7859 C CA . THR A 1 1034 ? -50.321 -62.222 35.222 1.00 79.56 1034 THR A CA 1
ATOM 7860 C C . THR A 1 1034 ? -48.827 -61.902 35.265 1.00 79.56 1034 THR A C 1
ATOM 7862 O O . THR A 1 1034 ? -48.460 -60.755 34.992 1.00 79.56 1034 THR A O 1
ATOM 7865 N N . PRO A 1 1035 ? -47.950 -62.866 35.603 1.00 68.19 1035 PRO A N 1
ATOM 7866 C CA . PRO A 1 1035 ? -46.514 -62.683 35.419 1.00 68.19 1035 PRO A CA 1
ATOM 7867 C C . PRO A 1 1035 ? -46.234 -62.262 33.974 1.00 68.19 1035 PRO A C 1
ATOM 7869 O O . PRO A 1 1035 ? -46.882 -62.764 33.052 1.00 68.19 1035 PRO A O 1
ATOM 7872 N N . ALA A 1 1036 ? -45.300 -61.335 33.766 1.00 58.50 1036 ALA A N 1
ATOM 7873 C CA . ALA A 1 1036 ? -44.735 -61.168 32.435 1.00 58.50 1036 ALA A CA 1
ATOM 7874 C C . ALA A 1 1036 ? -44.048 -62.482 32.016 1.00 58.50 1036 ALA A C 1
ATOM 7876 O O . ALA A 1 1036 ? -43.441 -63.151 32.853 1.00 58.50 1036 ALA A O 1
ATOM 7877 N N . ALA A 1 1037 ? -44.158 -62.846 30.738 1.00 53.34 1037 ALA A N 1
ATOM 7878 C CA . ALA A 1 1037 ? -43.159 -63.723 30.138 1.00 53.34 1037 ALA A CA 1
ATOM 7879 C C . ALA A 1 1037 ? -41.842 -62.933 30.042 1.00 53.34 1037 ALA A C 1
ATOM 7881 O O . ALA A 1 1037 ? -41.891 -61.722 29.803 1.00 53.34 1037 ALA A O 1
ATOM 7882 N N . GLU A 1 1038 ? -40.722 -63.611 30.290 1.00 36.12 1038 GLU A N 1
ATOM 7883 C CA . GLU A 1 1038 ? -39.366 -63.042 30.229 1.00 36.12 1038 GLU A CA 1
ATOM 7884 C C . GLU A 1 1038 ? -38.927 -62.744 28.785 1.00 36.12 1038 GLU A C 1
ATOM 7886 O O . GLU A 1 1038 ? -39.277 -63.545 27.886 1.00 36.12 1038 GLU A O 1
#

Secondary structure (DSSP, 8-state):
--HHHHHHHTTSTTTTT--HHHHHT-SSPPEEEEE-TT-EEE-TTSB--EEEEEEES-EEEEEE-TTS-EEEEEEE-TT-EESHHHHHH-SB-SSEEEESS-EEEEEEEHHHHHHHHHH-HHHHHHHHHHHHHHHHS-S----S--S-SEEEEEE-SSS--HHHHHHHHHHHHTTTS-EEEE-TTTT-HHHHHHHTSSSPPPHHHHHHHHHHHHHHHTT-SEEEEE--SS--HHHHHHHHH-SEEEEEEEBTB--PPPHHHHHHHT-S-TTTSPEEEEEEEE-SS--S---HHHHHTT---SEEEEEETT-HHHHHHHHHHHTT--EEEEE---GGGGGHHHHHHHHHHHHT----EEEE-THHHHHHHHHHTT--HHHHHHHHIIIIIIS-TT--B--TTS-SB--HHHHHHHHHHHTT-BSTT-SSEEEEEEEETTTTEEEEESSSBHHHHHHHHT--TTTSPPEEETTEEEEEGGGT-SSTHHHHHHH--SEEEEE-SS--------TT-SSPPPHHHHHHHHH-TTSPP--PPPHHHHHHHHHTTTHHHHHHHHHTT-SEEE--S-TTS-TT-GGGHHHHHHHHHHHHHHHTTS---HHHHTT--GGGS--PPPP-PPPHHHHTTGGGGGGGGGTTSSTTS-----------------------------------------------EEEEEEE--EEEEEEEEEEEEEEEEES-EEEEE-SS-EEEEEE---TT-EE-TT-EEEEE--HHHHHHHHHHHHHHHHHHHHHHHHHHHHHHHHHHHHHHHHHHTTT-S-HHHHHHHHHHHHHHHHHHHHHHHHHHHHHHHHHHHHHHHHTTEEE-SSSEEEEEE---TT-EE-TT-EEEEEE--S-EEEEEEE-HHHHTT--TT-EEEEEETTEEEEEEEEEE-SSPPTTT-PEEEEEEE--TTS---TT-EEEEEEEEEEEEEEEEEEGGG-EE-GGG-EEEEEEEEPSSTT-EEEEEEEEEEEEE-SSEEEEEES--TT-EEE-S-GGG--TT-EEEEEEPP-

Sequence (1038 aa):
MPQDAVELLAKTDLLAGVPEDRLRGLDPAPEWLSVKAGETLIEQGQRGEAFYLLVHGRLRVFVTNPDGTAKRVGEVLPGEGVGEMALLTDETTSATVRAMHDCDLIRFSRESYKQLMETSPEAALQVTRTVIKRLRSGLGGGSGKLLYGAIAILPIGDHADIATFVEMLRVQLSAFAATRAVTVDDLGAQRATQIRGQGALSADARRDIHGAFTAIEDENDLTIYLADPAPTTWTTLCLNQADLVLSIGAVGDAPNLSEAEASLLGRVDPDLAPRSELVLVHNRDWQDDCATAEWLAPRNTADFHHVRAWVEGDFARLARILTGNAINLVLGGGGARGFAQIGVLRAFKQAGVPIDRVAGTSMGSLVGALYALGMGIDDITEINREIWIDGKPLSDYTFPAIAIVRGRRLHNLVKHALHGRKIEDMPIRFFCVSGDLTATDLMMHDHGTLWEGIRASGSIPGAGPPMFLNGHVLVDGGVLNNLPGDLMMDRYTGAVVAVDVNPMASMTVPADIDEVPSGWGVLWNRINPFANPLKMPGIFEILYRTATLSSDRLAKRTHGRTDFLLTPPVSHFRVLEFDALEEIAEIGYRDAIAALKGDLDPRIARYANIDRLPDLPQIKRPDPKKAANADAVKDGARRSVRRRIAAAAVVLAVVGGGWAYMTGGSPTEPASEPVTAPVEGPQVEKHDGANILPVGVVVARHSDGYDVSNRYVGRIVSRRETGLGFERTGTVVEMTADEGDKVTEGQVLARLDTRILEARRTELQADLAVSKASRAETQSRLDLARTTMKRRGELLKRNNVSQQAYDEAKFEVVGLRSALAANAAEIARAEALLNSLEVDIEKSAIRAPFDGTIIDRTVDEGAAVPGGTVVLQISEDAVKEVRVGLPVQVARHLTPGETYEIEVDGDAHPARLKALLTSLNPQTRTLPAILEVEDADRRLRSGELAELKVAYRIKADGFWLPMTAIVGGRRGLWNAYALIDSEVPGLAKATRRELQMLYSDSTRAYVRGTLMDGERVVSGGLHRLVPGQLVKPTPAAE

pLDDT: mean 80.82, std 17.33, range [21.95, 98.06]